Protein AF-0000000074472564 (afdb_homodimer)

Organism: Aspergillus tubingensis (strain CBS 134.48) (NCBI:txid767770)

Sequence (1362 aa):
MAAMASLLLLVLPAVAKASSAPTTLLFENDGNWTAHAERPSALLVHTPARRGQAEAICATHEEQLLSCDDVHHFHQSFQYQQYLGTLPEETLLWTACSTPVTLSGISPARNVSSDGEWPFVCTNSAPLVDRVDTDYSPFPRVNTAAGNITFEGLRDHLTFRFAGIPFAQPPIGTRRFKYAEAWDATNVTYVNATQYSPACLQFGYFDGNSYGLNPWGNDEDCLYLNVYTPFLPGDADVPEDQLKPVLFWIHGGGFSQGTGSDLTFDGGSLTSRSDVVIVTSNYRLNIFGYLSLDDGTIPGNYWMSDNIAALQWVQKYIRRFGGNPKNVTIFGQSAGGANCIELVASPQAAGLFQGSIQQSAGNGRFSTQSAIAELAEPYLSPYCNDTGAARLACLQQLPASVLLNASADIFFTPVIDTVYLPDAPMALIAQGSSYINSVRMMSTLMPEETQSLTTTTLTPNMTDFQTALDLLIPGGWINEKQADHIIPSGLWLISNETFHNGSTSYPSVYNASIKISTENNQECPNGAYVMVGAATVAFPSMHVAYHQRGYALSYYDFYDLCTFPVGKPKTPYYRCHSSDLYEVFGTYYIFDQPIRVPEDIYYTNAVQDMWGSFARTGNPNVEREYLIARGYNTTIQFFAGWNWPEFTASNMVLADLQYPRPGYTDVPDLEHCRYLAKEQYMAAMASLLLLVLPAVAKASSAPTTLLFENDGNWTAHAERPSALLVHTPARRGQAEAICATHEEQLLSCDDVHHFHQSFQYQQYLGTLPEETLLWTACSTPVTLSGISPARNVSSDGEWPFVCTNSAPLVDRVDTDYSPFPRVNTAAGNITFEGLRDHLTFRFAGIPFAQPPIGTRRFKYAEAWDATNVTYVNATQYSPACLQFGYFDGNSYGLNPWGNDEDCLYLNVYTPFLPGDADVPEDQLKPVLFWIHGGGFSQGTGSDLTFDGGSLTSRSDVVIVTSNYRLNIFGYLSLDDGTIPGNYWMSDNIAALQWVQKYIRRFGGNPKNVTIFGQSAGGANCIELVASPQAAGLFQGSIQQSAGNGRFSTQSAIAELAEPYLSPYCNDTGAARLACLQQLPASVLLNASADIFFTPVIDTVYLPDAPMALIAQGSSYINSVRMMSTLMPEETQSLTTTTLTPNMTDFQTALDLLIPGGWINEKQADHIIPSGLWLISNETFHNGSTSYPSVYNASIKISTENNQECPNGAYVMVGAATVAFPSMHVAYHQRGYALSYYDFYDLCTFPVGKPKTPYYRCHSSDLYEVFGTYYIFDQPIRVPEDIYYTNAVQDMWGSFARTGNPNVEREYLIARGYNTTIQFFAGWNWPEFTASNMVLADLQYPRPGYTDVPDLEHCRYLAKEQY

Solvent-accessible surface area (backbone atoms only — not comparable to full-atom values): 69255 Å² total; per-residue (Å²): 136,83,79,75,78,76,78,76,77,78,72,72,74,75,71,73,77,71,76,46,59,33,34,35,53,41,51,79,66,82,52,56,62,92,45,54,77,76,48,76,28,29,33,37,34,62,60,53,31,38,63,72,54,47,43,52,54,21,44,77,70,75,30,42,44,25,51,41,86,54,36,49,76,40,39,40,55,50,41,34,34,37,71,72,62,78,38,60,90,86,44,49,28,38,34,60,46,90,50,41,18,38,66,69,19,81,47,68,57,81,91,58,68,78,78,50,65,30,25,32,34,21,40,43,86,36,51,60,86,53,53,82,74,90,78,52,82,85,37,47,73,41,76,36,51,58,89,72,25,35,39,35,17,30,32,39,41,51,26,37,36,33,22,33,38,70,33,32,46,62,48,48,53,90,36,39,77,41,67,57,43,68,47,81,58,87,86,45,50,66,44,76,12,63,44,69,48,31,26,33,55,53,53,72,80,52,47,42,43,87,75,64,56,25,84,60,33,62,27,68,67,18,48,28,30,32,41,24,19,35,35,35,32,35,74,54,85,71,55,69,90,74,34,22,28,22,41,38,43,32,55,30,46,72,48,36,36,60,38,40,64,33,56,66,63,38,37,44,49,34,15,42,58,38,58,25,20,30,34,29,30,32,51,49,24,32,71,65,10,26,48,18,55,62,59,88,60,35,74,39,41,26,24,54,36,29,48,44,34,44,41,51,41,36,58,72,49,30,52,41,46,24,19,23,52,86,30,21,18,39,32,17,36,37,41,10,5,16,47,47,46,48,46,32,37,11,74,76,40,60,85,56,52,50,28,39,38,27,27,50,22,31,55,44,70,67,41,47,27,60,57,47,18,67,67,46,43,80,54,41,39,85,80,37,72,59,59,47,68,61,20,49,54,46,57,37,66,48,58,67,67,57,57,53,62,54,45,66,86,58,86,50,48,44,41,47,35,88,68,53,23,68,54,58,48,47,25,32,33,40,68,12,34,91,53,36,54,55,30,25,35,35,38,38,37,44,76,27,27,31,53,40,72,46,46,76,71,64,53,84,81,48,76,56,55,67,60,55,44,58,56,32,33,85,77,63,41,42,50,69,59,34,51,68,43,46,68,79,64,50,40,68,32,56,46,90,52,86,82,48,95,76,37,44,71,23,87,34,42,37,56,44,50,30,41,51,34,16,34,64,60,34,49,38,38,28,46,24,43,54,48,28,28,28,41,38,47,17,39,87,42,34,36,39,33,38,42,74,58,40,42,44,47,88,91,54,39,80,78,67,43,24,43,51,56,71,73,33,86,82,48,86,55,41,31,21,53,66,8,53,44,42,34,49,20,56,31,43,46,39,71,71,50,77,81,39,48,76,59,57,36,46,40,24,45,37,45,26,43,24,54,32,25,24,40,68,69,58,40,50,62,61,55,65,70,59,34,60,28,56,61,40,60,63,43,54,55,43,42,61,94,54,75,71,48,64,36,34,70,85,38,64,41,24,27,34,40,41,70,73,60,53,49,74,41,61,72,73,61,47,65,56,38,49,54,54,58,61,37,70,110,134,85,80,75,80,75,78,76,75,77,71,72,74,77,75,71,78,71,76,46,59,32,32,35,52,40,52,76,65,82,51,55,64,91,45,54,77,76,48,73,28,29,33,37,34,64,58,56,32,37,63,72,54,46,42,54,54,19,41,75,69,74,30,42,45,24,52,42,85,53,36,49,75,42,39,39,56,48,41,33,35,37,72,70,63,79,37,61,90,85,44,48,27,38,32,60,45,88,50,43,20,38,65,70,22,82,47,70,57,83,93,60,69,80,80,49,65,29,25,33,35,20,40,44,85,35,52,60,85,52,53,81,74,90,78,52,80,85,39,47,74,41,74,36,52,57,89,71,24,36,39,35,19,30,34,40,40,50,26,38,36,33,22,33,38,71,33,31,46,61,48,48,53,90,36,38,77,42,65,58,43,67,48,79,59,87,85,45,51,67,43,75,12,62,44,68,49,31,25,33,55,52,51,71,80,51,48,41,44,86,75,64,56,28,84,62,34,63,27,68,68,19,47,28,31,31,41,24,20,34,36,35,31,36,73,54,86,72,55,69,91,73,34,22,28,20,43,39,42,33,56,28,44,72,49,37,34,60,40,40,62,33,56,66,63,36,36,45,50,35,14,41,60,38,59,24,21,30,34,30,32,32,48,48,24,32,70,65,9,25,49,19,56,63,60,87,59,35,73,40,42,26,26,56,34,29,48,45,34,44,41,50,41,36,58,74,50,29,53,38,47,23,18,23,52,87,30,21,17,40,33,16,35,36,40,9,4,16,46,47,48,46,45,34,37,10,74,76,41,60,84,55,52,50,28,39,35,28,27,50,21,31,55,43,70,68,42,48,27,60,59,45,17,66,67,44,44,77,54,41,39,84,80,37,71,59,58,48,70,58,20,49,54,47,57,37,66,47,58,66,66,57,57,53,61,54,44,66,85,60,85,49,47,45,40,48,36,88,68,53,24,68,54,58,49,48,26,32,32,40,69,10,34,88,54,36,54,56,32,25,36,35,38,39,36,46,76,26,28,32,54,40,72,47,47,75,70,65,52,84,82,48,77,55,54,68,59,53,44,58,58,32,34,87,78,62,43,41,50,71,60,36,53,69,43,47,67,79,65,50,40,68,32,56,45,88,51,86,82,46,93,76,38,44,70,23,87,35,41,36,56,42,51,29,42,50,34,15,35,64,61,33,50,38,38,27,46,25,44,54,47,25,29,28,42,38,47,16,39,86,41,34,36,39,33,36,42,73,59,40,42,44,46,88,90,54,38,82,80,68,42,23,45,52,54,70,74,33,87,81,48,85,57,41,30,22,53,66,7,52,43,42,35,50,20,55,31,44,46,41,70,70,50,77,80,39,47,74,59,55,37,46,39,25,44,37,46,27,42,25,54,32,25,25,39,68,72,58,39,49,63,61,57,66,69,59,34,60,28,57,61,39,60,63,43,54,55,44,43,61,96,53,74,69,48,64,36,36,68,85,37,64,42,26,29,34,41,41,70,73,63,53,50,72,40,62,72,72,62,48,63,57,37,49,54,54,56,62,37,68,109

Foldseek 3Di:
DPPPPPPPPPPPPPPDPPFDAKKFKFDQFLLPPVCLQVQWIKIWGLWWDALVVVQVNLVVQVWGFADLVCLQSRLLVVLLCCVLVSAPQQFWEDGPDQATDGSNSDDGPPPDDSGDIGITMIGDPAEALQAQDFDPVSFGWDWFDDVQAIQIEGDHSQWTKFAWAALFPQCAFLNFLPATHGDDCPPHRYDHRHGHAAAADADDPQQDCPVPFGPRHYDSRFWTKMKTARIARGPDDDDLSQFFFEEEEFEDDLQGDDFLSGCLQVQRSLCRQLVHMYMGTHFHGDCRQAAFQPQVANHGRSRLSSVLSNLVSCLRPVVRVRYRQQQYEYEYFALSLLSLLLLQQFPSNARSHAEYERELNQNHDEAASNVSNVLCCVLLCVQAVDGHPRSSNSVSPDDPVSSCVSRVPPNGGHHCDVHTHPDRSLVQLLQAQVRGNAHQYEYEYFQQACLLVVQVLDDPPDADLLVLLVSCCVVPLAHPLCSVCVVVVQQEAEDPPDDDPNHDYDPGSRRSSSNLSCCLRGQLSNLSNLLSNQVRVNHVWYAYAYEPDFADDPVRCRPVQCHDAAQCPVDHGGVYRPRCSCLQNVSCSNVPHDDSDVVSSLLSSLNSNLVSQCSSPVASFHDPSSCVSSVNVQNVQAPVVHGRDIDHNVDQKHWYRDPPYIDIDGSPSVVSSVVSVVSRD/DPPPPPPPPPPPPPPPPPFDAKKFKFDQFLLPPVCLQVQWIKIWGLWWDALVVVQVNLVVQVWGFAALVCLQSRLLVVLLCCVLVSAPQQFWEDGPDQATDGSNSPDGPPPDDSGDIGITMIGDNAGALQAQDFDPVSFGWDWFDDVQEIQIEGDHSQWTKFAWAALFPQCAFLNFLPATHGDDCPPHNYDHRHGHAAAADADDPQQDCPVPFGPRHYDSRFWTKMKTARIARGPDDDDLSQFFFEEEEFEDDLQGDDFLSGCLQVQRSLCRQLVHMYMGTHFHGDCRQAAFQPQVANHGRSRLSSVLSVLVSCLRPVVRVRYRQQQYEYEYFALSLLSQLLLQQFPSNARSHAEYERELNQNHDEAASNVSNVLCCVLLCVQAVDGHPRSSNSVSPDDPVSSCVSRVPPNGGHHCDVHTHPDRSLVQLLQAQVRGNAHQYEYEYFQQACLLVVQVLDDPPDADLLVLLVSCCVVPLAHPLCSVCVVVVQQEAEDPPDDDPNHDYDPGSRRSSSNLSCCLRGQLSNLSNLLSNQVRVNHVWYAYAYEPDFADDPVRCRPVQCHDAAPCPVDHGGVYRPRCSCLQNVSCSNVPHDDSDVVSSLLSSLNSNLVSQCSSPVASFHDPSSCVSSVNVQNVQAPVVHGRDIDHNVDQKHWYRDPPYIDIDGSPSVVSSVSSVVSRD

InterPro domains:
  IPR002018 Carboxylesterase, type B [PF00135] (158-650)
  IPR019819 Carboxylesterase type B, conserved site [PS00941] (220-230)
  IPR019826 Carboxylesterase type B, active site [PS00122] (321-336)
  IPR029058 Alpha/Beta hydrolase fold [G3DSA:3.40.50.1820] (140-679)
  IPR029058 Alpha/Beta hydrolase fold [SSF53474] (142-678)
  IPR050309 Type-B Carboxylesterase/Lipase [PTHR11559] (140-651)

Nearest PDB structures (foldseek):
  5ydh-assembly1_A-2  TM=7.975E-01  e=5.516E-35  Anopheles gambiae
  5ydj-assembly1_A-2  TM=7.955E-01  e=1.687E-34  Anopheles gambiae
  6ary-assembly1_B-2  TM=7.931E-01  e=3.118E-34  Anopheles gambiae
  8axc-assembly1_A  TM=8.304E-01  e=7.126E-33  Mus musculus
  6h1a-assembly1_A  TM=7.602E-01  e=2.104E-29  Homo sapiens

Structure (mmCIF, N/CA/C/O backbone):
data_AF-0000000074472564-model_v1
#
loop_
_entity.id
_entity.type
_entity.pdbx_description
1 polymer 'Carboxylic ester hydrolase'
#
loop_
_atom_site.group_PDB
_atom_site.id
_atom_site.type_symbol
_atom_site.label_atom_id
_atom_site.label_alt_id
_atom_site.label_comp_id
_atom_site.label_asym_id
_atom_site.label_entity_id
_atom_site.label_seq_id
_atom_site.pdbx_PDB_ins_code
_atom_site.Cartn_x
_atom_site.Cartn_y
_atom_site.Cartn_z
_atom_site.occupancy
_atom_site.B_iso_or_equiv
_atom_site.auth_seq_id
_atom_site.auth_comp_id
_atom_site.auth_asym_id
_atom_site.auth_atom_id
_atom_site.pdbx_PDB_model_num
ATOM 1 N N . MET A 1 1 ? 0.319 92.312 -11.68 1 20.19 1 MET A N 1
ATOM 2 C CA . MET A 1 1 ? 1.204 91.75 -10.648 1 20.19 1 MET A CA 1
ATOM 3 C C . MET A 1 1 ? 0.543 90.625 -9.922 1 20.19 1 MET A C 1
ATOM 5 O O . MET A 1 1 ? -0.333 90.812 -9.078 1 20.19 1 MET A O 1
ATOM 9 N N . ALA A 1 2 ? 0.237 89.5 -10.797 1 29.12 2 ALA A N 1
ATOM 10 C CA . ALA A 1 2 ? -0.404 88.25 -10.531 1 29.12 2 ALA A CA 1
ATOM 11 C C . ALA A 1 2 ? 0.276 87.5 -9.375 1 29.12 2 ALA A C 1
ATOM 13 O O . ALA A 1 2 ? 1.478 87.25 -9.43 1 29.12 2 ALA A O 1
ATOM 14 N N . ALA A 1 3 ? -0.248 87.812 -8.156 1 27.28 3 ALA A N 1
ATOM 15 C CA . ALA A 1 3 ? 0.153 87.25 -6.879 1 27.28 3 ALA A CA 1
ATOM 16 C C . ALA A 1 3 ? 0.154 85.688 -6.945 1 27.28 3 ALA A C 1
ATOM 18 O O . ALA A 1 3 ? -0.893 85.062 -7.148 1 27.28 3 ALA A O 1
ATOM 19 N N . MET A 1 4 ? 1.234 85.062 -7.363 1 28.16 4 MET A N 1
ATOM 20 C CA . MET A 1 4 ? 1.465 83.625 -7.418 1 28.16 4 MET A CA 1
ATOM 21 C C . MET A 1 4 ? 1.539 83 -6.012 1 28.16 4 MET A C 1
ATOM 23 O O . MET A 1 4 ? 2.41 83.375 -5.223 1 28.16 4 MET A O 1
ATOM 27 N N . ALA A 1 5 ? 0.373 82.75 -5.383 1 36 5 ALA A N 1
ATOM 28 C CA . ALA A 1 5 ? 0.309 82 -4.125 1 36 5 ALA A CA 1
ATOM 29 C C . ALA A 1 5 ? 1.071 80.688 -4.227 1 36 5 ALA A C 1
ATOM 31 O O . ALA A 1 5 ? 0.771 79.875 -5.086 1 36 5 ALA A O 1
ATOM 32 N N . SER A 1 6 ? 2.344 80.688 -3.859 1 30.08 6 SER A N 1
ATOM 33 C CA . SER A 1 6 ? 3.184 79.5 -3.723 1 30.08 6 SER A CA 1
ATOM 34 C C . SER A 1 6 ? 2.582 78.562 -2.73 1 30.08 6 SER A C 1
ATOM 36 O O . SER A 1 6 ? 2.344 78.875 -1.57 1 30.08 6 SER A O 1
ATOM 38 N N . LEU A 1 7 ? 1.72 77.562 -3.133 1 33.16 7 LEU A N 1
ATOM 39 C CA . LEU A 1 7 ? 1.258 76.438 -2.361 1 33.16 7 LEU A CA 1
ATOM 40 C C . LEU A 1 7 ? 2.436 75.625 -1.785 1 33.16 7 LEU A C 1
ATOM 42 O O . LEU A 1 7 ? 3.24 75.062 -2.533 1 33.16 7 LEU A O 1
ATOM 46 N N . LEU A 1 8 ? 2.938 76.062 -0.597 1 31.91 8 LEU A N 1
ATOM 47 C CA . LEU A 1 8 ? 3.902 75.25 0.162 1 31.91 8 LEU A CA 1
ATOM 48 C C . LEU A 1 8 ? 3.385 73.875 0.394 1 31.91 8 LEU A C 1
ATOM 50 O O . LEU A 1 8 ? 2.359 73.688 1.051 1 31.91 8 LEU A O 1
ATOM 54 N N . LEU A 1 9 ? 3.639 72.875 -0.457 1 31.83 9 LEU A N 1
ATOM 55 C CA . LEU A 1 9 ? 3.494 71.438 -0.224 1 31.83 9 LEU A CA 1
ATOM 56 C C . LEU A 1 9 ? 4.207 71.062 1.059 1 31.83 9 LEU A C 1
ATOM 58 O O . LEU A 1 9 ? 5.43 71.188 1.16 1 31.83 9 LEU A O 1
ATOM 62 N N . LEU A 1 10 ? 3.521 71.188 2.244 1 30.77 10 LEU A N 1
ATOM 63 C CA . LEU A 1 10 ? 4.008 70.5 3.461 1 30.77 10 LEU A CA 1
ATOM 64 C C . LEU A 1 10 ? 4.395 69.062 3.195 1 30.77 10 LEU A C 1
ATOM 66 O O . LEU A 1 10 ? 3.537 68.25 2.871 1 30.77 10 LEU A O 1
ATOM 70 N N . VAL A 1 11 ? 5.594 68.812 2.76 1 33.34 11 VAL A N 1
ATOM 71 C CA . VAL A 1 11 ? 6.176 67.5 2.768 1 33.34 11 VAL A CA 1
ATOM 72 C C . VAL A 1 11 ? 6.051 66.875 4.164 1 33.34 11 VAL A C 1
ATOM 74 O O . VAL A 1 11 ? 6.562 67.438 5.137 1 33.34 11 VAL A O 1
ATOM 77 N N . LEU A 1 12 ? 4.957 66.25 4.434 1 32.94 12 LEU A N 1
ATOM 78 C CA . LEU A 1 12 ? 4.918 65.375 5.637 1 32.94 12 LEU A CA 1
ATOM 79 C C . LEU A 1 12 ? 6.25 64.688 5.855 1 32.94 12 LEU A C 1
ATOM 81 O O . LEU A 1 12 ? 6.828 64.125 4.918 1 32.94 12 LEU A O 1
ATOM 85 N N . PRO A 1 13 ? 6.969 65.062 6.883 1 32.09 13 PRO A N 1
ATOM 86 C CA . PRO A 1 13 ? 8.234 64.438 7.188 1 32.09 13 PRO A CA 1
ATOM 87 C C . PRO A 1 13 ? 8.141 62.906 7.023 1 32.09 13 PRO A C 1
ATOM 89 O O . PRO A 1 13 ? 7.074 62.312 7.219 1 32.09 13 PRO A O 1
ATOM 92 N N . ALA A 1 14 ? 8.961 62.438 6.133 1 36.25 14 ALA A N 1
ATOM 93 C CA . ALA A 1 14 ? 9.227 61 6.133 1 36.25 14 ALA A CA 1
ATOM 94 C C . ALA A 1 14 ? 9.422 60.469 7.551 1 36.25 14 ALA A C 1
ATOM 96 O O . ALA A 1 14 ? 10.414 60.812 8.211 1 36.25 14 ALA A O 1
ATOM 97 N N . VAL A 1 15 ? 8.453 60.375 8.289 1 35.53 15 VAL A N 1
ATOM 98 C CA . VAL A 1 15 ? 8.656 59.656 9.547 1 35.53 15 VAL A CA 1
ATOM 99 C C . VAL A 1 15 ? 9.648 58.531 9.352 1 35.53 15 VAL A C 1
ATOM 101 O O . VAL A 1 15 ? 9.453 57.656 8.492 1 35.53 15 VAL A O 1
ATOM 104 N N . ALA A 1 16 ? 10.883 58.75 9.602 1 36.88 16 ALA A N 1
ATOM 105 C CA . ALA A 1 16 ? 11.898 57.688 9.75 1 36.88 16 ALA A CA 1
ATOM 106 C C . ALA A 1 16 ? 11.305 56.438 10.344 1 36.88 16 ALA A C 1
ATOM 108 O O . ALA A 1 16 ? 10.68 56.469 11.414 1 36.88 16 ALA A O 1
ATOM 109 N N . LYS A 1 17 ? 11.234 55.406 9.594 1 43.78 17 LYS A N 1
ATOM 110 C CA . LYS A 1 17 ? 10.742 54.094 9.969 1 43.78 17 LYS A CA 1
ATOM 111 C C . LYS A 1 17 ? 11.43 53.562 11.227 1 43.78 17 LYS A C 1
ATOM 113 O O . LYS A 1 17 ? 12.633 53.281 11.219 1 43.78 17 LYS A O 1
ATOM 118 N N . ALA A 1 18 ? 11.195 53.969 12.32 1 44.53 18 ALA A N 1
ATOM 119 C CA . ALA A 1 18 ? 11.75 53.406 13.555 1 44.53 18 ALA A CA 1
ATOM 120 C C . ALA A 1 18 ? 11.828 51.875 13.492 1 44.53 18 ALA A C 1
ATOM 122 O O . ALA A 1 18 ? 10.852 51.219 13.141 1 44.53 18 ALA A O 1
ATOM 123 N N . SER A 1 19 ? 13.125 51.438 13.383 1 51.66 19 SER A N 1
ATOM 124 C CA . SER A 1 19 ? 13.461 50.031 13.43 1 51.66 19 SER A CA 1
ATOM 125 C C . SER A 1 19 ? 12.695 49.312 14.547 1 51.66 19 SER A C 1
ATOM 127 O O . SER A 1 19 ? 12.727 49.75 15.695 1 51.66 19 SER A O 1
ATOM 129 N N . SER A 1 20 ? 11.75 48.469 14.148 1 79.31 20 SER A N 1
ATOM 130 C CA . SER A 1 20 ? 10.984 47.75 15.164 1 79.31 20 SER A CA 1
ATOM 131 C C . SER A 1 20 ? 11.805 46.625 15.781 1 79.31 20 SER A C 1
ATOM 133 O O . SER A 1 20 ? 12.547 45.906 15.078 1 79.31 20 SER A O 1
ATOM 135 N N . ALA A 1 21 ? 12.172 46.75 17.062 1 88.62 21 ALA A N 1
ATOM 136 C CA . ALA A 1 21 ? 12.898 45.75 17.859 1 88.62 21 ALA A CA 1
ATOM 137 C C . ALA A 1 21 ? 12.102 44.438 17.969 1 88.62 21 ALA A C 1
ATOM 139 O O . ALA A 1 21 ? 10.867 44.469 17.984 1 88.62 21 ALA A O 1
ATOM 140 N N . PRO A 1 22 ? 12.969 43.312 17.969 1 95 22 PRO A N 1
ATOM 141 C CA . PRO A 1 22 ? 12.273 42.062 18.25 1 95 22 PRO A CA 1
ATOM 142 C C . PRO A 1 22 ? 11.414 42.125 19.5 1 95 22 PRO A C 1
ATOM 144 O O . PRO A 1 22 ? 11.883 42.594 20.547 1 95 22 PRO A O 1
ATOM 147 N N . THR A 1 23 ? 10.18 41.75 19.344 1 96.94 23 THR A N 1
ATOM 148 C CA . THR A 1 23 ? 9.211 41.875 20.422 1 96.94 23 THR A CA 1
ATOM 149 C C . THR A 1 23 ? 8.406 40.594 20.609 1 96.94 23 THR A C 1
ATOM 151 O O . THR A 1 23 ? 7.844 40.062 19.641 1 96.94 23 THR A O 1
ATOM 154 N N . THR A 1 24 ? 8.391 40.062 21.844 1 97.38 24 THR A N 1
ATOM 155 C CA . THR A 1 24 ? 7.617 38.875 22.203 1 97.38 24 THR A CA 1
ATOM 156 C C . THR A 1 24 ? 6.414 39.25 23.062 1 97.38 24 THR A C 1
ATOM 158 O O . THR A 1 24 ? 6.535 40.062 23.984 1 97.38 24 THR A O 1
ATOM 161 N N . LEU A 1 25 ? 5.301 38.75 22.672 1 97.94 25 LEU A N 1
ATOM 162 C CA . LEU A 1 25 ? 4.137 38.906 23.531 1 97.94 25 LEU A CA 1
ATOM 163 C C . LEU A 1 25 ? 4.145 37.875 24.656 1 97.94 25 LEU A C 1
ATOM 165 O O . LEU A 1 25 ? 4.234 36.688 24.391 1 97.94 25 LEU A O 1
ATOM 169 N N . LEU A 1 26 ? 4.074 38.344 25.922 1 97.5 26 LEU A N 1
ATOM 170 C CA . LEU A 1 26 ? 4.09 37.469 27.094 1 97.5 26 LEU A CA 1
ATOM 171 C C . LEU A 1 26 ? 2.676 37.25 27.625 1 97.5 26 LEU A C 1
ATOM 173 O O . LEU A 1 26 ? 1.967 38.219 27.922 1 97.5 26 LEU A O 1
ATOM 177 N N . PHE A 1 27 ? 2.295 36.062 27.734 1 97 27 PHE A N 1
ATOM 178 C CA . PHE A 1 27 ? 1.029 35.625 28.312 1 97 27 PHE A CA 1
ATOM 179 C C . PHE A 1 27 ? 1.152 34.25 28.922 1 97 27 PHE A C 1
ATOM 181 O O . PHE A 1 27 ? 1.541 33.281 28.25 1 97 27 PHE A O 1
ATOM 188 N N . GLU A 1 28 ? 0.903 34.156 30.219 1 95.19 28 GLU A N 1
ATOM 189 C CA . GLU A 1 28 ? 0.916 32.844 30.859 1 95.19 28 GLU A CA 1
ATOM 190 C C . GLU A 1 28 ? -0.376 32.062 30.578 1 95.19 28 GLU A C 1
ATOM 192 O O . GLU A 1 28 ? -1.3 32.094 31.391 1 95.19 28 GLU A O 1
ATOM 197 N N . ASN A 1 29 ? -0.407 31.312 29.531 1 95.44 29 ASN A N 1
ATOM 198 C CA . ASN A 1 29 ? -1.593 30.625 29.031 1 95.44 29 ASN A CA 1
ATOM 199 C C . ASN A 1 29 ? -1.808 29.297 29.734 1 95.44 29 ASN A C 1
ATOM 201 O O . ASN A 1 29 ? -1.278 28.266 29.297 1 95.44 29 ASN A O 1
ATOM 205 N N . ASP A 1 30 ? -2.637 29.25 30.719 1 92.56 30 ASP A N 1
ATOM 206 C CA . ASP A 1 30 ? -2.92 28.016 31.469 1 92.56 30 ASP A CA 1
ATOM 207 C C . ASP A 1 30 ? -4.07 27.25 30.828 1 92.56 30 ASP A C 1
ATOM 209 O O . ASP A 1 30 ? -4.504 26.219 31.344 1 92.56 30 ASP A O 1
ATOM 213 N N . GLY A 1 31 ? -4.633 27.812 29.766 1 92.69 31 GLY A N 1
ATOM 214 C CA . GLY A 1 31 ? -5.672 27.125 29 1 92.69 31 GLY A CA 1
ATOM 215 C C . GLY A 1 31 ? -7.074 27.484 29.469 1 92.69 31 GLY A C 1
ATOM 216 O O . GLY A 1 31 ? -8.055 27.203 28.781 1 92.69 31 GLY A O 1
ATOM 217 N N . ASN A 1 32 ? -7.191 28.031 30.625 1 93.31 32 ASN A N 1
ATOM 218 C CA . ASN A 1 32 ? -8.508 28.422 31.125 1 93.31 32 ASN A CA 1
ATOM 219 C C . ASN A 1 32 ? -9.047 29.641 30.375 1 93.31 32 ASN A C 1
ATOM 221 O O . ASN A 1 32 ? -8.82 30.781 30.797 1 93.31 32 ASN A O 1
ATOM 225 N N . TRP A 1 33 ? -9.891 29.438 29.484 1 89.62 33 TRP A N 1
ATOM 226 C CA . TRP A 1 33 ? -10.281 30.484 28.531 1 89.62 33 TRP A CA 1
ATOM 227 C C . TRP A 1 33 ? -11.281 31.438 29.172 1 89.62 33 TRP A C 1
ATOM 229 O O . TRP A 1 33 ? -11.531 32.531 28.641 1 89.62 33 TRP A O 1
ATOM 239 N N . THR A 1 34 ? -11.812 31.094 30.25 1 90.31 34 THR A N 1
ATOM 240 C CA . THR A 1 34 ? -12.742 32 30.922 1 90.31 34 THR A CA 1
ATOM 241 C C . THR A 1 34 ? -11.992 33.125 31.641 1 90.31 34 THR A C 1
ATOM 243 O O . THR A 1 34 ? -12.586 34.125 32.062 1 90.31 34 THR A O 1
ATOM 246 N N . ALA A 1 35 ? -10.703 33 31.719 1 90.56 35 ALA A N 1
ATOM 247 C CA . ALA A 1 35 ? -9.922 33.969 32.469 1 90.56 35 ALA A CA 1
ATOM 248 C C . ALA A 1 35 ? -8.914 34.656 31.562 1 90.56 35 ALA A C 1
ATOM 250 O O . ALA A 1 35 ? -8.102 35.469 32.031 1 90.56 35 ALA A O 1
ATOM 251 N N . HIS A 1 36 ? -8.938 34.406 30.312 1 91.75 36 HIS A N 1
ATOM 252 C CA . HIS A 1 36 ? -7.945 34.969 29.406 1 91.75 36 HIS A CA 1
ATOM 253 C C . HIS A 1 36 ? -7.922 36.5 29.469 1 91.75 36 HIS A C 1
ATOM 255 O O . HIS A 1 36 ? -6.848 37.094 29.516 1 91.75 36 HIS A O 1
ATOM 261 N N . ALA A 1 37 ? -9.047 37.062 29.516 1 91.19 37 ALA A N 1
ATOM 262 C CA . ALA A 1 37 ? -9.148 38.531 29.469 1 91.19 37 ALA A CA 1
ATOM 263 C C . ALA A 1 37 ? -8.609 39.156 30.75 1 91.19 37 ALA A C 1
ATOM 265 O O . ALA A 1 37 ? -8.102 40.281 30.734 1 91.19 37 ALA A O 1
ATOM 266 N N . GLU A 1 38 ? -8.672 38.438 31.828 1 92.62 38 GLU A N 1
ATOM 267 C CA . GLU A 1 38 ? -8.312 39 33.125 1 92.62 38 GLU A CA 1
ATOM 268 C C . GLU A 1 38 ? -6.832 38.75 33.438 1 92.62 38 GLU A C 1
ATOM 270 O O . GLU A 1 38 ? -6.262 39.438 34.281 1 92.62 38 GLU A O 1
ATOM 275 N N . ARG A 1 39 ? -6.23 37.906 32.812 1 93.44 39 ARG A N 1
ATOM 276 C CA . ARG A 1 39 ? -4.824 37.625 33.031 1 93.44 39 ARG A CA 1
ATOM 277 C C . ARG A 1 39 ? -3.926 38.656 32.406 1 93.44 39 ARG A C 1
ATOM 279 O O . ARG A 1 39 ? -4.211 39.125 31.297 1 93.44 39 ARG A O 1
ATOM 286 N N . PRO A 1 40 ? -2.844 38.969 33.094 1 94.88 40 PRO A N 1
ATOM 287 C CA . PRO A 1 40 ? -1.987 40.031 32.531 1 94.88 40 PRO A CA 1
ATOM 288 C C . PRO A 1 40 ? -1.28 39.594 31.25 1 94.88 40 PRO A C 1
ATOM 290 O O . PRO A 1 40 ? -0.943 38.406 31.109 1 94.88 40 PRO A O 1
ATOM 293 N N . SER A 1 41 ? -1.105 40.469 30.375 1 97.62 41 SER A N 1
ATOM 294 C CA . SER A 1 41 ? -0.352 40.375 29.125 1 97.62 41 SER A CA 1
ATOM 295 C C . SER A 1 41 ? 0.684 41.5 29.031 1 97.62 41 SER A C 1
ATOM 297 O O . SER A 1 41 ? 0.509 42.562 29.609 1 97.62 41 SER A O 1
ATOM 299 N N . ALA A 1 42 ? 1.837 41.219 28.422 1 98.06 42 ALA A N 1
ATOM 300 C CA . ALA A 1 42 ? 2.904 42.219 28.297 1 98.06 42 ALA A CA 1
ATOM 301 C C . ALA A 1 42 ? 3.691 42.031 27 1 98.06 42 ALA A C 1
ATOM 303 O O . ALA A 1 42 ? 3.473 41.062 26.281 1 98.06 42 ALA A O 1
ATOM 304 N N . LEU A 1 43 ? 4.531 43 26.688 1 98.06 43 LEU A N 1
ATOM 305 C CA . LEU A 1 43 ? 5.426 42.969 25.531 1 98.06 43 LEU A CA 1
ATOM 306 C C . LEU A 1 43 ? 6.883 43 25.969 1 98.06 43 LEU A C 1
ATOM 308 O O . LEU A 1 43 ? 7.324 43.938 26.609 1 98.06 43 LEU A O 1
ATOM 312 N N . LEU A 1 44 ? 7.598 41.969 25.719 1 97.44 44 LEU A N 1
ATOM 313 C CA . LEU A 1 44 ? 9.039 41.938 25.953 1 97.44 44 LEU A CA 1
ATOM 314 C C . LEU A 1 44 ? 9.805 42.406 24.734 1 97.44 44 LEU A C 1
ATOM 316 O O . LEU A 1 44 ? 9.711 41.812 23.656 1 97.44 44 LEU A O 1
ATOM 320 N N . VAL A 1 45 ? 10.516 43.469 24.844 1 97 45 VAL A N 1
ATOM 321 C CA . VAL A 1 45 ? 11.391 43.969 23.797 1 97 45 VAL A CA 1
ATOM 322 C C . VAL A 1 45 ? 12.828 43.5 24.062 1 97 45 VAL A C 1
ATOM 324 O O . VAL A 1 45 ? 13.422 43.875 25.078 1 97 45 VAL A O 1
ATOM 327 N N . HIS A 1 46 ? 13.383 42.844 23.156 1 94.81 46 HIS A N 1
ATOM 328 C CA . HIS A 1 46 ? 14.617 42.094 23.391 1 94.81 46 HIS A CA 1
ATOM 329 C C . HIS A 1 46 ? 15.836 43 23.219 1 94.81 46 HIS A C 1
ATOM 331 O O . HIS A 1 46 ? 16.875 42.781 23.844 1 94.81 46 HIS A O 1
ATOM 337 N N . THR A 1 47 ? 15.75 44.031 22.359 1 93.81 47 THR A N 1
ATOM 338 C CA . THR A 1 47 ? 16.891 44.906 22.141 1 93.81 47 THR A CA 1
ATOM 339 C C . THR A 1 47 ? 17.094 45.844 23.344 1 93.81 47 THR A C 1
ATOM 341 O O . THR A 1 47 ? 16.203 46.594 23.719 1 93.81 47 THR A O 1
ATOM 344 N N . PRO A 1 48 ? 18.25 45.781 23.906 1 94.38 48 PRO A N 1
ATOM 345 C CA . PRO A 1 48 ? 18.531 46.625 25.047 1 94.38 48 PRO A CA 1
ATOM 346 C C . PRO A 1 48 ? 18.453 48.125 24.703 1 94.38 48 PRO A C 1
ATOM 348 O O . PRO A 1 48 ? 18.859 48.531 23.609 1 94.38 48 PRO A O 1
ATOM 351 N N . ALA A 1 49 ? 17.953 48.875 25.656 1 94.94 49 ALA A N 1
ATOM 352 C CA . ALA A 1 49 ? 17.859 50.312 25.531 1 94.94 49 ALA A CA 1
ATOM 353 C C . ALA A 1 49 ? 18.047 51 26.875 1 94.94 49 ALA A C 1
ATOM 355 O O . ALA A 1 49 ? 18.016 50.344 27.922 1 94.94 49 ALA A O 1
ATOM 356 N N . ARG A 1 50 ? 18.297 52.219 26.719 1 94.62 50 ARG A N 1
ATOM 357 C CA . ARG A 1 50 ? 18.234 53 27.953 1 94.62 50 ARG A CA 1
ATOM 358 C C . ARG A 1 50 ? 16.797 53.219 28.406 1 94.62 50 ARG A C 1
ATOM 360 O O . ARG A 1 50 ? 15.867 53.062 27.625 1 94.62 50 ARG A O 1
ATOM 367 N N . ARG A 1 51 ? 16.688 53.594 29.594 1 92.94 51 ARG A N 1
ATOM 368 C CA . ARG A 1 51 ? 15.359 53.656 30.172 1 92.94 51 ARG A CA 1
ATOM 369 C C . ARG A 1 51 ? 14.469 54.625 29.375 1 92.94 51 ARG A C 1
ATOM 371 O O . ARG A 1 51 ? 13.312 54.281 29.094 1 92.94 51 ARG A O 1
ATOM 378 N N . GLY A 1 52 ? 14.977 55.875 29.109 1 93.62 52 GLY A N 1
ATOM 379 C CA . GLY A 1 52 ? 14.195 56.844 28.328 1 93.62 52 GLY A CA 1
ATOM 380 C C . GLY A 1 52 ? 13.781 56.312 26.969 1 93.62 52 GLY A C 1
ATOM 381 O O . GLY A 1 52 ? 12.656 56.562 26.531 1 93.62 52 GLY A O 1
ATOM 382 N N . GLN A 1 53 ? 14.688 55.656 26.391 1 95.06 53 GLN A N 1
ATOM 383 C CA . GLN A 1 53 ? 14.391 55.031 25.094 1 95.06 53 GLN A CA 1
ATOM 384 C C . GLN A 1 53 ? 13.359 53.938 25.234 1 95.06 53 GLN A C 1
ATOM 386 O O . GLN A 1 53 ? 12.484 53.781 24.375 1 95.06 53 GLN A O 1
ATOM 391 N N . ALA A 1 54 ? 13.492 53.094 26.266 1 96 54 ALA A N 1
ATOM 392 C CA . ALA A 1 54 ? 12.523 52.031 26.547 1 96 54 ALA A CA 1
ATOM 393 C C . ALA A 1 54 ? 11.117 52.625 26.703 1 96 54 ALA A C 1
ATOM 395 O O . ALA A 1 54 ? 10.156 52.062 26.156 1 96 54 ALA A O 1
ATOM 396 N N . GLU A 1 55 ? 10.992 53.688 27.406 1 96.12 55 GLU A N 1
ATOM 397 C CA . GLU A 1 55 ? 9.711 54.375 27.594 1 96.12 55 GLU A CA 1
ATOM 398 C C . GLU A 1 55 ? 9.141 54.844 26.266 1 96.12 55 GLU A C 1
ATOM 400 O O . GLU A 1 55 ? 7.938 54.719 26.016 1 96.12 55 GLU A O 1
ATOM 405 N N . ALA A 1 56 ? 10.008 55.375 25.438 1 95.62 56 ALA A N 1
ATOM 406 C CA . ALA A 1 56 ? 9.578 55.875 24.141 1 95.62 56 ALA A CA 1
ATOM 407 C C . ALA A 1 56 ? 9.086 54.75 23.25 1 95.62 56 ALA A C 1
ATOM 409 O O . ALA A 1 56 ? 8.094 54.906 22.531 1 95.62 56 ALA A O 1
ATOM 410 N N . ILE A 1 57 ? 9.797 53.656 23.312 1 95.12 57 ILE A N 1
ATOM 411 C CA . ILE A 1 57 ? 9.422 52.531 22.484 1 95.12 57 ILE A CA 1
ATOM 412 C C . ILE A 1 57 ? 8.086 51.969 22.953 1 95.12 57 ILE A C 1
ATOM 414 O O . ILE A 1 57 ? 7.219 51.625 22.141 1 95.12 57 ILE A O 1
ATOM 418 N N . CYS A 1 58 ? 7.887 51.781 24.25 1 96.94 58 CYS A N 1
ATOM 419 C CA . CYS A 1 58 ? 6.605 51.312 24.766 1 96.94 58 CYS A CA 1
ATOM 420 C C . CYS A 1 58 ? 5.477 52.25 24.328 1 96.94 58 CYS A C 1
ATOM 422 O O . CYS A 1 58 ? 4.379 51.781 24.016 1 96.94 58 CYS A O 1
ATOM 424 N N . ALA A 1 59 ? 5.746 53.531 24.266 1 95.44 59 ALA A N 1
ATOM 425 C CA . ALA A 1 59 ? 4.746 54.531 23.859 1 95.44 59 ALA A CA 1
ATOM 426 C C . ALA A 1 59 ? 4.355 54.344 22.406 1 95.44 59 ALA A C 1
ATOM 428 O O . ALA A 1 59 ? 3.203 54.562 22.016 1 95.44 59 ALA A O 1
ATOM 429 N N . THR A 1 60 ? 5.277 53.906 21.594 1 91.88 60 THR A N 1
ATOM 430 C CA . THR A 1 60 ? 4.969 53.656 20.203 1 91.88 60 THR A CA 1
ATOM 431 C C . THR A 1 60 ? 3.994 52.5 20.062 1 91.88 60 THR A C 1
ATOM 433 O O . THR A 1 60 ? 3.289 52.375 19.062 1 91.88 60 THR A O 1
ATOM 436 N N . HIS A 1 61 ? 3.982 51.656 21.078 1 93.69 61 HIS A N 1
ATOM 437 C CA . HIS A 1 61 ? 3.016 50.562 21.141 1 93.69 61 HIS A CA 1
ATOM 438 C C . HIS A 1 61 ? 1.747 50.969 21.875 1 93.69 61 HIS A C 1
ATOM 440 O O . HIS A 1 61 ? 0.886 50.125 22.156 1 93.69 61 HIS A O 1
ATOM 446 N N . GLU A 1 62 ? 1.707 52.219 22.203 1 94.19 62 GLU A N 1
ATOM 447 C CA . GLU A 1 62 ? 0.607 52.75 23 1 94.19 62 GLU A CA 1
ATOM 448 C C . GLU A 1 62 ? 0.552 52.125 24.375 1 94.19 62 GLU A C 1
ATOM 450 O O . GLU A 1 62 ? -0.531 51.812 24.891 1 94.19 62 GLU A O 1
ATOM 455 N N . GLU A 1 63 ? 1.692 51.844 24.891 1 97.38 63 GLU A N 1
ATOM 456 C CA . GLU A 1 63 ? 1.851 51.188 26.188 1 97.38 63 GLU A CA 1
ATOM 457 C C . GLU A 1 63 ? 2.85 51.938 27.062 1 97.38 63 GLU A C 1
ATOM 459 O O . GLU A 1 63 ? 3.414 52.938 26.641 1 97.38 63 GLU A O 1
ATOM 464 N N . GLN A 1 64 ? 3 51.469 28.328 1 97.75 64 GLN A N 1
ATOM 465 C CA . GLN A 1 64 ? 3.984 51.969 29.281 1 97.75 64 GLN A CA 1
ATOM 466 C C . GLN A 1 64 ? 4.883 50.844 29.781 1 97.75 64 GLN A C 1
ATOM 468 O O . GLN A 1 64 ? 4.602 49.656 29.547 1 97.75 64 GLN A O 1
ATOM 473 N N . LEU A 1 65 ? 5.996 51.281 30.328 1 97.56 65 LEU A N 1
ATOM 474 C CA . LEU A 1 65 ? 6.816 50.25 30.984 1 97.56 65 LEU A CA 1
ATOM 475 C C . LEU A 1 65 ? 6.027 49.531 32.062 1 97.56 65 LEU A C 1
ATOM 477 O O . LEU A 1 65 ? 5.266 50.156 32.812 1 97.56 65 LEU A O 1
ATOM 481 N N . LEU A 1 66 ? 6.164 48.281 32.156 1 97.25 66 LEU A N 1
ATOM 482 C CA . LEU A 1 66 ? 5.473 47.469 33.125 1 97.25 66 LEU A CA 1
ATOM 483 C C . LEU A 1 66 ? 5.934 47.781 34.531 1 97.25 66 LEU A C 1
ATOM 485 O O . LEU A 1 66 ? 7.125 48 34.781 1 97.25 66 LEU A O 1
ATOM 489 N N . SER A 1 67 ? 5.012 47.781 35.5 1 94.94 67 SER A N 1
ATOM 490 C CA . SER A 1 67 ? 5.387 47.938 36.906 1 94.94 67 SER A CA 1
ATOM 491 C C . SER A 1 67 ? 6.336 46.844 37.375 1 94.94 67 SER A C 1
ATOM 493 O O . SER A 1 67 ? 6.16 45.688 37 1 94.94 67 SER A O 1
ATOM 495 N N . CYS A 1 68 ? 7.352 47.219 38.125 1 91.56 68 CYS A N 1
ATOM 496 C CA . CYS A 1 68 ? 8.289 46.188 38.594 1 91.56 68 CYS A CA 1
ATOM 497 C C . CYS A 1 68 ? 7.586 45.188 39.5 1 91.56 68 CYS A C 1
ATOM 499 O O . CYS A 1 68 ? 7.984 44.031 39.594 1 91.56 68 CYS A O 1
ATOM 501 N N . ASP A 1 69 ? 6.391 45.594 40.094 1 90.81 69 ASP A N 1
ATOM 502 C CA . ASP A 1 69 ? 5.613 44.719 40.969 1 90.81 69 ASP A CA 1
ATOM 503 C C . ASP A 1 69 ? 4.844 43.688 40.156 1 90.81 69 ASP A C 1
ATOM 505 O O . ASP A 1 69 ? 4.371 42.688 40.719 1 90.81 69 ASP A O 1
ATOM 509 N N . ASP A 1 70 ? 4.754 43.906 38.875 1 93.75 70 ASP A N 1
ATOM 510 C CA . ASP A 1 70 ? 3.945 43.031 38.062 1 93.75 70 ASP A CA 1
ATOM 511 C C . ASP A 1 70 ? 4.824 42.031 37.312 1 93.75 70 ASP A C 1
ATOM 513 O O . ASP A 1 70 ? 4.316 41.125 36.625 1 93.75 70 ASP A O 1
ATOM 517 N N . VAL A 1 71 ? 6.133 42.188 37.438 1 93.88 71 VAL A N 1
ATOM 518 C CA . VAL A 1 71 ? 7.07 41.344 36.688 1 93.88 71 VAL A CA 1
ATOM 519 C C . VAL A 1 71 ? 6.871 39.875 37.062 1 93.88 71 VAL A C 1
ATOM 521 O O . VAL A 1 71 ? 6.984 39 36.219 1 93.88 71 VAL A O 1
ATOM 524 N N . HIS A 1 72 ? 6.508 39.625 38.281 1 92 72 HIS A N 1
ATOM 525 C CA . HIS A 1 72 ? 6.383 38.25 38.781 1 92 72 HIS A CA 1
ATOM 526 C C . HIS A 1 72 ? 5.238 37.5 38.125 1 92 72 HIS A C 1
ATOM 528 O O . HIS A 1 72 ? 5.211 36.281 38.094 1 92 72 HIS A O 1
ATOM 534 N N . HIS A 1 73 ? 4.246 38.219 37.531 1 94.19 73 HIS A N 1
ATOM 535 C CA . HIS A 1 73 ? 3.127 37.594 36.812 1 94.19 73 HIS A CA 1
ATOM 536 C C . HIS A 1 73 ? 3.598 36.844 35.594 1 94.19 73 HIS A C 1
ATOM 538 O O . HIS A 1 73 ? 2.859 36.031 35.031 1 94.19 73 HIS A O 1
ATOM 544 N N . PHE A 1 74 ? 4.836 37.125 35.188 1 96.25 74 PHE A N 1
ATOM 545 C CA . PHE A 1 74 ? 5.336 36.531 33.969 1 96.25 74 PHE A CA 1
ATOM 546 C C . PHE A 1 74 ? 6.543 35.656 34.219 1 96.25 74 PHE A C 1
ATOM 548 O O . PHE A 1 74 ? 7.426 35.531 33.375 1 96.25 74 PHE A O 1
ATOM 555 N N . HIS A 1 75 ? 6.648 35.094 35.375 1 93.19 75 HIS A N 1
ATOM 556 C CA . HIS A 1 75 ? 7.797 34.312 35.812 1 93.19 75 HIS A CA 1
ATOM 557 C C . HIS A 1 75 ? 8.016 33.125 34.875 1 93.19 75 HIS A C 1
ATOM 559 O O . HIS A 1 75 ? 9.148 32.844 34.438 1 93.19 75 HIS A O 1
ATOM 565 N N . GLN A 1 76 ? 6.953 32.375 34.469 1 94.5 76 GLN A N 1
ATOM 566 C CA . GLN A 1 76 ? 7.094 31.234 33.594 1 94.5 76 GLN A CA 1
ATOM 567 C C . GLN A 1 76 ? 7.492 31.672 32.188 1 94.5 76 GLN A C 1
ATOM 569 O O . GLN A 1 76 ? 8.25 30.969 31.516 1 94.5 76 GLN A O 1
ATOM 574 N N . SER A 1 77 ? 6.965 32.781 31.734 1 95.44 77 SER A N 1
ATOM 575 C CA . SER A 1 77 ? 7.344 33.312 30.422 1 95.44 77 SER A CA 1
ATOM 576 C C . SER A 1 77 ? 8.836 33.625 30.359 1 95.44 77 SER A C 1
ATOM 578 O O . SER A 1 77 ? 9.492 33.344 29.359 1 95.44 77 SER A O 1
ATOM 580 N N . PHE A 1 78 ? 9.375 34.188 31.469 1 95.31 78 PHE A N 1
ATOM 581 C CA . PHE A 1 78 ? 10.797 34.5 31.516 1 95.31 78 PHE A CA 1
ATOM 582 C C . PHE A 1 78 ? 11.625 33.219 31.609 1 95.31 78 PHE A C 1
ATOM 584 O O . PHE A 1 78 ? 12.68 33.094 30.984 1 95.31 78 PHE A O 1
ATOM 591 N N . GLN A 1 79 ? 11.148 32.281 32.344 1 94.94 79 GLN A N 1
ATOM 592 C CA . GLN A 1 79 ? 11.812 30.969 32.406 1 94.94 79 GLN A CA 1
ATOM 593 C C . GLN A 1 79 ? 11.875 30.344 31.016 1 94.94 79 GLN A C 1
ATOM 595 O O . GLN A 1 79 ? 12.891 29.734 30.656 1 94.94 79 GLN A O 1
ATOM 600 N N . TYR A 1 80 ? 10.797 30.422 30.328 1 96.25 80 TYR A N 1
ATOM 601 C CA . TYR A 1 80 ? 10.766 29.875 28.984 1 96.25 80 TYR A CA 1
ATOM 602 C C . TYR A 1 80 ? 11.734 30.594 28.062 1 96.25 80 TYR A C 1
ATOM 604 O O . TYR A 1 80 ? 12.398 29.984 27.219 1 96.25 80 TYR A O 1
ATOM 612 N N . GLN A 1 81 ? 11.859 31.984 28.188 1 95.25 81 GLN A N 1
ATOM 613 C CA . GLN A 1 81 ? 12.844 32.719 27.406 1 95.25 81 GLN A CA 1
ATOM 614 C C . GLN A 1 81 ? 14.258 32.25 27.719 1 95.25 81 GLN A C 1
ATOM 616 O O . GLN A 1 81 ? 15.125 32.25 26.828 1 95.25 81 GLN A O 1
ATOM 621 N N . GLN A 1 82 ? 14.5 31.891 28.953 1 94.5 82 GLN A N 1
ATOM 622 C CA . GLN A 1 82 ? 15.797 31.344 29.344 1 94.5 82 GLN A CA 1
ATOM 623 C C . GLN A 1 82 ? 16.016 29.953 28.734 1 94.5 82 GLN A C 1
ATOM 625 O O . GLN A 1 82 ? 17.109 29.656 28.25 1 94.5 82 GLN A O 1
ATOM 630 N N . TYR A 1 83 ? 14.977 29.172 28.766 1 94.44 83 TYR A N 1
ATOM 631 C CA . TYR A 1 83 ? 15.016 27.844 28.141 1 94.44 83 TYR A CA 1
ATOM 632 C C . TYR A 1 83 ? 15.359 27.953 26.672 1 94.44 83 TYR A C 1
ATOM 634 O O . TYR A 1 83 ? 16.109 27.141 26.141 1 94.44 83 TYR A O 1
ATOM 642 N N . LEU A 1 84 ? 14.844 29.031 26 1 94.44 84 LEU A N 1
ATOM 643 C CA . LEU A 1 84 ? 15.094 29.234 24.578 1 94.44 84 LEU A CA 1
ATOM 644 C C . LEU A 1 84 ? 16.484 29.812 24.344 1 94.44 84 LEU A C 1
ATOM 646 O O . LEU A 1 84 ? 16.984 29.797 23.219 1 94.44 84 LEU A O 1
ATOM 650 N N . GLY A 1 85 ? 17.078 30.375 25.328 1 91.12 85 GLY A N 1
ATOM 651 C CA . GLY A 1 85 ? 18.375 31 25.219 1 91.12 85 GLY A CA 1
ATOM 652 C C . GLY A 1 85 ? 18.312 32.438 24.766 1 91.12 85 GLY A C 1
ATOM 653 O O . GLY A 1 85 ? 19.328 33.062 24.469 1 91.12 85 GLY A O 1
ATOM 654 N N . THR A 1 86 ? 17.109 33 24.75 1 91.75 86 THR A N 1
ATOM 655 C CA . THR A 1 86 ? 16.938 34.375 24.266 1 91.75 86 THR A CA 1
ATOM 656 C C . THR A 1 86 ? 17.219 35.375 25.375 1 91.75 86 THR A C 1
ATOM 658 O O . THR A 1 86 ? 17.531 36.562 25.094 1 91.75 86 THR A O 1
ATOM 661 N N . LEU A 1 87 ? 17 34.969 26.625 1 92 87 LEU A N 1
ATOM 662 C CA . LEU A 1 87 ? 17.359 35.781 27.797 1 92 87 LEU A CA 1
ATOM 663 C C . LEU A 1 87 ? 18.297 35 28.719 1 92 87 LEU A C 1
ATOM 665 O O . LEU A 1 87 ? 17.875 34.062 29.391 1 92 87 LEU A O 1
ATOM 669 N N . PRO A 1 88 ? 19.469 35.469 28.812 1 87.44 88 PRO A N 1
ATOM 670 C CA . PRO A 1 88 ? 20.375 34.812 29.766 1 87.44 88 PRO A CA 1
ATOM 671 C C . PRO A 1 88 ? 19.859 34.906 31.203 1 87.44 88 PRO A C 1
ATOM 673 O O . PRO A 1 88 ? 19.094 35.812 31.531 1 87.44 88 PRO A O 1
ATOM 676 N N . GLU A 1 89 ? 20.281 34.094 32.094 1 82.19 89 GLU A N 1
ATOM 677 C CA . GLU A 1 89 ? 19.828 34 33.469 1 82.19 89 GLU A CA 1
ATOM 678 C C . GLU A 1 89 ? 20.078 35.281 34.25 1 82.19 89 GLU A C 1
ATOM 680 O O . GLU A 1 89 ? 19.266 35.688 35.094 1 82.19 89 GLU A O 1
ATOM 685 N N . GLU A 1 90 ? 21.141 36 33.938 1 83.31 90 GLU A N 1
ATOM 686 C CA . GLU A 1 90 ? 21.5 37.188 34.719 1 83.31 90 GLU A CA 1
ATOM 687 C C . GLU A 1 90 ? 21 38.469 34.062 1 83.31 90 GLU A C 1
ATOM 689 O O . GLU A 1 90 ? 21.375 39.562 34.469 1 83.31 90 GLU A O 1
ATOM 694 N N . THR A 1 91 ? 20.031 38.281 33.281 1 88.38 91 THR A N 1
ATOM 695 C CA . THR A 1 91 ? 19.531 39.438 32.562 1 88.38 91 THR A CA 1
ATOM 696 C C . THR A 1 91 ? 18.734 40.375 33.469 1 88.38 91 THR A C 1
ATOM 698 O O . THR A 1 91 ? 17.953 39.875 34.312 1 88.38 91 THR A O 1
ATOM 701 N N . LEU A 1 92 ? 18.938 41.656 33.344 1 91 92 LEU A N 1
ATOM 702 C CA . LEU A 1 92 ? 18.109 42.688 33.969 1 91 92 LEU A CA 1
ATOM 703 C C . LEU A 1 92 ? 17.125 43.281 32.969 1 91 92 LEU A C 1
ATOM 705 O O . LEU A 1 92 ? 17.344 43.25 31.766 1 91 92 LEU A O 1
ATOM 709 N N . LEU A 1 93 ? 16.016 43.812 33.562 1 93.31 93 LEU A N 1
ATOM 710 C CA . LEU A 1 93 ? 14.969 44.406 32.75 1 93.31 93 LEU A CA 1
ATOM 711 C C . LEU A 1 93 ? 14.672 45.844 33.188 1 93.31 93 LEU A C 1
ATOM 713 O O . LEU A 1 93 ? 14.641 46.125 34.375 1 93.31 93 LEU A O 1
ATOM 717 N N . TRP A 1 94 ? 14.539 46.688 32.125 1 94 94 TRP A N 1
ATOM 718 C CA . TRP A 1 94 ? 13.867 47.938 32.469 1 94 94 TRP A CA 1
ATOM 719 C C . TRP A 1 94 ? 12.375 47.688 32.719 1 94 94 TRP A C 1
ATOM 721 O O . TRP A 1 94 ? 11.734 46.938 31.969 1 94 94 TRP A O 1
ATOM 731 N N . THR A 1 95 ? 11.844 48.25 33.75 1 94.19 95 THR A N 1
ATOM 732 C CA . THR A 1 95 ? 10.43 48.375 34.094 1 94.19 95 THR A CA 1
ATOM 733 C C . THR A 1 95 ? 10.102 49.812 34.5 1 94.19 95 THR A C 1
ATOM 735 O O . THR A 1 95 ? 10.867 50.75 34.188 1 94.19 95 THR A O 1
ATOM 738 N N . ALA A 1 96 ? 8.922 50 35.062 1 93.19 96 ALA A N 1
ATOM 739 C CA . ALA A 1 96 ? 8.531 51.344 35.438 1 93.19 96 ALA A CA 1
ATOM 740 C C . ALA A 1 96 ? 9.32 51.812 36.656 1 93.19 96 ALA A C 1
ATOM 742 O O . ALA A 1 96 ? 9.297 53 37 1 93.19 96 ALA A O 1
ATOM 743 N N . CYS A 1 97 ? 10.117 50.969 37.219 1 88.88 97 CYS A N 1
ATOM 744 C CA . CYS A 1 97 ? 10.945 51.375 38.375 1 88.88 97 CYS A CA 1
ATOM 745 C C . CYS A 1 97 ? 12.203 52.062 37.906 1 88.88 97 CYS A C 1
ATOM 747 O O . CYS A 1 97 ? 12.617 51.938 36.75 1 88.88 97 CYS A O 1
ATOM 749 N N . SER A 1 98 ? 12.867 52.781 38.844 1 85.94 98 SER A N 1
ATOM 750 C CA . SER A 1 98 ? 13.992 53.656 38.531 1 85.94 98 SER A CA 1
ATOM 751 C C . SER A 1 98 ? 15.266 52.844 38.312 1 85.94 98 SER A C 1
ATOM 753 O O . SER A 1 98 ? 16.234 53.312 37.75 1 85.94 98 SER A O 1
ATOM 755 N N . THR A 1 99 ? 15.258 51.594 38.75 1 87.62 99 THR A N 1
ATOM 756 C CA . THR A 1 99 ? 16.375 50.688 38.562 1 87.62 99 THR A CA 1
ATOM 757 C C . THR A 1 99 ? 15.93 49.438 37.844 1 87.62 99 THR A C 1
ATOM 759 O O . THR A 1 99 ? 14.766 49.031 37.938 1 87.62 99 THR A O 1
ATOM 762 N N . PRO A 1 100 ? 16.781 48.969 37.094 1 91 100 PRO A N 1
ATOM 763 C CA . PRO A 1 100 ? 16.422 47.688 36.438 1 91 100 PRO A CA 1
ATOM 764 C C . PRO A 1 100 ? 16.172 46.562 37.438 1 91 100 PRO A C 1
ATOM 766 O O . PRO A 1 100 ? 16.688 46.625 38.562 1 91 100 PRO A O 1
ATOM 769 N N . VAL A 1 101 ? 15.398 45.594 37 1 90.44 101 VAL A N 1
ATOM 770 C CA . VAL A 1 101 ? 15.023 44.531 37.906 1 90.44 101 VAL A CA 1
ATOM 771 C C . VAL A 1 101 ? 15.438 43.188 37.312 1 90.44 101 VAL A C 1
ATOM 773 O O . VAL A 1 101 ? 15.695 43.094 36.125 1 90.44 101 VAL A O 1
ATOM 776 N N . THR A 1 102 ? 15.492 42.188 38.156 1 88.81 102 THR A N 1
ATOM 777 C CA . THR A 1 102 ? 15.758 40.844 37.719 1 88.81 102 THR A CA 1
ATOM 778 C C . THR A 1 102 ? 14.492 40.219 37.125 1 88.81 102 THR A C 1
ATOM 780 O O . THR A 1 102 ? 13.406 40.781 37.219 1 88.81 102 THR A O 1
ATOM 783 N N . LEU A 1 103 ? 14.648 39.062 36.531 1 86.12 103 LEU A N 1
ATOM 784 C CA . LEU A 1 103 ? 13.539 38.375 35.875 1 86.12 103 LEU A CA 1
ATOM 785 C C . LEU A 1 103 ? 12.531 37.875 36.906 1 86.12 103 LEU A C 1
ATOM 787 O O . LEU A 1 103 ? 11.383 37.594 36.594 1 86.12 103 LEU A O 1
ATOM 791 N N . SER A 1 104 ? 12.992 37.812 38.156 1 77.12 104 SER A N 1
ATOM 792 C CA . SER A 1 104 ? 12.086 37.438 39.219 1 77.12 104 SER A CA 1
ATOM 793 C C . SER A 1 104 ? 11.352 38.625 39.812 1 77.12 104 SER A C 1
ATOM 795 O O . SER A 1 104 ? 10.352 38.469 40.5 1 77.12 104 SER A O 1
ATOM 797 N N . GLY A 1 105 ? 11.57 40 39.281 1 65.25 105 GLY A N 1
ATOM 798 C CA . GLY A 1 105 ? 10.914 41.25 39.625 1 65.25 105 GLY A CA 1
ATOM 799 C C . GLY A 1 105 ? 11.453 41.875 40.875 1 65.25 105 GLY A C 1
ATOM 800 O O . GLY A 1 105 ? 11.367 43.062 41.062 1 65.25 105 GLY A O 1
ATOM 801 N N . ILE A 1 106 ? 11.406 41.25 42.094 1 60.12 106 ILE A N 1
ATOM 802 C CA . ILE A 1 106 ? 11.336 41.844 43.438 1 60.12 106 ILE A CA 1
ATOM 803 C C . ILE A 1 106 ? 12.688 42.438 43.812 1 60.12 106 ILE A C 1
ATOM 805 O O . ILE A 1 106 ? 12.797 43.188 44.781 1 60.12 106 ILE A O 1
ATOM 809 N N . SER A 1 107 ? 13.805 42.156 43.094 1 61.81 107 SER A N 1
ATOM 810 C CA . SER A 1 107 ? 15.023 42.656 43.719 1 61.81 107 SER A CA 1
ATOM 811 C C . SER A 1 107 ? 15.734 43.688 42.844 1 61.81 107 SER A C 1
ATOM 813 O O . SER A 1 107 ? 16.047 43.375 41.688 1 61.81 107 SER A O 1
ATOM 815 N N . PRO A 1 108 ? 15.641 45.031 43.25 1 61.59 108 PRO A N 1
ATOM 816 C CA . PRO A 1 108 ? 16.516 45.969 42.531 1 61.59 108 PRO A CA 1
ATOM 817 C C . PRO A 1 108 ? 17.953 45.438 42.406 1 61.59 108 PRO A C 1
ATOM 819 O O . PRO A 1 108 ? 18.438 44.75 43.312 1 61.59 108 PRO A O 1
ATOM 822 N N . ALA A 1 109 ? 18.438 45.406 41.031 1 65.12 109 ALA A N 1
ATOM 823 C CA . ALA A 1 109 ? 19.844 45.062 40.938 1 65.12 109 ALA A CA 1
ATOM 824 C C . ALA A 1 109 ? 20.703 46.031 41.75 1 65.12 109 ALA A C 1
ATOM 826 O O . ALA A 1 109 ? 20.609 47.25 41.562 1 65.12 109 ALA A O 1
ATOM 827 N N . ARG A 1 110 ? 21.266 45.75 42.969 1 61.09 110 ARG A N 1
ATOM 828 C CA . ARG A 1 110 ? 22.219 46.531 43.75 1 61.09 110 ARG A CA 1
ATOM 829 C C . ARG A 1 110 ? 23.422 46.938 42.906 1 61.09 110 ARG A C 1
ATOM 831 O O . ARG A 1 110 ? 23.969 46.094 42.188 1 61.09 110 ARG A O 1
ATOM 838 N N . ASN A 1 111 ? 23.781 48.25 42.812 1 61.88 111 ASN A N 1
ATOM 839 C CA . ASN A 1 111 ? 25 48.844 42.281 1 61.88 111 ASN A CA 1
ATOM 840 C C . ASN A 1 111 ? 25 48.844 40.75 1 61.88 111 ASN A C 1
ATOM 842 O O . ASN A 1 111 ? 26.047 48.656 40.125 1 61.88 111 ASN A O 1
ATOM 846 N N . VAL A 1 112 ? 23.766 48.75 40.156 1 71.62 112 VAL A N 1
ATOM 847 C CA . VAL A 1 112 ? 23.781 48.812 38.719 1 71.62 112 VAL A CA 1
ATOM 848 C C . VAL A 1 112 ? 23.516 50.25 38.25 1 71.62 112 VAL A C 1
ATOM 850 O O . VAL A 1 112 ? 22.781 51 38.906 1 71.62 112 VAL A O 1
ATOM 853 N N . SER A 1 113 ? 24.344 50.688 37.375 1 66.06 113 SER A N 1
ATOM 854 C CA . SER A 1 113 ? 24.281 52.062 36.844 1 66.06 113 SER A CA 1
ATOM 855 C C . SER A 1 113 ? 22.906 52.344 36.281 1 66.06 113 SER A C 1
ATOM 857 O O . SER A 1 113 ? 22.297 51.531 35.594 1 66.06 113 SER A O 1
ATOM 859 N N . SER A 1 114 ? 22.344 53.406 36.625 1 68.81 114 SER A N 1
ATOM 860 C CA . SER A 1 114 ? 21.062 53.906 36.125 1 68.81 114 SER A CA 1
ATOM 861 C C . SER A 1 114 ? 21.141 54.219 34.656 1 68.81 114 SER A C 1
ATOM 863 O O . SER A 1 114 ? 20.125 54.438 34 1 68.81 114 SER A O 1
ATOM 865 N N . ASP A 1 115 ? 22.297 54.094 34.094 1 77.06 115 ASP A N 1
ATOM 866 C CA . ASP A 1 115 ? 22.438 54.5 32.688 1 77.06 115 ASP A CA 1
ATOM 867 C C . ASP A 1 115 ? 22.719 53.281 31.797 1 77.06 115 ASP A C 1
ATOM 869 O O . ASP A 1 115 ? 23.125 53.438 30.641 1 77.06 115 ASP A O 1
ATOM 873 N N . GLY A 1 116 ? 22.453 52.125 32.25 1 89.25 116 GLY A N 1
ATOM 874 C CA . GLY A 1 116 ? 22.719 50.938 31.453 1 89.25 116 GLY A CA 1
ATOM 875 C C . GLY A 1 116 ? 21.625 50.656 30.438 1 89.25 116 GLY A C 1
ATOM 876 O O . GLY A 1 116 ? 20.578 51.312 30.422 1 89.25 116 GLY A O 1
ATOM 877 N N . GLU A 1 117 ? 22 49.781 29.438 1 93.62 117 GLU A N 1
ATOM 878 C CA . GLU A 1 117 ? 21.062 49.312 28.422 1 93.62 117 GLU A CA 1
ATOM 879 C C . GLU A 1 117 ? 20.594 47.906 28.688 1 93.62 117 GLU A C 1
ATOM 881 O O . GLU A 1 117 ? 21.406 47 28.828 1 93.62 117 GLU A O 1
ATOM 886 N N . TRP A 1 118 ? 19.297 47.688 28.812 1 93.44 118 TRP A N 1
ATOM 887 C CA . TRP A 1 118 ? 18.719 46.375 29.094 1 93.44 118 TRP A CA 1
ATOM 888 C C . TRP A 1 118 ? 17.469 46.156 28.234 1 93.44 118 TRP A C 1
ATOM 890 O O . TRP A 1 118 ? 16.828 47.094 27.797 1 93.44 118 TRP A O 1
ATOM 900 N N . PRO A 1 119 ? 17.188 44.781 27.984 1 95.56 119 PRO A N 1
ATOM 901 C CA . PRO A 1 119 ? 15.82 44.531 27.5 1 95.56 119 PRO A CA 1
ATOM 902 C C . PRO A 1 119 ? 14.75 45.062 28.453 1 95.56 119 PRO A C 1
ATOM 904 O O . PRO A 1 119 ? 15.047 45.406 29.609 1 95.56 119 PRO A O 1
ATOM 907 N N . PHE A 1 120 ? 13.594 45.25 28.016 1 96.06 120 PHE A N 1
ATOM 908 C CA . PHE A 1 120 ? 12.578 45.875 28.859 1 96.06 120 PHE A CA 1
ATOM 909 C C . PHE A 1 120 ? 11.195 45.281 28.547 1 96.06 120 PHE A C 1
ATOM 911 O O . PHE A 1 120 ? 11.016 44.625 27.516 1 96.06 120 PHE A O 1
ATOM 918 N N . VAL A 1 121 ? 10.234 45.438 29.453 1 97.31 121 VAL A N 1
ATOM 919 C CA . VAL A 1 121 ? 8.875 44.906 29.328 1 97.31 121 VAL A CA 1
ATOM 920 C C . VAL A 1 121 ? 7.871 46.062 29.359 1 97.31 121 VAL A C 1
ATOM 922 O O . VAL A 1 121 ? 7.918 46.906 30.25 1 97.31 121 VAL A O 1
ATOM 925 N N . CYS A 1 122 ? 7.043 46.094 28.297 1 97.94 122 CYS A N 1
ATOM 926 C CA . CYS A 1 122 ? 5.922 47.031 28.234 1 97.94 122 CYS A CA 1
ATOM 927 C C . CYS A 1 122 ? 4.633 46.344 28.688 1 97.94 122 CYS A C 1
ATOM 929 O O . CYS A 1 122 ? 4.512 45.125 28.641 1 97.94 122 CYS A O 1
ATOM 931 N N . THR A 1 123 ? 3.699 47.156 29.172 1 97.88 123 THR A N 1
ATOM 932 C CA . THR A 1 123 ? 2.344 46.656 29.359 1 97.88 123 THR A CA 1
ATOM 933 C C . THR A 1 123 ? 1.728 46.25 28.016 1 97.88 123 THR A C 1
ATOM 935 O O . THR A 1 123 ? 2.232 46.625 26.969 1 97.88 123 THR A O 1
ATOM 938 N N . ASN A 1 124 ? 0.731 45.438 28.031 1 97.88 124 ASN A N 1
ATOM 939 C CA . ASN A 1 124 ? -0.15 45.188 26.906 1 97.88 124 ASN A CA 1
ATOM 940 C C . ASN A 1 124 ? -1.619 45.312 27.297 1 97.88 124 ASN A C 1
ATOM 942 O O . ASN A 1 124 ? -2.207 44.375 27.844 1 97.88 124 ASN A O 1
ATOM 946 N N . SER A 1 125 ? -2.234 46.375 26.891 1 96.5 125 SER A N 1
ATOM 947 C CA . SER A 1 125 ? -3.613 46.688 27.266 1 96.5 125 SER A CA 1
ATOM 948 C C . SER A 1 125 ? -4.586 46.281 26.156 1 96.5 125 SER A C 1
ATOM 950 O O . SER A 1 125 ? -5.785 46.562 26.25 1 96.5 125 SER A O 1
ATOM 952 N N . ALA A 1 126 ? -4.062 45.656 25.078 1 97.19 126 ALA A N 1
ATOM 953 C CA . ALA A 1 126 ? -4.918 45.25 23.969 1 97.19 126 ALA A CA 1
ATOM 954 C C . ALA A 1 126 ? -6 44.281 24.438 1 97.19 126 ALA A C 1
ATOM 956 O O . ALA A 1 126 ? -5.754 43.438 25.297 1 97.19 126 ALA A O 1
ATOM 957 N N . PRO A 1 127 ? -7.227 44.344 23.891 1 95.94 127 PRO A N 1
ATOM 958 C CA . PRO A 1 127 ? -8.305 43.469 24.297 1 95.94 127 PRO A CA 1
ATOM 959 C C . PRO A 1 127 ? -8.133 42.031 23.766 1 95.94 127 PRO A C 1
ATOM 961 O O . PRO A 1 127 ? -7.305 41.812 22.875 1 95.94 127 PRO A O 1
ATOM 964 N N . LEU A 1 128 ? -8.898 41.156 24.422 1 96.19 128 LEU A N 1
ATOM 965 C CA . LEU A 1 128 ? -9.008 39.781 23.922 1 96.19 128 LEU A CA 1
ATOM 966 C C . LEU A 1 128 ? -10 39.688 22.781 1 96.19 128 LEU A C 1
ATOM 968 O O . LEU A 1 128 ? -11.07 40.312 22.828 1 96.19 128 LEU A O 1
ATOM 972 N N . VAL A 1 129 ? -9.641 39.062 21.641 1 95.94 129 VAL A N 1
ATOM 973 C CA . VAL A 1 129 ? -10.648 38.688 20.656 1 95.94 129 VAL A CA 1
ATOM 974 C C . VAL A 1 129 ? -11.523 37.562 21.219 1 95.94 129 VAL A C 1
ATOM 976 O O . VAL A 1 129 ? -11.078 36.438 21.344 1 95.94 129 VAL A O 1
ATOM 979 N N . ASP A 1 130 ? -12.75 37.844 21.562 1 94.06 130 ASP A N 1
ATOM 980 C CA . ASP A 1 130 ? -13.562 36.875 22.297 1 94.06 130 ASP A CA 1
ATOM 981 C C . ASP A 1 130 ? -14.883 36.594 21.578 1 94.06 130 ASP A C 1
ATOM 983 O O . ASP A 1 130 ? -15.789 35.969 22.141 1 94.06 130 ASP A O 1
ATOM 987 N N . ARG A 1 131 ? -15.016 37.094 20.328 1 94.38 131 ARG A N 1
ATOM 988 C CA . ARG A 1 131 ? -16.203 36.844 19.516 1 94.38 131 ARG A CA 1
ATOM 989 C C . ARG A 1 131 ? -15.906 37.062 18.047 1 94.38 131 ARG A C 1
ATOM 991 O O . ARG A 1 131 ? -14.891 37.656 17.688 1 94.38 131 ARG A O 1
ATOM 998 N N . VAL A 1 132 ? -16.797 36.562 17.266 1 93.69 132 VAL A N 1
ATOM 999 C CA . VAL A 1 132 ? -16.75 36.875 15.836 1 93.69 132 VAL A CA 1
ATOM 1000 C C . VAL A 1 132 ? -17.234 38.281 15.602 1 93.69 132 VAL A C 1
ATOM 1002 O O . VAL A 1 132 ? -18.359 38.625 15.961 1 93.69 132 VAL A O 1
ATOM 1005 N N . ASP A 1 133 ? -16.312 39.031 15.047 1 91.75 133 ASP A N 1
ATOM 1006 C CA . ASP A 1 133 ? -16.641 40.438 14.828 1 91.75 133 ASP A CA 1
ATOM 1007 C C . ASP A 1 133 ? -15.922 40.969 13.594 1 91.75 133 ASP A C 1
ATOM 1009 O O . ASP A 1 133 ? -14.945 40.406 13.133 1 91.75 133 ASP A O 1
ATOM 1013 N N . THR A 1 134 ? -16.484 42.062 13.062 1 93.81 134 THR A N 1
ATOM 1014 C CA . THR A 1 134 ? -15.875 42.688 11.891 1 93.81 134 THR A CA 1
ATOM 1015 C C . THR A 1 134 ? -15.195 44 12.266 1 93.81 134 THR A C 1
ATOM 1017 O O . THR A 1 134 ? -14.508 44.625 11.445 1 93.81 134 THR A O 1
ATOM 1020 N N . ASP A 1 135 ? -15.406 44.469 13.445 1 94.75 135 ASP A N 1
ATOM 1021 C CA . ASP A 1 135 ? -14.82 45.719 13.891 1 94.75 135 ASP A CA 1
ATOM 1022 C C . ASP A 1 135 ? -13.602 45.469 14.773 1 94.75 135 ASP A C 1
ATOM 1024 O O . ASP A 1 135 ? -13.734 45.094 15.938 1 94.75 135 ASP A O 1
ATOM 1028 N N . TYR A 1 136 ? -12.492 45.781 14.289 1 95.06 136 TYR A N 1
ATOM 1029 C CA . TYR A 1 136 ? -11.258 45.625 15.047 1 95.06 136 TYR A CA 1
ATOM 1030 C C . TYR A 1 136 ? -10.609 46.969 15.32 1 95.06 136 TYR A C 1
ATOM 1032 O O . TYR A 1 136 ? -9.422 47.062 15.648 1 95.06 136 TYR A O 1
ATOM 1040 N N . SER A 1 137 ? -11.352 48.031 15.234 1 94.38 137 SER A N 1
ATOM 1041 C CA . SER A 1 137 ? -10.852 49.406 15.422 1 94.38 137 SER A CA 1
ATOM 1042 C C . SER A 1 137 ? -10.328 49.594 16.844 1 94.38 137 SER A C 1
ATOM 1044 O O . SER A 1 137 ? -9.438 50.438 17.062 1 94.38 137 SER A O 1
ATOM 1046 N N . PRO A 1 138 ? -10.859 48.844 17.781 1 94.12 138 PRO A N 1
ATOM 1047 C CA . PRO A 1 138 ? -10.352 49.062 19.141 1 94.12 138 PRO A CA 1
ATOM 1048 C C . PRO A 1 138 ? -8.992 48.406 19.359 1 94.12 138 PRO A C 1
ATOM 1050 O O . PRO A 1 138 ? -8.359 48.625 20.406 1 94.12 138 PRO A O 1
ATOM 1053 N N . PHE A 1 139 ? -8.57 47.594 18.531 1 96.5 139 PHE A N 1
ATOM 1054 C CA . PHE A 1 139 ? -7.32 46.875 18.703 1 96.5 139 PHE A CA 1
ATOM 1055 C C . PHE A 1 139 ? -6.141 47.719 18.219 1 96.5 139 PHE A C 1
ATOM 1057 O O . PHE A 1 139 ? -6.203 48.312 17.156 1 96.5 139 PHE A O 1
ATOM 1064 N N . PRO A 1 140 ? -5.02 47.781 19 1 97.19 140 PRO A N 1
ATOM 1065 C CA . PRO A 1 140 ? -3.832 48.5 18.547 1 97.19 140 PRO A CA 1
ATOM 1066 C C . PRO A 1 140 ? -3.248 47.906 17.266 1 97.19 140 PRO A C 1
ATOM 1068 O O . PRO A 1 140 ? -3.305 46.688 17.062 1 97.19 140 PRO A O 1
ATOM 1071 N N . ARG A 1 141 ? -2.678 48.781 16.453 1 96.25 141 ARG A N 1
ATOM 1072 C CA . ARG A 1 141 ? -2.047 48.375 15.203 1 96.25 141 ARG A CA 1
ATOM 1073 C C . ARG A 1 141 ? -0.585 48 15.422 1 96.25 141 ARG A C 1
ATOM 1075 O O . ARG A 1 141 ? 0.062 48.5 16.328 1 96.25 141 ARG A O 1
ATOM 1082 N N . VAL A 1 142 ? -0.121 47.094 14.688 1 95.81 142 VAL A N 1
ATOM 1083 C CA . VAL A 1 142 ? 1.287 46.688 14.68 1 95.81 142 VAL A CA 1
ATOM 1084 C C . VAL A 1 142 ? 1.76 46.5 13.242 1 95.81 142 VAL A C 1
ATOM 1086 O O . VAL A 1 142 ? 0.982 46.094 12.375 1 95.81 142 VAL A O 1
ATOM 1089 N N . ASN A 1 143 ? 3.066 46.812 13.016 1 94.69 143 ASN A N 1
ATOM 1090 C CA . ASN A 1 143 ? 3.625 46.688 11.672 1 94.69 143 ASN A CA 1
ATOM 1091 C C . ASN A 1 143 ? 4.789 45.719 11.625 1 94.69 143 ASN A C 1
ATOM 1093 O O . ASN A 1 143 ? 5.535 45.562 12.594 1 94.69 143 ASN A O 1
ATOM 1097 N N . THR A 1 144 ? 4.852 44.969 10.641 1 94.94 144 THR A N 1
ATOM 1098 C CA . THR A 1 144 ? 6.055 44.25 10.266 1 94.94 144 THR A CA 1
ATOM 1099 C C . THR A 1 144 ? 6.418 44.5 8.805 1 94.94 144 THR A C 1
ATOM 1101 O O . THR A 1 144 ? 5.543 44.812 7.988 1 94.94 144 THR A O 1
ATOM 1104 N N . ALA A 1 145 ? 7.715 44.469 8.492 1 93 145 ALA A N 1
ATOM 1105 C CA . ALA A 1 145 ? 8.172 44.844 7.156 1 93 145 ALA A CA 1
ATOM 1106 C C . ALA A 1 145 ? 8.891 43.688 6.477 1 93 145 ALA A C 1
ATOM 1108 O O . ALA A 1 145 ? 9.641 42.938 7.125 1 93 145 ALA A O 1
ATOM 1109 N N . ALA A 1 146 ? 8.625 43.5 5.242 1 91.62 146 ALA A N 1
ATOM 1110 C CA . ALA A 1 146 ? 9.352 42.625 4.336 1 91.62 146 ALA A CA 1
ATOM 1111 C C . ALA A 1 146 ? 9.789 43.375 3.076 1 91.62 146 ALA A C 1
ATOM 1113 O O . ALA A 1 146 ? 8.992 43.562 2.162 1 91.62 146 ALA A O 1
ATOM 1114 N N . GLY A 1 147 ? 11.086 43.594 2.998 1 89 147 GLY A N 1
ATOM 1115 C CA . GLY A 1 147 ? 11.523 44.5 1.937 1 89 147 GLY A CA 1
ATOM 1116 C C . GLY A 1 147 ? 10.883 45.875 2.006 1 89 147 GLY A C 1
ATOM 1117 O O . GLY A 1 147 ? 10.938 46.531 3.045 1 89 147 GLY A O 1
ATOM 1118 N N . ASN A 1 148 ? 10.203 46.156 0.835 1 91.38 148 ASN A N 1
ATOM 1119 C CA . ASN A 1 148 ? 9.578 47.469 0.751 1 91.38 148 ASN A CA 1
ATOM 1120 C C . ASN A 1 148 ? 8.117 47.438 1.174 1 91.38 148 ASN A C 1
ATOM 1122 O O . ASN A 1 148 ? 7.414 48.438 1.12 1 91.38 148 ASN A O 1
ATOM 1126 N N . ILE A 1 149 ? 7.703 46.281 1.684 1 96.12 149 ILE A N 1
ATOM 1127 C CA . ILE A 1 149 ? 6.289 46.125 2.01 1 96.12 149 ILE A CA 1
ATOM 1128 C C . ILE A 1 149 ? 6.094 46.219 3.521 1 96.12 149 ILE A C 1
ATOM 1130 O O . ILE A 1 149 ? 6.781 45.562 4.289 1 96.12 149 ILE A O 1
ATOM 1134 N N . THR A 1 150 ? 5.199 47.031 3.955 1 96.44 150 THR A N 1
ATOM 1135 C CA . THR A 1 150 ? 4.746 47.062 5.34 1 96.44 150 THR A CA 1
ATOM 1136 C C . THR A 1 150 ? 3.408 46.344 5.488 1 96.44 150 THR A C 1
ATOM 1138 O O . THR A 1 150 ? 2.438 46.688 4.809 1 96.44 150 THR A O 1
ATOM 1141 N N . PHE A 1 151 ? 3.395 45.375 6.32 1 97.62 151 PHE A N 1
ATOM 1142 C CA . PHE A 1 151 ? 2.146 44.75 6.707 1 97.62 151 PHE A CA 1
ATOM 1143 C C . PHE A 1 151 ? 1.629 45.312 8.023 1 97.62 151 PHE A C 1
ATOM 1145 O O . PHE A 1 151 ? 2.291 45.188 9.055 1 97.62 151 PHE A O 1
ATOM 1152 N N . GLU A 1 152 ? 0.479 45.938 7.988 1 97.5 152 GLU A N 1
ATOM 1153 C CA . GLU A 1 152 ? -0.131 46.438 9.211 1 97.5 152 GLU A CA 1
ATOM 1154 C C . GLU A 1 152 ? -1.173 45.469 9.758 1 97.5 152 GLU A C 1
ATOM 1156 O O . GLU A 1 152 ? -2.174 45.188 9.102 1 97.5 152 GLU A O 1
ATOM 1161 N N . GLY A 1 153 ? -0.895 44.969 10.906 1 97.94 153 GLY A N 1
ATOM 1162 C CA . GLY A 1 153 ? -1.801 44.062 11.562 1 97.94 153 GLY A CA 1
ATOM 1163 C C . GLY A 1 153 ? -2.338 44.594 12.883 1 97.94 153 GLY A C 1
ATOM 1164 O O . GLY A 1 153 ? -2.498 45.781 13.055 1 97.94 153 GLY A O 1
ATOM 1165 N N . LEU A 1 154 ? -2.746 43.656 13.68 1 97.69 154 LEU A N 1
ATOM 1166 C CA . LEU A 1 154 ? -3.365 43.938 14.969 1 97.69 154 LEU A CA 1
ATOM 1167 C C . LEU A 1 154 ? -2.596 43.281 16.109 1 97.69 154 LEU A C 1
ATOM 1169 O O . LEU A 1 154 ? -1.862 42.312 15.875 1 97.69 154 LEU A O 1
ATOM 1173 N N . ARG A 1 155 ? -2.688 43.844 17.25 1 97.44 155 ARG A N 1
ATOM 1174 C CA . ARG A 1 155 ? -2.252 43.219 18.5 1 97.44 155 ARG A CA 1
ATOM 1175 C C . ARG A 1 155 ? -3.438 42.938 19.406 1 97.44 155 ARG A C 1
ATOM 1177 O O . ARG A 1 155 ? -4.277 43.812 19.625 1 97.44 155 ARG A O 1
ATOM 1184 N N . ASP A 1 156 ? -3.604 41.75 19.844 1 95.94 156 ASP A N 1
ATOM 1185 C CA . ASP A 1 156 ? -4.629 41.438 20.828 1 95.94 156 ASP A CA 1
ATOM 1186 C C . ASP A 1 156 ? -4.004 40.969 22.141 1 95.94 156 ASP A C 1
ATOM 1188 O O . ASP A 1 156 ? -2.814 41.188 22.375 1 95.94 156 ASP A O 1
ATOM 1192 N N . HIS A 1 157 ? -4.777 40.438 22.984 1 96.88 157 HIS A N 1
ATOM 1193 C CA . HIS A 1 157 ? -4.375 40.094 24.344 1 96.88 157 HIS A CA 1
ATOM 1194 C C . HIS A 1 157 ? -3.434 38.906 24.344 1 96.88 157 HIS A C 1
ATOM 1196 O O . HIS A 1 157 ? -2.627 38.719 25.25 1 96.88 157 HIS A O 1
ATOM 1202 N N . LEU A 1 158 ? -3.5 38.062 23.266 1 97.25 158 LEU A N 1
ATOM 1203 C CA . LEU A 1 158 ? -2.797 36.781 23.281 1 97.25 158 LEU A CA 1
ATOM 1204 C C . LEU A 1 158 ? -1.688 36.781 22.234 1 97.25 158 LEU A C 1
ATOM 1206 O O . LEU A 1 158 ? -0.705 36.031 22.375 1 97.25 158 LEU A O 1
ATOM 1210 N N . THR A 1 159 ? -1.87 37.469 21.125 1 97.25 159 THR A N 1
ATOM 1211 C CA . THR A 1 159 ? -0.96 37.344 20 1 97.25 159 THR A CA 1
ATOM 1212 C C . THR A 1 159 ? -0.976 38.594 19.125 1 97.25 159 THR A C 1
ATOM 1214 O O . THR A 1 159 ? -1.795 39.5 19.344 1 97.25 159 THR A O 1
ATOM 1217 N N . PHE A 1 160 ? 0.053 38.688 18.234 1 98.06 160 PHE A N 1
ATOM 1218 C CA . PHE A 1 160 ? -0.041 39.562 17.062 1 98.06 160 PHE A CA 1
ATOM 1219 C C . PHE A 1 160 ? -0.828 38.875 15.953 1 98.06 160 PHE A C 1
ATOM 1221 O O . PHE A 1 160 ? -0.724 37.688 15.766 1 98.06 160 PHE A O 1
ATOM 1228 N N . ARG A 1 161 ? -1.654 39.656 15.25 1 97.81 161 ARG A N 1
ATOM 1229 C CA . ARG A 1 161 ? -2.518 39.094 14.219 1 97.81 161 ARG A CA 1
ATOM 1230 C C . ARG A 1 161 ? -2.443 39.906 12.93 1 97.81 161 ARG A C 1
ATOM 1232 O O . ARG A 1 161 ? -2.506 41.125 12.977 1 97.81 161 ARG A O 1
ATOM 1239 N N . PHE A 1 162 ? -2.277 39.281 11.852 1 98.56 162 PHE A N 1
ATOM 1240 C CA . PHE A 1 162 ? -2.35 39.844 10.516 1 98.56 162 PHE A CA 1
ATOM 1241 C C . PHE A 1 162 ? -3.416 39.125 9.68 1 98.56 162 PHE A C 1
ATOM 1243 O O . PHE A 1 162 ? -3.287 37.938 9.375 1 98.56 162 PHE A O 1
ATOM 1250 N N . ALA A 1 163 ? -4.516 39.844 9.32 1 98.06 163 ALA A N 1
ATOM 1251 C CA . ALA A 1 163 ? -5.68 39.25 8.68 1 98.06 163 ALA A CA 1
ATOM 1252 C C . ALA A 1 163 ? -5.848 39.781 7.254 1 98.06 163 ALA A C 1
ATOM 1254 O O . ALA A 1 163 ? -5.625 40.938 6.992 1 98.06 163 ALA A O 1
ATOM 1255 N N . GLY A 1 164 ? -6.211 38.844 6.359 1 98.12 164 GLY A N 1
ATOM 1256 C CA . GLY A 1 164 ? -6.609 39.25 5.016 1 98.12 164 GLY A CA 1
ATOM 1257 C C . GLY A 1 164 ? -5.434 39.625 4.125 1 98.12 164 GLY A C 1
ATOM 1258 O O . GLY A 1 164 ? -5.492 40.594 3.375 1 98.12 164 GLY A O 1
ATOM 1259 N N . ILE A 1 165 ? -4.398 38.875 4.184 1 98.56 165 ILE A N 1
ATOM 1260 C CA . ILE A 1 165 ? -3.217 39.125 3.363 1 98.56 165 ILE A CA 1
ATOM 1261 C C . ILE A 1 165 ? -3.361 38.406 2.023 1 98.56 165 ILE A C 1
ATOM 1263 O O . ILE A 1 165 ? -3.564 37.188 1.983 1 98.56 165 ILE A O 1
ATOM 1267 N N . PRO A 1 166 ? -3.262 39.125 0.898 1 98.25 166 PRO A N 1
ATOM 1268 C CA . PRO A 1 166 ? -3.295 38.406 -0.382 1 98.25 166 PRO A CA 1
ATOM 1269 C C . PRO A 1 166 ? -2.055 37.562 -0.613 1 98.25 166 PRO A C 1
ATOM 1271 O O . PRO A 1 166 ? -0.933 38 -0.355 1 98.25 166 PRO A O 1
ATOM 1274 N N . PHE A 1 167 ? -2.209 36.344 -1.089 1 98.44 167 PHE A N 1
ATOM 1275 C CA . PHE A 1 167 ? -1.049 35.469 -1.317 1 98.44 167 PHE A CA 1
ATOM 1276 C C . PHE A 1 167 ? -0.96 35.062 -2.783 1 98.44 167 PHE A C 1
ATOM 1278 O O . PHE A 1 167 ? 0.023 34.469 -3.201 1 98.44 167 PHE A O 1
ATOM 1285 N N . ALA A 1 168 ? -1.946 35.406 -3.582 1 98.5 168 ALA A N 1
ATOM 1286 C CA . ALA A 1 168 ? -1.99 35.125 -5.016 1 98.5 168 ALA A CA 1
ATOM 1287 C C . ALA A 1 168 ? -2.809 36.188 -5.754 1 98.5 168 ALA A C 1
ATOM 1289 O O . ALA A 1 168 ? -3.494 37 -5.133 1 98.5 168 ALA A O 1
ATOM 1290 N N . GLN A 1 169 ? -2.656 36.188 -7.102 1 98.06 169 GLN A N 1
ATOM 1291 C CA . GLN A 1 169 ? -3.521 37.031 -7.914 1 98.06 169 GLN A CA 1
ATOM 1292 C C . GLN A 1 169 ? -4.98 36.594 -7.805 1 98.06 169 GLN A C 1
ATOM 1294 O O . GLN A 1 169 ? -5.266 35.406 -7.652 1 98.06 169 GLN A O 1
ATOM 1299 N N . PRO A 1 170 ? -5.883 37.656 -7.848 1 97.94 170 PRO A N 1
ATOM 1300 C CA . PRO A 1 170 ? -7.289 37.25 -7.82 1 97.94 170 PRO A CA 1
ATOM 1301 C C . PRO A 1 170 ? -7.645 36.25 -8.93 1 97.94 170 PRO A C 1
ATOM 1303 O O . PRO A 1 170 ? -7.32 36.5 -10.094 1 97.94 170 PRO A O 1
ATOM 1306 N N . PRO A 1 171 ? -8.242 35.156 -8.586 1 98.25 171 PRO A N 1
ATOM 1307 C CA . PRO A 1 171 ? -8.586 34.125 -9.594 1 98.25 171 PRO A CA 1
ATOM 1308 C C . PRO A 1 171 ? -9.891 34.438 -10.32 1 98.25 171 PRO A C 1
ATOM 1310 O O . PRO A 1 171 ? -10.789 33.594 -10.375 1 98.25 171 PRO A O 1
ATOM 1313 N N . ILE A 1 172 ? -10.039 35.656 -10.922 1 97.75 172 ILE A N 1
ATOM 1314 C CA . ILE A 1 172 ? -11.25 36.156 -11.578 1 97.75 172 ILE A CA 1
ATOM 1315 C C . ILE A 1 172 ? -10.969 36.375 -13.062 1 97.75 172 ILE A C 1
ATOM 1317 O O . ILE A 1 172 ? -9.812 36.406 -13.484 1 97.75 172 ILE A O 1
ATOM 1321 N N . GLY A 1 173 ? -12.016 36.5 -13.797 1 96.62 173 GLY A N 1
ATOM 1322 C CA . GLY A 1 173 ? -11.859 36.75 -15.219 1 96.62 173 GLY A CA 1
ATOM 1323 C C . GLY A 1 173 ? -11.055 35.688 -15.93 1 96.62 173 GLY A C 1
ATOM 1324 O O . GLY A 1 173 ? -11.359 34.5 -15.812 1 96.62 173 GLY A O 1
ATOM 1325 N N . THR A 1 174 ? -9.984 36.125 -16.609 1 96.81 174 THR A N 1
ATOM 1326 C CA . THR A 1 174 ? -9.188 35.188 -17.406 1 96.81 174 THR A CA 1
ATOM 1327 C C . THR A 1 174 ? -8.352 34.281 -16.516 1 96.81 174 THR A C 1
ATOM 1329 O O . THR A 1 174 ? -7.797 33.281 -16.984 1 96.81 174 THR A O 1
ATOM 1332 N N . ARG A 1 175 ? -8.375 34.562 -15.25 1 97.94 175 ARG A N 1
ATOM 1333 C CA . ARG A 1 175 ? -7.621 33.719 -14.32 1 97.94 175 ARG A CA 1
ATOM 1334 C C . ARG A 1 175 ? -8.516 32.656 -13.703 1 97.94 175 ARG A C 1
ATOM 1336 O O . ARG A 1 175 ? -8.039 31.766 -12.977 1 97.94 175 ARG A O 1
ATOM 1343 N N . ARG A 1 176 ? -9.875 32.75 -14 1 97.88 176 ARG A N 1
ATOM 1344 C CA . ARG A 1 176 ? -10.766 31.688 -13.594 1 97.88 176 ARG A CA 1
ATOM 1345 C C . ARG A 1 176 ? -10.422 30.391 -14.32 1 97.88 176 ARG A C 1
ATOM 1347 O O . ARG A 1 176 ? -10.188 30.391 -15.531 1 97.88 176 ARG A O 1
ATOM 1354 N N . PHE A 1 177 ? -10.297 29.281 -13.531 1 98.06 177 PHE A N 1
ATOM 1355 C CA . PHE A 1 177 ? -9.969 27.953 -14.031 1 98.06 177 PHE A CA 1
ATOM 1356 C C . PHE A 1 177 ? -8.531 27.906 -14.547 1 98.06 177 PHE A C 1
ATOM 1358 O O . PHE A 1 177 ? -8.242 27.219 -15.523 1 98.06 177 PHE A O 1
ATOM 1365 N N . LYS A 1 178 ? -7.715 28.703 -13.945 1 97.94 178 LYS A N 1
ATOM 1366 C CA . LYS A 1 178 ? -6.262 28.656 -14.109 1 97.94 178 LYS A CA 1
ATOM 1367 C C . LYS A 1 178 ? -5.57 28.438 -12.766 1 97.94 178 LYS A C 1
ATOM 1369 O O . LYS A 1 178 ? -6.145 28.719 -11.711 1 97.94 178 LYS A O 1
ATOM 1374 N N . TYR A 1 179 ? -4.398 27.844 -12.828 1 98.25 179 TYR A N 1
ATOM 1375 C CA . TYR A 1 179 ? -3.619 27.672 -11.609 1 98.25 179 TYR A CA 1
ATOM 1376 C C . TYR A 1 179 ? -3.268 29.031 -11 1 98.25 179 TYR A C 1
ATOM 1378 O O . TYR A 1 179 ? -3.145 30.031 -11.711 1 98.25 179 TYR A O 1
ATOM 1386 N N . ALA A 1 180 ? -3.135 29.062 -9.695 1 98.5 180 ALA A N 1
ATOM 1387 C CA . ALA A 1 180 ? -2.85 30.297 -8.969 1 98.5 180 ALA A CA 1
ATOM 1388 C C . ALA A 1 180 ? -1.559 30.938 -9.461 1 98.5 180 ALA A C 1
ATOM 1390 O O . ALA A 1 180 ? -0.56 30.25 -9.688 1 98.5 180 ALA A O 1
ATOM 1391 N N . GLU A 1 181 ? -1.674 32.188 -9.727 1 97.25 181 GLU A N 1
ATOM 1392 C CA . GLU A 1 181 ? -0.494 33 -10.016 1 97.25 181 GLU A CA 1
ATOM 1393 C C . GLU A 1 181 ? 0.02 33.688 -8.766 1 97.25 181 GLU A C 1
ATOM 1395 O O . GLU A 1 181 ? -0.767 34.219 -7.965 1 97.25 181 GLU A O 1
ATOM 1400 N N . ALA A 1 182 ? 1.257 33.688 -8.602 1 94.94 182 ALA A N 1
ATOM 1401 C CA . ALA A 1 182 ? 1.881 34.281 -7.418 1 94.94 182 ALA A CA 1
ATOM 1402 C C . ALA A 1 182 ? 1.455 35.75 -7.23 1 94.94 182 ALA A C 1
ATOM 1404 O O . ALA A 1 182 ? 1.24 36.469 -8.211 1 94.94 182 ALA A O 1
ATOM 1405 N N . TRP A 1 183 ? 1.334 36.062 -6 1 95 183 TRP A N 1
ATOM 1406 C CA . TRP A 1 183 ? 1.062 37.469 -5.641 1 95 183 TRP A CA 1
ATOM 1407 C C . TRP A 1 183 ? 2.143 38.375 -6.191 1 95 183 TRP A C 1
ATOM 1409 O O . TRP A 1 183 ? 3.336 38.125 -6.008 1 95 183 TRP A O 1
ATOM 1419 N N . ASP A 1 184 ? 1.756 39.375 -6.984 1 91.69 184 ASP A N 1
ATOM 1420 C CA . ASP A 1 184 ? 2.695 40.375 -7.527 1 91.69 184 ASP A CA 1
ATOM 1421 C C . ASP A 1 184 ? 2.977 41.469 -6.516 1 91.69 184 ASP A C 1
ATOM 1423 O O . ASP A 1 184 ? 2.242 42.469 -6.445 1 91.69 184 ASP A O 1
ATOM 1427 N N . ALA A 1 185 ? 4.012 41.375 -5.801 1 91.94 185 ALA A N 1
ATOM 1428 C CA . ALA A 1 185 ? 4.375 42.312 -4.734 1 91.94 185 ALA A CA 1
ATOM 1429 C C . ALA A 1 185 ? 5.277 43.438 -5.262 1 91.94 185 ALA A C 1
ATOM 1431 O O . ALA A 1 185 ? 5.734 44.281 -4.5 1 91.94 185 ALA A O 1
ATOM 1432 N N . THR A 1 186 ? 5.547 43.5 -6.562 1 92.19 186 THR A N 1
ATOM 1433 C CA . THR A 1 186 ? 6.57 44.375 -7.137 1 92.19 186 THR A CA 1
ATOM 1434 C C . THR A 1 186 ? 6.293 45.844 -6.797 1 92.19 186 THR A C 1
ATOM 1436 O O . THR A 1 186 ? 7.215 46.594 -6.473 1 92.19 186 THR A O 1
ATOM 1439 N N . ASN A 1 187 ? 5.086 46.281 -6.781 1 93.25 187 ASN A N 1
ATOM 1440 C CA . ASN A 1 187 ? 4.789 47.688 -6.543 1 93.25 187 ASN A CA 1
ATOM 1441 C C . ASN A 1 187 ? 3.953 47.875 -5.281 1 93.25 187 ASN A C 1
ATOM 1443 O O . ASN A 1 187 ? 3.326 48.906 -5.102 1 93.25 187 ASN A O 1
ATOM 1447 N N . VAL A 1 188 ? 3.957 46.875 -4.453 1 95.62 188 VAL A N 1
ATOM 1448 C CA . VAL A 1 188 ? 3.184 46.969 -3.221 1 95.62 188 VAL A CA 1
ATOM 1449 C C . VAL A 1 188 ? 4.07 47.5 -2.09 1 95.62 188 VAL A C 1
ATOM 1451 O O . VAL A 1 188 ? 5.152 46.938 -1.844 1 95.62 188 VAL A O 1
ATOM 1454 N N . THR A 1 189 ? 3.633 48.562 -1.407 1 96.62 189 THR A N 1
ATOM 1455 C CA . THR A 1 189 ? 4.426 49.094 -0.311 1 96.62 189 THR A CA 1
ATOM 1456 C C . THR A 1 189 ? 3.695 48.938 1.019 1 96.62 189 THR A C 1
ATOM 1458 O O . THR A 1 189 ? 4.289 49.125 2.084 1 96.62 189 THR A O 1
ATOM 1461 N N . TYR A 1 190 ? 2.443 48.656 0.851 1 97.19 190 TYR A N 1
ATOM 1462 C CA . TYR A 1 190 ? 1.618 48.594 2.051 1 97.19 190 TYR A CA 1
ATOM 1463 C C . TYR A 1 190 ? 0.513 47.562 1.89 1 97.19 190 TYR A C 1
ATOM 1465 O O . TYR A 1 190 ? -0.095 47.438 0.822 1 97.19 190 TYR A O 1
ATOM 1473 N N . VAL A 1 191 ? 0.301 46.688 2.881 1 98 191 VAL A N 1
ATOM 1474 C CA . VAL A 1 191 ? -0.803 45.75 2.965 1 98 191 VAL A CA 1
ATOM 1475 C C . VAL A 1 191 ? -1.602 46 4.242 1 98 191 VAL A C 1
ATOM 1477 O O . VAL A 1 191 ? -1.054 45.938 5.348 1 98 191 VAL A O 1
ATOM 1480 N N . ASN A 1 192 ? -2.877 46.344 4.152 1 97.56 192 ASN A N 1
ATOM 1481 C CA . ASN A 1 192 ? -3.787 46.406 5.289 1 97.56 192 ASN A CA 1
ATOM 1482 C C . ASN A 1 192 ? -4.23 45.031 5.73 1 97.56 192 ASN A C 1
ATOM 1484 O O . ASN A 1 192 ? -5.145 44.438 5.145 1 97.56 192 ASN A O 1
ATOM 1488 N N . ALA A 1 193 ? -3.617 44.531 6.738 1 98.31 193 ALA A N 1
ATOM 1489 C CA . ALA A 1 193 ? -3.918 43.188 7.25 1 98.31 193 ALA A CA 1
ATOM 1490 C C . ALA A 1 193 ? -4.711 43.281 8.555 1 98.31 193 ALA A C 1
ATOM 1492 O O . ALA A 1 193 ? -4.477 42.5 9.469 1 98.31 193 ALA A O 1
ATOM 1493 N N . THR A 1 194 ? -5.656 44.219 8.688 1 97.62 194 THR A N 1
ATOM 1494 C CA . THR A 1 194 ? -6.398 44.438 9.922 1 97.62 194 THR A CA 1
ATOM 1495 C C . THR A 1 194 ? -7.824 43.906 9.797 1 97.62 194 THR A C 1
ATOM 1497 O O . THR A 1 194 ? -8.641 44.062 10.711 1 97.62 194 THR A O 1
ATOM 1500 N N . GLN A 1 195 ? -8.141 43.312 8.688 1 96.19 195 GLN A N 1
ATOM 1501 C CA . GLN A 1 195 ? -9.484 42.781 8.461 1 96.19 195 GLN A CA 1
ATOM 1502 C C . GLN A 1 195 ? -9.438 41.438 7.742 1 96.19 195 GLN A C 1
ATOM 1504 O O . GLN A 1 195 ? -8.664 41.25 6.797 1 96.19 195 GLN A O 1
ATOM 1509 N N . TYR A 1 196 ? -10.305 40.531 8.242 1 96.88 196 TYR A N 1
ATOM 1510 C CA . TYR A 1 196 ? -10.414 39.25 7.559 1 96.88 196 TYR A CA 1
ATOM 1511 C C . TYR A 1 196 ? -11.078 39.406 6.195 1 96.88 196 TYR A C 1
ATOM 1513 O O . TYR A 1 196 ? -11.867 40.344 5.988 1 96.88 196 TYR A O 1
ATOM 1521 N N . SER A 1 197 ? -10.703 38.531 5.273 1 96.38 197 SER A N 1
ATOM 1522 C CA . SER A 1 197 ? -11.195 38.594 3.9 1 96.38 197 SER A CA 1
ATOM 1523 C C . SER A 1 197 ? -12.414 37.719 3.703 1 96.38 197 SER A C 1
ATOM 1525 O O . SER A 1 197 ? -12.688 36.844 4.531 1 96.38 197 SER A O 1
ATOM 1527 N N . PRO A 1 198 ? -13.141 37.938 2.605 1 96.81 198 PRO A N 1
ATOM 1528 C CA . PRO A 1 198 ? -14.242 37.031 2.27 1 96.81 198 PRO A CA 1
ATOM 1529 C C . PRO A 1 198 ? -13.766 35.594 1.986 1 96.81 198 PRO A C 1
ATOM 1531 O O . PRO A 1 198 ? -12.625 35.406 1.573 1 96.81 198 PRO A O 1
ATOM 1534 N N . ALA A 1 199 ? -14.711 34.688 2.244 1 97.69 199 ALA A N 1
ATOM 1535 C CA . ALA A 1 199 ? -14.5 33.312 1.841 1 97.69 199 ALA A CA 1
ATOM 1536 C C . ALA A 1 199 ? -14.617 33.156 0.328 1 97.69 199 ALA A C 1
ATOM 1538 O O . ALA A 1 199 ? -15.102 34.062 -0.359 1 97.69 199 ALA A O 1
ATOM 1539 N N . CYS A 1 200 ? -14.086 32.062 -0.194 1 97.94 200 CYS A N 1
ATOM 1540 C CA . CYS A 1 200 ? -14.328 31.719 -1.596 1 97.94 200 CYS A CA 1
ATOM 1541 C C . CYS A 1 200 ? -15.797 31.422 -1.84 1 97.94 200 CYS A C 1
ATOM 1543 O O . CYS A 1 200 ? -16.516 31.031 -0.918 1 97.94 200 CYS A O 1
ATOM 1545 N N . LEU A 1 201 ? -16.219 31.547 -3.102 1 97 201 LEU A N 1
ATOM 1546 C CA . LEU A 1 201 ? -17.625 31.344 -3.449 1 97 201 LEU A CA 1
ATOM 1547 C C . LEU A 1 201 ? -18.078 29.938 -3.055 1 97 201 LEU A C 1
ATOM 1549 O O . LEU A 1 201 ? -17.422 28.953 -3.369 1 97 201 LEU A O 1
ATOM 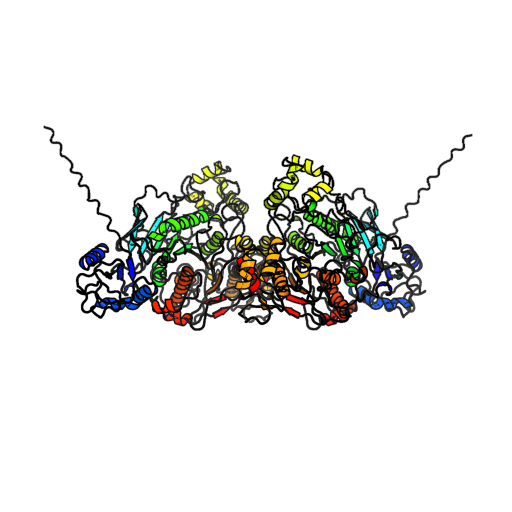1553 N N . GLN A 1 202 ? -19.203 29.906 -2.355 1 95.88 202 GLN A N 1
ATOM 1554 C CA . GLN A 1 202 ? -19.688 28.641 -1.831 1 95.88 202 GLN A CA 1
ATOM 1555 C C . GLN A 1 202 ? -21.156 28.734 -1.414 1 95.88 202 GLN A C 1
ATOM 1557 O O . GLN A 1 202 ? -21.75 29.828 -1.444 1 95.88 202 GLN A O 1
ATOM 1562 N N . PHE A 1 203 ? -21.703 27.516 -1.119 1 88.81 203 PHE A N 1
ATOM 1563 C CA . PHE A 1 203 ? -23 27.375 -0.464 1 88.81 203 PHE A CA 1
ATOM 1564 C C . PHE A 1 203 ? -22.828 26.859 0.962 1 88.81 203 PHE A C 1
ATOM 1566 O O . PHE A 1 203 ? -21.719 26.906 1.515 1 88.81 203 PHE A O 1
ATOM 1573 N N . GLY A 1 204 ? -23.906 26.547 1.547 1 82.62 204 GLY A N 1
ATOM 1574 C CA . GLY A 1 204 ? -23.891 25.812 2.807 1 82.62 204 GLY A CA 1
ATOM 1575 C C . GLY A 1 204 ? -23.781 26.734 4.016 1 82.62 204 GLY A C 1
ATOM 1576 O O . GLY A 1 204 ? -24.391 27.797 4.059 1 82.62 204 GLY A O 1
ATOM 1577 N N . TYR A 1 205 ? -22.969 26.297 4.98 1 83.44 205 TYR A N 1
ATOM 1578 C CA . TYR A 1 205 ? -22.906 26.922 6.297 1 83.44 205 TYR A CA 1
ATOM 1579 C C . TYR A 1 205 ? -22.25 28.297 6.219 1 83.44 205 TYR A C 1
ATOM 1581 O O . TYR A 1 205 ? -22.391 29.109 7.133 1 83.44 205 TYR A O 1
ATOM 1589 N N . PHE A 1 206 ? -21.547 28.516 5.141 1 86.94 206 PHE A N 1
ATOM 1590 C CA . PHE A 1 206 ? -20.797 29.75 5.02 1 86.94 206 PHE A CA 1
ATOM 1591 C C . PHE A 1 206 ? -21.375 30.641 3.92 1 86.94 206 PHE A C 1
ATOM 1593 O O . PHE A 1 206 ? -20.734 31.594 3.484 1 86.94 206 PHE A O 1
ATOM 1600 N N . ASP A 1 207 ? -22.562 30.172 3.406 1 87.62 207 ASP A N 1
ATOM 1601 C CA . ASP A 1 207 ? -23.297 31.062 2.523 1 87.62 207 ASP A CA 1
ATOM 1602 C C . ASP A 1 207 ? -24.031 32.156 3.32 1 87.62 207 ASP A C 1
ATOM 1604 O O . ASP A 1 207 ? -25.141 31.922 3.795 1 87.62 207 ASP A O 1
ATOM 1608 N N . GLY A 1 208 ? -23.391 33.219 3.418 1 84.44 208 GLY A N 1
ATOM 1609 C CA . GLY A 1 208 ? -23.891 34.281 4.297 1 84.44 208 GLY A CA 1
ATOM 1610 C C . GLY A 1 208 ? -23.422 34.094 5.734 1 84.44 208 GLY A C 1
ATOM 1611 O O . GLY A 1 208 ? -22.359 33.562 5.988 1 84.44 208 GLY A O 1
ATOM 1612 N N . ASN A 1 209 ? -24.062 34.719 6.723 1 89.56 209 ASN A N 1
ATOM 1613 C CA . ASN A 1 209 ? -23.609 34.719 8.109 1 89.56 209 ASN A CA 1
ATOM 1614 C C . ASN A 1 209 ? -24.688 34.219 9.055 1 89.56 209 ASN A C 1
ATOM 1616 O O . ASN A 1 209 ? -24.734 34.625 10.219 1 89.56 209 ASN A O 1
ATOM 1620 N N . SER A 1 210 ? -25.516 33.281 8.57 1 83.94 210 SER A N 1
ATOM 1621 C CA . SER A 1 210 ? -26.656 32.812 9.359 1 83.94 210 SER A CA 1
ATOM 1622 C C . SER A 1 210 ? -26.203 32.062 10.602 1 83.94 210 SER A C 1
ATOM 1624 O O . SER A 1 210 ? -26.891 32.062 11.617 1 83.94 210 SER A O 1
ATOM 1626 N N . TYR A 1 211 ? -25.016 31.516 10.609 1 87.25 211 TYR A N 1
ATOM 1627 C CA . TYR A 1 211 ? -24.516 30.75 11.742 1 87.25 211 TYR A CA 1
ATOM 1628 C C . TYR A 1 211 ? -23.469 31.547 12.523 1 87.25 211 TYR A C 1
ATOM 1630 O O . TYR A 1 211 ? -22.844 31.031 13.445 1 87.25 211 TYR A O 1
ATOM 1638 N N . GLY A 1 212 ? -23.25 32.812 12.086 1 89.25 212 GLY A N 1
ATOM 1639 C CA . GLY A 1 212 ? -22.312 33.688 12.773 1 89.25 212 GLY A CA 1
ATOM 1640 C C . GLY A 1 212 ? -20.859 33.312 12.508 1 89.25 212 GLY A C 1
ATOM 1641 O O . GLY A 1 212 ? -19.984 33.625 13.328 1 89.25 212 GLY A O 1
ATOM 1642 N N . LEU A 1 213 ? -20.594 32.719 11.414 1 91.25 213 LEU A N 1
ATOM 1643 C CA . LEU A 1 213 ? -19.25 32.188 11.141 1 91.25 213 LEU A CA 1
ATOM 1644 C C . LEU A 1 213 ? -18.578 33 10.039 1 91.25 213 LEU A C 1
ATOM 1646 O O . LEU A 1 213 ? -17.344 32.969 9.914 1 91.25 213 LEU A O 1
ATOM 1650 N N . ASN A 1 214 ? -19.359 33.719 9.219 1 93.62 214 ASN A N 1
ATOM 1651 C CA . ASN A 1 214 ? -18.828 34.344 8.016 1 93.62 214 ASN A CA 1
ATOM 1652 C C . ASN A 1 214 ? -19.438 35.719 7.766 1 93.62 214 ASN A C 1
ATOM 1654 O O . ASN A 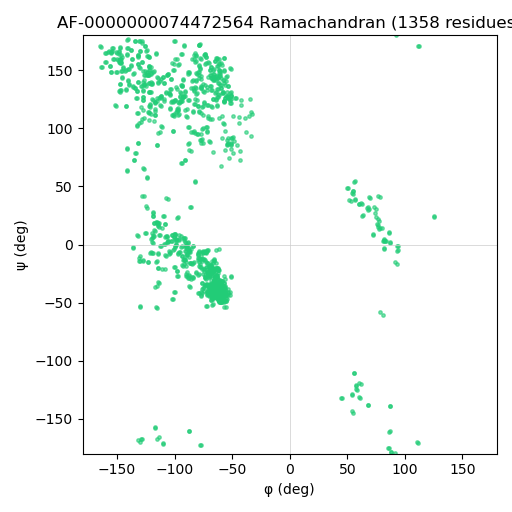1 214 ? -20.016 35.969 6.703 1 93.62 214 ASN A O 1
ATOM 1658 N N . PRO A 1 215 ? -19.188 36.594 8.664 1 95.12 215 PRO A N 1
ATOM 1659 C CA . PRO A 1 215 ? -19.719 37.938 8.445 1 95.12 215 PRO A CA 1
ATOM 1660 C C . PRO A 1 215 ? -19 38.719 7.336 1 95.12 215 PRO A C 1
ATOM 1662 O O . PRO A 1 215 ? -19.453 39.75 6.895 1 95.12 215 PRO A O 1
ATOM 1665 N N . TRP A 1 216 ? -17.969 38.219 6.773 1 94.88 216 TRP A N 1
ATOM 1666 C CA . TRP A 1 216 ? -17.156 38.906 5.766 1 94.88 216 TRP A CA 1
ATOM 1667 C C . TRP A 1 216 ? -17.656 38.562 4.363 1 94.88 216 TRP A C 1
ATOM 1669 O O . TRP A 1 216 ? -17.234 39.188 3.389 1 94.88 216 TRP A O 1
ATOM 1679 N N . GLY A 1 217 ? -18.5 37.562 4.219 1 95 217 GLY A N 1
ATOM 1680 C CA . GLY A 1 217 ? -19.141 37.25 2.959 1 95 217 GLY A CA 1
ATOM 1681 C C . GLY A 1 217 ? -18.297 36.344 2.072 1 95 217 GLY A C 1
ATOM 1682 O O . GLY A 1 217 ? -17.297 35.781 2.525 1 95 217 GLY A O 1
ATOM 1683 N N . ASN A 1 218 ? -18.828 36.125 0.855 1 96.81 218 ASN A N 1
ATOM 1684 C CA . ASN A 1 218 ? -18.156 35.312 -0.161 1 96.81 218 ASN A CA 1
ATOM 1685 C C . ASN A 1 218 ? -17.781 36.156 -1.379 1 96.81 218 ASN A C 1
ATOM 1687 O O . ASN A 1 218 ? -18.516 37.062 -1.757 1 96.81 218 ASN A O 1
ATOM 1691 N N . ASP A 1 219 ? -16.656 35.844 -1.953 1 97.19 219 ASP A N 1
ATOM 1692 C CA . ASP A 1 219 ? -16.172 36.531 -3.143 1 97.19 219 ASP A CA 1
ATOM 1693 C C . ASP A 1 219 ? -15.312 35.625 -4.004 1 97.19 219 ASP A C 1
ATOM 1695 O O . ASP A 1 219 ? -14.688 34.688 -3.492 1 97.19 219 ASP A O 1
ATOM 1699 N N . GLU A 1 220 ? -15.383 35.875 -5.324 1 97.69 220 GLU A N 1
ATOM 1700 C CA . GLU A 1 220 ? -14.484 35.094 -6.184 1 97.69 220 GLU A CA 1
ATOM 1701 C C . GLU A 1 220 ? -13.031 35.5 -5.969 1 97.69 220 GLU A C 1
ATOM 1703 O O . GLU A 1 220 ? -12.117 34.688 -6.109 1 97.69 220 GLU A O 1
ATOM 1708 N N . ASP A 1 221 ? -12.812 36.812 -5.691 1 98.12 221 ASP A N 1
ATOM 1709 C CA . ASP A 1 221 ? -11.5 37.25 -5.234 1 98.12 221 ASP A CA 1
ATOM 1710 C C . ASP A 1 221 ? -11.266 36.906 -3.773 1 98.12 221 ASP A C 1
ATOM 1712 O O . ASP A 1 221 ? -11.477 37.719 -2.879 1 98.12 221 ASP A O 1
ATOM 1716 N N . CYS A 1 222 ? -10.758 35.688 -3.547 1 98.25 222 CYS A N 1
ATOM 1717 C CA . CYS A 1 222 ? -10.836 35.156 -2.191 1 98.25 222 CYS A CA 1
ATOM 1718 C C . CYS A 1 222 ? -9.5 34.594 -1.75 1 98.25 222 CYS A C 1
ATOM 1720 O O . CYS A 1 222 ? -9.398 33.969 -0.69 1 98.25 222 CYS A O 1
ATOM 1722 N N . LEU A 1 223 ? -8.367 34.719 -2.473 1 98.75 223 LEU A N 1
ATOM 1723 C CA . LEU A 1 223 ? -7.105 34.094 -2.127 1 98.75 223 LEU A CA 1
ATOM 1724 C C . LEU A 1 223 ? -6.305 34.938 -1.149 1 98.75 223 LEU A C 1
ATOM 1726 O O . LEU A 1 223 ? -5.348 35.594 -1.543 1 98.75 223 LEU A O 1
ATOM 1730 N N . TYR A 1 224 ? -6.691 34.812 0.093 1 98.69 224 TYR A N 1
ATOM 1731 C CA . TYR A 1 224 ? -6.102 35.531 1.211 1 98.69 224 TYR A CA 1
ATOM 1732 C C . TYR A 1 224 ? -5.746 34.594 2.352 1 98.69 224 TYR A C 1
ATOM 1734 O O . TYR A 1 224 ? -6.305 33.5 2.453 1 98.69 224 TYR A O 1
ATOM 1742 N N . LEU A 1 225 ? -4.723 34.938 3.176 1 98.81 225 LEU A N 1
ATOM 1743 C CA . LEU A 1 225 ? -4.352 34.156 4.352 1 98.81 225 LEU A CA 1
ATOM 1744 C C . LEU A 1 225 ? -4.238 35.062 5.582 1 98.81 225 LEU A C 1
ATOM 1746 O O . LEU A 1 225 ? -4.336 36.281 5.477 1 98.81 225 LEU A O 1
ATOM 1750 N N . ASN A 1 226 ? -4.191 34.469 6.723 1 98.81 226 ASN A N 1
ATOM 1751 C CA . ASN A 1 226 ? -4.027 35.125 8.023 1 98.81 226 ASN A CA 1
ATOM 1752 C C . ASN A 1 226 ? -2.824 34.562 8.773 1 98.81 226 ASN A C 1
ATOM 1754 O O . ASN A 1 226 ? -2.486 33.406 8.625 1 98.81 226 ASN A O 1
ATOM 1758 N N . VAL A 1 227 ? -2.186 35.438 9.57 1 98.88 227 VAL A N 1
ATOM 1759 C CA . VAL A 1 227 ? -1.031 35.031 10.367 1 98.88 227 VAL A CA 1
ATOM 1760 C C . VAL A 1 227 ? -1.238 35.406 11.828 1 98.88 227 VAL A C 1
ATOM 1762 O O . VAL A 1 227 ? -1.571 36.562 12.125 1 98.88 227 VAL A O 1
ATOM 1765 N N . TYR A 1 228 ? -1.1 34.5 12.719 1 98.81 228 TYR A N 1
ATOM 1766 C CA . TYR A 1 228 ? -1.038 34.688 14.164 1 98.81 228 TYR A CA 1
ATOM 1767 C C . TYR A 1 228 ? 0.352 34.375 14.695 1 98.81 228 TYR A C 1
ATOM 1769 O O . TYR A 1 228 ? 0.906 33.312 14.406 1 98.81 228 TYR A O 1
ATOM 1777 N N . THR A 1 229 ? 0.955 35.281 15.445 1 98.69 229 THR A N 1
ATOM 1778 C CA . THR A 1 229 ? 2.332 35.031 15.867 1 98.69 229 THR A CA 1
ATOM 1779 C C . THR A 1 229 ? 2.57 35.594 17.266 1 98.69 229 THR A C 1
ATOM 1781 O O . THR A 1 229 ? 2.002 36.625 17.625 1 98.69 229 THR A O 1
ATOM 1784 N N . PRO A 1 230 ? 3.355 34.938 18.047 1 98.06 230 PRO A N 1
ATOM 1785 C CA . PRO A 1 230 ? 3.699 35.406 19.391 1 98.06 230 PRO A CA 1
ATOM 1786 C C . PRO A 1 230 ? 4.914 36.344 19.406 1 98.06 230 PRO A C 1
ATOM 1788 O O . PRO A 1 230 ? 5.242 36.938 20.438 1 98.06 230 PRO A O 1
ATOM 1791 N N . PHE A 1 231 ? 5.527 36.5 18.234 1 97.44 231 PHE A N 1
ATOM 1792 C CA . PHE A 1 231 ? 6.836 37.125 18.156 1 97.44 231 PHE A CA 1
ATOM 1793 C C . PHE A 1 231 ? 6.988 37.906 16.844 1 97.44 231 PHE A C 1
ATOM 1795 O O . PHE A 1 231 ? 6.648 37.375 15.773 1 97.44 231 PHE A O 1
ATOM 1802 N N . LEU A 1 232 ? 7.414 39.062 16.906 1 97.19 232 LEU A N 1
ATOM 1803 C CA . LEU A 1 232 ? 7.797 39.844 15.734 1 97.19 232 LEU A CA 1
ATOM 1804 C C . LEU A 1 232 ? 9.289 40.188 15.766 1 97.19 232 LEU A C 1
ATOM 1806 O O . LEU A 1 232 ? 9.773 40.812 16.703 1 97.19 232 LEU A O 1
ATOM 1810 N N . PRO A 1 233 ? 10 39.812 14.758 1 96.12 233 PRO A N 1
ATOM 1811 C CA . PRO A 1 233 ? 11.445 40 14.758 1 96.12 233 PRO A CA 1
ATOM 1812 C C . PRO A 1 233 ? 11.836 41.469 14.523 1 96.12 233 PRO A C 1
ATOM 1814 O O . PRO A 1 233 ? 12.961 41.875 14.828 1 96.12 233 PRO A O 1
ATOM 1817 N N . GLY A 1 234 ? 10.914 42.188 13.953 1 91.56 234 GLY A N 1
ATOM 1818 C CA . GLY A 1 234 ? 11.289 43.531 13.539 1 91.56 234 GLY A CA 1
ATOM 1819 C C . GLY A 1 234 ? 12.297 43.562 12.398 1 91.56 234 GLY A C 1
ATOM 1820 O O . GLY A 1 234 ? 12.188 42.781 11.461 1 91.56 234 GLY A O 1
ATOM 1821 N N . ASP A 1 235 ? 13.266 44.469 12.531 1 88.19 235 ASP A N 1
ATOM 1822 C CA . ASP A 1 235 ? 14.266 44.594 11.477 1 88.19 235 ASP A CA 1
ATOM 1823 C C . ASP A 1 235 ? 15.461 43.688 11.719 1 88.19 235 ASP A C 1
ATOM 1825 O O . ASP A 1 235 ? 16.391 43.656 10.906 1 88.19 235 ASP A O 1
ATOM 1829 N N . ALA A 1 236 ? 15.367 43 12.734 1 86.44 236 ALA A N 1
ATOM 1830 C CA . ALA A 1 236 ? 16.5 42.125 13.086 1 86.44 236 ALA A CA 1
ATOM 1831 C C . ALA A 1 236 ? 16.531 40.875 12.211 1 86.44 236 ALA A C 1
ATOM 1833 O O . ALA A 1 236 ? 15.484 40.406 11.766 1 86.44 236 ALA A O 1
ATOM 1834 N N . ASP A 1 237 ? 17.75 40.469 11.93 1 86.88 237 ASP A N 1
ATOM 1835 C CA . ASP A 1 237 ? 17.922 39.156 11.305 1 86.88 237 ASP A CA 1
ATOM 1836 C C . ASP A 1 237 ? 18.031 38.062 12.352 1 86.88 237 ASP A C 1
ATOM 1838 O O . ASP A 1 237 ? 19.141 37.656 12.727 1 86.88 237 ASP A O 1
ATOM 1842 N N . VAL A 1 238 ? 16.953 37.594 12.711 1 90.25 238 VAL A N 1
ATOM 1843 C CA . VAL A 1 238 ? 16.891 36.562 13.75 1 90.25 238 VAL A CA 1
ATOM 1844 C C . VAL A 1 238 ? 17.328 35.219 13.188 1 90.25 238 VAL A C 1
ATOM 1846 O O . VAL A 1 238 ? 16.906 34.844 12.094 1 90.25 238 VAL A O 1
ATOM 1849 N N . PRO A 1 239 ? 18.203 34.531 13.891 1 91.38 239 PRO A N 1
ATOM 1850 C CA . PRO A 1 239 ? 18.625 33.219 13.43 1 91.38 239 PRO A CA 1
ATOM 1851 C C . PRO A 1 239 ? 17.453 32.25 13.305 1 91.38 239 PRO A C 1
ATOM 1853 O O . PRO A 1 239 ? 16.453 32.375 14.023 1 91.38 239 PRO A O 1
ATOM 1856 N N . GLU A 1 240 ? 17.656 31.281 12.477 1 91.25 240 GLU A N 1
ATOM 1857 C CA . GLU A 1 240 ? 16.609 30.312 12.141 1 91.25 240 GLU A CA 1
ATOM 1858 C C . GLU A 1 240 ? 16.156 29.547 13.383 1 91.25 240 GLU A C 1
ATOM 1860 O O . GLU A 1 240 ? 14.977 29.25 13.531 1 91.25 240 GLU A O 1
ATOM 1865 N N . ASP A 1 241 ? 17.062 29.234 14.258 1 90 241 ASP A N 1
ATOM 1866 C CA . ASP A 1 241 ? 16.75 28.406 15.414 1 90 241 ASP A CA 1
ATOM 1867 C C . ASP A 1 241 ? 15.984 29.203 16.469 1 90 241 ASP A C 1
ATOM 1869 O O . ASP A 1 241 ? 15.492 28.625 17.453 1 90 241 ASP A O 1
ATOM 1873 N N . GLN A 1 242 ? 15.867 30.5 16.234 1 91.81 242 GLN A N 1
ATOM 1874 C CA . GLN A 1 242 ? 15.109 31.328 17.156 1 91.81 242 GLN A CA 1
ATOM 1875 C C . GLN A 1 242 ? 13.742 31.688 16.578 1 91.81 242 GLN A C 1
ATOM 1877 O O . GLN A 1 242 ? 12.906 32.281 17.266 1 91.81 242 GLN A O 1
ATOM 1882 N N . LEU A 1 243 ? 13.539 31.344 15.359 1 97.38 243 LEU A N 1
ATOM 1883 C CA . LEU A 1 243 ? 12.227 31.5 14.742 1 97.38 243 LEU A CA 1
ATOM 1884 C C . LEU A 1 243 ? 11.273 30.406 15.203 1 97.38 243 LEU A C 1
ATOM 1886 O O . LEU A 1 243 ? 11.703 29.391 15.773 1 97.38 243 LEU A O 1
ATOM 1890 N N . LYS A 1 244 ? 10.008 30.641 15.07 1 98.38 244 LYS A N 1
ATOM 1891 C CA . LYS A 1 244 ? 8.984 29.734 15.57 1 98.38 244 LYS A CA 1
ATOM 1892 C C . LYS A 1 244 ? 8.547 28.75 14.492 1 98.38 244 LYS A C 1
ATOM 1894 O O . LYS A 1 244 ? 8.477 29.109 13.312 1 98.38 244 LYS A O 1
ATOM 1899 N N . PRO A 1 245 ? 8.289 27.469 14.898 1 98.75 245 PRO A N 1
ATOM 1900 C CA . PRO A 1 245 ? 7.668 26.562 13.922 1 98.75 245 PRO A CA 1
ATOM 1901 C C . PRO A 1 245 ? 6.344 27.109 13.383 1 98.75 245 PRO A C 1
ATOM 1903 O O . PRO A 1 245 ? 5.641 27.844 14.086 1 98.75 245 PRO A O 1
ATOM 1906 N N . VAL A 1 246 ? 6.008 26.766 12.125 1 98.94 246 VAL A N 1
ATOM 1907 C CA . VAL A 1 246 ? 4.797 27.25 11.469 1 98.94 246 VAL A CA 1
ATOM 1908 C C . VAL A 1 246 ? 3.797 26.094 11.32 1 98.94 246 VAL A C 1
ATOM 1910 O O . VAL A 1 246 ? 4.145 25.016 10.836 1 98.94 246 VAL A O 1
ATOM 1913 N N . LEU A 1 247 ? 2.633 26.25 11.797 1 98.94 247 LEU A N 1
ATOM 1914 C CA . LEU A 1 247 ? 1.484 25.406 11.516 1 98.94 247 LEU A CA 1
ATOM 1915 C C . LEU A 1 247 ? 0.591 26.031 10.453 1 98.94 247 LEU A C 1
ATOM 1917 O O . LEU A 1 247 ? 0.031 27.109 10.664 1 98.94 247 LEU A O 1
ATOM 1921 N N . PHE A 1 248 ? 0.521 25.391 9.344 1 98.94 248 PHE A N 1
ATOM 1922 C CA . PHE A 1 248 ? -0.258 25.875 8.211 1 98.94 248 PHE A CA 1
ATOM 1923 C C . PHE A 1 248 ? -1.577 25.125 8.102 1 98.94 248 PHE A C 1
ATOM 1925 O O . PHE A 1 248 ? -1.602 23.953 7.695 1 98.94 248 PHE A O 1
ATOM 1932 N N . TRP A 1 249 ? -2.691 25.797 8.359 1 98.88 249 TRP A N 1
ATOM 1933 C CA . TRP A 1 249 ? -4.008 25.172 8.469 1 98.88 249 TRP A CA 1
ATOM 1934 C C . TRP A 1 249 ? -4.715 25.141 7.121 1 98.88 249 TRP A C 1
ATOM 1936 O O . TRP A 1 249 ? -4.805 26.172 6.445 1 98.88 249 TRP A O 1
ATOM 1946 N N . ILE A 1 250 ? -5.207 24 6.801 1 98.81 250 ILE A N 1
ATOM 1947 C CA . ILE A 1 250 ? -6.062 23.797 5.637 1 98.81 250 ILE A CA 1
ATOM 1948 C C . ILE A 1 250 ? -7.449 23.344 6.086 1 98.81 250 ILE A C 1
ATOM 1950 O O . ILE A 1 250 ? -7.625 22.219 6.559 1 98.81 250 ILE A O 1
ATOM 1954 N N . HIS A 1 251 ? -8.43 24.203 5.895 1 98.19 251 HIS A N 1
ATOM 1955 C CA . HIS A 1 251 ? -9.758 23.953 6.453 1 98.19 251 HIS A CA 1
ATOM 1956 C C . HIS A 1 251 ? -10.477 22.859 5.691 1 98.19 251 HIS A C 1
ATOM 1958 O O . HIS A 1 251 ? -10.164 22.594 4.527 1 98.19 251 HIS A O 1
ATOM 1964 N N . GLY A 1 252 ? -11.414 22.234 6.398 1 97.44 252 GLY A N 1
ATOM 1965 C CA . GLY A 1 252 ? -12.289 21.25 5.766 1 97.44 252 GLY A CA 1
ATOM 1966 C C . GLY A 1 252 ? -13.523 21.875 5.137 1 97.44 252 GLY A C 1
ATOM 1967 O O . GLY A 1 252 ? -13.516 23.062 4.777 1 97.44 252 GLY A O 1
ATOM 1968 N N . GLY A 1 253 ? -14.5 21.016 4.922 1 95.75 253 GLY A N 1
ATOM 1969 C CA . GLY A 1 253 ? -15.75 21.484 4.328 1 95.75 253 GLY A CA 1
ATOM 1970 C C . GLY A 1 253 ? -16.141 20.703 3.084 1 95.75 253 GLY A C 1
ATOM 1971 O O . GLY A 1 253 ? -16.844 21.234 2.221 1 95.75 253 GLY A O 1
ATOM 1972 N N . GLY A 1 254 ? -15.664 19.5 2.961 1 95.75 254 GLY A N 1
ATOM 1973 C CA . GLY A 1 254 ? -16.094 18.609 1.899 1 95.75 254 GLY A CA 1
ATOM 1974 C C . GLY A 1 254 ? -15.75 19.125 0.513 1 95.75 254 GLY A C 1
ATOM 1975 O O . GLY A 1 254 ? -16.516 18.922 -0.433 1 95.75 254 GLY A O 1
ATOM 1976 N N . PHE A 1 255 ? -14.766 19.938 0.38 1 97 255 PHE A N 1
ATOM 1977 C CA . PHE A 1 255 ? -14.258 20.5 -0.866 1 97 255 PHE A CA 1
ATOM 1978 C C . PHE A 1 255 ? -15.219 21.547 -1.431 1 97 255 PHE A C 1
ATOM 1980 O O . PHE A 1 255 ? -15.039 22.016 -2.553 1 97 255 PHE A O 1
ATOM 1987 N N . SER A 1 256 ? -16.25 21.906 -0.632 1 96.19 256 SER A N 1
ATOM 1988 C CA . SER A 1 256 ? -17.266 22.812 -1.18 1 96.19 256 SER A CA 1
ATOM 1989 C C . SER A 1 256 ? -17.531 23.969 -0.234 1 96.19 256 SER A C 1
ATOM 1991 O O . SER A 1 256 ? -18.156 24.969 -0.624 1 96.19 256 SER A O 1
ATOM 1993 N N . GLN A 1 257 ? -17.062 23.812 0.964 1 95.12 257 GLN A N 1
ATOM 1994 C CA . GLN A 1 257 ? -17.328 24.875 1.938 1 95.12 257 GLN A CA 1
ATOM 1995 C C . GLN A 1 257 ? -16.125 25.109 2.836 1 95.12 257 GLN A C 1
ATOM 1997 O O . GLN A 1 257 ? -15.156 24.359 2.795 1 95.12 257 GLN A O 1
ATOM 2002 N N . GLY A 1 258 ? -16.203 26.219 3.609 1 96.19 258 GLY A N 1
ATOM 2003 C CA . GLY A 1 258 ? -15.18 26.562 4.586 1 96.19 258 GLY A CA 1
ATOM 2004 C C . GLY A 1 258 ? -14.398 27.812 4.223 1 96.19 258 GLY A C 1
ATOM 2005 O O . GLY A 1 258 ? -14.555 28.344 3.127 1 96.19 258 GLY A O 1
ATOM 2006 N N . THR A 1 259 ? -13.602 28.266 5.148 1 97.44 259 THR A N 1
ATOM 2007 C CA . THR A 1 259 ? -12.773 29.438 4.941 1 97.44 259 THR A CA 1
ATOM 2008 C C . THR A 1 259 ? -11.664 29.516 5.988 1 97.44 259 THR A C 1
ATOM 2010 O O . THR A 1 259 ? -11.828 29.031 7.109 1 97.44 259 THR A O 1
ATOM 2013 N N . GLY A 1 260 ? -10.609 30.141 5.602 1 97.06 260 GLY A N 1
ATOM 2014 C CA . GLY A 1 260 ? -9.516 30.406 6.527 1 97.06 260 GLY A CA 1
ATOM 2015 C C . GLY A 1 260 ? -9.836 31.5 7.527 1 97.06 260 GLY A C 1
ATOM 2016 O O . GLY A 1 260 ? -9.141 31.656 8.531 1 97.06 260 GLY A O 1
ATOM 2017 N N . SER A 1 261 ? -10.953 32.156 7.379 1 96.5 261 SER A N 1
ATOM 2018 C CA . SER A 1 261 ? -11.344 33.25 8.242 1 96.5 261 SER A CA 1
ATOM 2019 C C . SER A 1 261 ? -12.328 32.812 9.32 1 96.5 261 SER A C 1
ATOM 2021 O O . SER A 1 261 ? -12.766 33.594 10.148 1 96.5 261 SER A O 1
ATOM 2023 N N . ASP A 1 262 ? -12.688 31.469 9.281 1 95.88 262 ASP A N 1
ATOM 2024 C CA . ASP A 1 262 ? -13.539 30.906 10.336 1 95.88 262 ASP A CA 1
ATOM 2025 C C . ASP A 1 262 ? -12.836 30.969 11.695 1 95.88 262 ASP A C 1
ATOM 2027 O O . ASP A 1 262 ? -11.812 30.312 11.898 1 95.88 262 ASP A O 1
ATOM 2031 N N . LEU A 1 263 ? -13.414 31.672 12.656 1 96.19 263 LEU A N 1
ATOM 2032 C CA . LEU A 1 263 ? -12.727 31.891 13.922 1 96.19 263 LEU A CA 1
ATOM 2033 C C . LEU A 1 263 ? -12.758 30.625 14.781 1 96.19 263 LEU A C 1
ATOM 2035 O O . LEU A 1 263 ? -12.102 30.562 15.82 1 96.19 263 LEU A O 1
ATOM 2039 N N . THR A 1 264 ? -13.469 29.578 14.367 1 95.62 264 THR A N 1
ATOM 2040 C CA . THR A 1 264 ? -13.219 28.266 14.945 1 95.62 264 THR A CA 1
ATOM 2041 C C . THR A 1 264 ? -11.727 27.922 14.898 1 95.62 264 THR A C 1
ATOM 2043 O O . THR A 1 264 ? -11.203 27.266 15.797 1 95.62 264 THR A O 1
ATOM 2046 N N . PHE A 1 265 ? -11.078 28.516 13.898 1 96.75 265 PHE A N 1
ATOM 2047 C CA . PHE A 1 265 ? -9.664 28.25 13.672 1 96.75 265 PHE A CA 1
ATOM 2048 C C . PHE A 1 265 ? -8.812 29.453 14.047 1 96.75 265 PHE A C 1
ATOM 2050 O O . PHE A 1 265 ? -7.699 29.609 13.539 1 96.75 265 PHE A O 1
ATOM 2057 N N . ASP A 1 266 ? -9.406 30.344 14.828 1 97.44 266 ASP A N 1
ATOM 2058 C CA . ASP A 1 266 ? -8.602 31.453 15.336 1 97.44 266 ASP A CA 1
ATOM 2059 C C . ASP A 1 266 ? -7.32 30.938 15.992 1 97.44 266 ASP A C 1
ATOM 2061 O O . ASP A 1 266 ? -7.359 30.031 16.828 1 97.44 266 ASP A O 1
ATOM 2065 N N . GLY A 1 267 ? -6.184 31.547 15.617 1 97.62 267 GLY A N 1
ATOM 2066 C CA . GLY A 1 267 ? -4.895 31.016 16.031 1 97.62 267 GLY A CA 1
ATOM 2067 C C . GLY A 1 267 ? -4.441 31.531 17.375 1 97.62 267 GLY A C 1
ATOM 2068 O O . GLY A 1 267 ? -3.418 31.094 17.906 1 97.62 267 GLY A O 1
ATOM 2069 N N . GLY A 1 268 ? -5.184 32.438 18.016 1 96.75 268 GLY A N 1
ATOM 2070 C CA . GLY A 1 268 ? -4.734 33.156 19.203 1 96.75 268 GLY A CA 1
ATOM 2071 C C . GLY A 1 268 ? -4.328 32.219 20.328 1 96.75 268 GLY A C 1
ATOM 2072 O O . GLY A 1 268 ? -3.184 32.219 20.797 1 96.75 268 GLY A O 1
ATOM 2073 N N . SER A 1 269 ? -5.219 31.297 20.703 1 97.19 269 SER A N 1
ATOM 2074 C CA . SER A 1 269 ? -4.977 30.422 21.844 1 97.19 269 SER A CA 1
ATOM 2075 C C . SER A 1 269 ? -3.848 29.438 21.547 1 97.19 269 SER A C 1
ATOM 2077 O O . SER A 1 269 ? -2.936 29.266 22.359 1 97.19 269 SER A O 1
ATOM 2079 N N . LEU A 1 270 ? -3.887 28.781 20.406 1 98.31 270 LEU A N 1
ATOM 2080 C CA . LEU A 1 270 ? -2.883 27.781 20.031 1 98.31 270 LEU A CA 1
ATOM 2081 C C . LEU A 1 270 ? -1.51 28.438 19.875 1 98.31 270 LEU A C 1
ATOM 2083 O O . LEU A 1 270 ? -0.505 27.875 20.328 1 98.31 270 LEU A O 1
ATOM 2087 N N . THR A 1 271 ? -1.428 29.594 19.281 1 98.44 271 THR A N 1
ATOM 2088 C CA . THR A 1 271 ? -0.18 30.328 19.125 1 98.44 271 THR A CA 1
ATOM 2089 C C . THR A 1 271 ? 0.413 30.688 20.484 1 98.44 271 THR A C 1
ATOM 2091 O O . THR A 1 271 ? 1.6 30.453 20.719 1 98.44 271 THR A O 1
ATOM 2094 N N . SER A 1 272 ? -0.432 31.234 21.312 1 97.69 272 SER A N 1
ATOM 2095 C CA . SER A 1 272 ? 0.007 31.688 22.625 1 97.69 272 SER A CA 1
ATOM 2096 C C . SER A 1 272 ? 0.526 30.531 23.469 1 97.69 272 SER A C 1
ATOM 2098 O O . SER A 1 272 ? 1.591 30.625 24.078 1 97.69 272 SER A O 1
ATOM 2100 N N . ARG A 1 273 ? -0.124 29.484 23.438 1 97.5 273 ARG A N 1
ATOM 2101 C CA . ARG A 1 273 ? 0.239 28.375 24.312 1 97.5 273 ARG A CA 1
ATOM 2102 C C . ARG A 1 273 ? 1.434 27.609 23.75 1 97.5 273 ARG A C 1
ATOM 2104 O O . ARG A 1 273 ? 2.342 27.234 24.5 1 97.5 273 ARG A O 1
ATOM 2111 N N . SER A 1 274 ? 1.452 27.391 22.469 1 98.12 274 SER A N 1
ATOM 2112 C CA . SER A 1 274 ? 2.398 26.453 21.875 1 98.12 274 SER A CA 1
ATOM 2113 C C . SER A 1 274 ? 3.621 27.172 21.328 1 98.12 274 SER A C 1
ATOM 2115 O O . SER A 1 274 ? 4.586 26.547 20.891 1 98.12 274 SER A O 1
ATOM 2117 N N . ASP A 1 275 ? 3.623 28.469 21.297 1 98.06 275 ASP A N 1
ATOM 2118 C CA . ASP A 1 275 ? 4.723 29.266 20.75 1 98.06 275 ASP A CA 1
ATOM 2119 C C . ASP A 1 275 ? 5.012 28.875 19.312 1 98.06 275 ASP A C 1
ATOM 2121 O O . ASP A 1 275 ? 6.148 28.547 18.969 1 98.06 275 ASP A O 1
ATOM 2125 N N . VAL A 1 276 ? 3.965 28.922 18.5 1 98.75 276 VAL A N 1
ATOM 2126 C CA . VAL A 1 276 ? 4.023 28.625 17.078 1 98.75 276 VAL A CA 1
ATOM 2127 C C . VAL A 1 276 ? 3.387 29.766 16.281 1 98.75 276 VAL A C 1
ATOM 2129 O O . VAL A 1 276 ? 2.672 30.594 16.844 1 98.75 276 VAL A O 1
ATOM 2132 N N . VAL A 1 277 ? 3.771 29.859 15.023 1 98.88 277 VAL A N 1
ATOM 2133 C CA . VAL A 1 277 ? 3.051 30.734 14.094 1 98.88 277 VAL A CA 1
ATOM 2134 C C . VAL A 1 277 ? 1.956 29.938 13.391 1 98.88 277 VAL A C 1
ATOM 2136 O O . VAL A 1 277 ? 2.203 28.828 12.891 1 98.88 277 VAL A O 1
ATOM 2139 N N . ILE A 1 278 ? 0.755 30.438 13.43 1 98.88 278 ILE A N 1
ATOM 2140 C CA . ILE A 1 278 ? -0.354 29.797 12.727 1 98.88 278 ILE A CA 1
ATOM 2141 C C . ILE A 1 278 ? -0.698 30.594 11.469 1 98.88 278 ILE A C 1
ATOM 2143 O O . ILE A 1 278 ? -0.812 31.812 11.508 1 98.88 278 ILE A O 1
ATOM 2147 N N . VAL A 1 279 ? -0.798 29.906 10.383 1 98.94 279 VAL A N 1
ATOM 2148 C CA . VAL A 1 279 ? -1.281 30.469 9.125 1 98.94 279 VAL A CA 1
ATOM 2149 C C . VAL A 1 279 ? -2.57 29.766 8.703 1 98.94 279 VAL A C 1
ATOM 2151 O O . VAL A 1 279 ? -2.627 28.531 8.656 1 98.94 279 VAL A O 1
ATOM 2154 N N . THR A 1 280 ? -3.637 30.484 8.523 1 98.81 280 THR A N 1
ATOM 2155 C CA . THR A 1 280 ? -4.859 29.969 7.922 1 98.81 280 THR A CA 1
ATOM 2156 C C . THR A 1 280 ? -5.086 30.578 6.543 1 98.81 280 THR A C 1
ATOM 2158 O O . THR A 1 280 ? -4.742 31.734 6.312 1 98.81 280 THR A O 1
ATOM 2161 N N . SER A 1 281 ? -5.621 29.828 5.574 1 98.38 281 SER A N 1
ATOM 2162 C CA . SER A 1 281 ? -5.742 30.344 4.215 1 98.38 281 SER A CA 1
ATOM 2163 C C . SER A 1 281 ? -7.016 29.844 3.545 1 98.38 281 SER A C 1
ATOM 2165 O O . SER A 1 281 ? -7.547 28.797 3.922 1 98.38 281 SER A O 1
ATOM 2167 N N . ASN A 1 282 ? -7.473 30.672 2.619 1 98.56 282 ASN A N 1
ATOM 2168 C CA . ASN A 1 282 ? -8.516 30.219 1.705 1 98.56 282 ASN A CA 1
ATOM 2169 C C . ASN A 1 282 ? -7.934 29.422 0.547 1 98.56 282 ASN A C 1
ATOM 2171 O O . ASN A 1 282 ? -6.73 29.484 0.281 1 98.56 282 ASN A O 1
ATOM 2175 N N . TYR A 1 283 ? -8.695 28.641 -0.024 1 98.69 283 TYR A N 1
ATOM 2176 C CA . TYR A 1 283 ? -8.469 28.016 -1.322 1 98.69 283 TYR A CA 1
ATOM 2177 C C . TYR A 1 283 ? -9.781 27.844 -2.082 1 98.69 283 TYR A C 1
ATOM 2179 O O . TYR A 1 283 ? -10.859 27.812 -1.479 1 98.69 283 TYR A O 1
ATOM 2187 N N . ARG A 1 284 ? -9.75 27.891 -3.416 1 98 284 ARG A N 1
ATOM 2188 C CA . ARG A 1 284 ? -10.969 27.797 -4.219 1 98 284 ARG A CA 1
ATOM 2189 C C . ARG A 1 284 ? -11.688 26.484 -3.979 1 98 284 ARG A C 1
ATOM 2191 O O . ARG A 1 284 ? -11.039 25.438 -3.795 1 98 284 ARG A O 1
ATOM 2198 N N . LEU A 1 285 ? -13 26.469 -4.086 1 98 285 LEU A N 1
ATOM 2199 C CA . LEU A 1 285 ? -13.875 25.359 -3.73 1 98 285 LEU A CA 1
ATOM 2200 C C . LEU A 1 285 ? -14.766 24.969 -4.906 1 98 285 LEU A C 1
ATOM 2202 O O . LEU A 1 285 ? -14.836 25.703 -5.902 1 98 285 LEU A O 1
ATOM 2206 N N . ASN A 1 286 ? -15.469 23.844 -4.738 1 97.44 286 ASN A N 1
ATOM 2207 C CA . ASN A 1 286 ? -16.484 23.391 -5.68 1 97.44 286 ASN A CA 1
ATOM 2208 C C . ASN A 1 286 ? -16.016 23.5 -7.125 1 97.44 286 ASN A C 1
ATOM 2210 O O . ASN A 1 286 ? -14.906 23.078 -7.449 1 97.44 286 ASN A O 1
ATOM 2214 N N . ILE A 1 287 ? -16.797 24.047 -7.988 1 97.75 287 ILE A N 1
ATOM 2215 C CA . ILE A 1 287 ? -16.469 24.078 -9.414 1 97.75 287 ILE A CA 1
ATOM 2216 C C . ILE A 1 287 ? -15.227 24.938 -9.633 1 97.75 287 ILE A C 1
ATOM 2218 O O . ILE A 1 287 ? -14.43 24.672 -10.531 1 97.75 287 ILE A O 1
ATOM 2222 N N . PHE A 1 288 ? -14.992 25.891 -8.781 1 98.19 288 PHE A N 1
ATOM 2223 C CA . PHE A 1 288 ? -13.906 26.844 -8.992 1 98.19 288 PHE A CA 1
ATOM 2224 C C . PHE A 1 288 ? -12.57 26.234 -8.609 1 98.19 288 PHE A C 1
ATOM 2226 O O . PHE A 1 288 ? -11.531 26.609 -9.156 1 98.19 288 PHE A O 1
ATOM 2233 N N . GLY A 1 289 ? -12.602 25.281 -7.742 1 98 289 GLY A N 1
ATOM 2234 C CA . GLY A 1 289 ? -11.359 24.672 -7.289 1 98 289 GLY A CA 1
ATOM 2235 C C . GLY A 1 289 ? -11.062 23.359 -7.965 1 98 289 GLY A C 1
ATOM 2236 O O . GLY A 1 289 ? -9.906 22.922 -8.023 1 98 289 GLY A O 1
ATOM 2237 N N . TYR A 1 290 ? -12.133 22.672 -8.594 1 97.56 290 TYR A N 1
ATOM 2238 C CA . TYR A 1 290 ? -11.922 21.25 -8.836 1 97.56 290 TYR A CA 1
ATOM 2239 C C . TYR A 1 290 ? -12.398 20.859 -10.234 1 97.56 290 TYR A C 1
ATOM 2241 O O . TYR A 1 290 ? -12.164 19.734 -10.68 1 97.56 290 TYR A O 1
ATOM 2249 N N . LEU A 1 291 ? -12.977 21.734 -11.047 1 97.75 291 LEU A N 1
ATOM 2250 C CA . LEU A 1 291 ? -13.516 21.391 -12.359 1 97.75 291 LEU A CA 1
ATOM 2251 C C . LEU A 1 291 ? -12.414 20.875 -13.289 1 97.75 291 LEU A C 1
ATOM 2253 O O . LEU A 1 291 ? -11.375 21.531 -13.43 1 97.75 291 LEU A O 1
ATOM 2257 N N . SER A 1 292 ? -12.641 19.781 -13.82 1 97.56 292 SER A N 1
ATOM 2258 C CA . SER A 1 292 ? -11.836 19.234 -14.906 1 97.56 292 SER A CA 1
ATOM 2259 C C . SER A 1 292 ? -12.719 18.734 -16.047 1 97.56 292 SER A C 1
ATOM 2261 O O . SER A 1 292 ? -13.773 18.125 -15.797 1 97.56 292 SER A O 1
ATOM 2263 N N . LEU A 1 293 ? -12.344 18.953 -17.281 1 96.5 293 LEU A N 1
ATOM 2264 C CA . LEU A 1 293 ? -13.164 18.5 -18.391 1 96.5 293 LEU A CA 1
ATOM 2265 C C . LEU A 1 293 ? -12.398 17.516 -19.266 1 96.5 293 LEU A C 1
ATOM 2267 O O . LEU A 1 293 ? -12.852 17.156 -20.359 1 96.5 293 LEU A O 1
ATOM 2271 N N . ASP A 1 294 ? -11.258 17.062 -18.844 1 95.06 294 ASP A N 1
ATOM 2272 C CA . ASP A 1 294 ? -10.445 16.062 -19.531 1 95.06 294 ASP A CA 1
ATOM 2273 C C . ASP A 1 294 ? -10.211 16.453 -21 1 95.06 294 ASP A C 1
ATOM 2275 O O . ASP A 1 294 ? -10.328 15.609 -21.891 1 95.06 294 ASP A O 1
ATOM 2279 N N . ASP A 1 295 ? -9.992 17.766 -21.312 1 94.31 295 ASP A N 1
ATOM 2280 C CA . ASP A 1 295 ? -9.883 18.25 -22.688 1 94.31 295 ASP A CA 1
ATOM 2281 C C . ASP A 1 295 ? -8.516 18.875 -22.938 1 94.31 295 ASP A C 1
ATOM 2283 O O . ASP A 1 295 ? -8.305 19.531 -23.953 1 94.31 295 ASP A O 1
ATOM 2287 N N . GLY A 1 296 ? -7.641 18.75 -21.953 1 92.88 296 GLY A N 1
ATOM 2288 C CA . GLY A 1 296 ? -6.301 19.297 -22.078 1 92.88 296 GLY A CA 1
ATOM 2289 C C . GLY A 1 296 ? -6.238 20.781 -21.766 1 92.88 296 GLY A C 1
ATOM 2290 O O . GLY A 1 296 ? -5.152 21.359 -21.672 1 92.88 296 GLY A O 1
ATOM 2291 N N . THR A 1 297 ? -7.398 21.422 -21.484 1 95.88 297 THR A N 1
ATOM 2292 C CA . THR A 1 297 ? -7.453 22.859 -21.297 1 95.88 297 THR A CA 1
ATOM 2293 C C . THR A 1 297 ? -7.891 23.188 -19.875 1 95.88 297 THR A C 1
ATOM 2295 O O . THR A 1 297 ? -7.398 24.156 -19.266 1 95.88 297 THR A O 1
ATOM 2298 N N . ILE A 1 298 ? -8.766 22.453 -19.312 1 96.62 298 ILE A N 1
ATOM 2299 C CA . ILE A 1 298 ? -9.273 22.625 -17.953 1 96.62 298 ILE A CA 1
ATOM 2300 C C . ILE A 1 298 ? -8.867 21.422 -17.094 1 96.62 298 ILE A C 1
ATOM 2302 O O . ILE A 1 298 ? -9.664 20.516 -16.875 1 96.62 298 ILE A O 1
ATOM 2306 N N . PRO A 1 299 ? -7.73 21.453 -16.547 1 95.75 299 PRO A N 1
ATOM 2307 C CA . PRO A 1 299 ? -7.094 20.25 -15.992 1 95.75 299 PRO A CA 1
ATOM 2308 C C . PRO A 1 299 ? -7.605 19.906 -14.594 1 95.75 299 PRO A C 1
ATOM 2310 O O . PRO A 1 299 ? -7.477 18.766 -14.156 1 95.75 299 PRO A O 1
ATOM 2313 N N . GLY A 1 300 ? -8.148 20.875 -13.828 1 97.19 300 GLY A N 1
ATOM 2314 C CA . GLY A 1 300 ? -8.523 20.641 -12.445 1 97.19 300 GLY A CA 1
ATOM 2315 C C . GLY A 1 300 ? -7.422 20.969 -11.461 1 97.19 300 GLY A C 1
ATOM 2316 O O . GLY A 1 300 ? -6.398 21.547 -11.836 1 97.19 300 GLY A O 1
ATOM 2317 N N . ASN A 1 301 ? -7.691 20.766 -10.141 1 98.31 301 ASN A N 1
ATOM 2318 C CA . ASN A 1 301 ? -6.754 20.891 -9.031 1 98.31 301 ASN A CA 1
ATOM 2319 C C . ASN A 1 301 ? -6.312 22.328 -8.812 1 98.31 301 ASN A C 1
ATOM 2321 O O . ASN A 1 301 ? -5.184 22.578 -8.383 1 98.31 301 ASN A O 1
ATOM 2325 N N . TYR A 1 302 ? -7.16 23.297 -9.102 1 98.56 302 TYR A N 1
ATOM 2326 C CA . TYR A 1 302 ? -6.852 24.688 -8.82 1 98.56 302 TYR A CA 1
ATOM 2327 C C . TYR A 1 302 ? -6.699 24.922 -7.324 1 98.56 302 TYR A C 1
ATOM 2329 O O . TYR A 1 302 ? -5.883 25.75 -6.898 1 98.56 302 TYR A O 1
ATOM 2337 N N . TRP A 1 303 ? -7.445 24.234 -6.535 1 98.5 303 TRP A N 1
ATOM 2338 C CA . TRP A 1 303 ? -7.348 24.297 -5.078 1 98.5 303 TRP A CA 1
ATOM 2339 C C . TRP A 1 303 ? -5.926 24 -4.617 1 98.5 303 TRP A C 1
ATOM 2341 O O . TRP A 1 303 ? -5.418 24.641 -3.693 1 98.5 303 TRP A O 1
ATOM 2351 N N . MET A 1 304 ? -5.293 23 -5.184 1 98.62 304 MET A N 1
ATOM 2352 C CA . MET A 1 304 ? -3.945 22.578 -4.801 1 98.62 304 MET A CA 1
ATOM 2353 C C . MET A 1 304 ? -2.928 23.672 -5.145 1 98.62 304 MET A C 1
ATOM 2355 O O . MET A 1 304 ? -2.018 23.938 -4.363 1 98.62 304 MET A O 1
ATOM 2359 N N . SER A 1 305 ? -3.074 24.234 -6.375 1 98.62 305 SER A N 1
ATOM 2360 C CA . SER A 1 305 ? -2.203 25.344 -6.746 1 98.62 305 SER A CA 1
ATOM 2361 C C . SER A 1 305 ? -2.365 26.516 -5.781 1 98.62 305 SER A C 1
ATOM 2363 O O . SER A 1 305 ? -1.404 27.234 -5.508 1 98.62 305 SER A O 1
ATOM 2365 N N . ASP A 1 306 ? -3.652 26.734 -5.312 1 98.81 306 ASP A N 1
ATOM 2366 C CA . ASP A 1 306 ? -3.889 27.781 -4.32 1 98.81 306 ASP A CA 1
ATOM 2367 C C . ASP A 1 306 ? -3.098 27.516 -3.039 1 98.81 306 ASP A C 1
ATOM 2369 O O . ASP A 1 306 ? -2.418 28.406 -2.525 1 98.81 306 ASP A O 1
ATOM 2373 N N . ASN A 1 307 ? -3.17 26.297 -2.496 1 98.88 307 ASN A N 1
ATOM 2374 C CA . ASN A 1 307 ? -2.43 25.938 -1.291 1 98.88 307 ASN A CA 1
ATOM 2375 C C . ASN A 1 307 ? -0.923 26.062 -1.502 1 98.88 307 ASN A C 1
ATOM 2377 O O . ASN A 1 307 ? -0.203 26.531 -0.621 1 98.88 307 ASN A O 1
ATOM 2381 N N . ILE A 1 308 ? -0.439 25.625 -2.629 1 98.81 308 ILE A N 1
ATOM 2382 C CA . ILE A 1 308 ? 0.984 25.688 -2.941 1 98.81 308 ILE A CA 1
ATOM 2383 C C . ILE A 1 308 ? 1.422 27.156 -3.027 1 98.81 308 ILE A C 1
ATOM 2385 O O . ILE A 1 308 ? 2.484 27.516 -2.518 1 98.81 308 ILE A O 1
ATOM 2389 N N . ALA A 1 309 ? 0.561 28 -3.631 1 98.75 309 ALA A N 1
ATOM 2390 C CA . ALA A 1 309 ? 0.868 29.422 -3.688 1 98.75 309 ALA A CA 1
ATOM 2391 C C . ALA A 1 309 ? 0.948 30.016 -2.287 1 98.75 309 ALA A C 1
ATOM 2393 O O . ALA A 1 309 ? 1.823 30.844 -2.006 1 98.75 309 ALA A O 1
ATOM 2394 N N . ALA A 1 310 ? 0.014 29.672 -1.448 1 98.88 310 ALA A N 1
ATOM 2395 C CA . ALA A 1 310 ? 0.039 30.141 -0.068 1 98.88 310 ALA A CA 1
ATOM 2396 C C . ALA A 1 310 ? 1.297 29.672 0.654 1 98.88 310 ALA A C 1
ATOM 2398 O O . ALA A 1 310 ? 1.915 30.438 1.403 1 98.88 310 ALA A O 1
ATOM 2399 N N . LEU A 1 311 ? 1.683 28.438 0.46 1 98.88 311 LEU A N 1
ATOM 2400 C CA . LEU A 1 311 ? 2.885 27.891 1.073 1 98.88 311 LEU A CA 1
ATOM 2401 C C . LEU A 1 311 ? 4.137 28.578 0.537 1 98.88 311 LEU A C 1
ATOM 2403 O O . LEU A 1 311 ? 5.109 28.766 1.27 1 98.88 311 LEU A O 1
ATOM 2407 N N . GLN A 1 312 ? 4.133 28.906 -0.736 1 98.69 312 GLN A N 1
ATOM 2408 C CA . GLN A 1 312 ? 5.246 29.656 -1.301 1 98.69 312 GLN A CA 1
ATOM 2409 C C . GLN A 1 312 ? 5.328 31.047 -0.684 1 98.69 312 GLN A C 1
ATOM 2411 O O . GLN A 1 312 ? 6.426 31.562 -0.453 1 98.69 312 GLN A O 1
ATOM 2416 N N . TRP A 1 313 ? 4.152 31.641 -0.449 1 98.44 313 TRP A N 1
ATOM 2417 C CA . TRP A 1 313 ? 4.137 32.906 0.295 1 98.44 313 TRP A CA 1
ATOM 2418 C C . TRP A 1 313 ? 4.785 32.719 1.664 1 98.44 313 TRP A C 1
ATOM 2420 O O . TRP A 1 313 ? 5.566 33.594 2.098 1 98.44 313 TRP A O 1
ATOM 2430 N N . VAL A 1 314 ? 4.488 31.656 2.334 1 98.75 314 VAL A N 1
ATOM 2431 C CA . VAL A 1 314 ? 5.07 31.344 3.637 1 98.75 314 VAL A CA 1
ATOM 2432 C C . VAL A 1 314 ? 6.59 31.25 3.518 1 98.75 314 VAL A C 1
ATOM 2434 O O . VAL A 1 314 ? 7.32 31.844 4.32 1 98.75 314 VAL A O 1
ATOM 2437 N N . GLN A 1 315 ? 7.09 30.594 2.547 1 98.12 315 GLN A N 1
ATOM 2438 C CA . GLN A 1 315 ? 8.523 30.453 2.338 1 98.12 315 GLN A CA 1
ATOM 2439 C C . GLN A 1 315 ? 9.188 31.812 2.16 1 98.12 315 GLN A C 1
ATOM 2441 O O . GLN A 1 315 ? 10.297 32.031 2.646 1 98.12 315 GLN A O 1
ATOM 2446 N N . LYS A 1 316 ? 8.484 32.656 1.574 1 96.88 316 LYS A N 1
ATOM 2447 C CA . LYS A 1 316 ? 9.078 33.938 1.183 1 96.88 316 LYS A CA 1
ATOM 2448 C C . LYS A 1 316 ? 8.984 34.938 2.314 1 96.88 316 LYS A C 1
ATOM 2450 O O . LYS A 1 316 ? 9.898 35.75 2.514 1 96.88 316 LYS A O 1
ATOM 2455 N N . TYR A 1 317 ? 7.844 34.938 3.129 1 97.38 317 TYR A N 1
ATOM 2456 C CA . TYR A 1 317 ? 7.57 36.125 3.938 1 97.38 317 TYR A CA 1
ATOM 2457 C C . TYR A 1 317 ? 7.465 35.75 5.414 1 97.38 317 TYR A C 1
ATOM 2459 O O . TYR A 1 317 ? 7.555 36.625 6.281 1 97.38 317 TYR A O 1
ATOM 2467 N N . ILE A 1 318 ? 7.316 34.5 5.797 1 98.44 318 ILE A N 1
ATOM 2468 C CA . ILE A 1 318 ? 6.848 34.156 7.133 1 98.44 318 ILE A CA 1
ATOM 2469 C C . ILE A 1 318 ? 7.918 34.5 8.164 1 98.44 318 ILE A C 1
ATOM 2471 O O . ILE A 1 318 ? 7.613 34.719 9.344 1 98.44 318 ILE A O 1
ATOM 2475 N N . ARG A 1 319 ? 9.156 34.594 7.719 1 97.62 319 ARG A N 1
ATOM 2476 C CA . ARG A 1 319 ? 10.258 34.969 8.602 1 97.62 319 ARG A CA 1
ATOM 2477 C C . ARG A 1 319 ? 10.016 36.312 9.258 1 97.62 319 ARG A C 1
ATOM 2479 O O . ARG A 1 319 ? 10.391 36.531 10.414 1 97.62 319 ARG A O 1
ATOM 2486 N N . ARG A 1 320 ? 9.344 37.25 8.578 1 97 320 ARG A N 1
ATOM 2487 C CA . ARG A 1 320 ? 9.109 38.594 9.07 1 97 320 ARG A CA 1
ATOM 2488 C C . ARG A 1 320 ? 7.949 38.625 10.062 1 97 320 ARG A C 1
ATOM 2490 O O . ARG A 1 320 ? 7.758 39.625 10.773 1 97 320 ARG A O 1
ATOM 2497 N N . PHE A 1 321 ? 7.316 37.531 10.148 1 98.06 321 PHE A N 1
ATOM 2498 C CA . PHE A 1 321 ? 6.246 37.344 11.125 1 98.06 321 PHE A CA 1
ATOM 2499 C C . PHE A 1 321 ? 6.691 36.438 12.242 1 98.06 321 PHE A C 1
ATOM 2501 O O . PHE A 1 321 ? 5.863 35.938 13.016 1 98.06 321 PHE A O 1
ATOM 2508 N N . GLY A 1 322 ? 7.996 36.094 12.234 1 97.94 322 GLY A N 1
ATOM 2509 C CA . GLY A 1 322 ? 8.562 35.312 13.32 1 97.94 322 GLY A CA 1
ATOM 2510 C C . GLY A 1 322 ? 8.555 33.812 13.047 1 97.94 322 GLY A C 1
ATOM 2511 O O . GLY A 1 322 ? 9.031 33.031 13.859 1 97.94 322 GLY A O 1
ATOM 2512 N N . GLY A 1 323 ? 8.023 33.375 11.898 1 98.62 323 GLY A N 1
ATOM 2513 C CA . GLY A 1 323 ? 7.957 31.969 11.562 1 98.62 323 GLY A CA 1
ATOM 2514 C C . GLY A 1 323 ? 9.203 31.453 10.859 1 98.62 323 GLY A C 1
ATOM 2515 O O . GLY A 1 323 ? 9.867 32.219 10.141 1 98.62 323 GLY A O 1
ATOM 2516 N N . ASN A 1 324 ? 9.547 30.188 11.062 1 98.62 324 ASN A N 1
ATOM 2517 C CA . ASN A 1 324 ? 10.648 29.531 10.383 1 98.62 324 ASN A CA 1
ATOM 2518 C C . ASN A 1 324 ? 10.18 28.875 9.078 1 98.62 324 ASN A C 1
ATOM 2520 O O . ASN A 1 324 ? 9.461 27.875 9.102 1 98.62 324 ASN A O 1
ATOM 2524 N N . PRO A 1 325 ? 10.578 29.391 7.926 1 98.19 325 PRO A N 1
ATOM 2525 C CA . PRO A 1 325 ? 10.117 28.797 6.66 1 98.19 325 PRO A CA 1
ATOM 2526 C C . PRO A 1 325 ? 10.641 27.391 6.441 1 98.19 325 PRO A C 1
ATOM 2528 O O . PRO A 1 325 ? 10.141 26.672 5.574 1 98.19 325 PRO A O 1
ATOM 2531 N N . LYS A 1 326 ? 11.633 26.938 7.223 1 98.06 326 LYS A N 1
ATOM 2532 C CA . LYS A 1 326 ? 12.211 25.609 7.07 1 98.06 326 LYS A CA 1
ATOM 2533 C C . LYS A 1 326 ? 11.617 24.641 8.086 1 98.06 326 LYS A C 1
ATOM 2535 O O . LYS A 1 326 ? 12.055 23.484 8.18 1 98.06 326 LYS A O 1
ATOM 2540 N N . ASN A 1 327 ? 10.68 25.031 8.844 1 98.5 327 ASN A N 1
ATOM 2541 C CA . ASN A 1 327 ? 9.953 24.203 9.789 1 98.5 327 ASN A CA 1
ATOM 2542 C C . ASN A 1 327 ? 8.445 24.453 9.719 1 98.5 327 ASN A C 1
ATOM 2544 O O . ASN A 1 327 ? 7.867 25.047 10.633 1 98.5 327 ASN A O 1
ATOM 2548 N N . VAL A 1 328 ? 7.879 23.969 8.641 1 98.88 328 VAL A N 1
ATOM 2549 C CA . VAL A 1 328 ? 6.461 24.141 8.344 1 98.88 328 VAL A CA 1
ATOM 2550 C C . VAL A 1 328 ? 5.742 22.797 8.422 1 98.88 328 VAL A C 1
ATOM 2552 O O . VAL A 1 328 ? 6.203 21.812 7.855 1 98.88 328 VAL A O 1
ATOM 2555 N N . THR A 1 329 ? 4.699 22.719 9.188 1 98.94 329 THR A N 1
ATOM 2556 C CA . THR A 1 329 ? 3.791 21.578 9.242 1 98.94 329 THR A CA 1
ATOM 2557 C C . THR A 1 329 ? 2.42 21.953 8.688 1 98.94 329 THR A C 1
ATOM 2559 O O . THR A 1 329 ? 1.772 22.875 9.195 1 98.94 329 THR A O 1
ATOM 2562 N N . ILE A 1 330 ? 1.99 21.266 7.641 1 98.94 330 ILE A N 1
ATOM 2563 C CA . ILE A 1 330 ? 0.614 21.438 7.191 1 98.94 330 ILE A CA 1
ATOM 2564 C C . ILE A 1 330 ? -0.318 20.578 8.039 1 98.94 330 ILE A C 1
ATOM 2566 O O . ILE A 1 330 ? 0.042 19.453 8.43 1 98.94 330 ILE A O 1
ATOM 2570 N N . PHE A 1 331 ? -1.437 21.094 8.477 1 98.81 331 PHE A N 1
ATOM 2571 C CA . PHE A 1 331 ? -2.436 20.297 9.18 1 98.81 331 PHE A CA 1
ATOM 2572 C C . PHE A 1 331 ? -3.844 20.703 8.758 1 98.81 331 PHE A C 1
ATOM 2574 O O . PHE A 1 331 ? -4.082 21.844 8.383 1 98.81 331 PHE A O 1
ATOM 2581 N N . GLY A 1 332 ? -4.699 19.797 8.633 1 98.62 332 GLY A N 1
ATOM 2582 C CA . GLY A 1 332 ? -6.078 19.984 8.211 1 98.62 332 GLY A CA 1
ATOM 2583 C C . GLY A 1 332 ? -7.008 18.891 8.695 1 98.62 332 GLY A C 1
ATOM 2584 O O . GLY A 1 332 ? -6.559 17.891 9.242 1 98.62 332 GLY A O 1
ATOM 2585 N N . GLN A 1 333 ? -8.258 19.125 8.625 1 98.19 333 GLN A N 1
ATOM 2586 C CA . GLN A 1 333 ? -9.305 18.203 9.086 1 98.19 333 GLN A CA 1
ATOM 2587 C C . GLN A 1 333 ? -10.312 17.938 7.977 1 98.19 333 GLN A C 1
ATOM 2589 O O . GLN A 1 333 ? -10.68 18.828 7.223 1 98.19 333 GLN A O 1
ATOM 2594 N N . SER A 1 334 ? -10.773 16.688 7.879 1 97.81 334 SER A N 1
ATOM 2595 C CA . SER A 1 334 ? -11.75 16.266 6.879 1 97.81 334 SER A CA 1
ATOM 2596 C C . SER A 1 334 ? -11.219 16.484 5.465 1 97.81 334 SER A C 1
ATOM 2598 O O . SER A 1 334 ? -10.133 16.016 5.125 1 97.81 334 SER A O 1
ATOM 2600 N N . ALA A 1 335 ? -11.953 17.359 4.652 1 97.81 335 ALA A N 1
ATOM 2601 C CA . ALA A 1 335 ? -11.445 17.688 3.324 1 97.81 335 ALA A CA 1
ATOM 2602 C C . ALA A 1 335 ? -10.078 18.359 3.412 1 97.81 335 ALA A C 1
ATOM 2604 O O . ALA A 1 335 ? -9.219 18.156 2.549 1 97.81 335 ALA A O 1
ATOM 2605 N N . GLY A 1 336 ? -9.844 19.156 4.473 1 98.38 336 GLY A N 1
ATOM 2606 C CA . GLY A 1 336 ? -8.531 19.766 4.684 1 98.38 336 GLY A CA 1
ATOM 2607 C C . GLY A 1 336 ? -7.453 18.734 5 1 98.38 336 GLY A C 1
ATOM 2608 O O . GLY A 1 336 ? -6.309 18.891 4.559 1 98.38 336 GLY A O 1
ATOM 2609 N N . GLY A 1 337 ? -7.824 17.734 5.844 1 98.62 337 GLY A N 1
ATOM 2610 C CA . GLY A 1 337 ? -6.91 16.625 6.074 1 98.62 337 GLY A CA 1
ATOM 2611 C C . GLY A 1 337 ? -6.598 15.836 4.816 1 98.62 337 GLY A C 1
ATOM 2612 O O . GLY A 1 337 ? -5.445 15.469 4.578 1 98.62 337 GLY A O 1
ATOM 2613 N N . ALA A 1 338 ? -7.625 15.609 4.027 1 98.38 338 ALA A N 1
ATOM 2614 C CA . ALA A 1 338 ? -7.422 14.953 2.734 1 98.38 338 ALA A CA 1
ATOM 2615 C C . ALA A 1 338 ? -6.508 15.781 1.838 1 98.38 338 ALA A C 1
ATOM 2617 O O . ALA A 1 338 ? -5.637 15.234 1.157 1 98.38 338 ALA A O 1
ATOM 2618 N N . ASN A 1 339 ? -6.699 17.094 1.826 1 98.31 339 ASN A N 1
ATOM 2619 C CA . ASN A 1 339 ? -5.816 17.984 1.075 1 98.31 339 ASN A CA 1
ATOM 2620 C C . ASN A 1 339 ? -4.363 17.828 1.506 1 98.31 339 ASN A C 1
ATOM 2622 O O . ASN A 1 339 ? -3.453 17.875 0.674 1 98.31 339 ASN A O 1
ATOM 2626 N N . CYS A 1 340 ? -4.156 17.625 2.803 1 98.81 340 CYS A N 1
ATOM 2627 C CA . CYS A 1 340 ? -2.803 17.375 3.281 1 98.81 340 CYS A CA 1
ATOM 2628 C C . CYS A 1 340 ? -2.23 16.094 2.664 1 98.81 340 CYS A C 1
ATOM 2630 O O . CYS A 1 340 ? -1.066 16.062 2.262 1 98.81 340 CYS A O 1
ATOM 2632 N N . ILE A 1 341 ? -3.08 15.055 2.58 1 98.75 341 ILE A N 1
ATOM 2633 C CA . ILE A 1 341 ? -2.654 13.797 1.98 1 98.75 341 ILE A CA 1
ATOM 2634 C C . ILE A 1 341 ? -2.279 14.016 0.518 1 98.75 341 ILE A C 1
ATOM 2636 O O . ILE A 1 341 ? -1.241 13.539 0.056 1 98.75 341 ILE A O 1
ATOM 2640 N N . GLU A 1 342 ? -3.07 14.781 -0.209 1 98.62 342 GLU A N 1
ATOM 2641 C CA . GLU A 1 342 ? -2.82 15.039 -1.624 1 98.62 342 GLU A CA 1
ATOM 2642 C C . GLU A 1 342 ? -1.591 15.93 -1.814 1 98.62 342 GLU A C 1
ATOM 2644 O O . GLU A 1 342 ? -0.844 15.758 -2.781 1 98.62 342 GLU A O 1
ATOM 2649 N N . LEU A 1 343 ? -1.365 16.875 -0.908 1 98.75 343 LEU A N 1
ATOM 2650 C CA . LEU A 1 343 ? -0.174 17.703 -0.985 1 98.75 343 LEU A CA 1
ATOM 2651 C C . LEU A 1 343 ? 1.087 16.891 -0.744 1 98.75 343 LEU A C 1
ATOM 2653 O O . LEU A 1 343 ? 2.104 17.094 -1.412 1 98.75 343 LEU A O 1
ATOM 2657 N N . VAL A 1 344 ? 1.033 15.953 0.16 1 98.75 344 VAL A N 1
ATOM 2658 C CA . VAL A 1 344 ? 2.137 15.031 0.416 1 98.75 344 VAL A CA 1
ATOM 2659 C C . VAL A 1 344 ? 2.461 14.25 -0.853 1 98.75 344 VAL A C 1
ATOM 2661 O O . VAL A 1 344 ? 3.627 13.961 -1.132 1 98.75 344 VAL A O 1
ATOM 2664 N N . ALA A 1 345 ? 1.475 14 -1.655 1 98.25 345 ALA A N 1
ATOM 2665 C CA . ALA A 1 345 ? 1.623 13.18 -2.854 1 98.25 345 ALA A CA 1
ATOM 2666 C C . ALA A 1 345 ? 1.988 14.039 -4.062 1 98.25 345 ALA A C 1
ATOM 2668 O O . ALA A 1 345 ? 2.26 13.516 -5.145 1 98.25 345 ALA A O 1
ATOM 2669 N N . SER A 1 346 ? 2.023 15.359 -3.99 1 98.56 346 SER A N 1
ATOM 2670 C CA . SER A 1 346 ? 2.209 16.25 -5.137 1 98.56 346 SER A CA 1
ATOM 2671 C C . SER A 1 346 ? 3.678 16.609 -5.316 1 98.56 346 SER A C 1
ATOM 2673 O O . SER A 1 346 ? 4.293 17.203 -4.426 1 98.56 346 SER A O 1
ATOM 2675 N N . PRO A 1 347 ? 4.227 16.359 -6.441 1 98 347 PRO A N 1
ATOM 2676 C CA . PRO A 1 347 ? 5.609 16.766 -6.676 1 98 347 PRO A CA 1
ATOM 2677 C C . PRO A 1 347 ? 5.773 18.297 -6.699 1 98 347 PRO A C 1
ATOM 2679 O O . PRO A 1 347 ? 6.867 18.797 -6.445 1 98 347 PRO A O 1
ATOM 2682 N N . GLN A 1 348 ? 4.656 19.031 -6.934 1 98.31 348 GLN A N 1
ATOM 2683 C CA . GLN A 1 348 ? 4.711 20.484 -7.004 1 98.31 348 GLN A CA 1
ATOM 2684 C C . GLN A 1 348 ? 4.828 21.094 -5.613 1 98.31 348 GLN A C 1
ATOM 2686 O O . GLN A 1 348 ? 5.145 22.281 -5.477 1 98.31 348 GLN A O 1
ATOM 2691 N N . ALA A 1 349 ? 4.609 20.297 -4.586 1 98.69 349 ALA A N 1
ATOM 2692 C CA . ALA A 1 349 ? 4.664 20.812 -3.217 1 98.69 349 ALA A CA 1
ATOM 2693 C C . ALA A 1 349 ? 5.996 20.469 -2.561 1 98.69 349 ALA A C 1
ATOM 2695 O O . ALA A 1 349 ? 6.184 20.703 -1.362 1 98.69 349 ALA A O 1
ATOM 2696 N N . ALA A 1 350 ? 6.969 19.906 -3.279 1 98.38 350 ALA A N 1
ATOM 2697 C CA . ALA A 1 350 ? 8.242 19.438 -2.748 1 98.38 350 ALA A CA 1
ATOM 2698 C C . ALA A 1 350 ? 8.984 20.562 -2.016 1 98.38 350 ALA A C 1
ATOM 2700 O O . ALA A 1 350 ? 9.133 21.656 -2.545 1 98.38 350 ALA A O 1
ATOM 2701 N N . GLY A 1 351 ? 9.344 20.281 -0.79 1 98.25 351 GLY A N 1
ATOM 2702 C CA . GLY A 1 351 ? 10.219 21.156 -0.029 1 98.25 351 GLY A CA 1
ATOM 2703 C C . GLY A 1 351 ? 9.461 22.25 0.713 1 98.25 351 GLY A C 1
ATOM 2704 O O . GLY A 1 351 ? 10.055 23.016 1.48 1 98.25 351 GLY A O 1
ATOM 2705 N N . LEU A 1 352 ? 8.094 22.266 0.628 1 98.75 352 LEU A N 1
ATOM 2706 C CA . LEU A 1 352 ? 7.34 23.406 1.15 1 98.75 352 LEU A CA 1
ATOM 2707 C C . LEU A 1 352 ? 6.934 23.156 2.6 1 98.75 352 LEU A C 1
ATOM 2709 O O . LEU A 1 352 ? 6.512 24.094 3.291 1 98.75 352 LEU A O 1
ATOM 2713 N N . PHE A 1 353 ? 7.055 21.938 3.084 1 98.81 353 PHE A N 1
ATOM 2714 C CA . PHE A 1 353 ? 6.711 21.609 4.461 1 98.81 353 PHE A CA 1
ATOM 2715 C C . PHE A 1 353 ? 7.52 20.422 4.949 1 98.81 353 PHE A C 1
ATOM 2717 O O . PHE A 1 353 ? 8.039 19.641 4.145 1 98.81 353 PHE A O 1
ATOM 2724 N N . GLN A 1 354 ? 7.617 20.281 6.324 1 98.5 354 GLN A N 1
ATOM 2725 C CA . GLN A 1 354 ? 8.445 19.25 6.945 1 98.5 354 GLN A CA 1
ATOM 2726 C C . GLN A 1 354 ? 7.609 18.312 7.793 1 98.5 354 GLN A C 1
ATOM 2728 O O . GLN A 1 354 ? 8.102 17.281 8.25 1 98.5 354 GLN A O 1
ATOM 2733 N N . GLY A 1 355 ? 6.301 18.609 7.984 1 98.75 355 GLY A N 1
ATOM 2734 C CA . GLY A 1 355 ? 5.363 17.766 8.703 1 98.75 355 GLY A CA 1
ATOM 2735 C C . GLY A 1 355 ? 3.951 17.844 8.156 1 98.75 355 GLY A C 1
ATOM 2736 O O . GLY A 1 355 ? 3.604 18.797 7.449 1 98.75 355 GLY A O 1
ATOM 2737 N N . SER A 1 356 ? 3.143 16.844 8.445 1 98.88 356 SER A N 1
ATOM 2738 C CA . SER A 1 356 ? 1.745 16.797 8.031 1 98.88 356 SER A CA 1
ATOM 2739 C C . SER A 1 356 ? 0.865 16.188 9.109 1 98.88 356 SER A C 1
ATOM 2741 O O . SER A 1 356 ? 1.115 15.062 9.562 1 98.88 356 SER A O 1
ATOM 2743 N N . ILE A 1 357 ? -0.092 16.906 9.617 1 98.94 357 ILE A N 1
ATOM 2744 C CA . ILE A 1 357 ? -1.12 16.406 10.523 1 98.94 357 ILE A CA 1
ATOM 2745 C C . ILE A 1 357 ? -2.434 16.234 9.766 1 98.94 357 ILE A C 1
ATOM 2747 O O . ILE A 1 357 ? -3.018 17.203 9.289 1 98.94 357 ILE A O 1
ATOM 2751 N N . GLN A 1 358 ? -2.879 15.055 9.68 1 98.81 358 GLN A N 1
ATOM 2752 C CA . GLN A 1 358 ? -4.039 14.672 8.883 1 98.81 358 GLN A CA 1
ATOM 2753 C C . GLN A 1 358 ? -5.195 14.219 9.773 1 98.81 358 GLN A C 1
ATOM 2755 O O . GLN A 1 358 ? -5.258 13.055 10.18 1 98.81 358 GLN A O 1
ATOM 2760 N N . GLN A 1 359 ? -6.121 15.141 10.047 1 98.69 359 GLN A N 1
ATOM 2761 C CA . GLN A 1 359 ? -7.207 14.891 10.984 1 98.69 359 GLN A CA 1
ATOM 2762 C C . GLN A 1 359 ? -8.469 14.438 10.25 1 98.69 359 GLN A C 1
ATOM 2764 O O . GLN A 1 359 ? -9 15.164 9.414 1 98.69 359 GLN A O 1
ATOM 2769 N N . SER A 1 360 ? -9.008 13.25 10.586 1 98.38 360 SER A N 1
ATOM 2770 C CA . SER A 1 360 ? -10.227 12.719 9.992 1 98.38 360 SER A CA 1
ATOM 2771 C C . SER A 1 360 ? -10.156 12.758 8.469 1 98.38 360 SER A C 1
ATOM 2773 O O . SER A 1 360 ? -11.078 13.242 7.812 1 98.38 360 SER A O 1
ATOM 2775 N N . ALA A 1 361 ? -9.039 12.266 7.926 1 97.44 361 ALA A N 1
ATOM 2776 C CA . ALA A 1 361 ? -8.734 12.461 6.508 1 97.44 361 ALA A CA 1
ATOM 2777 C C . ALA A 1 361 ? -8.977 11.18 5.715 1 97.44 361 ALA A C 1
ATOM 2779 O O . ALA A 1 361 ? -8.938 11.188 4.484 1 97.44 361 ALA A O 1
ATOM 2780 N N . GLY A 1 362 ? -9.305 10.055 6.453 1 95.44 362 GLY A N 1
ATOM 2781 C CA . GLY A 1 362 ? -9.344 8.789 5.742 1 95.44 362 GLY A CA 1
ATOM 2782 C C . GLY A 1 362 ? -8.055 8.484 4.996 1 95.44 362 GLY A C 1
ATOM 2783 O O . GLY A 1 362 ? -6.969 8.516 5.578 1 95.44 362 GLY A O 1
ATOM 2784 N N . ASN A 1 363 ? -8.164 8.148 3.754 1 93.06 363 ASN A N 1
ATOM 2785 C CA . ASN A 1 363 ? -6.992 7.906 2.92 1 93.06 363 ASN A CA 1
ATOM 2786 C C . ASN A 1 363 ? -6.926 8.875 1.747 1 93.06 363 ASN A C 1
ATOM 2788 O O . ASN A 1 363 ? -6.332 8.57 0.712 1 93.06 363 ASN A O 1
ATOM 2792 N N . GLY A 1 364 ? -7.57 10.062 1.888 1 92.56 364 GLY A N 1
ATOM 2793 C CA . GLY A 1 364 ? -7.66 11.031 0.81 1 92.56 364 GLY A CA 1
ATOM 2794 C C . GLY A 1 364 ? -8.859 10.812 -0.091 1 92.56 364 GLY A C 1
ATOM 2795 O O . GLY A 1 364 ? -9.758 10.023 0.235 1 92.56 364 GLY A O 1
ATOM 2796 N N . ARG A 1 365 ? -9.008 11.648 -1.138 1 92.69 365 ARG A N 1
ATOM 2797 C CA . ARG A 1 365 ? -10.086 11.547 -2.121 1 92.69 365 ARG A CA 1
ATOM 2798 C C . ARG A 1 365 ? -9.609 12.008 -3.496 1 92.69 365 ARG A C 1
ATOM 2800 O O . ARG A 1 365 ? -8.844 12.969 -3.607 1 92.69 365 ARG A O 1
ATOM 2807 N N . PHE A 1 366 ? -10.031 11.234 -4.488 1 94.38 366 PHE A N 1
ATOM 2808 C CA . PHE A 1 366 ? -9.695 11.641 -5.848 1 94.38 366 PHE A CA 1
ATOM 2809 C C . PHE A 1 366 ? -10.617 10.977 -6.859 1 94.38 366 PHE A C 1
ATOM 2811 O O . PHE A 1 366 ? -11.32 10.016 -6.531 1 94.38 366 PHE A O 1
ATOM 2818 N N . SER A 1 367 ? -10.711 11.586 -7.945 1 95.88 367 SER A N 1
ATOM 2819 C CA . SER A 1 367 ? -11.336 11.031 -9.141 1 95.88 367 SER A CA 1
ATOM 2820 C C . SER A 1 367 ? -10.422 11.148 -10.352 1 95.88 367 SER A C 1
ATOM 2822 O O . SER A 1 367 ? -9.32 11.695 -10.258 1 95.88 367 SER A O 1
ATOM 2824 N N . THR A 1 368 ? -10.836 10.586 -11.469 1 95.31 368 THR A N 1
ATOM 2825 C CA . THR A 1 368 ? -10.172 10.852 -12.734 1 95.31 368 THR A CA 1
ATOM 2826 C C . THR A 1 368 ? -10.719 12.125 -13.375 1 95.31 368 THR A C 1
ATOM 2828 O O . THR A 1 368 ? -11.812 12.578 -13.031 1 95.31 368 THR A O 1
ATOM 2831 N N . GLN A 1 369 ? -9.945 12.688 -14.273 1 96.75 369 GLN A N 1
ATOM 2832 C CA . GLN A 1 369 ? -10.422 13.852 -15 1 96.75 369 GLN A CA 1
ATOM 2833 C C . GLN A 1 369 ? -11.688 13.523 -15.797 1 96.75 369 GLN A C 1
ATOM 2835 O O . GLN A 1 369 ? -12.633 14.312 -15.836 1 96.75 369 GLN A O 1
ATOM 2840 N N . SER A 1 370 ? -11.742 12.336 -16.344 1 96.62 370 SER A N 1
ATOM 2841 C CA . SER A 1 370 ? -12.883 11.938 -17.156 1 96.62 370 SER A CA 1
ATOM 2842 C C . SER A 1 370 ? -14.141 11.789 -16.312 1 96.62 370 SER A C 1
ATOM 2844 O O . SER A 1 370 ? -15.242 12.109 -16.766 1 96.62 370 SER A O 1
ATOM 2846 N N . ALA A 1 371 ? -13.977 11.344 -15.078 1 95.94 371 ALA A N 1
ATOM 2847 C CA . ALA A 1 371 ? -15.133 11.172 -14.203 1 95.94 371 ALA A CA 1
ATOM 2848 C C . ALA A 1 371 ? -15.758 12.523 -13.852 1 95.94 371 ALA A C 1
ATOM 2850 O O . ALA A 1 371 ? -16.984 12.664 -13.859 1 95.94 371 ALA A O 1
ATOM 2851 N N . ILE A 1 372 ? -14.922 13.5 -13.516 1 97.31 372 ILE A N 1
ATOM 2852 C CA . ILE A 1 372 ? -15.422 14.828 -13.18 1 97.31 372 ILE A CA 1
ATOM 2853 C C . ILE A 1 372 ? -16.047 15.477 -14.422 1 97.31 372 ILE A C 1
ATOM 2855 O O . ILE A 1 372 ? -17.094 16.125 -14.336 1 97.31 372 ILE A O 1
ATOM 2859 N N . ALA A 1 373 ? -15.445 15.273 -15.594 1 97 373 ALA A N 1
ATOM 2860 C CA . ALA A 1 373 ? -15.977 15.805 -16.844 1 97 373 ALA A CA 1
ATOM 2861 C C . ALA A 1 373 ? -17.375 15.25 -17.125 1 97 373 ALA A C 1
ATOM 2863 O O . ALA A 1 373 ? -18.281 16 -17.516 1 97 373 ALA A O 1
ATOM 2864 N N . GLU A 1 374 ? -17.516 13.977 -16.922 1 96.69 374 GLU A N 1
ATOM 2865 C CA . GLU A 1 374 ? -18.797 13.32 -17.172 1 96.69 374 GLU A CA 1
ATOM 2866 C C . GLU A 1 374 ? -19.891 13.891 -16.266 1 96.69 374 GLU A C 1
ATOM 2868 O O . GLU A 1 374 ? -21.047 14.039 -16.688 1 96.69 374 GLU A O 1
ATOM 2873 N N . LEU A 1 375 ? -19.516 14.242 -15.062 1 95.94 375 LEU A N 1
ATOM 2874 C CA . LEU A 1 375 ? -20.469 14.805 -14.102 1 95.94 375 LEU A CA 1
ATOM 2875 C C . LEU A 1 375 ? -20.812 16.25 -14.453 1 95.94 375 LEU A C 1
ATOM 2877 O O . LEU A 1 375 ? -21.953 16.672 -14.32 1 95.94 375 LEU A O 1
ATOM 2881 N N . ALA A 1 376 ? -19.859 17 -14.93 1 96.75 376 ALA A N 1
ATOM 2882 C CA . ALA A 1 376 ? -20 18.453 -15.055 1 96.75 376 ALA A CA 1
ATOM 2883 C C . ALA A 1 376 ? -20.578 18.828 -16.422 1 96.75 376 ALA A C 1
ATOM 2885 O O . ALA A 1 376 ? -21.266 19.844 -16.547 1 96.75 376 ALA A O 1
ATOM 2886 N N . GLU A 1 377 ? -20.391 18.062 -17.406 1 95.44 377 GLU A N 1
ATOM 2887 C CA . GLU A 1 377 ? -20.688 18.422 -18.797 1 95.44 377 GLU A CA 1
ATOM 2888 C C . GLU A 1 377 ? -22.188 18.672 -18.984 1 95.44 377 GLU A C 1
ATOM 2890 O O . GLU A 1 377 ? -22.562 19.656 -19.625 1 95.44 377 GLU A O 1
ATOM 2895 N N . PRO A 1 378 ? -23.031 17.844 -18.391 1 95.25 378 PRO A N 1
ATOM 2896 C CA . PRO A 1 378 ? -24.469 18.094 -18.609 1 95.25 378 PRO A CA 1
ATOM 2897 C C . PRO A 1 378 ? -24.906 19.453 -18.047 1 95.25 378 PRO A C 1
ATOM 2899 O O . PRO A 1 378 ? -25.875 20.031 -18.531 1 95.25 378 PRO A O 1
ATOM 2902 N N . TYR A 1 379 ? -24.234 19.953 -17.078 1 94.81 379 TYR A N 1
ATOM 2903 C CA . TYR A 1 379 ? -24.625 21.203 -16.438 1 94.81 379 TYR A CA 1
ATOM 2904 C C . TYR A 1 379 ? -23.984 22.406 -17.125 1 94.81 379 TYR A C 1
ATOM 2906 O O . TYR A 1 379 ? -24.516 23.516 -17.062 1 94.81 379 TYR A O 1
ATOM 2914 N N . LEU A 1 380 ? -22.891 22.234 -17.812 1 95.38 380 LEU A N 1
ATOM 2915 C CA . LEU A 1 380 ? -22.141 23.344 -18.391 1 95.38 380 LEU A CA 1
ATOM 2916 C C . LEU A 1 380 ? -22.484 23.531 -19.859 1 95.38 380 LEU A C 1
ATOM 2918 O O . LEU A 1 380 ? -22.438 24.641 -20.375 1 95.38 380 LEU A O 1
ATOM 2922 N N . SER A 1 381 ? -22.891 22.5 -20.516 1 95 381 SER A N 1
ATOM 2923 C CA . SER A 1 381 ? -23.078 22.516 -21.969 1 95 381 SER A CA 1
ATOM 2924 C C . SER A 1 381 ? -24.188 23.453 -22.375 1 95 381 SER A C 1
ATOM 2926 O O . SER A 1 381 ? -24.141 24.062 -23.453 1 95 381 SER A O 1
ATOM 2928 N N . PRO A 1 382 ? -25.219 23.625 -21.547 1 96.12 382 PRO A N 1
ATOM 2929 C CA . PRO A 1 382 ? -26.25 24.594 -21.922 1 96.12 382 PRO A CA 1
ATOM 2930 C C . PRO A 1 382 ? -25.719 26.031 -22 1 96.12 382 PRO A C 1
ATOM 2932 O O . PRO A 1 382 ? -26.297 26.859 -22.703 1 96.12 382 PRO A O 1
ATOM 2935 N N . TYR A 1 383 ? -24.656 26.312 -21.391 1 96.88 383 TYR A N 1
ATOM 2936 C CA . TYR A 1 383 ? -24.078 27.656 -21.375 1 96.88 383 TYR A CA 1
ATOM 2937 C C . TYR A 1 383 ? -22.906 27.766 -22.344 1 96.88 383 TYR A C 1
ATOM 2939 O O . TYR A 1 383 ? -22.766 28.766 -23.047 1 96.88 383 TYR A O 1
ATOM 2947 N N . CYS A 1 384 ? -22.062 26.797 -22.266 1 96.62 384 CYS A N 1
ATOM 2948 C CA . CYS A 1 384 ? -20.844 26.766 -23.078 1 96.62 384 CYS A CA 1
ATOM 2949 C C . CYS A 1 384 ? -20.672 25.391 -23.734 1 96.62 384 CYS A C 1
ATOM 2951 O O . CYS A 1 384 ? -20.094 24.484 -23.125 1 96.62 384 CYS A O 1
ATOM 2953 N N . ASN A 1 385 ? -20.969 25.25 -25.016 1 93.19 385 ASN A N 1
ATOM 2954 C CA . ASN A 1 385 ? -20.984 23.953 -25.672 1 93.19 385 ASN A CA 1
ATOM 2955 C C . ASN A 1 385 ? -19.766 23.781 -26.594 1 93.19 385 ASN A C 1
ATOM 2957 O O . ASN A 1 385 ? -19.641 22.766 -27.281 1 93.19 385 ASN A O 1
ATOM 2961 N N . ASP A 1 386 ? -18.859 24.672 -26.578 1 92.88 386 ASP A N 1
ATOM 2962 C CA . ASP A 1 386 ? -17.625 24.531 -27.344 1 92.88 386 ASP A CA 1
ATOM 2963 C C . ASP A 1 386 ? -16.656 23.578 -26.641 1 92.88 386 ASP A C 1
ATOM 2965 O O . ASP A 1 386 ? -17.062 22.812 -25.766 1 92.88 386 ASP A O 1
ATOM 2969 N N . THR A 1 387 ? -15.453 23.516 -27.188 1 89.88 387 THR A N 1
ATOM 2970 C CA . THR A 1 387 ? -14.422 22.688 -26.578 1 89.88 387 THR A CA 1
ATOM 2971 C C . THR A 1 387 ? -13.117 23.469 -26.453 1 89.88 387 THR A C 1
ATOM 2973 O O . THR A 1 387 ? -12.969 24.547 -27.031 1 89.88 387 THR A O 1
ATOM 2976 N N . GLY A 1 388 ? -12.297 22.953 -25.609 1 93.06 388 GLY A N 1
ATOM 2977 C CA . GLY A 1 388 ? -10.953 23.5 -25.484 1 93.06 388 GLY A CA 1
ATOM 2978 C C . GLY A 1 388 ? -10.945 24.969 -25.078 1 93.06 388 GLY A C 1
ATOM 2979 O O . GLY A 1 388 ? -11.633 25.344 -24.125 1 93.06 388 GLY A O 1
ATOM 2980 N N . ALA A 1 389 ? -10.18 25.719 -25.797 1 95.69 389 ALA A N 1
ATOM 2981 C CA . ALA A 1 389 ? -9.93 27.109 -25.438 1 95.69 389 ALA A CA 1
ATOM 2982 C C . ALA A 1 389 ? -11.195 27.953 -25.578 1 95.69 389 ALA A C 1
ATOM 2984 O O . ALA A 1 389 ? -11.414 28.891 -24.812 1 95.69 389 ALA A O 1
ATOM 2985 N N . ALA A 1 390 ? -11.992 27.594 -26.578 1 96.44 390 ALA A N 1
ATOM 2986 C CA . ALA A 1 390 ? -13.227 28.328 -26.766 1 96.44 390 ALA A CA 1
ATOM 2987 C C . ALA A 1 390 ? -14.195 28.109 -25.609 1 96.44 390 ALA A C 1
ATOM 2989 O O . ALA A 1 390 ? -14.867 29.047 -25.156 1 96.44 390 ALA A O 1
ATOM 2990 N N . ARG A 1 391 ? -14.312 26.938 -25.203 1 95.81 391 ARG A N 1
ATOM 2991 C CA . ARG A 1 391 ? -15.164 26.641 -24.047 1 95.81 391 ARG A CA 1
ATOM 2992 C C . ARG A 1 391 ? -14.633 27.328 -22.781 1 95.81 391 ARG A C 1
ATOM 2994 O O . ARG A 1 391 ? -15.414 27.844 -21.984 1 95.81 391 ARG A O 1
ATOM 3001 N N . LEU A 1 392 ? -13.328 27.328 -22.562 1 97.88 392 LEU A N 1
ATOM 3002 C CA . LEU A 1 392 ? -12.734 28.016 -21.422 1 97.88 392 LEU A CA 1
ATOM 3003 C C . LEU A 1 392 ? -13.094 29.5 -21.438 1 97.88 392 LEU A C 1
ATOM 3005 O O . LEU A 1 392 ? -13.492 30.062 -20.406 1 97.88 392 LEU A O 1
ATOM 3009 N N . ALA A 1 393 ? -12.945 30.125 -22.547 1 97.56 393 ALA A N 1
ATOM 3010 C CA . ALA A 1 393 ? -13.258 31.547 -22.688 1 97.56 393 ALA A CA 1
ATOM 3011 C C . ALA A 1 393 ? -14.727 31.812 -22.359 1 97.56 393 ALA A C 1
ATOM 3013 O O . ALA A 1 393 ? -15.047 32.812 -21.703 1 97.56 393 ALA A O 1
ATOM 3014 N N . CYS A 1 394 ? -15.539 30.969 -22.859 1 97.62 394 CYS A N 1
ATOM 3015 C CA . CYS A 1 394 ? -16.969 31.094 -22.594 1 97.62 394 CYS A CA 1
ATOM 3016 C C . CYS A 1 394 ? -17.25 30.984 -21.094 1 97.62 394 CYS A C 1
ATOM 3018 O O . CYS A 1 394 ? -17.969 31.812 -20.531 1 97.62 394 CYS A O 1
ATOM 3020 N N . LEU A 1 395 ? -16.688 29.984 -20.422 1 97.75 395 LEU A N 1
ATOM 3021 C CA . LEU A 1 395 ? -16.891 29.75 -19 1 97.75 395 LEU A CA 1
ATOM 3022 C C . LEU A 1 395 ? -16.344 30.906 -18.172 1 97.75 395 LEU A C 1
ATOM 3024 O O . LEU A 1 395 ? -16.906 31.25 -17.125 1 97.75 395 LEU A O 1
ATOM 3028 N N . GLN A 1 396 ? -15.281 31.469 -18.609 1 98.12 396 GLN A N 1
ATOM 3029 C CA . GLN A 1 396 ? -14.656 32.594 -17.922 1 98.12 396 GLN A CA 1
ATOM 3030 C C . GLN A 1 396 ? -15.516 33.844 -18.031 1 98.12 396 GLN A C 1
ATOM 3032 O O . GLN A 1 396 ? -15.398 34.75 -17.203 1 98.12 396 GLN A O 1
ATOM 3037 N N . GLN A 1 397 ? -16.391 33.906 -18.938 1 97.06 397 GLN A N 1
ATOM 3038 C CA . GLN A 1 397 ? -17.234 35.094 -19.156 1 97.06 397 GLN A CA 1
ATOM 3039 C C . GLN A 1 397 ? -18.547 34.969 -18.391 1 97.06 397 GLN A C 1
ATOM 3041 O O . GLN A 1 397 ? -19.234 35.969 -18.172 1 97.06 397 GLN A O 1
ATOM 3046 N N . LEU A 1 398 ? -18.875 33.781 -18.016 1 97.31 398 LEU A N 1
ATOM 3047 C CA . LEU A 1 398 ? -20.125 33.594 -17.281 1 97.31 398 LEU A CA 1
ATOM 3048 C C . LEU A 1 398 ? -20.031 34.25 -15.898 1 97.31 398 LEU A C 1
ATOM 3050 O O . LEU A 1 398 ? -18.953 34.219 -15.273 1 97.31 398 LEU A O 1
ATOM 3054 N N . PRO A 1 399 ? -21.188 34.844 -15.43 1 97.12 399 PRO A N 1
ATOM 3055 C CA . PRO A 1 399 ? -21.172 35.25 -14.023 1 97.12 399 PRO A CA 1
ATOM 3056 C C . PRO A 1 399 ? -20.859 34.062 -13.086 1 97.12 399 PRO A C 1
ATOM 3058 O O . PRO A 1 399 ? -21.328 32.969 -13.305 1 97.12 399 PRO A O 1
ATOM 3061 N N . ALA A 1 400 ? -20.109 34.312 -12.062 1 96.88 400 ALA A N 1
ATOM 3062 C CA . ALA A 1 400 ? -19.688 33.281 -11.125 1 96.88 400 ALA A CA 1
ATOM 3063 C C . ALA A 1 400 ? -20.906 32.594 -10.484 1 96.88 400 ALA A C 1
ATOM 3065 O O . ALA A 1 400 ? -20.891 31.391 -10.234 1 96.88 400 ALA A O 1
ATOM 3066 N N . SER A 1 401 ? -21.953 33.344 -10.258 1 95.44 401 SER A N 1
ATOM 3067 C CA . SER A 1 401 ? -23.141 32.812 -9.617 1 95.44 401 SER A CA 1
ATOM 3068 C C . SER A 1 401 ? -23.828 31.766 -10.5 1 95.44 401 SER A C 1
ATOM 3070 O O . SER A 1 401 ? -24.406 30.797 -10.008 1 95.44 401 SER A O 1
ATOM 3072 N N . VAL A 1 402 ? -23.734 31.953 -11.758 1 96.19 402 VAL A N 1
ATOM 3073 C CA . VAL A 1 402 ? -24.328 31 -12.703 1 96.19 402 VAL A CA 1
ATOM 3074 C C . VAL A 1 402 ? -23.594 29.672 -12.625 1 96.19 402 VAL A C 1
ATOM 3076 O O . VAL A 1 402 ? -24.219 28.609 -12.555 1 96.19 402 VAL A O 1
ATOM 3079 N N . LEU A 1 403 ? -22.297 29.75 -12.633 1 96.31 403 LEU A N 1
ATOM 3080 C CA . LEU A 1 403 ? -21.469 28.547 -12.555 1 96.31 403 LEU A CA 1
ATOM 3081 C C . LEU A 1 403 ? -21.703 27.812 -11.242 1 96.31 403 LEU A C 1
ATOM 3083 O O . LEU A 1 403 ? -21.859 26.594 -11.219 1 96.31 403 LEU A O 1
ATOM 3087 N N . LEU A 1 404 ? -21.719 28.531 -10.164 1 96.06 404 LEU A N 1
ATOM 3088 C CA . LEU A 1 404 ? -21.922 27.969 -8.836 1 96.06 404 LEU A CA 1
ATOM 3089 C C . LEU A 1 404 ? -23.281 27.266 -8.75 1 96.06 404 LEU A C 1
ATOM 3091 O O . LEU A 1 404 ? -23.359 26.125 -8.266 1 96.06 404 LEU A O 1
ATOM 3095 N N . ASN A 1 405 ? -24.297 27.906 -9.25 1 94.94 405 ASN A N 1
ATOM 3096 C CA . ASN A 1 405 ? -25.656 27.359 -9.172 1 94.94 405 ASN A CA 1
ATOM 3097 C C . ASN A 1 405 ? -25.828 26.156 -10.102 1 94.94 405 ASN A C 1
ATOM 3099 O O . ASN A 1 405 ? -26.5 25.188 -9.758 1 94.94 405 ASN A O 1
ATOM 3103 N N . ALA A 1 406 ? -25.188 26.219 -11.211 1 93.88 406 ALA A N 1
ATOM 3104 C CA . ALA A 1 406 ? -25.328 25.156 -12.203 1 93.88 406 ALA A CA 1
ATOM 3105 C C . ALA A 1 406 ? -24.719 23.859 -11.703 1 93.88 406 ALA A C 1
ATOM 3107 O O . ALA A 1 406 ? -25.125 22.766 -12.117 1 93.88 406 ALA A O 1
ATOM 3108 N N . SER A 1 407 ? -23.812 23.969 -10.828 1 90.56 407 SER A N 1
ATOM 3109 C CA . SER A 1 407 ? -23.047 22.797 -10.414 1 90.56 407 SER A CA 1
ATOM 3110 C C . SER A 1 407 ? -23.297 22.453 -8.945 1 90.56 407 SER A C 1
ATOM 3112 O O . SER A 1 407 ? -22.516 21.75 -8.312 1 90.56 407 SER A O 1
ATOM 3114 N N . ALA A 1 408 ? -24.359 22.938 -8.359 1 91 408 ALA A N 1
ATOM 3115 C CA . ALA A 1 408 ? -24.641 22.859 -6.93 1 91 408 ALA A CA 1
ATOM 3116 C C . ALA A 1 408 ? -24.781 21.406 -6.488 1 91 408 ALA A C 1
ATOM 3118 O O . ALA A 1 408 ? -24.5 21.062 -5.34 1 91 408 ALA A O 1
ATOM 3119 N N . ASP A 1 409 ? -25.078 20.516 -7.438 1 90.19 409 ASP A N 1
ATOM 3120 C CA . ASP A 1 409 ? -25.375 19.141 -7.074 1 90.19 409 ASP A CA 1
ATOM 3121 C C . ASP A 1 409 ? -24.172 18.234 -7.359 1 90.19 409 ASP A C 1
ATOM 3123 O O . ASP A 1 409 ? -24.25 17.016 -7.145 1 90.19 409 ASP A O 1
ATOM 3127 N N . ILE A 1 410 ? -23.078 18.797 -7.809 1 93.38 410 ILE A N 1
ATOM 3128 C CA . ILE A 1 410 ? -21.922 18 -8.156 1 93.38 410 ILE A CA 1
ATOM 3129 C C . ILE A 1 410 ? -20.953 17.938 -6.973 1 93.38 410 ILE A C 1
ATOM 3131 O O . ILE A 1 410 ? -20.656 18.969 -6.363 1 93.38 410 ILE A O 1
ATOM 3135 N N . PHE A 1 411 ? -20.594 16.766 -6.605 1 92.19 411 PHE A N 1
ATOM 3136 C CA . PHE A 1 411 ? -19.531 16.578 -5.617 1 92.19 411 PHE A CA 1
ATOM 3137 C C . PHE A 1 411 ? -18.172 16.531 -6.293 1 92.19 411 PHE A C 1
ATOM 3139 O O . PHE A 1 411 ? -17.766 15.492 -6.809 1 92.19 411 PHE A O 1
ATOM 3146 N N . PHE A 1 412 ? -17.438 17.641 -6.238 1 95.19 412 PHE A N 1
ATOM 3147 C CA . PHE A 1 412 ? -16.125 17.75 -6.863 1 95.19 412 PHE A CA 1
ATOM 3148 C C . PHE A 1 412 ? -15.047 17.203 -5.953 1 95.19 412 PHE A C 1
ATOM 3150 O O . PHE A 1 412 ? -15.109 17.344 -4.73 1 95.19 412 PHE A O 1
ATOM 3157 N N . THR A 1 413 ? -14.086 16.531 -6.527 1 96.56 413 THR A N 1
ATOM 3158 C CA . THR A 1 413 ? -12.938 15.992 -5.812 1 96.56 413 THR A CA 1
ATOM 3159 C C . THR A 1 413 ? -11.641 16.344 -6.535 1 96.56 413 THR A C 1
ATOM 3161 O O . THR A 1 413 ? -11.664 16.766 -7.691 1 96.56 413 THR A O 1
ATOM 3164 N N . PRO A 1 414 ? -10.492 16.219 -5.816 1 97.44 414 PRO A N 1
ATOM 3165 C CA . PRO A 1 414 ? -9.234 16.234 -6.555 1 97.44 414 PRO A CA 1
ATOM 3166 C C . PRO A 1 414 ? -9.219 15.227 -7.703 1 97.44 414 PRO A C 1
ATOM 3168 O O . PRO A 1 414 ? -9.969 14.25 -7.684 1 97.44 414 PRO A O 1
ATOM 3171 N N . VAL A 1 415 ? -8.43 15.539 -8.734 1 97.69 415 VAL A N 1
ATOM 3172 C CA . VAL A 1 415 ? -8.359 14.617 -9.867 1 97.69 415 VAL A CA 1
ATOM 3173 C C . VAL A 1 415 ? -6.91 14.203 -10.102 1 97.69 415 VAL A C 1
ATOM 3175 O O . VAL A 1 415 ? -5.984 14.969 -9.836 1 97.69 415 VAL A O 1
ATOM 3178 N N . ILE A 1 416 ? -6.707 13 -10.516 1 96.56 416 ILE A N 1
ATOM 3179 C CA . ILE A 1 416 ? -5.398 12.562 -10.992 1 96.56 416 ILE A CA 1
ATOM 3180 C C . ILE A 1 416 ? -5.043 13.297 -12.281 1 96.56 416 ILE A C 1
ATOM 3182 O O . ILE A 1 416 ? -5.84 13.344 -13.219 1 96.56 416 ILE A O 1
ATOM 3186 N N . ASP A 1 417 ? -3.936 13.922 -12.273 1 94.12 417 ASP A N 1
ATOM 3187 C CA . ASP A 1 417 ? -3.443 14.625 -13.453 1 94.12 417 ASP A CA 1
ATOM 3188 C C . ASP A 1 417 ? -1.935 14.445 -13.609 1 94.12 417 ASP A C 1
ATOM 3190 O O . ASP A 1 417 ? -1.3 13.758 -12.812 1 94.12 417 ASP A O 1
ATOM 3194 N N . THR A 1 418 ? -1.291 14.906 -14.562 1 90.12 418 THR A N 1
ATOM 3195 C CA . THR A 1 418 ? 0.117 14.641 -14.836 1 90.12 418 THR A CA 1
ATOM 3196 C C . THR A 1 418 ? 1.004 15.68 -14.164 1 90.12 418 THR A C 1
ATOM 3198 O O . THR A 1 418 ? 2.227 15.539 -14.125 1 90.12 418 THR A O 1
ATOM 3201 N N . VAL A 1 419 ? 0.404 16.641 -13.508 1 93.5 419 VAL A N 1
ATOM 3202 C CA . VAL A 1 419 ? 1.207 17.75 -13.031 1 93.5 419 VAL A CA 1
ATOM 3203 C C . VAL A 1 419 ? 1.18 17.797 -11.508 1 93.5 419 VAL A C 1
ATOM 3205 O O . VAL A 1 419 ? 2.225 17.719 -10.859 1 93.5 419 VAL A O 1
ATOM 3208 N N . TYR A 1 420 ? 0.019 17.828 -10.898 1 96.75 420 TYR A N 1
ATOM 3209 C CA . TYR A 1 420 ? -0.101 18.094 -9.469 1 96.75 420 TYR A CA 1
ATOM 3210 C C . TYR A 1 420 ? -0.294 16.797 -8.695 1 96.75 420 TYR A C 1
ATOM 3212 O O . TYR A 1 420 ? 0.261 16.625 -7.605 1 96.75 420 TYR A O 1
ATOM 3220 N N . LEU A 1 421 ? -1.087 15.914 -9.211 1 97.19 421 LEU A N 1
ATOM 3221 C CA . LEU A 1 421 ? -1.349 14.633 -8.57 1 97.19 421 LEU A CA 1
ATOM 3222 C C . LEU A 1 421 ? -1.213 13.492 -9.578 1 97.19 421 LEU A C 1
ATOM 3224 O O . LEU A 1 421 ? -2.213 13.008 -10.109 1 97.19 421 LEU A O 1
ATOM 3228 N N . PRO A 1 422 ? -0.032 13 -9.734 1 95 422 PRO A N 1
ATOM 3229 C CA . PRO A 1 422 ? 0.267 12.102 -10.844 1 95 422 PRO A CA 1
ATOM 3230 C C . PRO A 1 422 ? -0.365 10.719 -10.672 1 95 422 PRO A C 1
ATOM 3232 O O . PRO A 1 422 ? -0.443 9.945 -11.625 1 95 422 PRO A O 1
ATOM 3235 N N . ASP A 1 423 ? -0.736 10.367 -9.43 1 95.5 423 ASP A N 1
ATOM 3236 C CA . ASP A 1 423 ? -1.359 9.086 -9.109 1 95.5 423 ASP A CA 1
ATOM 3237 C C . ASP A 1 423 ? -2.152 9.164 -7.809 1 95.5 423 ASP A C 1
ATOM 3239 O O . ASP A 1 423 ? -2.113 10.188 -7.117 1 95.5 423 ASP A O 1
ATOM 3243 N N . ALA A 1 424 ? -3.016 8.117 -7.566 1 96.19 424 ALA A N 1
ATOM 3244 C CA . ALA A 1 424 ? -3.693 8.031 -6.273 1 96.19 424 ALA A CA 1
ATOM 3245 C C . ALA A 1 424 ? -2.691 8.086 -5.125 1 96.19 424 ALA A C 1
ATOM 3247 O O . ALA A 1 424 ? -1.624 7.469 -5.195 1 96.19 424 ALA A O 1
ATOM 3248 N N . PRO A 1 425 ? -2.992 8.844 -4.078 1 96.81 425 PRO A N 1
ATOM 3249 C CA . PRO A 1 425 ? -2.049 8.953 -2.965 1 96.81 425 PRO A CA 1
ATOM 3250 C C . PRO A 1 425 ? -1.637 7.594 -2.404 1 96.81 425 PRO A C 1
ATOM 3252 O O . PRO A 1 425 ? -0.453 7.363 -2.145 1 96.81 425 PRO A O 1
ATOM 3255 N N . MET A 1 426 ? -2.621 6.664 -2.279 1 96.94 426 MET A N 1
ATOM 3256 C CA . MET A 1 426 ? -2.322 5.328 -1.768 1 96.94 426 MET A CA 1
ATOM 3257 C C . MET A 1 426 ? -1.323 4.613 -2.672 1 96.94 426 MET A C 1
ATOM 3259 O O . MET A 1 426 ? -0.453 3.887 -2.188 1 96.94 426 MET A O 1
ATOM 3263 N N . ALA A 1 427 ? -1.465 4.777 -3.984 1 97 427 ALA A N 1
ATOM 3264 C CA . ALA A 1 427 ? -0.549 4.164 -4.941 1 97 427 ALA A CA 1
ATOM 3265 C C . ALA A 1 427 ? 0.871 4.695 -4.762 1 97 427 ALA A C 1
ATOM 3267 O O . ALA A 1 427 ? 1.837 3.93 -4.812 1 97 427 ALA A O 1
ATOM 3268 N N . LEU A 1 428 ? 1.009 5.977 -4.543 1 97.31 428 LEU A N 1
ATOM 3269 C CA . LEU A 1 428 ? 2.318 6.598 -4.375 1 97.31 428 LEU A CA 1
ATOM 3270 C C . LEU A 1 428 ? 2.947 6.195 -3.045 1 97.31 428 LEU A C 1
ATOM 3272 O O . LEU A 1 428 ? 4.137 5.875 -2.988 1 97.31 428 LEU A O 1
ATOM 3276 N N . ILE A 1 429 ? 2.174 6.141 -1.994 1 97.38 429 ILE A N 1
ATOM 3277 C CA . ILE A 1 429 ? 2.648 5.762 -0.668 1 97.38 429 ILE A CA 1
ATOM 3278 C C . ILE A 1 429 ? 3.141 4.316 -0.689 1 97.38 429 ILE A C 1
ATOM 3280 O O . ILE A 1 429 ? 4.145 3.988 -0.056 1 97.38 429 ILE A O 1
ATOM 3284 N N . ALA A 1 430 ? 2.482 3.479 -1.449 1 97.25 430 ALA A N 1
ATOM 3285 C CA . ALA A 1 430 ? 2.826 2.061 -1.513 1 97.25 430 ALA A CA 1
ATOM 3286 C C . ALA A 1 430 ? 4.176 1.853 -2.195 1 97.25 430 ALA A C 1
ATOM 3288 O O . ALA A 1 430 ? 4.781 0.788 -2.068 1 97.25 430 ALA A O 1
ATOM 3289 N N . GLN A 1 431 ? 4.621 2.828 -2.904 1 94.56 431 GLN A N 1
ATOM 3290 C CA . GLN A 1 431 ? 5.902 2.711 -3.596 1 94.56 431 GLN A CA 1
ATOM 3291 C C . GLN A 1 431 ? 7.047 3.217 -2.723 1 94.56 431 GLN A C 1
ATOM 3293 O O . GLN A 1 431 ? 8.219 3.062 -3.076 1 94.56 431 GLN A O 1
ATOM 3298 N N . GLY A 1 432 ? 6.695 3.928 -1.612 1 95.12 432 GLY A N 1
ATOM 3299 C CA . GLY A 1 432 ? 7.723 4.277 -0.644 1 95.12 432 GLY A CA 1
ATOM 3300 C C . GLY A 1 432 ? 8.023 5.766 -0.611 1 95.12 432 GLY A C 1
ATOM 3301 O O . GLY A 1 432 ? 7.352 6.559 -1.27 1 95.12 432 GLY A O 1
ATOM 3302 N N . SER A 1 433 ? 9.062 6.133 0.091 1 96.25 433 SER A N 1
ATOM 3303 C CA . SER A 1 433 ? 9.375 7.508 0.468 1 96.25 433 SER A CA 1
ATOM 3304 C C . SER A 1 433 ? 9.805 8.328 -0.742 1 96.25 433 SER A C 1
ATOM 3306 O O . SER A 1 433 ? 9.602 9.547 -0.781 1 96.25 433 SER A O 1
ATOM 3308 N N . SER A 1 434 ? 10.352 7.703 -1.796 1 94.12 434 SER A N 1
ATOM 3309 C CA . SER A 1 434 ? 10.898 8.43 -2.938 1 94.12 434 SER A CA 1
ATOM 3310 C C . SER A 1 434 ? 9.789 8.898 -3.875 1 94.12 434 SER A C 1
ATOM 3312 O O . SER A 1 434 ? 10.031 9.703 -4.781 1 94.12 434 SER A O 1
ATOM 3314 N N . TYR A 1 435 ? 8.562 8.484 -3.602 1 95.31 435 TYR A N 1
ATOM 3315 C CA . TYR A 1 435 ? 7.477 8.773 -4.527 1 95.31 435 TYR A CA 1
ATOM 3316 C C . TYR A 1 435 ? 6.527 9.812 -3.945 1 95.31 435 TYR A C 1
ATOM 3318 O O . TYR A 1 435 ? 5.531 10.18 -4.574 1 95.31 435 TYR A O 1
ATOM 3326 N N . ILE A 1 436 ? 6.789 10.32 -2.727 1 97.81 436 ILE A N 1
ATOM 3327 C CA . ILE A 1 436 ? 5.996 11.352 -2.066 1 97.81 436 ILE A CA 1
ATOM 3328 C C . ILE A 1 436 ? 6.918 12.367 -1.396 1 97.81 436 ILE A C 1
ATOM 3330 O O . ILE A 1 436 ? 8.141 12.195 -1.388 1 97.81 436 ILE A O 1
ATOM 3334 N N . ASN A 1 437 ? 6.352 13.508 -0.984 1 98.44 437 ASN A N 1
ATOM 3335 C CA . ASN A 1 437 ? 7.055 14.328 -0.003 1 98.44 437 ASN A CA 1
ATOM 3336 C C . ASN A 1 437 ? 7.09 13.648 1.366 1 98.44 437 ASN A C 1
ATOM 3338 O O . ASN A 1 437 ? 6.176 13.828 2.174 1 98.44 437 ASN A O 1
ATOM 3342 N N . SER A 1 438 ? 8.117 12.852 1.547 1 98.06 438 SER A N 1
ATOM 3343 C CA . SER A 1 438 ? 8.234 12.039 2.752 1 98.06 438 SER A CA 1
ATOM 3344 C C . SER A 1 438 ? 8.562 12.898 3.969 1 98.06 438 SER A C 1
ATOM 3346 O O . SER A 1 438 ? 9.734 13.18 4.238 1 98.06 438 SER A O 1
ATOM 3348 N N . VAL A 1 439 ? 7.531 13.266 4.762 1 98.5 439 VAL A N 1
ATOM 3349 C CA . VAL A 1 439 ? 7.668 14.133 5.926 1 98.5 439 VAL A CA 1
ATOM 3350 C C . VAL A 1 439 ? 7.102 13.43 7.16 1 98.5 439 VAL A C 1
ATOM 3352 O O . VAL A 1 439 ? 6.445 12.391 7.047 1 98.5 439 VAL A O 1
ATOM 3355 N N . ARG A 1 440 ? 7.387 13.953 8.383 1 98.38 440 ARG A N 1
ATOM 3356 C CA . ARG A 1 440 ? 6.789 13.414 9.602 1 98.38 440 ARG A CA 1
ATOM 3357 C C . ARG A 1 440 ? 5.27 13.516 9.562 1 98.38 440 ARG A C 1
ATOM 3359 O O . ARG A 1 440 ? 4.723 14.531 9.125 1 98.38 440 ARG A O 1
ATOM 3366 N N . MET A 1 441 ? 4.66 12.453 9.945 1 98.25 441 MET A N 1
ATOM 3367 C CA . MET A 1 441 ? 3.215 12.398 9.734 1 98.25 441 MET A CA 1
ATOM 3368 C C . MET A 1 441 ? 2.484 12.078 11.031 1 98.25 441 MET A C 1
ATOM 3370 O O . MET A 1 441 ? 2.941 11.242 11.812 1 98.25 441 MET A O 1
ATOM 3374 N N . MET A 1 442 ? 1.396 12.727 11.305 1 98.69 442 MET A N 1
ATOM 3375 C CA . MET A 1 442 ? 0.444 12.477 12.383 1 98.69 442 MET A CA 1
ATOM 3376 C C . MET A 1 442 ? -0.976 12.359 11.844 1 98.69 442 MET A C 1
ATOM 3378 O O . MET A 1 442 ? -1.375 13.133 10.969 1 98.69 442 MET A O 1
ATOM 3382 N N . SER A 1 443 ? -1.697 11.359 12.234 1 98.44 443 SER A N 1
ATOM 3383 C CA . SER A 1 443 ? -3.086 11.172 11.82 1 98.44 443 SER A CA 1
ATOM 3384 C C . SER A 1 443 ? -3.99 10.945 13.031 1 98.44 443 SER A C 1
ATOM 3386 O O . SER A 1 443 ? -3.629 10.219 13.953 1 98.44 443 SER A O 1
ATOM 3388 N N . THR A 1 444 ? -5.168 11.602 13.031 1 98.44 444 THR A N 1
ATOM 3389 C CA . THR A 1 444 ? -6.117 11.406 14.125 1 98.44 444 THR A CA 1
ATOM 3390 C C . THR A 1 444 ? -7.52 11.148 13.578 1 98.44 444 THR A C 1
ATOM 3392 O O . THR A 1 444 ? -7.844 11.547 12.461 1 98.44 444 THR A O 1
ATOM 3395 N N . LEU A 1 445 ? -8.305 10.469 14.406 1 97.31 445 LEU A N 1
ATOM 3396 C CA . LEU A 1 445 ? -9.688 10.133 14.078 1 97.31 445 LEU A CA 1
ATOM 3397 C C . LEU A 1 445 ? -10.602 10.359 15.281 1 97.31 445 LEU A C 1
ATOM 3399 O O . LEU A 1 445 ? -10.125 10.469 16.406 1 97.31 445 LEU A O 1
ATOM 3403 N N . MET A 1 446 ? -11.82 10.477 14.938 1 97.44 446 MET A N 1
ATOM 3404 C CA . MET A 1 446 ? -12.891 10.445 15.93 1 97.44 446 MET A CA 1
ATOM 3405 C C . MET A 1 446 ? -13.648 9.125 15.859 1 97.44 446 MET A C 1
ATOM 3407 O O . MET A 1 446 ? -13.867 8.578 14.773 1 97.44 446 MET A O 1
ATOM 3411 N N . PRO A 1 447 ? -14.117 8.617 16.938 1 94.94 447 PRO A N 1
ATOM 3412 C CA . PRO A 1 447 ? -14.727 7.285 16.969 1 94.94 447 PRO A CA 1
ATOM 3413 C C . PRO A 1 447 ? -16.062 7.227 16.234 1 94.94 447 PRO A C 1
ATOM 3415 O O . PRO A 1 447 ? -16.438 6.184 15.703 1 94.94 447 PRO A O 1
ATOM 3418 N N . GLU A 1 448 ? -16.859 8.297 16.281 1 96.56 448 GLU A N 1
ATOM 3419 C CA . GLU A 1 448 ? -18.188 8.312 15.688 1 96.56 448 GLU A CA 1
ATOM 3420 C C . GLU A 1 448 ? -18.328 9.461 14.688 1 96.56 448 GLU A C 1
ATOM 3422 O O . GLU A 1 448 ? -19.297 10.227 14.75 1 96.56 448 GLU A O 1
ATOM 3427 N N . GLU A 1 449 ? -17.469 9.469 13.672 1 96.12 449 GLU A N 1
ATOM 3428 C CA . GLU A 1 449 ? -17.359 10.523 12.672 1 96.12 449 GLU A CA 1
ATOM 3429 C C . GLU A 1 449 ? -18.719 10.805 12.016 1 96.12 449 GLU A C 1
ATOM 3431 O O . GLU A 1 449 ? -19.125 11.961 11.891 1 96.12 449 GLU A O 1
ATOM 3436 N N . THR A 1 450 ? -19.438 9.766 11.695 1 96.75 450 THR A N 1
ATOM 3437 C CA . THR A 1 450 ? -20.562 9.93 10.781 1 96.75 450 THR A CA 1
ATOM 3438 C C . THR A 1 450 ? -21.812 10.328 11.539 1 96.75 450 THR A C 1
ATOM 3440 O O . THR A 1 450 ? -22.844 10.641 10.938 1 96.75 450 THR A O 1
ATOM 3443 N N . GLN A 1 451 ? -21.766 10.336 12.891 1 97.12 451 GLN A N 1
ATOM 3444 C CA . GLN A 1 451 ? -22.922 10.828 13.625 1 97.12 451 GLN A CA 1
ATOM 3445 C C . GLN A 1 451 ? -23.312 12.234 13.18 1 97.12 451 GLN A C 1
ATOM 3447 O O . GLN A 1 451 ? -24.484 12.523 12.938 1 97.12 451 GLN A O 1
ATOM 3452 N N . SER A 1 452 ? -22.328 13.102 13.078 1 95.62 452 SER A N 1
ATOM 3453 C CA . SER A 1 452 ? -22.625 14.453 12.625 1 95.62 452 SER A CA 1
ATOM 3454 C C . SER A 1 452 ? -22.578 14.555 11.109 1 95.62 452 SER A C 1
ATOM 3456 O O . SER A 1 452 ? -23.312 15.352 10.508 1 95.62 452 SER A O 1
ATOM 3458 N N . LEU A 1 453 ? -21.828 13.703 10.43 1 95.88 453 LEU A N 1
ATOM 3459 C CA . LEU A 1 453 ? -21.672 13.789 8.984 1 95.88 453 LEU A CA 1
ATOM 3460 C C . LEU A 1 453 ? -22.953 13.383 8.273 1 95.88 453 LEU A C 1
ATOM 3462 O O . LEU A 1 453 ? -23.25 13.859 7.176 1 95.88 453 LEU A O 1
ATOM 3466 N N . THR A 1 454 ? -23.734 12.516 8.93 1 95.62 454 THR A N 1
ATOM 3467 C CA . THR A 1 454 ? -24.969 12.07 8.305 1 95.62 454 THR A CA 1
ATOM 3468 C C . THR A 1 454 ? -26.125 12.992 8.68 1 95.62 454 THR A C 1
ATOM 3470 O O . THR A 1 454 ? -27.266 12.773 8.266 1 95.62 454 THR A O 1
ATOM 3473 N N . THR A 1 455 ? -25.891 13.953 9.461 1 94.25 455 THR A N 1
ATOM 3474 C CA . THR A 1 455 ? -26.859 14.969 9.859 1 94.25 455 THR A CA 1
ATOM 3475 C C . THR A 1 455 ? -28.094 14.32 10.469 1 94.25 455 THR A C 1
ATOM 3477 O O . THR A 1 455 ? -28.047 13.789 11.578 1 94.25 455 THR A O 1
ATOM 3480 N N . THR A 1 456 ? -29.203 14.43 9.688 1 95.19 456 THR A N 1
ATOM 3481 C CA . THR A 1 456 ? -30.453 13.883 10.227 1 95.19 456 THR A CA 1
ATOM 3482 C C . THR A 1 456 ? -30.922 12.695 9.398 1 95.19 456 THR A C 1
ATOM 3484 O O . THR A 1 456 ? -32.094 12.312 9.461 1 95.19 456 THR A O 1
ATOM 3487 N N . THR A 1 457 ? -30 12.141 8.555 1 96.56 457 THR A N 1
ATOM 3488 C CA . THR A 1 457 ? -30.328 10.992 7.719 1 96.56 457 THR A CA 1
ATOM 3489 C C . THR A 1 457 ? -30.797 9.82 8.578 1 96.56 457 THR A C 1
ATOM 3491 O O . THR A 1 457 ? -31.719 9.094 8.195 1 96.56 457 THR A O 1
ATOM 3494 N N . LEU A 1 458 ? -30.109 9.617 9.719 1 97.38 458 LEU A N 1
ATOM 3495 C CA . LEU A 1 458 ? -30.484 8.602 10.703 1 97.38 458 LEU A CA 1
ATOM 3496 C C . LEU A 1 458 ? -31.109 9.242 11.93 1 97.38 458 LEU A C 1
ATOM 3498 O O . LEU A 1 458 ? -30.75 10.359 12.312 1 97.38 458 LEU A O 1
ATOM 3502 N N . THR A 1 459 ? -32.031 8.539 12.5 1 97.06 459 THR A N 1
ATOM 3503 C CA . THR A 1 459 ? -32.625 9.047 13.719 1 97.06 459 THR A CA 1
ATOM 3504 C C . THR A 1 459 ? -32.25 8.18 14.922 1 97.06 459 THR A C 1
ATOM 3506 O O . THR A 1 459 ? -32.188 6.957 14.812 1 97.06 459 THR A O 1
ATOM 3509 N N . PRO A 1 460 ? -32.031 8.82 16.062 1 96.38 460 PRO A N 1
ATOM 3510 C CA . PRO A 1 460 ? -31.531 8.094 17.234 1 96.38 460 PRO A CA 1
ATOM 3511 C C . PRO A 1 460 ? -32.5 7.023 17.719 1 96.38 460 PRO A C 1
ATOM 3513 O O . PRO A 1 460 ? -32.094 6.055 18.359 1 96.38 460 PRO A O 1
ATOM 3516 N N . ASN A 1 461 ? -33.812 7.105 17.406 1 95.5 461 ASN A N 1
ATOM 3517 C CA . ASN A 1 461 ? -34.812 6.176 17.922 1 95.5 461 ASN A CA 1
ATOM 3518 C C . ASN A 1 461 ? -35.156 5.105 16.906 1 95.5 461 ASN A C 1
ATOM 3520 O O . ASN A 1 461 ? -36.094 4.324 17.109 1 95.5 461 ASN A O 1
ATOM 3524 N N . MET A 1 462 ? -34.438 5.07 15.875 1 95.69 462 MET A N 1
ATOM 3525 C CA . MET A 1 462 ? -34.75 4.082 14.852 1 95.69 462 MET A CA 1
ATOM 3526 C C . MET A 1 462 ? -34.5 2.668 15.359 1 95.69 462 MET A C 1
ATOM 3528 O O . MET A 1 462 ? -33.562 2.43 16.109 1 95.69 462 MET A O 1
ATOM 3532 N N . THR A 1 463 ? -35.344 1.675 14.875 1 95.12 463 THR A N 1
ATOM 3533 C CA . THR A 1 463 ? -35.281 0.325 15.422 1 95.12 463 THR A CA 1
ATOM 3534 C C . THR A 1 463 ? -35.125 -0.705 14.305 1 95.12 463 THR A C 1
ATOM 3536 O O . THR A 1 463 ? -34.812 -1.864 14.57 1 95.12 463 THR A O 1
ATOM 3539 N N . ASP A 1 464 ? -35.344 -0.326 13.086 1 96.94 464 ASP A N 1
ATOM 3540 C CA . ASP A 1 464 ? -35.188 -1.246 11.961 1 96.94 464 ASP A CA 1
ATOM 3541 C C . ASP A 1 464 ? -33.812 -1.094 11.312 1 96.94 464 ASP A C 1
ATOM 3543 O O . ASP A 1 464 ? -33.562 -0.086 10.656 1 96.94 464 ASP A O 1
ATOM 3547 N N . PHE A 1 465 ? -33.062 -2.1 11.477 1 96.44 465 PHE A N 1
ATOM 3548 C CA . PHE A 1 465 ? -31.672 -2.053 11.047 1 96.44 465 PHE A CA 1
ATOM 3549 C C . PHE A 1 465 ? -31.578 -1.94 9.531 1 96.44 465 PHE A C 1
ATOM 3551 O O . PHE A 1 465 ? -30.781 -1.146 9.016 1 96.44 465 PHE A O 1
ATOM 3558 N N . GLN A 1 466 ? -32.375 -2.684 8.773 1 97.31 466 GLN A N 1
ATOM 3559 C CA . GLN A 1 466 ? -32.312 -2.633 7.316 1 97.31 466 GLN A CA 1
ATOM 3560 C C . GLN A 1 466 ? -32.688 -1.251 6.797 1 97.31 466 GLN A C 1
ATOM 3562 O O . GLN A 1 466 ? -32.062 -0.746 5.855 1 97.31 466 GLN A O 1
ATOM 3567 N N . THR A 1 467 ? -33.688 -0.687 7.391 1 97.88 467 THR A N 1
ATOM 3568 C CA . THR A 1 467 ? -34.062 0.66 6.996 1 97.88 467 THR A CA 1
ATOM 3569 C C . THR A 1 467 ? -32.938 1.645 7.195 1 97.88 467 THR A C 1
ATOM 3571 O O . THR A 1 467 ? -32.688 2.506 6.348 1 97.88 467 THR A O 1
ATOM 3574 N N . ALA A 1 468 ? -32.25 1.557 8.336 1 98.19 468 ALA A N 1
ATOM 3575 C CA . ALA A 1 468 ? -31.109 2.428 8.602 1 98.19 468 ALA A CA 1
ATOM 3576 C C . ALA A 1 468 ? -30.031 2.27 7.531 1 98.19 468 ALA A C 1
ATOM 3578 O O . ALA A 1 468 ? -29.5 3.26 7.035 1 98.19 468 ALA A O 1
ATOM 3579 N N . LEU A 1 469 ? -29.719 1.036 7.156 1 98.25 469 LEU A N 1
ATOM 3580 C CA . LEU A 1 469 ? -28.703 0.771 6.141 1 98.25 469 LEU A CA 1
ATOM 3581 C C . LEU A 1 469 ? -29.125 1.351 4.793 1 98.25 469 LEU A C 1
ATOM 3583 O O . LEU A 1 469 ? -28.297 1.941 4.086 1 98.25 469 LEU A O 1
ATOM 3587 N N . ASP A 1 470 ? -30.375 1.239 4.441 1 98.31 470 ASP A N 1
ATOM 3588 C CA . ASP A 1 470 ? -30.891 1.75 3.17 1 98.31 470 ASP A CA 1
ATOM 3589 C C . ASP A 1 470 ? -30.766 3.271 3.102 1 98.31 470 ASP A C 1
ATOM 3591 O O . ASP A 1 470 ? -30.484 3.828 2.039 1 98.31 470 ASP A O 1
ATOM 3595 N N . LEU A 1 471 ? -30.953 3.9 4.203 1 98.25 471 LEU A N 1
ATOM 3596 C CA . LEU A 1 471 ? -30.891 5.355 4.262 1 98.25 471 LEU A CA 1
ATOM 3597 C C . LEU A 1 471 ? -29.453 5.848 4.055 1 98.25 471 LEU A C 1
ATOM 3599 O O . LEU A 1 471 ? -29.234 7.008 3.699 1 98.25 471 LEU A O 1
ATOM 3603 N N . LEU A 1 472 ? -28.469 4.996 4.277 1 97.88 472 LEU A N 1
ATOM 3604 C CA . LEU A 1 472 ? -27.062 5.375 4.16 1 97.88 472 LEU A CA 1
ATOM 3605 C C . LEU A 1 472 ? -26.594 5.293 2.713 1 97.88 472 LEU A C 1
ATOM 3607 O O . LEU A 1 472 ? -25.547 5.836 2.365 1 97.88 472 LEU A O 1
ATOM 3611 N N . ILE A 1 473 ? -27.344 4.621 1.816 1 96.94 473 ILE A N 1
ATOM 3612 C CA . ILE A 1 473 ? -26.906 4.293 0.464 1 96.94 473 ILE A CA 1
ATOM 3613 C C . ILE A 1 473 ? -26.875 5.559 -0.391 1 96.94 473 ILE A C 1
ATOM 3615 O O . ILE A 1 473 ? -25.875 5.852 -1.046 1 96.94 473 ILE A O 1
ATOM 3619 N N . PRO A 1 474 ? -27.906 6.508 -0.346 1 94.69 474 PRO A N 1
ATOM 3620 C CA . PRO A 1 474 ? -27.906 7.664 -1.247 1 94.69 474 PRO A CA 1
ATOM 3621 C C . PRO A 1 474 ? -26.734 8.625 -0.975 1 94.69 474 PRO A C 1
ATOM 3623 O O . PRO A 1 474 ? -26.234 9.266 -1.898 1 94.69 474 PRO A O 1
ATOM 3626 N N . GLY A 1 475 ? -26.375 8.633 0.27 1 92.25 475 GLY A N 1
ATOM 3627 C CA . GLY A 1 475 ? -25.281 9.531 0.622 1 92.25 475 GLY A CA 1
ATOM 3628 C C . GLY A 1 475 ? -23.906 8.93 0.365 1 92.25 475 GLY A C 1
ATOM 3629 O O . GLY A 1 475 ? -22.891 9.602 0.551 1 92.25 475 GLY A O 1
ATOM 3630 N N . GLY A 1 476 ? -23.875 7.699 -0.099 1 92.62 476 GLY A N 1
ATOM 3631 C CA . GLY A 1 476 ? -22.625 7.031 -0.404 1 92.62 476 GLY A CA 1
ATOM 3632 C C . GLY A 1 476 ? -21.891 6.551 0.833 1 92.62 476 GLY A C 1
ATOM 3633 O O . GLY A 1 476 ? -20.672 6.309 0.787 1 92.62 476 GLY A O 1
ATOM 3634 N N . TRP A 1 477 ? -22.562 6.465 1.964 1 96.56 477 TRP A N 1
ATOM 3635 C CA . TRP A 1 477 ? -21.938 6.027 3.205 1 96.56 477 TRP A CA 1
ATOM 3636 C C . TRP A 1 477 ? -21.641 4.531 3.176 1 96.56 477 TRP A C 1
ATOM 3638 O O . TRP A 1 477 ? -20.719 4.059 3.836 1 96.56 477 TRP A O 1
ATOM 3648 N N . ILE A 1 478 ? -22.484 3.691 2.521 1 97 478 ILE A N 1
ATOM 3649 C CA . ILE A 1 478 ? -22.281 2.312 2.09 1 97 478 ILE A CA 1
ATOM 3650 C C . ILE A 1 478 ? -22.938 2.102 0.721 1 97 478 ILE A C 1
ATOM 3652 O O . ILE A 1 478 ? -23.641 2.975 0.223 1 97 478 ILE A O 1
ATOM 3656 N N . ASN A 1 479 ? -22.594 1.086 0.07 1 95.94 479 ASN A N 1
ATOM 3657 C CA . ASN A 1 479 ? -23.25 0.789 -1.193 1 95.94 479 ASN A CA 1
ATOM 3658 C C . ASN A 1 479 ? -24.312 -0.289 -1.023 1 95.94 479 ASN A C 1
ATOM 3660 O O . ASN A 1 479 ? -24.516 -0.801 0.079 1 95.94 479 ASN A O 1
ATOM 3664 N N . GLU A 1 480 ? -25.031 -0.564 -2.07 1 96.5 480 GLU A N 1
ATOM 3665 C CA . GLU A 1 480 ? -26.156 -1.5 -2.027 1 96.5 480 GLU A CA 1
ATOM 3666 C C . GLU A 1 480 ? -25.688 -2.898 -1.634 1 96.5 480 GLU A C 1
ATOM 3668 O O . GLU A 1 480 ? -26.344 -3.566 -0.821 1 96.5 480 GLU A O 1
ATOM 3673 N N . LYS A 1 481 ? -24.609 -3.312 -2.191 1 95.12 481 LYS A N 1
ATOM 3674 C CA . LYS A 1 481 ? -24.078 -4.645 -1.892 1 95.12 481 LYS A CA 1
ATOM 3675 C C . LYS A 1 481 ? -23.719 -4.773 -0.416 1 95.12 481 LYS A C 1
ATOM 3677 O O . LYS A 1 481 ? -24.016 -5.793 0.214 1 95.12 481 LYS A O 1
ATOM 3682 N N . GLN A 1 482 ? -23.062 -3.775 0.147 1 96.31 482 GLN A N 1
ATOM 3683 C CA . GLN A 1 482 ? -22.734 -3.766 1.567 1 96.31 482 GLN A CA 1
ATOM 3684 C C . GLN A 1 482 ? -23.984 -3.818 2.432 1 96.31 482 GLN A C 1
ATOM 3686 O O . GLN A 1 482 ? -24.062 -4.605 3.375 1 96.31 482 GLN A O 1
ATOM 3691 N N . ALA A 1 483 ? -24.969 -2.996 2.057 1 96.69 483 ALA A N 1
ATOM 3692 C CA . ALA A 1 483 ? -26.203 -2.955 2.828 1 96.69 483 ALA A CA 1
ATOM 3693 C C . ALA A 1 483 ? -26.875 -4.328 2.879 1 96.69 483 ALA A C 1
ATOM 3695 O O . ALA A 1 483 ? -27.422 -4.723 3.908 1 96.69 483 ALA A O 1
ATOM 3696 N N . ASP A 1 484 ? -26.75 -5.062 1.78 1 95.12 484 ASP A N 1
ATOM 3697 C CA . ASP A 1 484 ? -27.406 -6.363 1.664 1 95.12 484 ASP A CA 1
ATOM 3698 C C . ASP A 1 484 ? -26.656 -7.422 2.479 1 95.12 484 ASP A C 1
ATOM 3700 O O . ASP A 1 484 ? -27.25 -8.438 2.867 1 95.12 484 ASP A O 1
ATOM 3704 N N . HIS A 1 485 ? -25.406 -7.18 2.771 1 93.94 485 HIS A N 1
ATOM 3705 C CA . HIS A 1 485 ? -24.609 -8.273 3.299 1 93.94 485 HIS A CA 1
ATOM 3706 C C . HIS A 1 485 ? -24.188 -8.008 4.742 1 93.94 485 HIS A C 1
ATOM 3708 O O . HIS A 1 485 ? -23.688 -8.906 5.418 1 93.94 485 HIS A O 1
ATOM 3714 N N . ILE A 1 486 ? -24.438 -6.836 5.281 1 94.88 486 ILE A N 1
ATOM 3715 C CA . ILE A 1 486 ? -24 -6.453 6.621 1 94.88 486 ILE A CA 1
ATOM 3716 C C . ILE A 1 486 ? -24.75 -7.281 7.664 1 94.88 486 ILE A C 1
ATOM 3718 O O . ILE A 1 486 ? -24.125 -7.926 8.516 1 94.88 486 ILE A O 1
ATOM 3722 N N . ILE A 1 487 ? -26.062 -7.348 7.625 1 93.44 487 ILE A N 1
ATOM 3723 C CA . ILE A 1 487 ? -26.844 -8.062 8.625 1 93.44 487 ILE A CA 1
ATOM 3724 C C . ILE A 1 487 ? -26.562 -9.555 8.539 1 93.44 487 ILE A C 1
ATOM 3726 O O . ILE A 1 487 ? -26.25 -10.195 9.547 1 93.44 487 ILE A O 1
ATOM 3730 N N . PRO A 1 488 ? -26.516 -10.164 7.289 1 92.31 488 PRO A N 1
ATOM 3731 C CA . PRO A 1 488 ? -26.219 -11.602 7.188 1 92.31 488 PRO A CA 1
ATOM 3732 C C . PRO A 1 488 ? -24.828 -11.961 7.684 1 92.31 488 PRO A C 1
ATOM 3734 O O . PRO A 1 488 ? -24.578 -13.102 8.07 1 92.31 488 PRO A O 1
ATOM 3737 N N . SER A 1 489 ? -23.891 -11.039 7.637 1 90.88 489 SER A N 1
ATOM 3738 C CA . SER A 1 489 ? -22.516 -11.328 8.055 1 90.88 489 SER A CA 1
ATOM 3739 C C . SER A 1 489 ? -22.469 -11.688 9.539 1 90.88 489 SER A C 1
ATOM 3741 O O . SER A 1 489 ? -21.547 -12.375 9.984 1 90.88 489 SER A O 1
ATOM 3743 N N . GLY A 1 490 ? -23.328 -11.086 10.352 1 91 490 GLY A N 1
ATOM 3744 C CA . GLY A 1 490 ? -23.328 -11.312 11.789 1 91 490 GLY A CA 1
ATOM 3745 C C . GLY A 1 490 ? -22.234 -10.57 12.516 1 91 490 GLY A C 1
ATOM 3746 O O . GLY A 1 490 ? -21.953 -10.844 13.688 1 91 490 GLY A O 1
ATOM 3747 N N . LEU A 1 491 ? -21.578 -9.594 11.859 1 92.62 491 LEU A N 1
ATOM 3748 C CA . LEU A 1 491 ? -20.438 -8.914 12.461 1 92.62 491 LEU A CA 1
ATOM 3749 C C . LEU A 1 491 ? -20.891 -7.723 13.297 1 92.62 491 LEU A C 1
ATOM 3751 O O . LEU A 1 491 ? -20.188 -7.297 14.211 1 92.62 491 LEU A O 1
ATOM 3755 N N . TRP A 1 492 ? -21.984 -7.129 12.953 1 94.88 492 TRP A N 1
ATOM 3756 C CA . TRP A 1 492 ? -22.594 -6.027 13.695 1 94.88 492 TRP A CA 1
ATOM 3757 C C . TRP A 1 492 ? -23.906 -6.457 14.352 1 94.88 492 TRP A C 1
ATOM 3759 O O . TRP A 1 492 ? -24.953 -6.473 13.703 1 94.88 492 TRP A O 1
ATOM 3769 N N . LEU A 1 493 ? -23.906 -6.719 15.57 1 92.25 493 LEU A N 1
ATOM 3770 C CA . LEU A 1 493 ? -25.062 -7.242 16.281 1 92.25 493 LEU A CA 1
ATOM 3771 C C . LEU A 1 493 ? -25.734 -6.148 17.109 1 92.25 493 LEU A C 1
ATOM 3773 O O . LEU A 1 493 ? -25.078 -5.211 17.562 1 92.25 493 LEU A O 1
ATOM 3777 N N . ILE A 1 494 ? -27.016 -6.238 17.125 1 91.06 494 ILE A N 1
ATOM 3778 C CA . ILE A 1 494 ? -27.766 -5.312 17.953 1 91.06 494 ILE A CA 1
ATOM 3779 C C . ILE A 1 494 ? -28.141 -5.992 19.266 1 91.06 494 ILE A C 1
ATOM 3781 O O . ILE A 1 494 ? -28.688 -7.094 19.281 1 91.06 494 ILE A O 1
ATOM 3785 N N . SER A 1 495 ? -27.969 -5.297 20.375 1 75.31 495 SER A N 1
ATOM 3786 C CA . SER A 1 495 ? -28.328 -5.754 21.719 1 75.31 495 SER A CA 1
ATOM 3787 C C . SER A 1 495 ? -27.672 -7.098 22.031 1 75.31 495 SER A C 1
ATOM 3789 O O . SER A 1 495 ? -26.547 -7.355 21.641 1 75.31 495 SER A O 1
ATOM 3791 N N . ASN A 1 496 ? -28.234 -7.973 22.719 1 63.62 496 ASN A N 1
ATOM 3792 C CA . ASN A 1 496 ? -27.688 -9.188 23.312 1 63.62 496 ASN A CA 1
ATOM 3793 C C . ASN A 1 496 ? -27.703 -10.352 22.328 1 63.62 496 ASN A C 1
ATOM 3795 O O . ASN A 1 496 ? -27.922 -11.5 22.719 1 63.62 496 ASN A O 1
ATOM 3799 N N . GLU A 1 497 ? -27.531 -9.883 21.109 1 60.06 497 GLU A N 1
ATOM 3800 C CA . GLU A 1 497 ? -27.5 -10.984 20.156 1 60.06 497 GLU A CA 1
ATOM 3801 C C . GLU A 1 497 ? -26.234 -11.836 20.344 1 60.06 497 GLU A C 1
ATOM 3803 O O . GLU A 1 497 ? -25.266 -11.391 20.953 1 60.06 497 GLU A O 1
ATOM 3808 N N . THR A 1 498 ? -26.266 -13.102 20 1 55.44 498 THR A N 1
ATOM 3809 C CA . THR A 1 498 ? -25.234 -14.102 20.188 1 55.44 498 THR A CA 1
ATOM 3810 C C . THR A 1 498 ? -23.969 -13.727 19.422 1 55.44 498 THR A C 1
ATOM 3812 O O . THR A 1 498 ? -24.047 -13.383 18.234 1 55.44 498 THR A O 1
ATOM 3815 N N . PHE A 1 499 ? -22.812 -13.766 20.172 1 58.38 499 PHE A N 1
ATOM 3816 C CA . PHE A 1 499 ? -21.469 -13.336 19.766 1 58.38 499 PHE A CA 1
ATOM 3817 C C . PHE A 1 499 ? -20.812 -14.391 18.891 1 58.38 499 PHE A C 1
ATOM 3819 O O . PHE A 1 499 ? -20.969 -15.586 19.125 1 58.38 499 PHE A O 1
ATOM 3826 N N . HIS A 1 500 ? -20.562 -14.148 17.672 1 55.03 500 HIS A N 1
ATOM 3827 C CA . HIS A 1 500 ? -19.609 -14.93 16.891 1 55.03 500 HIS A CA 1
ATOM 3828 C C . HIS A 1 500 ? -18.266 -14.234 16.828 1 55.03 500 HIS A C 1
ATOM 3830 O O . HIS A 1 500 ? -18.156 -13.039 17.109 1 55.03 500 HIS A O 1
ATOM 3836 N N . ASN A 1 501 ? -17.234 -14.93 16.547 1 58.56 501 ASN A N 1
ATOM 3837 C CA . ASN A 1 501 ? -15.875 -14.391 16.422 1 58.56 501 ASN A CA 1
ATOM 3838 C C . ASN A 1 501 ? -15.836 -13.188 15.469 1 58.56 501 ASN A C 1
ATOM 3840 O O . ASN A 1 501 ? -16.375 -13.25 14.367 1 58.56 501 ASN A O 1
ATOM 3844 N N . GLY A 1 502 ? -15.406 -12.078 15.922 1 67.12 502 GLY A N 1
ATOM 3845 C CA . GLY A 1 502 ? -15.266 -10.852 15.156 1 67.12 502 GLY A CA 1
ATOM 3846 C C . GLY A 1 502 ? -16.469 -9.938 15.258 1 67.12 502 GLY A C 1
ATOM 3847 O O . GLY A 1 502 ? -16.453 -8.805 14.781 1 67.12 502 GLY A O 1
ATOM 3848 N N . SER A 1 503 ? -17.484 -10.469 15.945 1 80.62 503 SER A N 1
ATOM 3849 C CA . SER A 1 503 ? -18.703 -9.68 16.047 1 80.62 503 SER A CA 1
ATOM 3850 C C . SER A 1 503 ? -18.578 -8.633 17.156 1 80.62 503 SER A C 1
ATOM 3852 O O . SER A 1 503 ? -17.828 -8.812 18.109 1 80.62 503 SER A O 1
ATOM 3854 N N . THR A 1 504 ? -19.203 -7.586 16.938 1 87.75 504 THR A N 1
ATOM 3855 C CA . THR A 1 504 ? -19.344 -6.523 17.922 1 87.75 504 THR A CA 1
ATOM 3856 C C . THR A 1 504 ? -20.812 -6.238 18.203 1 87.75 504 THR A C 1
ATOM 3858 O O . THR A 1 504 ? -21.625 -6.176 17.281 1 87.75 504 THR A O 1
ATOM 3861 N N . SER A 1 505 ? -21.188 -6.172 19.422 1 91.06 505 SER A N 1
ATOM 3862 C CA . SER A 1 505 ? -22.562 -5.855 19.812 1 91.06 505 SER A CA 1
ATOM 3863 C C . SER A 1 505 ? -22.734 -4.363 20.078 1 91.06 505 SER A C 1
ATOM 3865 O O . SER A 1 505 ? -21.875 -3.736 20.703 1 91.06 505 SER A O 1
ATOM 3867 N N . TYR A 1 506 ? -23.797 -3.846 19.594 1 93.31 506 TYR A N 1
ATOM 3868 C CA . TYR A 1 506 ? -24.125 -2.432 19.75 1 93.31 506 TYR A CA 1
ATOM 3869 C C . TYR A 1 506 ? -25.422 -2.254 20.516 1 93.31 506 TYR A C 1
ATOM 3871 O O . TYR A 1 506 ? -26.344 -3.082 20.422 1 93.31 506 TYR A O 1
ATOM 3879 N N . PRO A 1 507 ? -25.562 -1.198 21.266 1 92.06 507 PRO A N 1
ATOM 3880 C CA . PRO A 1 507 ? -26.734 -0.995 22.109 1 92.06 507 PRO A CA 1
ATOM 3881 C C . PRO A 1 507 ? -27.984 -0.679 21.297 1 92.06 507 PRO A C 1
ATOM 3883 O O . PRO A 1 507 ? -29.109 -0.827 21.797 1 92.06 507 PRO A O 1
ATOM 3886 N N . SER A 1 508 ? -27.859 -0.18 20.062 1 94.62 508 SER A N 1
ATOM 3887 C CA . SER A 1 508 ? -29.016 0.17 19.234 1 94.62 508 SER A CA 1
ATOM 3888 C C . SER A 1 508 ? -28.688 0.101 17.75 1 94.62 508 SER A C 1
ATOM 3890 O O . SER A 1 508 ? -27.516 0.019 17.375 1 94.62 508 SER A O 1
ATOM 3892 N N . VAL A 1 509 ? -29.75 0.189 16.969 1 96.19 509 VAL A N 1
ATOM 3893 C CA . VAL A 1 509 ? -29.625 0.27 15.508 1 96.19 509 VAL A CA 1
ATOM 3894 C C . VAL A 1 509 ? -28.891 1.555 15.125 1 96.19 509 VAL A C 1
ATOM 3896 O O . VAL A 1 509 ? -28.062 1.556 14.219 1 96.19 509 VAL A O 1
ATOM 3899 N N . TYR A 1 510 ? -29.219 2.578 15.836 1 96.75 510 TYR A N 1
ATOM 3900 C CA . TYR A 1 510 ? -28.578 3.863 15.57 1 96.75 510 TYR A CA 1
ATOM 3901 C C . TYR A 1 510 ? -27.078 3.777 15.766 1 96.75 510 TYR A C 1
ATOM 3903 O O . TYR A 1 510 ? -26.297 4.168 14.891 1 96.75 510 TYR A O 1
ATOM 3911 N N . ASN A 1 511 ? -26.656 3.197 16.875 1 96.25 511 ASN A N 1
ATOM 3912 C CA . ASN A 1 511 ? -25.234 3.066 17.188 1 96.25 511 ASN A CA 1
ATOM 3913 C C . ASN A 1 511 ? -24.516 2.211 16.141 1 96.25 511 ASN A C 1
ATOM 3915 O O . ASN A 1 511 ? -23.422 2.564 15.688 1 96.25 511 ASN A O 1
ATOM 3919 N N . ALA A 1 512 ? -25.125 1.138 15.797 1 96.5 512 ALA A N 1
ATOM 3920 C CA . ALA A 1 512 ? -24.516 0.242 14.812 1 96.5 512 ALA A CA 1
ATOM 3921 C C . ALA A 1 512 ? -24.375 0.928 13.461 1 96.5 512 ALA A C 1
ATOM 3923 O O . ALA A 1 512 ? -23.344 0.814 12.805 1 96.5 512 ALA A O 1
ATOM 3924 N N . SER A 1 513 ? -25.422 1.629 13.07 1 97.88 513 SER A N 1
ATOM 3925 C CA . SER A 1 513 ? -25.438 2.27 11.766 1 97.88 513 SER A CA 1
ATOM 3926 C C . SER A 1 513 ? -24.406 3.395 11.688 1 97.88 513 SER A C 1
ATOM 3928 O O . SER A 1 513 ? -23.734 3.555 10.672 1 97.88 513 SER A O 1
ATOM 3930 N N . ILE A 1 514 ? -24.25 4.156 12.766 1 97.69 514 ILE A N 1
ATOM 3931 C CA . ILE A 1 514 ? -23.234 5.203 12.836 1 97.69 514 ILE A CA 1
ATOM 3932 C C . ILE A 1 514 ? -21.844 4.586 12.758 1 97.69 514 ILE A C 1
ATOM 3934 O O . ILE A 1 514 ? -20.969 5.094 12.047 1 97.69 514 ILE A O 1
ATOM 3938 N N . LYS A 1 515 ? -21.703 3.51 13.422 1 96.81 515 LYS A N 1
ATOM 3939 C CA . LYS A 1 515 ? -20.391 2.859 13.43 1 96.81 515 LYS A CA 1
ATOM 3940 C C . LYS A 1 515 ? -20.047 2.314 12.047 1 96.81 515 LYS A C 1
ATOM 3942 O O . LYS A 1 515 ? -18.922 2.492 11.562 1 96.81 515 LYS A O 1
ATOM 3947 N N . ILE A 1 516 ? -21 1.696 11.391 1 97.38 516 ILE A N 1
ATOM 3948 C CA . ILE A 1 516 ? -20.797 1.112 10.07 1 97.38 516 ILE A CA 1
ATOM 3949 C C . ILE A 1 516 ? -20.375 2.203 9.086 1 97.38 516 ILE A C 1
ATOM 3951 O O . ILE A 1 516 ? -19.422 2.039 8.328 1 97.38 516 ILE A O 1
ATOM 3955 N N . SER A 1 517 ? -21.094 3.277 9.086 1 97.94 517 SER A N 1
ATOM 3956 C CA . SER A 1 517 ? -20.781 4.371 8.172 1 97.94 517 SER A CA 1
ATOM 3957 C C . SER A 1 517 ? -19.438 5.02 8.523 1 97.94 517 SER A C 1
ATOM 3959 O O . SER A 1 517 ? -18.688 5.426 7.633 1 97.94 517 SER A O 1
ATOM 3961 N N . THR A 1 518 ? -19.078 5.137 9.82 1 97.94 518 THR A N 1
ATOM 3962 C CA . THR A 1 518 ? -17.781 5.645 10.258 1 97.94 518 THR A CA 1
ATOM 3963 C C . THR A 1 518 ? -16.656 4.715 9.797 1 97.94 518 THR A C 1
ATOM 3965 O O . THR A 1 518 ? -15.641 5.172 9.273 1 97.94 518 THR A O 1
ATOM 3968 N N . GLU A 1 519 ? -16.906 3.395 9.977 1 97.12 519 GLU A N 1
ATOM 3969 C CA . GLU A 1 519 ? -15.914 2.404 9.562 1 97.12 519 GLU A CA 1
ATOM 3970 C C . GLU A 1 519 ? -15.648 2.473 8.062 1 97.12 519 GLU A C 1
ATOM 3972 O O . GLU A 1 519 ? -14.5 2.582 7.633 1 97.12 519 GLU A O 1
ATOM 3977 N N . ASN A 1 520 ? -16.688 2.508 7.289 1 97.19 520 ASN A N 1
ATOM 3978 C CA . ASN A 1 520 ? -16.562 2.4 5.84 1 97.19 520 ASN A CA 1
ATOM 3979 C C . ASN A 1 520 ? -15.945 3.654 5.234 1 97.19 520 ASN A C 1
ATOM 3981 O O . ASN A 1 520 ? -15.32 3.594 4.172 1 97.19 520 ASN A O 1
ATOM 3985 N N . ASN A 1 521 ? -16.078 4.805 5.922 1 96.25 521 ASN A N 1
ATOM 3986 C CA . ASN A 1 521 ? -15.734 6.055 5.254 1 96.25 521 ASN A CA 1
ATOM 3987 C C . ASN A 1 521 ? -14.523 6.719 5.898 1 96.25 521 ASN A C 1
ATOM 3989 O O . ASN A 1 521 ? -13.875 7.574 5.289 1 96.25 521 ASN A O 1
ATOM 3993 N N . GLN A 1 522 ? -14.211 6.363 7.117 1 96.81 522 GLN A N 1
ATOM 3994 C CA . GLN A 1 522 ? -13.141 7.062 7.812 1 96.81 522 GLN A CA 1
ATOM 3995 C C . GLN A 1 522 ? -12.141 6.078 8.422 1 96.81 522 GLN A C 1
ATOM 3997 O O . GLN A 1 522 ? -10.961 6.094 8.078 1 96.81 522 GLN A O 1
ATOM 4002 N N . GLU A 1 523 ? -12.633 5.152 9.195 1 97 523 GLU A N 1
ATOM 4003 C CA . GLU A 1 523 ? -11.766 4.293 9.992 1 97 523 GLU A CA 1
ATOM 4004 C C . GLU A 1 523 ? -11.016 3.291 9.117 1 97 523 GLU A C 1
ATOM 4006 O O . GLU A 1 523 ? -9.797 3.137 9.242 1 97 523 GLU A O 1
ATOM 4011 N N . CYS A 1 524 ? -11.789 2.531 8.266 1 97.12 524 CYS A N 1
ATOM 4012 C CA . CYS A 1 524 ? -11.148 1.525 7.422 1 97.12 524 CYS A CA 1
ATOM 4013 C C . CYS A 1 524 ? -10.18 2.172 6.438 1 97.12 524 CYS A C 1
ATOM 4015 O O . CYS A 1 524 ? -9.031 1.732 6.309 1 97.12 524 CYS A O 1
ATOM 4017 N N . PRO A 1 525 ? -10.555 3.271 5.754 1 96.88 525 PRO A N 1
ATOM 4018 C CA . PRO A 1 525 ? -9.617 3.943 4.855 1 96.88 525 PRO A CA 1
ATOM 4019 C C . PRO A 1 525 ? -8.375 4.465 5.586 1 96.88 525 PRO A C 1
ATOM 4021 O O . PRO A 1 525 ? -7.258 4.332 5.086 1 96.88 525 PRO A O 1
ATOM 4024 N N . ASN A 1 526 ? -8.539 5.086 6.754 1 97.62 526 ASN A N 1
ATOM 4025 C CA . ASN A 1 526 ? -7.391 5.57 7.504 1 97.62 526 ASN A CA 1
ATOM 4026 C C . ASN A 1 526 ? -6.484 4.422 7.945 1 97.62 526 ASN A C 1
ATOM 4028 O O . ASN A 1 526 ? -5.258 4.535 7.879 1 97.62 526 ASN A O 1
ATOM 4032 N N . GLY A 1 527 ? -7.109 3.346 8.43 1 97.88 527 GLY A N 1
ATOM 4033 C CA . GLY A 1 527 ? -6.336 2.174 8.805 1 97.88 527 GLY A CA 1
ATOM 4034 C C . GLY A 1 527 ? -5.469 1.642 7.68 1 97.88 527 GLY A C 1
ATOM 4035 O O . GLY A 1 527 ? -4.281 1.383 7.875 1 97.88 527 GLY A O 1
ATOM 4036 N N . ALA A 1 528 ? -6.062 1.483 6.527 1 97.81 528 ALA A N 1
ATOM 4037 C CA . ALA A 1 528 ? -5.301 1.035 5.363 1 97.81 528 ALA A CA 1
ATOM 4038 C C . ALA A 1 528 ? -4.168 2.006 5.043 1 97.81 528 ALA A C 1
ATOM 4040 O O . ALA A 1 528 ? -3.043 1.586 4.762 1 97.81 528 ALA A O 1
ATOM 4041 N N . TYR A 1 529 ? -4.477 3.287 5.102 1 98.12 529 TYR A N 1
ATOM 4042 C CA . TYR A 1 529 ? -3.52 4.336 4.777 1 98.12 529 TYR A CA 1
ATOM 4043 C C . TYR A 1 529 ? -2.293 4.254 5.68 1 98.12 529 TYR A C 1
ATOM 4045 O O . TYR A 1 529 ? -1.159 4.234 5.195 1 98.12 529 TYR A O 1
ATOM 4053 N N . VAL A 1 530 ? -2.459 4.156 6.957 1 98.44 530 VAL A N 1
ATOM 4054 C CA . VAL A 1 530 ? -1.332 4.195 7.879 1 98.44 530 VAL A CA 1
ATOM 4055 C C . VAL A 1 530 ? -0.598 2.857 7.855 1 98.44 530 VAL A C 1
ATOM 4057 O O . VAL A 1 530 ? 0.624 2.809 8.023 1 98.44 530 VAL A O 1
ATOM 4060 N N . MET A 1 531 ? -1.313 1.736 7.652 1 98.44 531 MET A N 1
ATOM 4061 C CA . MET A 1 531 ? -0.653 0.437 7.578 1 98.44 531 MET A CA 1
ATOM 4062 C C . MET A 1 531 ? 0.213 0.337 6.328 1 98.44 531 MET A C 1
ATOM 4064 O O . MET A 1 531 ? 1.322 -0.197 6.375 1 98.44 531 MET A O 1
ATOM 4068 N N . VAL A 1 532 ? -0.287 0.833 5.199 1 98.44 532 VAL A N 1
ATOM 4069 C CA . VAL A 1 532 ? 0.501 0.839 3.971 1 98.44 532 VAL A CA 1
ATOM 4070 C C . VAL A 1 532 ? 1.732 1.725 4.148 1 98.44 532 VAL A C 1
ATOM 4072 O O . VAL A 1 532 ? 2.838 1.349 3.752 1 98.44 532 VAL A O 1
ATOM 4075 N N . GLY A 1 533 ? 1.523 2.912 4.773 1 98.31 533 GLY A N 1
ATOM 4076 C CA . GLY A 1 533 ? 2.658 3.777 5.051 1 98.31 533 GLY A CA 1
ATOM 4077 C C . GLY A 1 533 ? 3.721 3.111 5.902 1 98.31 533 GLY A C 1
ATOM 4078 O O . GLY A 1 533 ? 4.918 3.273 5.652 1 98.31 533 GLY A O 1
ATOM 4079 N N . ALA A 1 534 ? 3.312 2.354 6.895 1 98.12 534 ALA A N 1
ATOM 4080 C CA . ALA A 1 534 ? 4.238 1.657 7.789 1 98.12 534 ALA A CA 1
ATOM 4081 C C . ALA A 1 534 ? 4.957 0.527 7.059 1 98.12 534 ALA A C 1
ATOM 4083 O O . ALA A 1 534 ? 6.176 0.387 7.168 1 98.12 534 ALA A O 1
ATOM 4084 N N . ALA A 1 535 ? 4.215 -0.248 6.277 1 97.62 535 ALA A N 1
ATOM 4085 C CA . ALA A 1 535 ? 4.754 -1.421 5.59 1 97.62 535 ALA A CA 1
ATOM 4086 C C . ALA A 1 535 ? 5.82 -1.021 4.574 1 97.62 535 ALA A C 1
ATOM 4088 O O . ALA A 1 535 ? 6.762 -1.778 4.324 1 97.62 535 ALA A O 1
ATOM 4089 N N . THR A 1 536 ? 5.758 0.158 4.039 1 97.44 536 THR A N 1
ATOM 4090 C CA . THR A 1 536 ? 6.648 0.572 2.961 1 97.44 536 THR A CA 1
ATOM 4091 C C . THR A 1 536 ? 7.605 1.663 3.436 1 97.44 536 THR A C 1
ATOM 4093 O O . THR A 1 536 ? 8.367 2.215 2.641 1 97.44 536 THR A O 1
ATOM 4096 N N . VAL A 1 537 ? 7.5 2.084 4.684 1 97 537 VAL A N 1
ATOM 4097 C CA . VAL A 1 537 ? 8.352 3.104 5.289 1 97 537 VAL A CA 1
ATOM 4098 C C . VAL A 1 537 ? 8.305 4.379 4.453 1 97 537 VAL A C 1
ATOM 4100 O O . VAL A 1 537 ? 9.344 4.93 4.086 1 97 537 VAL A O 1
ATOM 4103 N N . ALA A 1 538 ? 7.066 4.738 4.102 1 97.62 538 ALA A N 1
ATOM 4104 C CA . ALA A 1 538 ? 6.871 5.902 3.244 1 97.62 538 ALA A CA 1
ATOM 4105 C C . ALA A 1 538 ? 7.199 7.195 3.988 1 97.62 538 ALA A C 1
ATOM 4107 O O . ALA A 1 538 ? 7.559 8.195 3.369 1 97.62 538 ALA A O 1
ATOM 4108 N N . PHE A 1 539 ? 7.086 7.191 5.352 1 98 539 PHE A N 1
ATOM 4109 C CA . PHE A 1 539 ? 7.297 8.367 6.191 1 98 539 PHE A CA 1
ATOM 4110 C C . PHE A 1 539 ? 8.43 8.125 7.184 1 98 539 PHE A C 1
ATOM 4112 O O . PHE A 1 539 ? 8.609 7.008 7.668 1 98 539 PHE A O 1
ATOM 4119 N N . PRO A 1 540 ? 9.195 9.18 7.527 1 96.5 540 PRO A N 1
ATOM 4120 C CA . PRO A 1 540 ? 10.258 9.008 8.516 1 96.5 540 PRO A CA 1
ATOM 4121 C C . PRO A 1 540 ? 9.727 8.648 9.906 1 96.5 540 PRO A C 1
ATOM 4123 O O . PRO A 1 540 ? 10.391 7.938 10.664 1 96.5 540 PRO A O 1
ATOM 4126 N N . SER A 1 541 ? 8.516 9.156 10.211 1 97.56 541 SER A N 1
ATOM 4127 C CA . SER A 1 541 ? 7.801 8.797 11.438 1 97.56 541 SER A CA 1
ATOM 4128 C C . SER A 1 541 ? 6.297 8.984 11.273 1 97.56 541 SER A C 1
ATOM 4130 O O . SER A 1 541 ? 5.848 9.844 10.508 1 97.56 541 SER A O 1
ATOM 4132 N N . MET A 1 542 ? 5.566 8.156 11.961 1 98.38 542 MET A N 1
ATOM 4133 C CA . MET A 1 542 ? 4.109 8.242 11.969 1 98.38 542 MET A CA 1
ATOM 4134 C C . MET A 1 542 ? 3.562 8.125 13.383 1 98.38 542 MET A C 1
ATOM 4136 O O . MET A 1 542 ? 4.027 7.293 14.164 1 98.38 542 MET A O 1
ATOM 4140 N N . HIS A 1 543 ? 2.664 8.945 13.711 1 98.88 543 HIS A N 1
ATOM 4141 C CA . HIS A 1 543 ? 1.896 8.883 14.953 1 98.88 543 HIS A CA 1
ATOM 4142 C C . HIS A 1 543 ? 0.397 8.93 14.672 1 98.88 543 HIS A C 1
ATOM 4144 O O . HIS A 1 543 ? -0.089 9.844 14 1 98.88 543 HIS A O 1
ATOM 4150 N N . VAL A 1 544 ? -0.34 7.934 15.156 1 98.69 544 VAL A N 1
ATOM 4151 C CA . VAL A 1 544 ? -1.767 7.801 14.883 1 98.69 544 VAL A CA 1
ATOM 4152 C C . VAL A 1 544 ? -2.547 7.773 16.188 1 98.69 544 VAL A C 1
ATOM 4154 O O . VAL A 1 544 ? -2.111 7.16 17.172 1 98.69 544 VAL A O 1
ATOM 4157 N N . ALA A 1 545 ? -3.727 8.477 16.25 1 98.31 545 ALA A N 1
ATOM 4158 C CA . ALA A 1 545 ? -4.473 8.508 17.516 1 98.31 545 ALA A CA 1
ATOM 4159 C C . ALA A 1 545 ? -5.973 8.586 17.25 1 98.31 545 ALA A C 1
ATOM 4161 O O . ALA A 1 545 ? -6.406 9.016 16.188 1 98.31 545 ALA A O 1
ATOM 4162 N N . TYR A 1 546 ? -6.699 8.148 18.281 1 96.19 546 TYR A N 1
ATOM 4163 C CA . TYR A 1 546 ? -8.109 8.469 18.469 1 96.19 546 TYR A CA 1
ATOM 4164 C C . TYR A 1 546 ? -8.289 9.531 19.547 1 96.19 546 TYR A C 1
ATOM 4166 O O . TYR A 1 546 ? -7.637 9.477 20.594 1 96.19 546 TYR A O 1
ATOM 4174 N N . HIS A 1 547 ? -9.117 10.484 19.188 1 97.06 547 HIS A N 1
ATOM 4175 C CA . HIS A 1 547 ? -9.648 11.328 20.25 1 97.06 547 HIS A CA 1
ATOM 4176 C C . HIS A 1 547 ? -10.797 10.641 20.984 1 97.06 547 HIS A C 1
ATOM 4178 O O . HIS A 1 547 ? -11.828 10.344 20.375 1 97.06 547 HIS A O 1
ATOM 4184 N N . GLN A 1 548 ? -10.656 10.422 22.234 1 95.69 548 GLN A N 1
ATOM 4185 C CA . GLN A 1 548 ? -11.734 9.82 23.016 1 95.69 548 GLN A CA 1
ATOM 4186 C C . GLN A 1 548 ? -12.516 10.883 23.781 1 95.69 548 GLN A C 1
ATOM 4188 O O . GLN A 1 548 ? -13.312 10.555 24.672 1 95.69 548 GLN A O 1
ATOM 4193 N N . ARG A 1 549 ? -12.227 12.086 23.484 1 95.12 549 ARG A N 1
ATOM 4194 C CA . ARG A 1 549 ? -12.93 13.258 24 1 95.12 549 ARG A CA 1
ATOM 4195 C C . ARG A 1 549 ? -13.188 14.266 22.875 1 95.12 549 ARG A C 1
ATOM 4197 O O . ARG A 1 549 ? -12.344 14.461 22 1 95.12 549 ARG A O 1
ATOM 4204 N N . GLY A 1 550 ? -14.391 14.789 22.844 1 92.5 550 GLY A N 1
ATOM 4205 C CA . GLY A 1 550 ? -14.773 15.734 21.812 1 92.5 550 GLY A CA 1
ATOM 4206 C C . GLY A 1 550 ? -15.766 16.781 22.297 1 92.5 550 GLY A C 1
ATOM 4207 O O . GLY A 1 550 ? -16.391 16.609 23.344 1 92.5 550 GLY A O 1
ATOM 4208 N N . TYR A 1 551 ? -15.812 17.859 21.672 1 95.69 551 TYR A N 1
ATOM 4209 C CA . TYR A 1 551 ? -16.734 18.969 21.891 1 95.69 551 TYR A CA 1
ATOM 4210 C C . TYR A 1 551 ? -17.344 19.438 20.578 1 95.69 551 TYR A C 1
ATOM 4212 O O . TYR A 1 551 ? -16.641 20 19.719 1 95.69 551 TYR A O 1
ATOM 4220 N N . ALA A 1 552 ? -18.594 19.25 20.438 1 94.69 552 ALA A N 1
ATOM 4221 C CA . ALA A 1 552 ? -19.25 19.5 19.156 1 94.69 552 ALA A CA 1
ATOM 4222 C C . ALA A 1 552 ? -19.203 20.984 18.812 1 94.69 552 ALA A C 1
ATOM 4224 O O . ALA A 1 552 ? -19.344 21.844 19.688 1 94.69 552 ALA A O 1
ATOM 4225 N N . LEU A 1 553 ? -19.016 21.25 17.484 1 92.19 553 LEU A N 1
ATOM 4226 C CA . LEU A 1 553 ? -19.25 22.609 17.016 1 92.19 553 LEU A CA 1
ATOM 4227 C C . LEU A 1 553 ? -20.719 22.984 17.141 1 92.19 553 LEU A C 1
ATOM 4229 O O . LEU A 1 553 ? -21.594 22.141 16.906 1 92.19 553 LEU A O 1
ATOM 4233 N N . SER A 1 554 ? -21 24.141 17.469 1 81.06 554 SER A N 1
ATOM 4234 C CA . SER A 1 554 ? -22.344 24.578 17.812 1 81.06 554 SER A CA 1
ATOM 4235 C C . SER A 1 554 ? -23.297 24.375 16.641 1 81.06 554 SER A C 1
ATOM 4237 O O . SER A 1 554 ? -24.484 24.062 16.844 1 81.06 554 SER A O 1
ATOM 4239 N N . TYR A 1 555 ? -22.844 24.453 15.398 1 83.38 555 TYR A N 1
ATOM 4240 C CA . TYR A 1 555 ? -23.734 24.359 14.242 1 83.38 555 TYR A CA 1
ATOM 4241 C C . TYR A 1 555 ? -23.719 22.953 13.656 1 83.38 555 TYR A C 1
ATOM 4243 O O . TYR A 1 555 ? -24.438 22.672 12.695 1 83.38 555 TYR A O 1
ATOM 4251 N N . TYR A 1 556 ? -22.969 22.078 14.242 1 90.88 556 TYR A N 1
ATOM 4252 C CA . TYR A 1 556 ? -22.766 20.75 13.648 1 90.88 556 TYR A CA 1
ATOM 4253 C C . TYR A 1 556 ? -23.047 19.656 14.672 1 90.88 556 TYR A C 1
ATOM 4255 O O . TYR A 1 556 ? -22.234 18.75 14.859 1 90.88 556 TYR A O 1
ATOM 4263 N N . ASP A 1 557 ? -24.094 19.812 15.445 1 93.5 557 ASP A N 1
ATOM 4264 C CA . ASP A 1 557 ? -24.594 18.891 16.453 1 93.5 557 ASP A CA 1
ATOM 4265 C C . ASP A 1 557 ? -26.109 18.719 16.344 1 93.5 557 ASP A C 1
ATOM 4267 O O . ASP A 1 557 ? -26.859 19.234 17.172 1 93.5 557 ASP A O 1
ATOM 4271 N N . PHE A 1 558 ? -26.562 17.969 15.469 1 92.69 558 PHE A N 1
ATOM 4272 C CA . PHE A 1 558 ? -27.938 17.969 14.984 1 92.69 558 PHE A CA 1
ATOM 4273 C C . PHE A 1 558 ? -28.875 17.359 16.016 1 92.69 558 PHE A C 1
ATOM 4275 O O . PHE A 1 558 ? -30.062 17.703 16.062 1 92.69 558 PHE A O 1
ATOM 4282 N N . TYR A 1 559 ? -28.469 16.453 16.875 1 94.56 559 TYR A N 1
ATOM 4283 C CA . TYR A 1 559 ? -29.344 15.852 17.891 1 94.56 559 TYR A CA 1
ATOM 4284 C C . TYR A 1 559 ? -28.844 16.156 19.297 1 94.56 559 TYR A C 1
ATOM 4286 O O . TYR A 1 559 ? -29.297 15.562 20.266 1 94.56 559 TYR A O 1
ATOM 4294 N N . ASP A 1 560 ? -27.875 17.109 19.359 1 94.25 560 ASP A N 1
ATOM 4295 C CA . ASP A 1 560 ? -27.281 17.484 20.641 1 94.25 560 ASP A CA 1
ATOM 4296 C C . ASP A 1 560 ? -26.719 16.266 21.359 1 94.25 560 ASP A C 1
ATOM 4298 O O . ASP A 1 560 ? -26.969 16.078 22.547 1 94.25 560 ASP A O 1
ATOM 4302 N N . LEU A 1 561 ? -26.047 15.445 20.594 1 95.38 561 LEU A N 1
ATOM 4303 C CA . LEU A 1 561 ? -25.547 14.195 21.156 1 95.38 561 LEU A CA 1
ATOM 4304 C C . LEU A 1 561 ? -24.031 14.141 21.078 1 95.38 561 LEU A C 1
ATOM 4306 O O . LEU A 1 561 ? -23.406 13.172 21.531 1 95.38 561 LEU A O 1
ATOM 4310 N N . CYS A 1 562 ? -23.359 15.188 20.562 1 96.44 562 CYS A N 1
ATOM 4311 C CA . CYS A 1 562 ? -21.922 15.133 20.297 1 96.44 562 CYS A CA 1
ATOM 4312 C C . CYS A 1 562 ? -21.141 15.859 21.375 1 96.44 562 CYS A C 1
ATOM 4314 O O . CYS A 1 562 ? -19.938 16.125 21.219 1 96.44 562 CYS A O 1
ATOM 4316 N N . THR A 1 563 ? -21.781 16.266 22.438 1 95.44 563 THR A N 1
ATOM 4317 C CA . THR A 1 563 ? -21.188 16.891 23.609 1 95.44 563 THR A CA 1
ATOM 4318 C C . THR A 1 563 ? -21.891 16.422 24.891 1 95.44 563 THR A C 1
ATOM 4320 O O . THR A 1 563 ? -23.125 16.344 24.922 1 95.44 563 THR A O 1
ATOM 4323 N N . PHE A 1 564 ? -21.141 16.031 25.984 1 95 564 PHE A N 1
ATOM 4324 C CA . PHE A 1 564 ? -21.812 15.703 27.234 1 95 564 PHE A CA 1
ATOM 4325 C C . PHE A 1 564 ? -22.219 16.969 27.984 1 95 564 PHE A C 1
ATOM 4327 O O . PHE A 1 564 ? -21.578 18 27.859 1 95 564 PHE A O 1
ATOM 4334 N N . PRO A 1 565 ? -23.281 16.922 28.781 1 95.5 565 PRO A N 1
ATOM 4335 C CA . PRO A 1 565 ? -23.781 18.109 29.469 1 95.5 565 PRO A CA 1
ATOM 4336 C C . PRO A 1 565 ? -22.797 18.641 30.516 1 95.5 565 PRO A C 1
ATOM 4338 O O . PRO A 1 565 ? -22.047 17.859 31.109 1 95.5 565 PRO A O 1
ATOM 4341 N N . VAL A 1 566 ? -22.891 19.969 30.719 1 96.69 566 VAL A N 1
ATOM 4342 C CA . VAL A 1 566 ? -22.047 20.625 31.703 1 96.69 566 VAL A CA 1
ATOM 4343 C C . VAL A 1 566 ? -22.172 19.922 33.062 1 96.69 566 VAL A C 1
ATOM 4345 O O . VAL A 1 566 ? -23.297 19.656 33.531 1 96.69 566 VAL A O 1
ATOM 4348 N N . GLY A 1 567 ? -21.062 19.531 33.594 1 96.88 567 GLY A N 1
ATOM 4349 C CA . GLY A 1 567 ? -21 18.938 34.906 1 96.88 567 GLY A CA 1
ATOM 4350 C C . GLY A 1 567 ? -21.344 17.469 34.938 1 96.88 567 GLY A C 1
ATOM 4351 O O . GLY A 1 567 ? -21.391 16.844 36 1 96.88 567 GLY A O 1
ATOM 4352 N N . LYS A 1 568 ? -21.562 16.859 33.75 1 96.75 568 LYS A N 1
ATOM 4353 C CA . LYS A 1 568 ? -21.969 15.453 33.688 1 96.75 568 LYS A CA 1
ATOM 4354 C C . LYS A 1 568 ? -21.047 14.664 32.75 1 96.75 568 LYS A C 1
ATOM 4356 O O . LYS A 1 568 ? -21.5 14.086 31.766 1 96.75 568 LYS A O 1
ATOM 4361 N N . PRO A 1 569 ? -19.781 14.555 33.156 1 93.62 569 PRO A N 1
ATOM 4362 C CA . PRO A 1 569 ? -18.797 13.945 32.25 1 93.62 569 PRO A CA 1
ATOM 4363 C C . PRO A 1 569 ? -19.047 12.461 32.031 1 93.62 569 PRO A C 1
ATOM 4365 O O . PRO A 1 569 ? -18.469 11.867 31.109 1 93.62 569 PRO A O 1
ATOM 4368 N N . LYS A 1 570 ? -19.891 11.758 32.844 1 92.31 570 LYS A N 1
ATOM 4369 C CA . LYS A 1 570 ? -20.156 10.328 32.719 1 92.31 570 LYS A CA 1
ATOM 4370 C C . LYS A 1 570 ? -21.297 10.055 31.734 1 92.31 570 LYS A C 1
ATOM 4372 O O . LYS A 1 570 ? -21.531 8.906 31.359 1 92.31 570 LYS A O 1
ATOM 4377 N N . THR A 1 571 ? -22 11.117 31.328 1 95.31 571 THR A N 1
ATOM 4378 C CA . THR A 1 571 ? -23.047 10.93 30.328 1 95.31 571 THR A CA 1
ATOM 4379 C C . THR A 1 571 ? -22.453 10.469 29.016 1 95.31 571 THR A C 1
ATOM 4381 O O . THR A 1 571 ? -21.578 11.117 28.453 1 95.31 571 THR A O 1
ATOM 4384 N N . PRO A 1 572 ? -23 9.344 28.562 1 93.44 572 PRO A N 1
ATOM 4385 C CA . PRO A 1 572 ? -22.516 8.906 27.25 1 93.44 572 PRO A CA 1
ATOM 4386 C C . PRO A 1 572 ? -22.828 9.898 26.141 1 93.44 572 PRO A C 1
ATOM 4388 O O . PRO A 1 572 ? -23.891 10.516 26.141 1 93.44 572 PRO A O 1
ATOM 4391 N N . TYR A 1 573 ? -21.922 10.125 25.266 1 95.69 573 TYR A N 1
ATOM 4392 C CA . TYR A 1 573 ? -22.078 10.984 24.094 1 95.69 573 TYR A CA 1
ATOM 4393 C C . TYR A 1 573 ? -21.234 10.477 22.922 1 95.69 573 TYR A C 1
ATOM 4395 O O . TYR A 1 573 ? -20.438 9.555 23.078 1 95.69 573 TYR A O 1
ATOM 4403 N N . TYR A 1 574 ? -21.5 10.977 21.766 1 96.44 574 TYR A N 1
ATOM 4404 C CA . TYR A 1 574 ? -20.75 10.617 20.562 1 96.44 574 TYR A CA 1
ATOM 4405 C C . TYR A 1 574 ? -19.609 11.594 20.328 1 96.44 574 TYR A C 1
ATOM 4407 O O . TYR A 1 574 ? -19.797 12.812 20.406 1 96.44 574 TYR A O 1
ATOM 4415 N N . ARG A 1 575 ? -18.375 11.102 20.172 1 96.81 575 ARG A N 1
ATOM 4416 C CA . ARG A 1 575 ? -17.281 11.93 19.688 1 96.81 575 ARG A CA 1
ATOM 4417 C C . ARG A 1 575 ? -17.328 12.07 18.172 1 96.81 575 ARG A C 1
ATOM 4419 O O . ARG A 1 575 ? -16.75 11.258 17.453 1 96.81 575 ARG A O 1
ATOM 4426 N N . CYS A 1 576 ? -17.922 13.117 17.75 1 97.19 576 CYS A N 1
ATOM 4427 C CA . CYS A 1 576 ? -18.344 13.266 16.359 1 97.19 576 CYS A CA 1
ATOM 4428 C C . CYS A 1 576 ? -17.266 13.945 15.523 1 97.19 576 CYS A C 1
ATOM 4430 O O . CYS A 1 576 ? -16.234 14.352 16.047 1 97.19 576 CYS A O 1
ATOM 4432 N N . HIS A 1 577 ? -17.531 13.938 14.172 1 97.62 577 HIS A N 1
ATOM 4433 C CA . HIS A 1 577 ? -16.688 14.648 13.219 1 97.62 577 HIS A CA 1
ATOM 4434 C C . HIS A 1 577 ? -16.516 16.109 13.602 1 97.62 577 HIS A C 1
ATOM 4436 O O . HIS A 1 577 ? -17.484 16.781 13.945 1 97.62 577 HIS A O 1
ATOM 4442 N N . SER A 1 578 ? -15.258 16.625 13.695 1 96.88 578 SER A N 1
ATOM 4443 C CA . SER A 1 578 ? -14.883 18 13.945 1 96.88 578 SER A CA 1
ATOM 4444 C C . SER A 1 578 ? -14.93 18.328 15.438 1 96.88 578 SER A C 1
ATOM 4446 O O . SER A 1 578 ? -14.68 19.469 15.836 1 96.88 578 SER A O 1
ATOM 4448 N N . SER A 1 579 ? -15.219 17.328 16.266 1 96.81 579 SER A N 1
ATOM 4449 C CA . SER A 1 579 ? -15.289 17.594 17.688 1 96.81 579 SER A CA 1
ATOM 4450 C C . SER A 1 579 ? -13.898 17.797 18.281 1 96.81 579 SER A C 1
ATOM 4452 O O . SER A 1 579 ? -13.766 18.172 19.453 1 96.81 579 SER A O 1
ATOM 4454 N N . ASP A 1 580 ? -12.875 17.609 17.5 1 97.38 580 ASP A N 1
ATOM 4455 C CA . ASP A 1 580 ? -11.492 17.797 17.938 1 97.38 580 ASP A CA 1
ATOM 4456 C C . ASP A 1 580 ? -11.031 19.234 17.688 1 97.38 580 ASP A C 1
ATOM 4458 O O . ASP A 1 580 ? -9.992 19.656 18.203 1 97.38 580 ASP A O 1
ATOM 4462 N N . LEU A 1 581 ? -11.773 20.062 17 1 97.88 581 LEU A N 1
ATOM 4463 C CA . LEU A 1 581 ? -11.273 21.328 16.5 1 97.88 581 LEU A CA 1
ATOM 4464 C C . LEU A 1 581 ? -11.188 22.359 17.625 1 97.88 581 LEU A C 1
ATOM 4466 O O . LEU A 1 581 ? -10.227 23.125 17.703 1 97.88 581 LEU A O 1
ATOM 4470 N N . TYR A 1 582 ? -12.242 22.391 18.516 1 96.44 582 TYR A N 1
ATOM 4471 C CA . TYR A 1 582 ? -12.133 23.266 19.688 1 96.44 582 TYR A CA 1
ATOM 4472 C C . TYR A 1 582 ? -10.938 22.875 20.547 1 96.44 582 TYR A C 1
ATOM 4474 O O . TYR A 1 582 ? -10.289 23.734 21.141 1 96.44 582 TYR A O 1
ATOM 4482 N N . GLU A 1 583 ? -10.648 21.594 20.625 1 96.44 583 GLU A N 1
ATOM 4483 C CA . GLU A 1 583 ? -9.523 21.109 21.422 1 96.44 583 GLU A CA 1
ATOM 4484 C C . GLU A 1 583 ? -8.195 21.547 20.812 1 96.44 583 GLU A C 1
ATOM 4486 O O . GLU A 1 583 ? -7.277 21.953 21.531 1 96.44 583 GLU A O 1
ATOM 4491 N N . VAL A 1 584 ? -8.086 21.469 19.531 1 98.19 584 VAL A N 1
ATOM 4492 C CA . VAL A 1 584 ? -6.836 21.797 18.859 1 98.19 584 VAL A CA 1
ATOM 4493 C C . VAL A 1 584 ? -6.59 23.297 18.891 1 98.19 584 VAL A C 1
ATOM 4495 O O . VAL A 1 584 ? -5.484 23.75 19.219 1 98.19 584 VAL A O 1
ATOM 4498 N N . PHE A 1 585 ? -7.617 24.125 18.688 1 98.06 585 PHE A N 1
ATOM 4499 C CA . PHE A 1 585 ? -7.422 25.562 18.531 1 98.06 585 PHE A CA 1
ATOM 4500 C C . PHE A 1 585 ? -7.684 26.297 19.844 1 98.06 585 PHE A C 1
ATOM 4502 O O . PHE A 1 585 ? -7.238 27.438 20.016 1 98.06 585 PHE A O 1
ATOM 4509 N N . GLY A 1 586 ? -8.461 25.719 20.766 1 96.44 586 GLY A N 1
ATOM 4510 C CA . GLY A 1 586 ? -8.789 26.359 22.031 1 96.44 586 GLY A CA 1
ATOM 4511 C C . GLY A 1 586 ? -9.703 27.562 21.875 1 96.44 586 GLY A C 1
ATOM 4512 O O . GLY A 1 586 ? -9.539 28.562 22.562 1 96.44 586 GLY A O 1
ATOM 4513 N N . THR A 1 587 ? -10.695 27.5 21.016 1 95.62 587 THR A N 1
ATOM 4514 C CA . THR A 1 587 ? -11.453 28.688 20.656 1 95.62 587 THR A CA 1
ATOM 4515 C C . THR A 1 587 ? -12.867 28.625 21.219 1 95.62 587 THR A C 1
ATOM 4517 O O . THR A 1 587 ? -13.773 29.297 20.719 1 95.62 587 THR A O 1
ATOM 4520 N N . TYR A 1 588 ? -13.086 27.859 22.312 1 93.12 588 TYR A N 1
ATOM 4521 C CA . TYR A 1 588 ? -14.391 27.719 22.953 1 93.12 588 TYR A CA 1
ATOM 4522 C C . TYR A 1 588 ? -14.984 29.078 23.297 1 93.12 588 TYR A C 1
ATOM 4524 O O . TYR A 1 588 ? -16.188 29.312 23.094 1 93.12 588 TYR A O 1
ATOM 4532 N N . TYR A 1 589 ? -14.156 29.938 23.703 1 92.62 589 TYR A N 1
ATOM 4533 C CA . TYR A 1 589 ? -14.578 31.203 24.281 1 92.62 589 TYR A CA 1
ATOM 4534 C C . TYR A 1 589 ? -15.07 32.156 23.203 1 92.62 589 TYR A C 1
ATOM 4536 O O . TYR A 1 589 ? -15.867 33.062 23.469 1 92.62 589 TYR A O 1
ATOM 4544 N N . ILE A 1 590 ? -14.625 32 22.031 1 94.88 590 ILE A N 1
ATOM 4545 C CA . ILE A 1 590 ? -15.055 32.875 20.922 1 94.88 590 ILE A CA 1
ATOM 4546 C C . ILE A 1 590 ? -16.531 32.625 20.625 1 94.88 590 ILE A C 1
ATOM 4548 O O . ILE A 1 590 ? -17.234 33.531 20.203 1 94.88 590 ILE A O 1
ATOM 4552 N N . PHE A 1 591 ? -17 31.438 20.938 1 93.06 591 PHE A N 1
ATOM 4553 C CA . PHE A 1 591 ? -18.391 31.078 20.672 1 93.06 591 PHE A CA 1
ATOM 4554 C C . PHE A 1 591 ? -19.156 30.875 21.969 1 93.06 591 PHE A C 1
ATOM 4556 O O . PHE A 1 591 ? -20.203 30.234 21.984 1 93.06 591 PHE A O 1
ATOM 4563 N N . ASP A 1 592 ? -18.672 31.297 23.062 1 92 592 ASP A N 1
ATOM 4564 C CA . ASP A 1 592 ? -19.297 31.312 24.375 1 92 592 ASP A CA 1
ATOM 4565 C C . ASP A 1 592 ? -19.656 29.906 24.828 1 92 592 ASP A C 1
ATOM 4567 O O . ASP A 1 592 ? -20.75 29.688 25.359 1 92 592 ASP A O 1
ATOM 4571 N N . GLN A 1 593 ? -18.844 28.984 24.469 1 93.38 593 GLN A N 1
ATOM 4572 C CA . GLN A 1 593 ? -19.062 27.625 24.922 1 93.38 593 GLN A CA 1
ATOM 4573 C C . GLN A 1 593 ? -18.625 27.453 26.375 1 93.38 593 GLN A C 1
ATOM 4575 O O . GLN A 1 593 ? -17.562 27.922 26.766 1 93.38 593 GLN A O 1
ATOM 4580 N N . PRO A 1 594 ? -19.375 26.797 27.172 1 94.38 594 PRO A N 1
ATOM 4581 C CA . PRO A 1 594 ? -19.016 26.641 28.578 1 94.38 594 PRO A CA 1
ATOM 4582 C C . PRO A 1 594 ? -17.953 25.562 28.797 1 94.38 594 PRO A C 1
ATOM 4584 O O . PRO A 1 594 ? -17.828 24.641 27.984 1 94.38 594 PRO A O 1
ATOM 4587 N N . ILE A 1 595 ? -17.219 25.719 29.891 1 96 595 ILE A N 1
ATOM 4588 C CA . ILE A 1 595 ? -16.422 24.609 30.391 1 96 595 ILE A CA 1
ATOM 4589 C C . ILE A 1 595 ? -17.359 23.547 31 1 96 595 ILE A C 1
ATOM 4591 O O . ILE A 1 595 ? -18.094 23.828 31.938 1 96 595 ILE A O 1
ATOM 4595 N N . ARG A 1 596 ? -17.344 22.328 30.469 1 96.25 596 ARG A N 1
ATOM 4596 C CA . ARG A 1 596 ? -18.25 21.312 30.984 1 96.25 596 ARG A CA 1
ATOM 4597 C C . ARG A 1 596 ? -17.75 20.734 32.312 1 96.25 596 ARG A C 1
ATOM 4599 O O . ARG A 1 596 ? -18.531 20.5 33.219 1 96.25 596 ARG A O 1
ATOM 4606 N N . VAL A 1 597 ? -16.438 20.469 32.312 1 96.31 597 VAL A N 1
ATOM 4607 C CA . VAL A 1 597 ? -15.656 20.094 33.469 1 96.31 597 VAL A CA 1
ATOM 4608 C C . VAL A 1 597 ? -14.234 20.625 33.344 1 96.31 597 VAL A C 1
ATOM 4610 O O . VAL A 1 597 ? -13.773 20.938 32.25 1 96.31 597 VAL A O 1
ATOM 4613 N N . PRO A 1 598 ? -13.5 20.797 34.438 1 94.81 598 PRO A N 1
ATOM 4614 C CA . PRO A 1 598 ? -12.141 21.328 34.344 1 94.81 598 PRO A CA 1
ATOM 4615 C C . PRO A 1 598 ? -11.234 20.5 33.438 1 94.81 598 PRO A C 1
ATOM 4617 O O . PRO A 1 598 ? -10.328 21.047 32.812 1 94.81 598 PRO A O 1
ATOM 4620 N N . GLU A 1 599 ? -11.5 19.266 33.312 1 95 599 GLU A N 1
ATOM 4621 C CA . GLU A 1 599 ? -10.695 18.359 32.5 1 95 599 GLU A CA 1
ATOM 4622 C C . GLU A 1 599 ? -10.766 18.734 31.031 1 95 599 GLU A C 1
ATOM 4624 O O . GLU A 1 599 ? -9.914 18.328 30.234 1 95 599 GLU A O 1
ATOM 4629 N N . ASP A 1 600 ? -11.812 19.484 30.672 1 94.81 600 ASP A N 1
ATOM 4630 C CA . ASP A 1 600 ? -11.859 19.984 29.297 1 94.81 600 ASP A CA 1
ATOM 4631 C C . ASP A 1 600 ? -10.68 20.906 29 1 94.81 600 ASP A C 1
ATOM 4633 O O . ASP A 1 600 ? -10.078 20.828 27.938 1 94.81 600 ASP A O 1
ATOM 4637 N N . ILE A 1 601 ? -10.383 21.688 30 1 96.38 601 ILE A N 1
ATOM 4638 C CA . ILE A 1 601 ? -9.25 22.594 29.875 1 96.38 601 ILE A CA 1
ATOM 4639 C C . ILE A 1 601 ? -7.953 21.797 29.766 1 96.38 601 ILE A C 1
ATOM 4641 O O . ILE A 1 601 ? -7.117 22.047 28.906 1 96.38 601 ILE A O 1
ATOM 4645 N N . TYR A 1 602 ? -7.84 20.781 30.641 1 97.38 602 TYR A N 1
ATOM 4646 C CA . TYR A 1 602 ? -6.609 20 30.719 1 97.38 602 TYR A CA 1
ATOM 4647 C C . TYR A 1 602 ? -6.395 19.188 29.453 1 97.38 602 TYR A C 1
ATOM 4649 O O . TYR A 1 602 ? -5.266 19.047 28.984 1 97.38 602 TYR A O 1
ATOM 4657 N N . TYR A 1 603 ? -7.465 18.609 28.922 1 97.44 603 TYR A N 1
ATOM 4658 C CA . TYR A 1 603 ? -7.363 17.875 27.672 1 97.44 603 TYR A CA 1
ATOM 4659 C C . TYR A 1 603 ? -6.957 18.797 26.516 1 97.44 603 TYR A C 1
ATOM 4661 O O . TYR A 1 603 ? -6.09 18.438 25.719 1 97.44 603 TYR A O 1
ATOM 4669 N N . THR A 1 604 ? -7.609 19.938 26.453 1 97.31 604 THR A N 1
ATOM 4670 C CA . THR A 1 604 ? -7.273 20.922 25.422 1 97.31 604 THR A CA 1
ATOM 4671 C C . THR A 1 604 ? -5.805 21.328 25.531 1 97.31 604 THR A C 1
ATOM 4673 O O . THR A 1 604 ? -5.109 21.422 24.516 1 97.31 604 THR A O 1
ATOM 4676 N N . ASN A 1 605 ? -5.328 21.531 26.781 1 97.88 605 ASN A N 1
ATOM 4677 C CA . ASN A 1 605 ? -3.92 21.844 27.016 1 97.88 605 ASN A CA 1
ATOM 4678 C C . ASN A 1 605 ? -3.004 20.766 26.438 1 97.88 605 ASN A C 1
ATOM 4680 O O . ASN A 1 605 ? -2.057 21.078 25.719 1 97.88 605 ASN A O 1
ATOM 4684 N N . ALA A 1 606 ? -3.303 19.531 26.734 1 98.25 606 ALA A N 1
ATOM 4685 C CA . ALA A 1 606 ? -2.475 18.422 26.266 1 98.25 606 ALA A CA 1
ATOM 4686 C C . ALA A 1 606 ? -2.469 18.344 24.734 1 98.25 606 ALA A C 1
ATOM 4688 O O . ALA A 1 606 ? -1.418 18.141 24.125 1 98.25 606 ALA A O 1
ATOM 4689 N N . VAL A 1 607 ? -3.627 18.5 24.141 1 98.44 607 VAL A N 1
ATOM 4690 C CA . VAL A 1 607 ? -3.748 18.422 22.688 1 98.44 607 VAL A CA 1
ATOM 4691 C C . VAL A 1 607 ? -2.918 19.547 22.047 1 98.44 607 VAL A C 1
ATOM 4693 O O . VAL A 1 607 ? -2.113 19.281 21.141 1 98.44 607 VAL A O 1
ATOM 4696 N N . GLN A 1 608 ? -3.045 20.766 22.516 1 98.62 608 GLN A N 1
ATOM 4697 C CA . GLN A 1 608 ? -2.289 21.891 21.969 1 98.62 608 GLN A CA 1
ATOM 4698 C C . GLN A 1 608 ? -0.788 21.672 22.141 1 98.62 608 GLN A C 1
ATOM 4700 O O . GLN A 1 608 ? -0.002 21.984 21.25 1 98.62 608 GLN A O 1
ATOM 4705 N N . ASP A 1 609 ? -0.411 21.188 23.328 1 98.75 609 ASP A N 1
ATOM 4706 C CA . ASP A 1 609 ? 1.005 20.953 23.594 1 98.75 609 ASP A CA 1
ATOM 4707 C C . ASP A 1 609 ? 1.562 19.875 22.656 1 98.75 609 ASP A C 1
ATOM 4709 O O . ASP A 1 609 ? 2.693 19.984 22.188 1 98.75 609 ASP A O 1
ATOM 4713 N N . MET A 1 610 ? 0.804 18.812 22.359 1 98.75 610 MET A N 1
ATOM 4714 C CA . MET A 1 610 ? 1.236 17.766 21.438 1 98.75 610 MET A CA 1
ATOM 4715 C C . MET A 1 610 ? 1.326 18.281 20.016 1 98.75 610 MET A C 1
ATOM 4717 O O . MET A 1 610 ? 2.27 17.969 19.281 1 98.75 610 MET A O 1
ATOM 4721 N N . TRP A 1 611 ? 0.386 19.062 19.562 1 98.75 611 TRP A N 1
ATOM 4722 C CA . TRP A 1 611 ? 0.436 19.672 18.234 1 98.75 611 TRP A CA 1
ATOM 4723 C C . TRP A 1 611 ? 1.632 20.609 18.109 1 98.75 611 TRP A C 1
ATOM 4725 O O . TRP A 1 611 ? 2.332 20.594 17.094 1 98.75 611 TRP A O 1
ATOM 4735 N N . GLY A 1 612 ? 1.85 21.422 19.172 1 98.75 612 GLY A N 1
ATOM 4736 C CA . GLY A 1 612 ? 3.016 22.297 19.172 1 98.75 612 GLY A CA 1
ATOM 4737 C C . GLY A 1 612 ? 4.328 21.531 19.141 1 98.75 612 GLY A C 1
ATOM 4738 O O . GLY A 1 612 ? 5.254 21.922 18.422 1 98.75 612 GLY A O 1
ATOM 4739 N N . SER A 1 613 ? 4.391 20.469 19.906 1 98.75 613 SER A N 1
ATOM 4740 C CA . SER A 1 613 ? 5.594 19.656 19.922 1 98.75 613 SER A CA 1
ATOM 4741 C C . SER A 1 613 ? 5.863 19.031 18.562 1 98.75 613 SER A C 1
ATOM 4743 O O . SER A 1 613 ? 7.004 19 18.094 1 98.75 613 SER A O 1
ATOM 4745 N N . PHE A 1 614 ? 4.805 18.5 17.969 1 98.62 614 PHE A N 1
ATOM 4746 C CA . PHE A 1 614 ? 4.953 17.938 16.641 1 98.62 614 PHE A CA 1
ATOM 4747 C C . PHE A 1 614 ? 5.441 18.984 15.656 1 98.62 614 PHE A C 1
ATOM 4749 O O . PHE A 1 614 ? 6.281 18.703 14.797 1 98.62 614 PHE A O 1
ATOM 4756 N N . ALA A 1 615 ? 4.883 20.172 15.688 1 98.62 615 ALA A N 1
ATOM 4757 C CA . ALA A 1 615 ? 5.328 21.25 14.812 1 98.62 615 ALA A CA 1
ATOM 4758 C C . ALA A 1 615 ? 6.812 21.547 15.016 1 98.62 615 ALA A C 1
ATOM 4760 O O . ALA A 1 615 ? 7.535 21.781 14.047 1 98.62 615 ALA A O 1
ATOM 4761 N N . ARG A 1 616 ? 7.281 21.531 16.234 1 97.56 616 ARG A N 1
ATOM 4762 C CA . ARG A 1 616 ? 8.648 21.906 16.578 1 97.56 616 ARG A CA 1
ATOM 4763 C C . ARG A 1 616 ? 9.633 20.812 16.203 1 97.56 616 ARG A C 1
ATOM 4765 O O . ARG A 1 616 ? 10.719 21.094 15.68 1 97.56 616 ARG A O 1
ATOM 4772 N N . THR A 1 617 ? 9.195 19.469 16.422 1 96.94 617 THR A N 1
ATOM 4773 C CA . THR A 1 617 ? 10.211 18.422 16.375 1 96.94 617 THR A CA 1
ATOM 4774 C C . THR A 1 617 ? 9.766 17.266 15.461 1 96.94 617 THR A C 1
ATOM 4776 O O . THR A 1 617 ? 10.562 16.391 15.141 1 96.94 617 THR A O 1
ATOM 4779 N N . GLY A 1 618 ? 8.539 17.281 15.086 1 97.19 618 GLY A N 1
ATOM 4780 C CA . GLY A 1 618 ? 7.98 16.156 14.375 1 97.19 618 GLY A CA 1
ATOM 4781 C C . GLY A 1 618 ? 7.543 15.023 15.297 1 97.19 618 GLY A C 1
ATOM 4782 O O . GLY A 1 618 ? 7.102 13.969 14.828 1 97.19 618 GLY A O 1
ATOM 4783 N N . ASN A 1 619 ? 7.652 15.18 16.609 1 98.25 619 ASN A N 1
ATOM 4784 C CA . ASN A 1 619 ? 7.281 14.219 17.641 1 98.25 619 ASN A CA 1
ATOM 4785 C C . ASN A 1 619 ? 6.242 14.797 18.594 1 98.25 619 ASN A C 1
ATOM 4787 O O . ASN A 1 619 ? 6.488 15.812 19.25 1 98.25 619 ASN A O 1
ATOM 4791 N N . PRO A 1 620 ? 5.082 14.18 18.703 1 98.62 620 PRO A N 1
ATOM 4792 C CA . PRO A 1 620 ? 4.043 14.734 19.562 1 98.62 620 PRO A CA 1
ATOM 4793 C C . PRO A 1 620 ? 4.359 14.555 21.047 1 98.62 620 PRO A C 1
ATOM 4795 O O . PRO A 1 620 ? 3.684 15.133 21.906 1 98.62 620 PRO A O 1
ATOM 4798 N N . ASN A 1 621 ? 5.293 13.703 21.375 1 98.62 621 ASN A N 1
ATOM 4799 C CA . ASN A 1 621 ? 5.738 13.617 22.766 1 98.62 621 ASN A CA 1
ATOM 4800 C C . ASN A 1 621 ? 6.48 14.875 23.188 1 98.62 621 ASN A C 1
ATOM 4802 O O . ASN A 1 621 ? 7.578 15.156 22.703 1 98.62 621 ASN A O 1
ATOM 4806 N N . VAL A 1 622 ? 5.934 15.539 24.188 1 98.38 622 VAL A N 1
ATOM 4807 C CA . VAL A 1 622 ? 6.461 16.844 24.594 1 98.38 622 VAL A CA 1
ATOM 4808 C C . VAL A 1 622 ? 7.648 16.641 25.531 1 98.38 622 VAL A C 1
ATOM 4810 O O . VAL A 1 622 ? 7.578 15.859 26.469 1 98.38 622 VAL A O 1
ATOM 4813 N N . GLU A 1 623 ? 8.664 17.328 25.266 1 97.31 623 GLU A N 1
ATOM 4814 C CA . GLU A 1 623 ? 9.844 17.25 26.125 1 97.31 623 GLU A CA 1
ATOM 4815 C C . GLU A 1 623 ? 9.531 17.75 27.531 1 97.31 623 GLU A C 1
ATOM 4817 O O . GLU A 1 623 ? 8.93 18.812 27.719 1 97.31 623 GLU A O 1
ATOM 4822 N N . ARG A 1 624 ? 9.953 17.031 28.484 1 97.56 624 ARG A N 1
ATOM 4823 C CA . ARG A 1 624 ? 9.656 17.359 29.891 1 97.56 624 ARG A CA 1
ATOM 4824 C C . ARG A 1 624 ? 10.234 18.703 30.266 1 97.56 624 ARG A C 1
ATOM 4826 O O . ARG A 1 624 ? 9.586 19.5 30.953 1 97.56 624 ARG A O 1
ATOM 4833 N N . GLU A 1 625 ? 11.469 19.031 29.828 1 97.5 625 GLU A N 1
ATOM 4834 C CA . GLU A 1 625 ? 12.125 20.297 30.156 1 97.5 625 GLU A CA 1
ATOM 4835 C C . GLU A 1 625 ? 11.352 21.484 29.578 1 97.5 625 GLU A C 1
ATOM 4837 O O . GLU A 1 625 ? 11.312 22.547 30.188 1 97.5 625 GLU A O 1
ATOM 4842 N N . TYR A 1 626 ? 10.766 21.297 28.438 1 97.88 626 TYR A N 1
ATOM 4843 C CA . TYR A 1 626 ? 9.906 22.328 27.844 1 97.88 626 TYR A CA 1
ATOM 4844 C C . TYR A 1 626 ? 8.695 22.594 28.734 1 97.88 626 TYR A C 1
ATOM 4846 O O . TYR A 1 626 ? 8.367 23.75 29.016 1 97.88 626 TYR A O 1
ATOM 4854 N N . LEU A 1 627 ? 8.07 21.547 29.188 1 98.31 627 LEU A N 1
ATOM 4855 C CA . LEU A 1 627 ? 6.875 21.672 30.016 1 98.31 627 LEU A CA 1
ATOM 4856 C C . LEU A 1 627 ? 7.203 22.328 31.359 1 98.31 627 LEU A C 1
ATOM 4858 O O . LEU A 1 627 ? 6.418 23.125 31.859 1 98.31 627 LEU A O 1
ATOM 4862 N N . ILE A 1 628 ? 8.359 22.016 31.906 1 97.62 628 ILE A N 1
ATOM 4863 C CA . ILE A 1 628 ? 8.789 22.625 33.156 1 97.62 628 ILE A CA 1
ATOM 4864 C C . ILE A 1 628 ? 9.039 24.109 32.938 1 97.62 628 ILE A C 1
ATOM 4866 O O . ILE A 1 628 ? 8.57 24.953 33.719 1 97.62 628 ILE A O 1
ATOM 4870 N N . ALA A 1 629 ? 9.695 24.453 31.891 1 96.81 629 ALA A N 1
ATOM 4871 C CA . ALA A 1 629 ? 10 25.844 31.609 1 96.81 629 ALA A CA 1
ATOM 4872 C C . ALA A 1 629 ? 8.727 26.672 31.422 1 96.81 629 ALA A C 1
ATOM 4874 O O . ALA A 1 629 ? 8.664 27.828 31.812 1 96.81 629 ALA A O 1
ATOM 4875 N N . ARG A 1 630 ? 7.684 26.062 30.844 1 97.38 630 ARG A N 1
ATOM 4876 C CA . ARG A 1 630 ? 6.426 26.75 30.562 1 97.38 630 ARG A CA 1
ATOM 4877 C C . ARG A 1 630 ? 5.5 26.734 31.766 1 97.38 630 ARG A C 1
ATOM 4879 O O . ARG A 1 630 ? 4.535 27.5 31.828 1 97.38 630 ARG A O 1
ATOM 4886 N N . GLY A 1 631 ? 5.781 25.891 32.719 1 96.94 631 GLY A N 1
ATOM 4887 C CA . GLY A 1 631 ? 4.895 25.703 33.875 1 96.94 631 GLY A CA 1
ATOM 4888 C C . GLY A 1 631 ? 3.637 24.938 33.5 1 96.94 631 GLY A C 1
ATOM 4889 O O . GLY A 1 631 ? 2.568 25.188 34.062 1 96.94 631 GLY A O 1
ATOM 4890 N N . TYR A 1 632 ? 3.705 24.047 32.562 1 97.94 632 TYR A N 1
ATOM 4891 C CA . TYR A 1 632 ? 2.553 23.312 32.062 1 97.94 632 TYR A CA 1
ATOM 4892 C C . TYR A 1 632 ? 2.367 22 32.844 1 97.94 632 TYR A C 1
ATOM 4894 O O . TYR A 1 632 ? 2.498 20.922 32.281 1 97.94 632 TYR A O 1
ATOM 4902 N N . ASN A 1 633 ? 1.924 22.062 34.062 1 96.5 633 ASN A N 1
ATOM 4903 C CA . ASN A 1 633 ? 1.858 20.953 35 1 96.5 633 ASN A CA 1
ATOM 4904 C C . ASN A 1 633 ? 0.799 19.938 34.594 1 96.5 633 ASN A C 1
ATOM 4906 O O . ASN A 1 633 ? 0.983 18.734 34.781 1 96.5 633 ASN A O 1
ATOM 4910 N N . THR A 1 634 ? -0.324 20.344 34.062 1 96.69 634 THR A N 1
ATOM 4911 C CA . THR A 1 634 ? -1.378 19.406 33.656 1 96.69 634 THR A CA 1
ATOM 4912 C C . THR A 1 634 ? -0.916 18.5 32.531 1 96.69 634 THR A C 1
ATOM 4914 O O . THR A 1 634 ? -1.286 17.328 32.469 1 96.69 634 THR A O 1
ATOM 4917 N N . THR A 1 635 ? -0.119 19.047 31.641 1 97.75 635 THR A N 1
ATOM 4918 C CA . THR A 1 635 ? 0.418 18.234 30.562 1 97.75 635 THR A CA 1
ATOM 4919 C C . THR A 1 635 ? 1.512 17.297 31.078 1 97.75 635 THR A C 1
ATOM 4921 O O . THR A 1 635 ? 1.651 16.172 30.594 1 97.75 635 THR A O 1
ATOM 4924 N N . ILE A 1 636 ? 2.314 17.766 32.094 1 97.56 636 ILE A N 1
ATOM 4925 C CA . ILE A 1 636 ? 3.277 16.875 32.719 1 97.56 636 ILE A CA 1
ATOM 4926 C C . ILE A 1 636 ? 2.553 15.664 33.312 1 97.56 636 ILE A C 1
ATOM 4928 O O . ILE A 1 636 ? 2.996 14.523 33.125 1 97.56 636 ILE A O 1
ATOM 4932 N N . GLN A 1 637 ? 1.442 15.906 33.906 1 96.81 637 GLN A N 1
ATOM 4933 C CA . GLN A 1 637 ? 0.648 14.82 34.5 1 96.81 637 GLN A CA 1
ATOM 4934 C C . GLN A 1 637 ? 0.072 13.922 33.406 1 96.81 637 GLN A C 1
ATOM 4936 O O . GLN A 1 637 ? 0.014 12.703 33.562 1 96.81 637 GLN A O 1
ATOM 4941 N N . PHE A 1 638 ? -0.36 14.523 32.344 1 97.25 638 PHE A N 1
ATOM 4942 C CA . PHE A 1 638 ? -0.918 13.797 31.203 1 97.25 638 PHE A CA 1
ATOM 4943 C C . PHE A 1 638 ? 0.075 12.773 30.672 1 97.25 638 PHE A C 1
ATOM 4945 O O . PHE A 1 638 ? -0.304 11.648 30.344 1 97.25 638 PHE A O 1
ATOM 4952 N N . PHE A 1 639 ? 1.361 13.086 30.625 1 97.56 639 PHE A N 1
ATOM 4953 C CA . PHE A 1 639 ? 2.389 12.242 30.031 1 97.56 639 PHE A CA 1
ATOM 4954 C C . PHE A 1 639 ? 3.029 11.344 31.078 1 97.56 639 PHE A C 1
ATOM 4956 O O . PHE A 1 639 ? 3.945 10.578 30.766 1 97.56 639 PHE A O 1
ATOM 4963 N N . ALA A 1 640 ? 2.635 11.438 32.312 1 96.5 640 ALA A N 1
ATOM 4964 C CA . ALA A 1 640 ? 3.242 10.641 33.375 1 96.5 640 ALA A CA 1
ATOM 4965 C C . ALA A 1 640 ? 3.061 9.148 33.125 1 96.5 640 ALA A C 1
ATOM 4967 O O . ALA A 1 640 ? 1.942 8.633 33.188 1 96.5 640 ALA A O 1
ATOM 4968 N N . GLY A 1 641 ? 4.137 8.461 32.781 1 95.94 641 GLY A N 1
ATOM 4969 C CA . GLY A 1 641 ? 4.117 7.023 32.562 1 95.94 641 GLY A CA 1
ATOM 4970 C C . GLY A 1 641 ? 3.574 6.648 31.188 1 95.94 641 GLY A C 1
ATOM 4971 O O . GLY A 1 641 ? 3.18 5.5 30.969 1 95.94 641 GLY A O 1
ATOM 4972 N N . TRP A 1 642 ? 3.467 7.559 30.312 1 97.12 642 TRP A N 1
ATOM 4973 C CA . TRP A 1 642 ? 2.891 7.324 28.984 1 97.12 642 TRP A CA 1
ATOM 4974 C C . TRP A 1 642 ? 3.672 8.07 27.906 1 97.12 642 TRP A C 1
ATOM 4976 O O . TRP A 1 642 ? 4.281 9.109 28.188 1 97.12 642 TRP A O 1
ATOM 4986 N N . ASN A 1 643 ? 3.701 7.594 26.734 1 97.38 643 ASN A N 1
ATOM 4987 C CA . ASN A 1 643 ? 4.16 8.273 25.531 1 97.38 643 ASN A CA 1
ATOM 4988 C C . ASN A 1 643 ? 3.312 7.891 24.312 1 97.38 643 ASN A C 1
ATOM 4990 O O . ASN A 1 643 ? 2.654 6.852 24.312 1 97.38 643 ASN A O 1
ATOM 4994 N N . TRP A 1 644 ? 3.166 8.727 23.406 1 98.44 644 TRP A N 1
ATOM 4995 C CA . TRP A 1 644 ? 2.561 8.414 22.109 1 98.44 644 TRP A CA 1
ATOM 4996 C C . TRP A 1 644 ? 3.488 7.539 21.281 1 98.44 644 TRP A C 1
ATOM 4998 O O . TRP A 1 644 ? 4.523 8 20.797 1 98.44 644 TRP A O 1
ATOM 5008 N N . PRO A 1 645 ? 3.121 6.297 21.078 1 98.06 645 PRO A N 1
ATOM 5009 C CA . PRO A 1 645 ? 4.027 5.406 20.359 1 98.06 645 PRO A CA 1
ATOM 5010 C C . PRO A 1 645 ? 4.129 5.754 18.875 1 98.06 645 PRO A C 1
ATOM 5012 O O . PRO A 1 645 ? 3.15 6.199 18.266 1 98.06 645 PRO A O 1
ATOM 5015 N N . GLU A 1 646 ? 5.352 5.582 18.328 1 97.88 646 GLU A N 1
ATOM 5016 C CA . GLU A 1 646 ? 5.492 5.652 16.875 1 97.88 646 GLU A CA 1
ATOM 5017 C C . GLU A 1 646 ? 4.809 4.469 16.188 1 97.88 646 GLU A C 1
ATOM 5019 O O . GLU A 1 646 ? 4.906 3.334 16.656 1 97.88 646 GLU A O 1
ATOM 5024 N N . PHE A 1 647 ? 4.051 4.703 15.195 1 98.25 647 PHE A N 1
ATOM 5025 C CA . PHE A 1 647 ? 3.377 3.674 14.414 1 98.25 647 PHE A CA 1
ATOM 5026 C C . PHE A 1 647 ? 4.301 3.119 13.336 1 98.25 647 PHE A C 1
ATOM 5028 O O . PHE A 1 647 ? 4.734 3.852 12.445 1 98.25 647 PHE A O 1
ATOM 5035 N N . THR A 1 648 ? 4.684 1.853 13.406 1 96.94 648 THR A N 1
ATOM 5036 C CA . THR A 1 648 ? 5.547 1.165 12.453 1 96.94 648 THR A CA 1
ATOM 5037 C C . THR A 1 648 ? 4.977 -0.207 12.094 1 96.94 648 THR A C 1
ATOM 5039 O O . THR A 1 648 ? 3.973 -0.634 12.672 1 96.94 648 THR A O 1
ATOM 5042 N N . ALA A 1 649 ? 5.602 -0.872 11.18 1 96 649 ALA A N 1
ATOM 5043 C CA . ALA A 1 649 ? 5.145 -2.199 10.773 1 96 649 ALA A CA 1
ATOM 5044 C C . ALA A 1 649 ? 5.281 -3.197 11.922 1 96 649 ALA A C 1
ATOM 5046 O O . ALA A 1 649 ? 4.496 -4.141 12.031 1 96 649 ALA A O 1
ATOM 5047 N N . SER A 1 650 ? 6.246 -2.971 12.844 1 93.88 650 SER A N 1
ATOM 5048 C CA . SER A 1 650 ? 6.469 -3.881 13.961 1 93.88 650 SER A CA 1
ATOM 5049 C C . SER A 1 650 ? 5.699 -3.436 15.195 1 93.88 650 SER A C 1
ATOM 5051 O O . SER A 1 650 ? 5.648 -4.156 16.203 1 93.88 650 SER A O 1
ATOM 5053 N N . ASN A 1 651 ? 5.133 -2.236 15.148 1 94.81 651 ASN A N 1
ATOM 5054 C CA . ASN A 1 651 ? 4.387 -1.661 16.266 1 94.81 651 ASN A CA 1
ATOM 5055 C C . ASN A 1 651 ? 3.162 -0.89 15.781 1 94.81 651 ASN A C 1
ATOM 5057 O O . ASN A 1 651 ? 3.16 0.343 15.781 1 94.81 651 ASN A O 1
ATOM 5061 N N . MET A 1 652 ? 2.057 -1.636 15.516 1 96.12 652 MET A N 1
ATOM 5062 C CA . MET A 1 652 ? 0.841 -1 15.016 1 96.12 652 MET A CA 1
ATOM 5063 C C . MET A 1 652 ? -0.105 -0.654 16.156 1 96.12 652 MET A C 1
ATOM 5065 O O . MET A 1 652 ? -1.204 -1.205 16.25 1 96.12 652 MET A O 1
ATOM 5069 N N . VAL A 1 653 ? 0.355 0.365 16.953 1 97.31 653 VAL A N 1
ATOM 5070 C CA . VAL A 1 653 ? -0.359 0.807 18.141 1 97.31 653 VAL A CA 1
ATOM 5071 C C . VAL A 1 653 ? -0.711 2.287 18.016 1 97.31 653 VAL A C 1
ATOM 5073 O O . VAL A 1 653 ? 0.134 3.102 17.641 1 97.31 653 VAL A O 1
ATOM 5076 N N . LEU A 1 654 ? -1.955 2.631 18.281 1 97.94 654 LEU A N 1
ATOM 5077 C CA . LEU A 1 654 ? -2.451 4 18.25 1 97.94 654 LEU A CA 1
ATOM 5078 C C . LEU A 1 654 ? -2.557 4.559 19.672 1 97.94 654 LEU A C 1
ATOM 5080 O O . LEU A 1 654 ? -2.766 3.809 20.625 1 97.94 654 LEU A O 1
ATOM 5084 N N . ALA A 1 655 ? -2.395 5.852 19.75 1 98.38 655 ALA A N 1
ATOM 5085 C CA . ALA A 1 655 ? -2.719 6.527 21.016 1 98.38 655 ALA A CA 1
ATOM 5086 C C . ALA A 1 655 ? -4.227 6.695 21.172 1 98.38 655 ALA A C 1
ATOM 5088 O O . ALA A 1 655 ? -4.926 7.016 20.203 1 98.38 655 ALA A O 1
ATOM 5089 N N . ASP A 1 656 ? -4.746 6.387 22.344 1 97.25 656 ASP A N 1
ATOM 5090 C CA . ASP A 1 656 ? -6.102 6.711 22.766 1 97.25 656 ASP A CA 1
ATOM 5091 C C . ASP A 1 656 ? -6.113 7.922 23.688 1 97.25 656 ASP A C 1
ATOM 5093 O O . ASP A 1 656 ? -5.941 7.781 24.906 1 97.25 656 ASP A O 1
ATOM 5097 N N . LEU A 1 657 ? -6.398 9.078 23.109 1 97.88 657 LEU A N 1
ATOM 5098 C CA . LEU A 1 657 ? -6.242 10.328 23.844 1 97.88 657 LEU A CA 1
ATOM 5099 C C . LEU A 1 657 ? -7.465 10.609 24.703 1 97.88 657 LEU A C 1
ATOM 5101 O O . LEU A 1 657 ? -8.578 10.734 24.188 1 97.88 657 LEU A O 1
ATOM 5105 N N . GLN A 1 658 ? -7.199 10.703 25.859 1 95.06 658 GLN A N 1
ATOM 5106 C CA . GLN A 1 658 ? -8.211 10.984 26.875 1 95.06 658 GLN A CA 1
ATOM 5107 C C . GLN A 1 658 ? -7.586 11.617 28.109 1 95.06 658 GLN A C 1
ATOM 5109 O O . GLN A 1 658 ? -6.367 11.555 28.297 1 95.06 658 GLN A O 1
ATOM 5114 N N . TYR A 1 659 ? -8.297 12.352 28.828 1 92.94 659 TYR A N 1
ATOM 5115 C CA . TYR A 1 659 ? -7.848 12.867 30.109 1 92.94 659 TYR A CA 1
ATOM 5116 C C . TYR A 1 659 ? -8.602 12.195 31.25 1 92.94 659 TYR A C 1
ATOM 5118 O O . TYR A 1 659 ? -9.812 11.977 31.172 1 92.94 659 TYR A O 1
ATOM 5126 N N . PRO A 1 660 ? -8.039 11.812 32.375 1 89.19 660 PRO A N 1
ATOM 5127 C CA . PRO A 1 660 ? -6.703 12.227 32.812 1 89.19 660 PRO A CA 1
ATOM 5128 C C . PRO A 1 660 ? -5.605 11.32 32.25 1 89.19 660 PRO A C 1
ATOM 5130 O O . PRO A 1 660 ? -4.43 11.703 32.25 1 89.19 660 PRO A O 1
ATOM 5133 N N . ARG A 1 661 ? -5.973 10.133 31.734 1 89.31 661 ARG A N 1
ATOM 5134 C CA . ARG A 1 661 ? -4.91 9.234 31.297 1 89.31 661 ARG A CA 1
ATOM 5135 C C . ARG A 1 661 ? -5.164 8.734 29.875 1 89.31 661 ARG A C 1
ATOM 5137 O O . ARG A 1 661 ? -6.164 8.062 29.625 1 89.31 661 ARG A O 1
ATOM 5144 N N . PRO A 1 662 ? -4.223 9.086 28.984 1 96.56 662 PRO A N 1
ATOM 5145 C CA . PRO A 1 662 ? -4.309 8.492 27.641 1 96.56 662 PRO A CA 1
ATOM 5146 C C . PRO A 1 662 ? -3.951 7.008 27.641 1 96.56 662 PRO A C 1
ATOM 5148 O O . PRO A 1 662 ? -3.385 6.5 28.609 1 96.56 662 PRO A O 1
ATOM 5151 N N . GLY A 1 663 ? -4.422 6.285 26.656 1 97.44 663 GLY A N 1
ATOM 5152 C CA . GLY A 1 663 ? -4.145 4.863 26.516 1 97.44 663 GLY A CA 1
ATOM 5153 C C . GLY A 1 663 ? -3.635 4.488 25.141 1 97.44 663 GLY A C 1
ATOM 5154 O O . GLY A 1 663 ? -3.088 5.328 24.422 1 97.44 663 GLY A O 1
ATOM 5155 N N . TYR A 1 664 ? -3.631 3.174 24.922 1 97.31 664 TYR A N 1
ATOM 5156 C CA . TYR A 1 664 ? -3.221 2.596 23.641 1 97.31 664 TYR A CA 1
ATOM 5157 C C . TYR A 1 664 ? -4.34 1.757 23.031 1 97.31 664 TYR A C 1
ATOM 5159 O O . TYR A 1 664 ? -5.191 1.233 23.766 1 97.31 664 TYR A O 1
ATOM 5167 N N . THR A 1 665 ? -4.418 1.674 21.797 1 95.38 665 THR A N 1
ATOM 5168 C CA . THR A 1 665 ? -5.312 0.75 21.094 1 95.38 665 THR A CA 1
ATOM 5169 C C . THR A 1 665 ? -4.684 0.263 19.797 1 95.38 665 THR A C 1
ATOM 5171 O O . THR A 1 665 ? -3.783 0.909 19.25 1 95.38 665 THR A O 1
ATOM 5174 N N . ASP A 1 666 ? -5.109 -0.886 19.297 1 93.25 666 ASP A N 1
ATOM 5175 C CA . ASP A 1 666 ? -4.711 -1.376 17.984 1 93.25 666 ASP A CA 1
ATOM 5176 C C . ASP A 1 666 ? -5.5 -0.682 16.875 1 93.25 666 ASP A C 1
ATOM 5178 O O . ASP A 1 666 ? -6.402 0.114 17.156 1 93.25 666 ASP A O 1
ATOM 5182 N N . VAL A 1 667 ? -5.102 -0.926 15.617 1 93.62 667 VAL A N 1
ATOM 5183 C CA . VAL A 1 667 ? -5.926 -0.482 14.5 1 93.62 667 VAL A CA 1
ATOM 5184 C C . VAL A 1 667 ? -7.328 -1.078 14.625 1 93.62 667 VAL A C 1
ATOM 5186 O O . VAL A 1 667 ? -7.484 -2.299 14.703 1 93.62 667 VAL A O 1
ATOM 5189 N N . PRO A 1 668 ? -8.289 -0.311 14.664 1 88.94 668 PRO A N 1
ATOM 5190 C CA . PRO A 1 668 ? -9.609 -0.811 15.062 1 88.94 668 PRO A CA 1
ATOM 5191 C C . PRO A 1 668 ? -10.328 -1.548 13.93 1 88.94 668 PRO A C 1
ATOM 5193 O O . PRO A 1 668 ? -10.117 -1.238 12.758 1 88.94 668 PRO A O 1
ATOM 5196 N N . ASP A 1 669 ? -11.133 -2.535 14.328 1 92.44 669 ASP A N 1
ATOM 5197 C CA . ASP A 1 669 ? -12.211 -3.139 13.562 1 92.44 669 ASP A CA 1
ATOM 5198 C C . ASP A 1 669 ? -11.703 -3.697 12.234 1 92.44 669 ASP A C 1
ATOM 5200 O O . ASP A 1 669 ? -12.359 -3.551 11.195 1 92.44 669 ASP A O 1
ATOM 5204 N N . LEU A 1 670 ? -10.523 -4.285 12.258 1 94.12 670 LEU A N 1
ATOM 5205 C CA . LEU A 1 670 ? -9.891 -4.773 11.039 1 94.12 670 LEU A CA 1
ATOM 5206 C C . LEU A 1 670 ? -10.742 -5.863 10.391 1 94.12 670 LEU A C 1
ATOM 5208 O O . LEU A 1 670 ? -10.781 -5.977 9.164 1 94.12 670 LEU A O 1
ATOM 5212 N N . GLU A 1 671 ? -11.492 -6.695 11.156 1 93.06 671 GLU A N 1
ATOM 5213 C CA . GLU A 1 671 ? -12.367 -7.711 10.578 1 93.06 671 GLU A CA 1
ATOM 5214 C C . GLU A 1 671 ? -13.57 -7.078 9.883 1 93.06 671 GLU A C 1
ATOM 5216 O O . GLU A 1 671 ? -14 -7.551 8.836 1 93.06 671 GLU A O 1
ATOM 5221 N N . HIS A 1 672 ? -14.133 -6.016 10.539 1 95.12 672 HIS A N 1
ATOM 5222 C CA . HIS A 1 672 ? -15.195 -5.254 9.883 1 95.12 672 HIS A CA 1
ATOM 5223 C C . HIS A 1 672 ? -14.711 -4.656 8.562 1 95.12 672 HIS A C 1
ATOM 5225 O O . HIS A 1 672 ? -15.406 -4.734 7.551 1 95.12 672 HIS A O 1
ATOM 5231 N N . CYS A 1 673 ? -13.523 -4.066 8.641 1 95.62 673 CYS A N 1
ATOM 5232 C CA . CYS A 1 673 ? -12.961 -3.422 7.461 1 95.62 673 CYS A CA 1
ATOM 5233 C C . CYS A 1 673 ? -12.75 -4.43 6.336 1 95.62 673 CYS A C 1
ATOM 5235 O O . CYS A 1 673 ? -13.016 -4.129 5.172 1 95.62 673 CYS A O 1
ATOM 5237 N N . ARG A 1 674 ? -12.242 -5.617 6.688 1 94.62 674 ARG A N 1
ATOM 5238 C CA . ARG A 1 674 ? -12.031 -6.672 5.699 1 94.62 674 ARG A CA 1
ATOM 5239 C C . ARG A 1 674 ? -13.344 -7.059 5.023 1 94.62 674 ARG A C 1
ATOM 5241 O O . ARG A 1 674 ? -13.398 -7.191 3.801 1 94.62 674 ARG A O 1
ATOM 5248 N N . TYR A 1 675 ? -14.445 -7.211 5.766 1 93.06 675 TYR A N 1
ATOM 5249 C CA . TYR A 1 675 ? -15.742 -7.59 5.223 1 93.06 675 TYR A CA 1
ATOM 5250 C C . TYR A 1 675 ? -16.297 -6.488 4.332 1 93.06 675 TYR A C 1
ATOM 5252 O O . TYR A 1 675 ? -16.812 -6.758 3.24 1 93.06 675 TYR A O 1
ATOM 5260 N N . LEU A 1 676 ? -16.203 -5.215 4.84 1 94.88 676 LEU A N 1
ATOM 5261 C CA . LEU A 1 676 ? -16.734 -4.082 4.078 1 94.88 676 LEU A CA 1
ATOM 5262 C C . LEU A 1 676 ? -15.992 -3.928 2.756 1 94.88 676 LEU A C 1
ATOM 5264 O O . LEU A 1 676 ? -16.594 -3.59 1.736 1 94.88 676 LEU A O 1
ATOM 5268 N N . ALA A 1 677 ? -14.734 -4.164 2.773 1 92.62 677 ALA A N 1
ATOM 5269 C CA . ALA A 1 677 ? -13.93 -4.059 1.557 1 92.62 677 ALA A CA 1
ATOM 5270 C C . ALA A 1 677 ? -14.312 -5.145 0.554 1 92.62 677 ALA A C 1
ATOM 5272 O O . ALA A 1 677 ? -14.367 -4.891 -0.653 1 92.62 677 ALA A O 1
ATOM 5273 N N . LYS A 1 678 ? -14.539 -6.371 0.985 1 87.44 678 LYS A N 1
ATOM 5274 C CA . LYS A 1 678 ? -14.906 -7.492 0.126 1 87.44 678 LYS A CA 1
ATOM 5275 C C . LYS A 1 678 ? -16.234 -7.238 -0.576 1 87.44 678 LYS A C 1
ATOM 5277 O O . LYS A 1 678 ? -16.438 -7.676 -1.709 1 87.44 678 LYS A O 1
ATOM 5282 N N . GLU A 1 679 ? -17.094 -6.492 0.081 1 81.81 679 GLU A N 1
ATOM 5283 C CA . GLU A 1 679 ? -18.438 -6.246 -0.448 1 81.81 679 GLU A CA 1
ATOM 5284 C C . GLU A 1 679 ? -18.5 -4.926 -1.211 1 81.81 679 GLU A C 1
ATOM 5286 O O . GLU A 1 679 ? -19.578 -4.449 -1.555 1 81.81 679 GLU A O 1
ATOM 5291 N N . GLN A 1 680 ? -17.391 -4.277 -1.371 1 79.06 680 GLN A N 1
ATOM 5292 C CA . GLN A 1 680 ? -17.375 -3.002 -2.078 1 79.06 680 GLN A CA 1
ATOM 5293 C C . GLN A 1 680 ? -17.547 -3.201 -3.582 1 79.06 680 GLN A C 1
ATOM 5295 O O . GLN A 1 680 ? -18.078 -2.332 -4.27 1 79.06 680 GLN A O 1
ATOM 5300 N N . TYR A 1 681 ? -17.078 -4.426 -4.09 1 63.22 681 TYR A N 1
ATOM 5301 C CA . TYR A 1 681 ? -17.172 -4.672 -5.527 1 63.22 681 TYR A CA 1
ATOM 5302 C C . TYR A 1 681 ? -17.875 -5.988 -5.812 1 63.22 681 TYR A C 1
ATOM 5304 O O . TYR A 1 681 ? -17.781 -6.938 -5.031 1 63.22 681 TYR A O 1
ATOM 5312 N N . MET B 1 1 ? 0.604 -54.062 -77 1 28.31 1 MET B N 1
ATOM 5313 C CA . MET B 1 1 ? -0.384 -54.25 -75.938 1 28.31 1 MET B CA 1
ATOM 5314 C C . MET B 1 1 ? 0.214 -53.906 -74.562 1 28.31 1 MET B C 1
ATOM 5316 O O . MET B 1 1 ? 1.035 -54.656 -74.062 1 28.31 1 MET B O 1
ATOM 5320 N N . ALA B 1 2 ? 0.568 -52.562 -74.438 1 36.19 2 ALA B N 1
ATOM 5321 C CA . ALA B 1 2 ? 1.15 -51.875 -73.312 1 36.19 2 ALA B CA 1
ATOM 5322 C C . ALA B 1 2 ? 0.285 -52.031 -72.062 1 36.19 2 ALA B C 1
ATOM 5324 O O . ALA B 1 2 ? -0.912 -51.75 -72.125 1 36.19 2 ALA B O 1
ATOM 5325 N N . ALA B 1 3 ? 0.692 -53.031 -71.188 1 31.59 3 ALA B N 1
ATOM 5326 C CA . ALA B 1 3 ? 0.192 -53.344 -69.812 1 31.59 3 ALA B CA 1
ATOM 5327 C C . ALA B 1 3 ? 0.133 -52.094 -68.938 1 31.59 3 ALA B C 1
ATOM 5329 O O . ALA B 1 3 ? 1.147 -51.438 -68.75 1 31.59 3 ALA B O 1
ATOM 5330 N N . MET B 1 4 ? -1.007 -51.375 -68.875 1 24.44 4 MET B N 1
ATOM 5331 C CA . MET B 1 4 ? -1.352 -50.281 -67.938 1 24.44 4 MET B CA 1
ATOM 5332 C C . MET B 1 4 ? -1.241 -50.688 -66.5 1 24.44 4 MET B C 1
ATOM 5334 O O . MET B 1 4 ? -1.932 -51.594 -66.062 1 24.44 4 MET B O 1
ATOM 5338 N N . ALA B 1 5 ? 0.034 -50.656 -66 1 33.06 5 ALA B N 1
ATOM 5339 C CA . ALA B 1 5 ? 0.243 -50.875 -64.562 1 33.06 5 ALA B CA 1
ATOM 5340 C C . ALA B 1 5 ? -0.696 -50 -63.75 1 33.06 5 ALA B C 1
ATOM 5342 O O . ALA B 1 5 ? -0.598 -48.75 -63.781 1 33.06 5 ALA B O 1
ATOM 5343 N N . SER B 1 6 ? -2.014 -50.406 -63.625 1 27.39 6 SER B N 1
ATOM 5344 C CA . SER B 1 6 ? -2.91 -49.719 -62.719 1 27.39 6 SER B CA 1
ATOM 5345 C C . SER B 1 6 ? -2.316 -49.656 -61.312 1 27.39 6 SER B C 1
ATOM 5347 O O . SER B 1 6 ? -2.008 -50.688 -60.719 1 27.39 6 SER B O 1
ATOM 5349 N N . LEU B 1 7 ? -1.507 -48.656 -60.969 1 33.22 7 LEU B N 1
ATOM 5350 C CA . LEU B 1 7 ? -1.077 -48.406 -59.594 1 33.22 7 LEU B CA 1
ATOM 5351 C C . LEU B 1 7 ? -2.275 -48.281 -58.656 1 33.22 7 LEU B C 1
ATOM 5353 O O . LEU B 1 7 ? -3.104 -47.375 -58.812 1 33.22 7 LEU B O 1
ATOM 5357 N N . LEU B 1 8 ? -2.77 -49.406 -58.125 1 31.81 8 LEU B N 1
ATOM 5358 C CA . LEU B 1 8 ? -3.73 -49.406 -57.031 1 31.81 8 LEU B CA 1
ATOM 5359 C C . LEU B 1 8 ? -3.219 -48.594 -55.844 1 31.81 8 LEU B C 1
ATOM 5361 O O . LEU B 1 8 ? -2.182 -48.906 -55.281 1 31.81 8 LEU B O 1
ATOM 5365 N N . LEU B 1 9 ? -3.449 -47.281 -55.812 1 32.12 9 LEU B N 1
ATOM 5366 C CA . LEU B 1 9 ? -3.334 -46.5 -54.594 1 32.12 9 LEU B CA 1
ATOM 5367 C C . LEU B 1 9 ? -4.062 -47.156 -53.438 1 32.12 9 LEU B C 1
ATOM 5369 O O . LEU B 1 9 ? -5.281 -47.312 -53.469 1 32.12 9 LEU B O 1
ATOM 5373 N N . LEU B 1 10 ? -3.387 -48.031 -52.688 1 31.67 10 LEU B N 1
ATOM 5374 C CA . LEU B 1 10 ? -3.885 -48.5 -51.406 1 31.67 10 LEU B CA 1
ATOM 5375 C C . LEU B 1 10 ? -4.273 -47.312 -50.531 1 31.67 10 LEU B C 1
ATOM 5377 O O . LEU B 1 10 ? -3.416 -46.531 -50.125 1 31.67 10 LEU B O 1
ATOM 5381 N N . VAL B 1 11 ? -5.445 -46.75 -50.688 1 34.53 11 VAL B N 1
ATOM 5382 C CA . VAL B 1 11 ? -6.031 -45.844 -49.719 1 34.53 11 VAL B CA 1
ATOM 5383 C C . VAL B 1 11 ? -5.977 -46.5 -48.312 1 34.53 11 VAL B C 1
ATOM 5385 O O . VAL B 1 11 ? -6.527 -47.594 -48.125 1 34.53 11 VAL B O 1
ATOM 5388 N N . LEU B 1 12 ? -4.938 -46.25 -47.594 1 33.72 12 LEU B N 1
ATOM 5389 C CA . LEU B 1 12 ? -4.957 -46.625 -46.188 1 33.72 12 LEU B CA 1
ATOM 5390 C C . LEU B 1 12 ? -6.281 -46.25 -45.531 1 33.72 12 LEU B C 1
ATOM 5392 O O . LEU B 1 12 ? -6.738 -45.094 -45.688 1 33.72 12 LEU B O 1
ATOM 5396 N N . PRO B 1 13 ? -7.141 -47.219 -45.281 1 33.56 13 PRO B N 1
ATOM 5397 C CA . PRO B 1 13 ? -8.398 -46.875 -44.625 1 33.56 13 PRO B CA 1
ATOM 5398 C C . PRO B 1 13 ? -8.203 -45.875 -43.5 1 33.56 13 PRO B C 1
ATOM 5400 O O . PRO B 1 13 ? -7.125 -45.781 -42.906 1 33.56 13 PRO B O 1
ATOM 5403 N N . ALA B 1 14 ? -8.93 -44.812 -43.625 1 37.03 14 ALA B N 1
ATOM 5404 C CA . ALA B 1 14 ? -9.125 -43.906 -42.5 1 37.03 14 ALA B CA 1
ATOM 5405 C C . ALA B 1 14 ? -9.398 -44.688 -41.219 1 37.03 14 ALA B C 1
ATOM 5407 O O . ALA B 1 14 ? -10.414 -45.375 -41.094 1 37.03 14 ALA B O 1
ATOM 5408 N N . VAL B 1 15 ? -8.477 -45.188 -40.594 1 34.84 15 VAL B N 1
ATOM 5409 C CA . VAL B 1 15 ? -8.734 -45.719 -39.25 1 34.84 15 VAL B CA 1
ATOM 5410 C C . VAL B 1 15 ? -9.711 -44.812 -38.531 1 34.84 15 VAL B C 1
ATOM 5412 O O . VAL B 1 15 ? -9.469 -43.625 -38.375 1 34.84 15 VAL B O 1
ATOM 5415 N N . ALA B 1 16 ? -11.008 -45.094 -38.5 1 36.28 16 ALA B N 1
ATOM 5416 C CA . ALA B 1 16 ? -12.008 -44.5 -37.625 1 36.28 16 ALA B CA 1
ATOM 5417 C C . ALA B 1 16 ? -11.406 -44.188 -36.25 1 36.28 16 ALA B C 1
ATOM 5419 O O . ALA B 1 16 ? -10.789 -45.062 -35.625 1 36.28 16 ALA B O 1
ATOM 5420 N N . LYS B 1 17 ? -11.539 -43 -35.875 1 47.62 17 LYS B N 1
ATOM 5421 C CA . LYS B 1 17 ? -11.039 -42.469 -34.625 1 47.62 17 LYS B CA 1
ATOM 5422 C C . LYS B 1 17 ? -11.664 -43.219 -33.438 1 47.62 17 LYS B C 1
ATOM 5424 O O . LYS B 1 17 ? -12.875 -43.094 -33.219 1 47.62 17 LYS B O 1
ATOM 5429 N N . ALA B 1 18 ? -11.352 -44.438 -33.281 1 43.38 18 ALA B N 1
ATOM 5430 C CA . ALA B 1 18 ? -11.875 -45.062 -32.062 1 43.38 18 ALA B CA 1
ATOM 5431 C C . ALA B 1 18 ? -11.953 -44.062 -30.906 1 43.38 18 ALA B C 1
ATOM 5433 O O . ALA B 1 18 ? -10.977 -43.375 -30.609 1 43.38 18 ALA B O 1
ATOM 5434 N N . SER B 1 19 ? -13.195 -43.844 -30.562 1 51.38 19 SER B N 1
ATOM 5435 C CA . SER B 1 19 ? -13.508 -43 -29.422 1 51.38 19 SER B CA 1
ATOM 5436 C C . SER B 1 19 ? -12.703 -43.375 -28.188 1 51.38 19 SER B C 1
ATOM 5438 O O . SER B 1 19 ? -12.703 -44.562 -27.797 1 51.38 19 SER B O 1
ATOM 5440 N N . SER B 1 20 ? -11.766 -42.5 -27.781 1 79.56 20 SER B N 1
ATOM 5441 C CA . SER B 1 20 ? -10.953 -42.812 -26.609 1 79.56 20 SER B CA 1
ATOM 5442 C C . SER B 1 20 ? -11.734 -42.594 -25.328 1 79.56 20 SER B C 1
ATOM 5444 O O . SER B 1 20 ? -12.492 -41.625 -25.219 1 79.56 20 SER B O 1
ATOM 5446 N N . ALA B 1 21 ? -12.031 -43.625 -24.578 1 88.62 21 ALA B N 1
ATOM 5447 C CA . ALA B 1 21 ? -12.711 -43.625 -23.281 1 88.62 21 ALA B CA 1
ATOM 5448 C C . ALA B 1 21 ? -11.883 -42.875 -22.234 1 88.62 21 ALA B C 1
ATOM 5450 O O . ALA B 1 21 ? -10.648 -42.875 -22.297 1 88.62 21 ALA B O 1
ATOM 5451 N N . PRO B 1 22 ? -12.727 -42.156 -21.344 1 95 22 PRO B N 1
ATOM 5452 C CA . PRO B 1 22 ? -12 -41.562 -20.234 1 95 22 PRO B CA 1
ATOM 5453 C C . PRO B 1 22 ? -11.094 -42.531 -19.5 1 95 22 PRO B C 1
ATOM 5455 O O . PRO B 1 22 ? -11.531 -43.656 -19.156 1 95 22 PRO B O 1
ATOM 5458 N N . THR B 1 23 ? -9.859 -42.156 -19.344 1 96.88 23 THR B N 1
ATOM 5459 C CA . THR B 1 23 ? -8.852 -43.062 -18.797 1 96.88 23 THR B CA 1
ATOM 5460 C C . THR B 1 23 ? -8.023 -42.344 -17.734 1 96.88 23 THR B C 1
ATOM 5462 O O . THR B 1 23 ? -7.488 -41.25 -17.969 1 96.88 23 THR B O 1
ATOM 5465 N N . THR B 1 24 ? -7.941 -42.938 -16.531 1 97.38 24 THR B N 1
ATOM 5466 C CA . THR B 1 24 ? -7.133 -42.438 -15.422 1 97.38 24 THR B CA 1
ATOM 5467 C C . THR B 1 24 ? -5.906 -43.344 -15.211 1 97.38 24 THR B C 1
ATOM 5469 O O . THR B 1 24 ? -6.008 -44.562 -15.242 1 97.38 24 THR B O 1
ATOM 5472 N N . LEU B 1 25 ? -4.805 -42.688 -15.109 1 97.88 25 LEU B N 1
ATOM 5473 C CA . LEU B 1 25 ? -3.613 -43.438 -14.727 1 97.88 25 LEU B CA 1
ATOM 5474 C C . LEU B 1 25 ? -3.557 -43.625 -13.219 1 97.88 25 LEU B C 1
ATOM 5476 O O . LEU B 1 25 ? -3.637 -42.656 -12.461 1 97.88 25 LEU B O 1
ATOM 5480 N N . LEU B 1 26 ? -3.449 -44.875 -12.758 1 97.44 26 LEU B N 1
ATOM 5481 C CA . LEU B 1 26 ? -3.4 -45.219 -11.336 1 97.44 26 LEU B CA 1
ATOM 5482 C C . LEU B 1 26 ? -1.965 -45.469 -10.891 1 97.44 26 LEU B C 1
ATOM 5484 O O . LEU B 1 26 ? -1.263 -46.312 -11.461 1 97.44 26 LEU B O 1
ATOM 5488 N N . PHE B 1 27 ? -1.552 -44.781 -9.914 1 97 27 PHE B N 1
ATOM 5489 C CA . PHE B 1 27 ? -0.256 -44.938 -9.266 1 97 27 PHE B CA 1
ATOM 5490 C C . PHE B 1 27 ? -0.33 -44.5 -7.805 1 97 27 PHE B C 1
ATOM 5492 O O . PHE B 1 27 ? -0.734 -43.375 -7.496 1 97 27 PHE B O 1
ATOM 5499 N N . GLU B 1 28 ? -0.034 -45.438 -6.914 1 95.25 28 GLU B N 1
ATOM 5500 C CA . GLU B 1 28 ? 0.002 -45.094 -5.5 1 95.25 28 GLU B CA 1
ATOM 5501 C C . GLU B 1 28 ? 1.296 -44.344 -5.148 1 95.25 28 GLU B C 1
ATOM 5503 O O . GLU B 1 28 ? 2.254 -44.969 -4.676 1 95.25 28 GLU B O 1
ATOM 5508 N N . ASN B 1 29 ? 1.306 -43.062 -5.234 1 95.5 29 ASN B N 1
ATOM 5509 C CA . ASN B 1 29 ? 2.484 -42.219 -5.078 1 95.5 29 ASN B CA 1
ATOM 5510 C C . ASN B 1 29 ? 2.754 -41.875 -3.611 1 95.5 29 ASN B C 1
ATOM 5512 O O . ASN B 1 29 ? 2.217 -40.906 -3.074 1 95.5 29 ASN B O 1
ATOM 5516 N N . ASP B 1 30 ? 3.621 -42.594 -2.975 1 92.62 30 ASP B N 1
ATOM 5517 C CA . ASP B 1 30 ? 3.957 -42.375 -1.572 1 92.62 30 ASP B CA 1
ATOM 5518 C C . ASP B 1 30 ? 5.098 -41.375 -1.437 1 92.62 30 ASP B C 1
ATOM 5520 O O . ASP B 1 30 ? 5.562 -41.094 -0.329 1 92.62 30 ASP B O 1
ATOM 5524 N N . GLY B 1 31 ? 5.609 -40.906 -2.574 1 92.88 31 GLY B N 1
ATOM 5525 C CA . GLY B 1 31 ? 6.633 -39.875 -2.576 1 92.88 31 GLY B CA 1
ATOM 5526 C C . GLY B 1 31 ? 8.047 -40.438 -2.578 1 92.88 31 GLY B C 1
ATOM 5527 O O . GLY B 1 31 ? 9 -39.688 -2.834 1 92.88 31 GLY B O 1
ATOM 5528 N N . ASN B 1 32 ? 8.195 -41.688 -2.279 1 93.5 32 ASN B N 1
ATOM 5529 C CA . ASN B 1 32 ? 9.523 -42.281 -2.305 1 93.5 32 ASN B CA 1
ATOM 5530 C C . ASN B 1 32 ? 10.023 -42.469 -3.734 1 93.5 32 ASN B C 1
ATOM 5532 O O . ASN B 1 32 ? 9.781 -43.531 -4.34 1 93.5 32 ASN B O 1
ATOM 5536 N N . TRP B 1 33 ? 10.852 -41.625 -4.176 1 90.06 33 TRP B N 1
ATOM 5537 C CA . TRP B 1 33 ? 11.195 -41.562 -5.59 1 90.06 33 TRP B CA 1
ATOM 5538 C C . TRP B 1 33 ? 12.203 -42.656 -5.957 1 90.06 33 TRP B C 1
ATOM 5540 O O . TRP B 1 33 ? 12.422 -42.938 -7.137 1 90.06 33 TRP B O 1
ATOM 5550 N N . THR B 1 34 ? 12.758 -43.281 -5.027 1 90.88 34 THR B N 1
ATOM 5551 C CA . THR B 1 34 ? 13.695 -44.344 -5.32 1 90.88 34 THR B CA 1
ATOM 5552 C C . THR B 1 34 ? 12.953 -45.625 -5.68 1 90.88 34 THR B C 1
ATOM 5554 O O . THR B 1 34 ? 13.547 -46.562 -6.203 1 90.88 34 THR B O 1
ATOM 5557 N N . ALA B 1 35 ? 11.656 -45.625 -5.492 1 90.75 35 ALA B N 1
ATOM 5558 C CA . ALA B 1 35 ? 10.891 -46.844 -5.734 1 90.75 35 ALA B CA 1
ATOM 5559 C C . ALA B 1 35 ? 9.828 -46.625 -6.809 1 90.75 35 ALA B C 1
ATOM 5561 O O . ALA B 1 35 ? 9.016 -47.5 -7.078 1 90.75 35 ALA B O 1
ATOM 5562 N N . HIS B 1 36 ? 9.812 -45.469 -7.418 1 91.75 36 HIS B N 1
ATOM 5563 C CA . HIS B 1 36 ? 8.773 -45.156 -8.391 1 91.75 36 HIS B CA 1
ATOM 5564 C C . HIS B 1 36 ? 8.719 -46.188 -9.508 1 91.75 36 HIS B C 1
ATOM 5566 O O . HIS B 1 36 ? 7.633 -46.625 -9.898 1 91.75 36 HIS B O 1
ATOM 5572 N N . ALA B 1 37 ? 9.836 -46.594 -9.977 1 91.06 37 ALA B N 1
ATOM 5573 C CA . ALA B 1 37 ? 9.898 -47.469 -11.133 1 91.06 37 ALA B CA 1
ATOM 5574 C C . ALA B 1 37 ? 9.398 -48.875 -10.766 1 91.06 37 ALA B C 1
ATOM 5576 O O . ALA B 1 37 ? 8.875 -49.594 -11.625 1 91.06 37 ALA B O 1
ATOM 5577 N N . GLU B 1 38 ? 9.508 -49.25 -9.531 1 92.56 38 GLU B N 1
ATOM 5578 C CA . GLU B 1 38 ? 9.188 -50.594 -9.094 1 92.56 38 GLU B CA 1
ATOM 5579 C C . GLU B 1 38 ? 7.727 -50.719 -8.672 1 92.56 38 GLU B C 1
ATOM 5581 O O . GLU B 1 38 ? 7.176 -51.812 -8.617 1 92.56 38 GLU B O 1
ATOM 5586 N N . ARG B 1 39 ? 7.117 -49.688 -8.406 1 93.5 39 ARG B N 1
ATOM 5587 C CA . ARG B 1 39 ? 5.727 -49.719 -7.973 1 93.5 39 ARG B CA 1
ATOM 5588 C C . ARG B 1 39 ? 4.789 -49.906 -9.156 1 93.5 39 ARG B C 1
ATOM 5590 O O . ARG B 1 39 ? 5.023 -49.375 -10.242 1 93.5 39 ARG B O 1
ATOM 5597 N N . PRO B 1 40 ? 3.727 -50.656 -8.914 1 94.88 40 PRO B N 1
ATOM 5598 C CA . PRO B 1 40 ? 2.83 -50.906 -10.039 1 94.88 40 PRO B CA 1
ATOM 5599 C C . PRO B 1 40 ? 2.082 -49.656 -10.5 1 94.88 40 PRO B C 1
ATOM 5601 O O . PRO B 1 40 ? 1.763 -48.812 -9.688 1 94.88 40 PRO B O 1
ATOM 5604 N N . SER B 1 41 ? 1.852 -49.562 -11.742 1 97.62 41 SER B N 1
ATOM 5605 C CA . SER B 1 41 ? 1.052 -48.562 -12.438 1 97.62 41 SER B CA 1
ATOM 5606 C C . SER B 1 41 ? -0.006 -49.219 -13.32 1 97.62 41 SER B C 1
ATOM 5608 O O . SER B 1 41 ? 0.172 -50.375 -13.773 1 97.62 41 SER B O 1
ATOM 5610 N N . ALA B 1 42 ? -1.174 -48.594 -13.453 1 98.06 42 ALA B N 1
ATOM 5611 C CA . ALA B 1 42 ? -2.262 -49.188 -14.25 1 98.06 42 ALA B CA 1
ATOM 5612 C C . ALA B 1 42 ? -3.094 -48.062 -14.906 1 98.06 42 ALA B C 1
ATOM 5614 O O . ALA B 1 42 ? -2.879 -46.906 -14.648 1 98.06 42 ALA B O 1
ATOM 5615 N N . LEU B 1 43 ? -3.965 -48.5 -15.828 1 98 43 LEU B N 1
ATOM 5616 C CA . LEU B 1 43 ? -4.902 -47.594 -16.5 1 98 43 LEU B CA 1
ATOM 5617 C C . LEU B 1 43 ? -6.344 -47.969 -16.172 1 98 43 LEU B C 1
ATOM 5619 O O . LEU B 1 43 ? -6.773 -49.094 -16.484 1 98 43 LEU B O 1
ATOM 5623 N N . LEU B 1 44 ? -7.051 -47.125 -15.539 1 97.44 44 LEU B N 1
ATOM 5624 C CA . LEU B 1 44 ? -8.477 -47.312 -15.305 1 97.44 44 LEU B CA 1
ATOM 5625 C C . LEU B 1 44 ? -9.305 -46.688 -16.422 1 97.44 44 LEU B C 1
ATOM 5627 O O . LEU B 1 44 ? -9.242 -45.469 -16.641 1 97.44 44 LEU B O 1
ATOM 5631 N N . VAL B 1 45 ? -10.008 -47.469 -17.141 1 96.94 45 VAL B N 1
ATOM 5632 C CA . VAL B 1 45 ? -10.93 -47 -18.156 1 96.94 45 VAL B CA 1
ATOM 5633 C C . VAL B 1 45 ? -12.352 -46.938 -17.594 1 96.94 45 VAL B C 1
ATOM 5635 O O . VAL B 1 45 ? -12.906 -47.938 -17.188 1 96.94 45 VAL B O 1
ATOM 5638 N N . HIS B 1 46 ? -12.938 -45.812 -17.625 1 94.81 46 HIS B N 1
ATOM 5639 C CA . HIS B 1 46 ? -14.156 -45.531 -16.875 1 94.81 46 HIS B CA 1
ATOM 5640 C C . HIS B 1 46 ? -15.398 -46 -17.625 1 94.81 46 HIS B C 1
ATOM 5642 O O . HIS B 1 46 ? -16.406 -46.344 -17.016 1 94.81 46 HIS B O 1
ATOM 5648 N N . THR B 1 47 ? -15.359 -46.031 -18.969 1 93.75 47 THR B N 1
ATOM 5649 C CA . THR B 1 47 ? -16.516 -46.438 -19.75 1 93.75 47 THR B CA 1
ATOM 5650 C C . THR B 1 47 ? -16.703 -47.938 -19.672 1 93.75 47 THR B C 1
ATOM 5652 O O . THR B 1 47 ? -15.82 -48.719 -20.062 1 93.75 47 THR B O 1
ATOM 5655 N N . PRO B 1 48 ? -17.844 -48.344 -19.203 1 94.31 48 PRO B N 1
ATOM 5656 C CA . PRO B 1 48 ? -18.078 -49.781 -19.125 1 94.31 48 PRO B CA 1
ATOM 5657 C C . PRO B 1 48 ? -18.047 -50.469 -20.484 1 94.31 48 PRO B C 1
ATOM 5659 O O . PRO B 1 48 ? -18.5 -49.906 -21.484 1 94.31 48 PRO B O 1
ATOM 5662 N N . ALA B 1 49 ? -17.531 -51.688 -20.469 1 94.94 49 ALA B N 1
ATOM 5663 C CA . ALA B 1 49 ? -17.469 -52.5 -21.672 1 94.94 49 ALA B CA 1
ATOM 5664 C C . ALA B 1 49 ? -17.609 -54 -21.312 1 94.94 49 ALA B C 1
ATOM 5666 O O . ALA B 1 49 ? -17.531 -54.375 -20.141 1 94.94 49 ALA B O 1
ATOM 5667 N N . ARG B 1 50 ? -17.875 -54.656 -22.328 1 94.56 50 ARG B N 1
ATOM 5668 C CA . ARG B 1 50 ? -17.797 -56.094 -22.156 1 94.56 50 ARG B CA 1
ATOM 5669 C C . ARG B 1 50 ? -16.344 -56.562 -22.062 1 94.56 50 ARG B C 1
ATOM 5671 O O . ARG B 1 50 ? -15.438 -55.844 -22.484 1 94.56 50 ARG B O 1
ATOM 5678 N N . ARG B 1 51 ? -16.203 -57.719 -21.594 1 92.88 51 ARG B N 1
ATOM 5679 C CA . ARG B 1 51 ? -14.852 -58.188 -21.328 1 92.88 51 ARG B CA 1
ATOM 5680 C C . ARG B 1 51 ? -14.008 -58.188 -22.609 1 92.88 51 ARG B C 1
ATOM 5682 O O . ARG B 1 51 ? -12.859 -57.719 -22.578 1 92.88 51 ARG B O 1
ATOM 5689 N N . GLY B 1 52 ? -14.555 -58.781 -23.734 1 93.56 52 GLY B N 1
ATOM 5690 C CA . GLY B 1 52 ? -13.82 -58.781 -25 1 93.56 52 GLY B CA 1
ATOM 5691 C C . GLY B 1 52 ? -13.445 -57.406 -25.469 1 93.56 52 GLY B C 1
ATOM 5692 O O . GLY B 1 52 ? -12.336 -57.188 -25.984 1 93.56 52 GLY B O 1
ATOM 5693 N N . GLN B 1 53 ? -14.359 -56.562 -25.312 1 95.12 53 GLN B N 1
ATOM 5694 C CA . GLN B 1 53 ? -14.102 -55.156 -25.688 1 95.12 53 GLN B CA 1
ATOM 5695 C C . GLN B 1 53 ? -13.039 -54.531 -24.781 1 95.12 53 GLN B C 1
ATOM 5697 O O . GLN B 1 53 ? -12.188 -53.781 -25.25 1 95.12 53 GLN B O 1
ATOM 5702 N N . ALA B 1 54 ? -13.117 -54.812 -23.5 1 96 54 ALA B N 1
ATOM 5703 C CA . ALA B 1 54 ? -12.125 -54.312 -22.531 1 96 54 ALA B CA 1
ATOM 5704 C C . ALA B 1 54 ? -10.727 -54.781 -22.922 1 96 54 ALA B C 1
ATOM 5706 O O . ALA B 1 54 ? -9.773 -54 -22.891 1 96 54 ALA B O 1
ATOM 5707 N N . GLU B 1 55 ? -10.594 -56 -23.297 1 96.19 55 GLU B N 1
ATOM 5708 C CA . GLU B 1 55 ? -9.32 -56.562 -23.734 1 96.19 55 GLU B CA 1
ATOM 5709 C C . GLU B 1 55 ? -8.797 -55.844 -24.984 1 96.19 55 GLU B C 1
ATOM 5711 O O . GLU B 1 55 ? -7.605 -55.562 -25.078 1 96.19 55 GLU B O 1
ATOM 5716 N N . ALA B 1 56 ? -9.711 -55.562 -25.891 1 95.56 56 ALA B N 1
ATOM 5717 C CA . ALA B 1 56 ? -9.344 -54.906 -27.141 1 95.56 56 ALA B CA 1
ATOM 5718 C C . ALA B 1 56 ? -8.859 -53.469 -26.859 1 95.56 56 ALA B C 1
ATOM 5720 O O . ALA B 1 56 ? -7.891 -53 -27.469 1 95.56 56 ALA B O 1
ATOM 5721 N N . ILE B 1 57 ? -9.539 -52.844 -25.969 1 95.12 57 ILE B N 1
ATOM 5722 C CA . ILE B 1 57 ? -9.172 -51.469 -25.641 1 95.12 57 ILE B CA 1
ATOM 5723 C C . ILE B 1 57 ? -7.812 -51.438 -24.938 1 95.12 57 ILE B C 1
ATOM 5725 O O . ILE B 1 57 ? -6.965 -50.594 -25.25 1 95.12 57 ILE B O 1
ATOM 5729 N N . CYS B 1 58 ? -7.566 -52.312 -23.984 1 96.94 58 CYS B N 1
ATOM 5730 C CA . CYS B 1 58 ? -6.258 -52.406 -23.344 1 96.94 58 CYS B CA 1
ATOM 5731 C C . CYS B 1 58 ? -5.164 -52.656 -24.375 1 96.94 58 CYS B C 1
ATOM 5733 O O . CYS B 1 58 ? -4.07 -52.094 -24.281 1 96.94 58 CYS B O 1
ATOM 5735 N N . ALA B 1 59 ? -5.457 -53.438 -25.391 1 95.44 59 ALA B N 1
ATOM 5736 C CA . ALA B 1 59 ? -4.488 -53.719 -26.438 1 95.44 59 ALA B CA 1
ATOM 5737 C C . ALA B 1 59 ? -4.148 -52.5 -27.25 1 95.44 59 ALA B C 1
ATOM 5739 O O . ALA B 1 59 ? -3.016 -52.312 -27.703 1 95.44 59 ALA B O 1
ATOM 5740 N N . THR B 1 60 ? -5.094 -51.625 -27.406 1 91.81 60 THR B N 1
ATOM 5741 C CA . THR B 1 60 ? -4.832 -50.375 -28.125 1 91.81 60 THR B CA 1
ATOM 5742 C C . THR B 1 60 ? -3.846 -49.5 -27.359 1 91.81 60 THR B C 1
ATOM 5744 O O . THR B 1 60 ? -3.182 -48.656 -27.938 1 91.81 60 THR B O 1
ATOM 5747 N N . HIS B 1 61 ? -3.773 -49.75 -26.062 1 93.62 61 HIS B N 1
ATOM 5748 C CA . HIS B 1 61 ? -2.789 -49.062 -25.219 1 93.62 61 HIS B CA 1
ATOM 5749 C C . HIS B 1 61 ? -1.502 -49.875 -25.125 1 93.62 61 HIS B C 1
ATOM 5751 O O . HIS B 1 61 ? -0.621 -49.562 -24.312 1 93.62 61 HIS B O 1
ATOM 5757 N N . GLU B 1 62 ? -1.476 -50.938 -25.875 1 94.12 62 GLU B N 1
ATOM 5758 C CA . GLU B 1 62 ? -0.356 -51.875 -25.812 1 94.12 62 GLU B CA 1
ATOM 5759 C C . GLU B 1 62 ? -0.24 -52.5 -24.422 1 94.12 62 GLU B C 1
ATOM 5761 O O . GLU B 1 62 ? 0.866 -52.688 -23.922 1 94.12 62 GLU B O 1
ATOM 5766 N N . GLU B 1 63 ? -1.359 -52.719 -23.844 1 97.38 63 GLU B N 1
ATOM 5767 C CA . GLU B 1 63 ? -1.458 -53.312 -22.5 1 97.38 63 GLU B CA 1
ATOM 5768 C C . GLU B 1 63 ? -2.439 -54.469 -22.469 1 97.38 63 GLU B C 1
ATOM 5770 O O . GLU B 1 63 ? -3.041 -54.812 -23.5 1 97.38 63 GLU B O 1
ATOM 5775 N N . GLN B 1 64 ? -2.527 -55.156 -21.312 1 97.75 64 GLN B N 1
ATOM 5776 C CA . GLN B 1 64 ? -3.486 -56.219 -21.047 1 97.75 64 GLN B CA 1
ATOM 5777 C C . GLN B 1 64 ? -4.344 -55.906 -19.828 1 97.75 64 GLN B C 1
ATOM 5779 O O . GLN B 1 64 ? -4.047 -54.969 -19.078 1 97.75 64 GLN B O 1
ATOM 5784 N N . LEU B 1 65 ? -5.441 -56.594 -19.75 1 97.56 65 LEU B N 1
ATOM 5785 C CA . LEU B 1 65 ? -6.219 -56.469 -18.531 1 97.56 65 LEU B CA 1
ATOM 5786 C C . LEU B 1 65 ? -5.375 -56.812 -17.297 1 97.56 65 LEU B C 1
ATOM 5788 O O . LEU B 1 65 ? -4.605 -57.781 -17.328 1 97.56 65 LEU B O 1
ATOM 5792 N N . LEU B 1 66 ? -5.484 -56.094 -16.297 1 97.25 66 LEU B N 1
ATOM 5793 C CA . LEU B 1 66 ? -4.742 -56.281 -15.055 1 97.25 66 LEU B CA 1
ATOM 5794 C C . LEU B 1 66 ? -5.156 -57.594 -14.383 1 97.25 66 LEU B C 1
ATOM 5796 O O . LEU B 1 66 ? -6.344 -57.938 -14.352 1 97.25 66 LEU B O 1
ATOM 5800 N N . SER B 1 67 ? -4.188 -58.281 -13.797 1 94.94 67 SER B N 1
ATOM 5801 C CA . SER B 1 67 ? -4.512 -59.469 -13.008 1 94.94 67 SER B CA 1
ATOM 5802 C C . SER B 1 67 ? -5.422 -59.125 -11.836 1 94.94 67 SER B C 1
ATOM 5804 O O . SER B 1 67 ? -5.234 -58.125 -11.18 1 94.94 67 SER B O 1
ATOM 5806 N N . CYS B 1 68 ? -6.434 -59.969 -11.586 1 91.5 68 CYS B N 1
ATOM 5807 C CA . CYS B 1 68 ? -7.328 -59.719 -10.469 1 91.5 68 CYS B CA 1
ATOM 5808 C C . CYS B 1 68 ? -6.578 -59.75 -9.148 1 91.5 68 CYS B C 1
ATOM 5810 O O . CYS B 1 68 ? -6.953 -59.062 -8.195 1 91.5 68 CYS B O 1
ATOM 5812 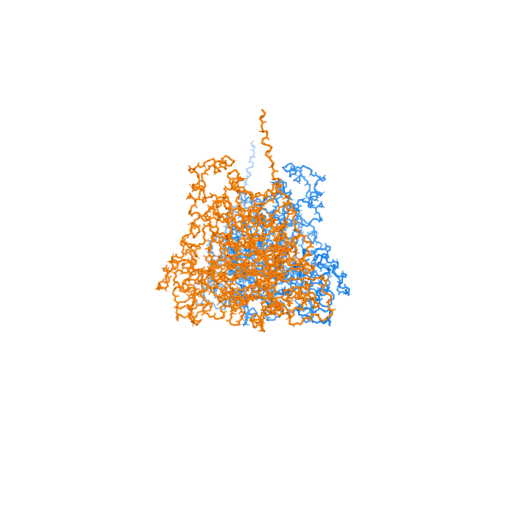N N . ASP B 1 69 ? -5.359 -60.406 -9.125 1 90.75 69 ASP B N 1
ATOM 5813 C CA . ASP B 1 69 ? -4.535 -60.5 -7.922 1 90.75 69 ASP B CA 1
ATOM 5814 C C . ASP B 1 69 ? -3.779 -59.219 -7.672 1 90.75 69 ASP B C 1
ATOM 5816 O O . ASP B 1 69 ? -3.27 -59 -6.57 1 90.75 69 ASP B O 1
ATOM 5820 N N . ASP B 1 70 ? -3.74 -58.406 -8.68 1 93.75 70 ASP B N 1
ATOM 5821 C CA . ASP B 1 70 ? -2.945 -57.188 -8.562 1 93.75 70 ASP B CA 1
ATOM 5822 C C . ASP B 1 70 ? -3.832 -55.969 -8.25 1 93.75 70 ASP B C 1
ATOM 5824 O O . ASP B 1 70 ? -3.33 -54.875 -8.008 1 93.75 70 ASP B O 1
ATOM 5828 N N . VAL B 1 71 ? -5.141 -56.188 -8.227 1 93.81 71 VAL B N 1
ATOM 5829 C CA . VAL B 1 71 ? -6.09 -55.094 -8.023 1 93.81 71 VAL B CA 1
ATOM 5830 C C . VAL B 1 71 ? -5.852 -54.438 -6.668 1 93.81 71 VAL B C 1
ATOM 5832 O O . VAL B 1 71 ? -5.977 -53.219 -6.527 1 93.81 71 VAL B O 1
ATOM 5835 N N . HIS B 1 72 ? -5.43 -55.219 -5.695 1 92 72 HIS B N 1
ATOM 5836 C CA . HIS B 1 72 ? -5.262 -54.719 -4.332 1 92 72 HIS B CA 1
ATOM 5837 C C . HIS B 1 72 ? -4.129 -53.719 -4.25 1 92 72 HIS B C 1
ATOM 5839 O O . HIS B 1 72 ? -4.082 -52.906 -3.32 1 92 72 HIS B O 1
ATOM 5845 N N . HIS B 1 73 ? -3.176 -53.688 -5.215 1 94.12 73 HIS B N 1
ATOM 5846 C CA . HIS B 1 73 ? -2.072 -52.719 -5.227 1 94.12 73 HIS B CA 1
ATOM 5847 C C . HIS B 1 73 ? -2.576 -51.312 -5.434 1 94.12 73 HIS B C 1
ATOM 5849 O O . HIS B 1 73 ? -1.846 -50.344 -5.191 1 94.12 73 HIS B O 1
ATOM 5855 N N . PHE B 1 74 ? -3.83 -51.219 -5.848 1 96.25 74 PHE B N 1
ATOM 5856 C CA . PHE B 1 74 ? -4.371 -49.906 -6.18 1 96.25 74 PHE B CA 1
ATOM 5857 C C . PHE B 1 74 ? -5.551 -49.562 -5.285 1 96.25 74 PHE B C 1
ATOM 5859 O O . PHE B 1 74 ? -6.465 -48.844 -5.699 1 96.25 74 PHE B O 1
ATOM 5866 N N . HIS B 1 75 ? -5.598 -50.094 -4.102 1 93.25 75 HIS B N 1
ATOM 5867 C CA . HIS B 1 75 ? -6.711 -49.906 -3.178 1 93.25 75 HIS B CA 1
ATOM 5868 C C . HIS B 1 75 ? -6.949 -48.438 -2.867 1 93.25 75 HIS B C 1
ATOM 5870 O O . HIS B 1 75 ? -8.094 -47.969 -2.879 1 93.25 75 HIS B O 1
ATOM 5876 N N . GLN B 1 76 ? -5.891 -47.656 -2.588 1 94.62 76 GLN B N 1
ATOM 5877 C CA . GLN B 1 76 ? -6.047 -46.25 -2.271 1 94.62 76 GLN B CA 1
ATOM 5878 C C . GLN B 1 76 ? -6.508 -45.438 -3.492 1 94.62 76 GLN B C 1
ATOM 5880 O O . GLN B 1 76 ? -7.285 -44.5 -3.367 1 94.62 76 GLN B O 1
ATOM 5885 N N . SER B 1 77 ? -6.02 -45.812 -4.664 1 95.44 77 SER B N 1
ATOM 5886 C CA . SER B 1 77 ? -6.453 -45.156 -5.895 1 95.44 77 SER B CA 1
ATOM 5887 C C . SER B 1 77 ? -7.949 -45.344 -6.117 1 95.44 77 SER B C 1
ATOM 5889 O O . SER B 1 77 ? -8.641 -44.406 -6.523 1 95.44 77 SER B O 1
ATOM 5891 N N . PHE B 1 78 ? -8.453 -46.562 -5.805 1 95.31 78 PHE B N 1
ATOM 5892 C CA . PHE B 1 78 ? -9.883 -46.812 -5.957 1 95.31 78 PHE B CA 1
ATOM 5893 C C . PHE B 1 78 ? -10.688 -46.062 -4.898 1 95.31 78 PHE B C 1
ATOM 5895 O O . PHE B 1 78 ? -11.766 -45.531 -5.184 1 95.31 78 PHE B O 1
ATOM 5902 N N . GLN B 1 79 ? -10.156 -46.031 -3.709 1 94.94 79 GLN B N 1
ATOM 5903 C CA . GLN B 1 79 ? -10.805 -45.25 -2.66 1 94.94 79 GLN B CA 1
ATOM 5904 C C . GLN B 1 79 ? -10.914 -43.781 -3.059 1 94.94 79 GLN B C 1
ATOM 5906 O O . GLN B 1 79 ? -11.93 -43.125 -2.797 1 94.94 79 GLN B O 1
ATOM 5911 N N . TYR B 1 80 ? -9.859 -43.312 -3.613 1 96.25 80 TYR B N 1
ATOM 5912 C CA . TYR B 1 80 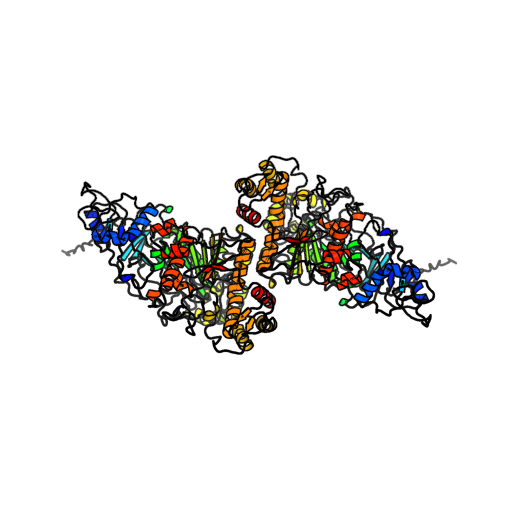? -9.867 -41.906 -4.055 1 96.25 80 TYR B CA 1
ATOM 5913 C C . TYR B 1 80 ? -10.891 -41.688 -5.164 1 96.25 80 TYR B C 1
ATOM 5915 O O . TYR B 1 80 ? -11.57 -40.656 -5.199 1 96.25 80 TYR B O 1
ATOM 5923 N N . GLN B 1 81 ? -11.031 -42.656 -6.145 1 95.19 81 GLN B N 1
ATOM 5924 C CA . GLN B 1 81 ? -12.055 -42.562 -7.18 1 95.19 81 GLN B CA 1
ATOM 5925 C C . GLN B 1 81 ? -13.453 -42.531 -6.57 1 95.19 81 GLN B C 1
ATOM 5927 O O . GLN B 1 81 ? -14.344 -41.875 -7.086 1 95.19 81 GLN B O 1
ATOM 5932 N N . GLN B 1 82 ? -13.633 -43.25 -5.473 1 94.44 82 GLN B N 1
ATOM 5933 C CA . GLN B 1 82 ? -14.906 -43.219 -4.754 1 94.44 82 GLN B CA 1
ATOM 5934 C C . GLN B 1 82 ? -15.125 -41.875 -4.086 1 94.44 82 GLN B C 1
ATOM 5936 O O . GLN B 1 82 ? -16.234 -41.312 -4.121 1 94.44 82 GLN B O 1
ATOM 5941 N N . TYR B 1 83 ? -14.07 -41.375 -3.484 1 94.31 83 TYR B N 1
ATOM 5942 C CA . TYR B 1 83 ? -14.109 -40.062 -2.871 1 94.31 83 TYR B CA 1
ATOM 5943 C C . TYR B 1 83 ? -14.508 -39 -3.891 1 94.31 83 TYR B C 1
ATOM 5945 O O . TYR B 1 83 ? -15.266 -38.094 -3.572 1 94.31 83 TYR B O 1
ATOM 5953 N N . LEU B 1 84 ? -14.047 -39.156 -5.176 1 94.38 84 LEU B N 1
ATOM 5954 C CA . LEU B 1 84 ? -14.352 -38.219 -6.238 1 94.38 84 LEU B CA 1
ATOM 5955 C C . LEU B 1 84 ? -15.766 -38.406 -6.773 1 94.38 84 LEU B C 1
ATOM 5957 O O . LEU B 1 84 ? -16.297 -37.562 -7.477 1 94.38 84 LEU B O 1
ATOM 5961 N N . GLY B 1 85 ? -16.328 -39.531 -6.539 1 91.06 85 GLY B N 1
ATOM 5962 C CA . GLY B 1 85 ? -17.656 -39.875 -7.047 1 91.06 85 GLY B CA 1
ATOM 5963 C C . GLY B 1 85 ? -17.609 -40.469 -8.453 1 91.06 85 GLY B C 1
ATOM 5964 O O . GLY B 1 85 ? -18.656 -40.656 -9.078 1 91.06 85 GLY B O 1
ATOM 5965 N N . THR B 1 86 ? -16.422 -40.781 -8.945 1 91.62 86 THR B N 1
ATOM 5966 C CA . THR B 1 86 ? -16.297 -41.281 -10.312 1 91.62 86 THR B CA 1
ATOM 5967 C C . THR B 1 86 ? -16.562 -42.812 -10.359 1 91.62 86 THR B C 1
ATOM 5969 O O . THR B 1 86 ? -16.891 -43.344 -11.414 1 91.62 86 THR B O 1
ATOM 5972 N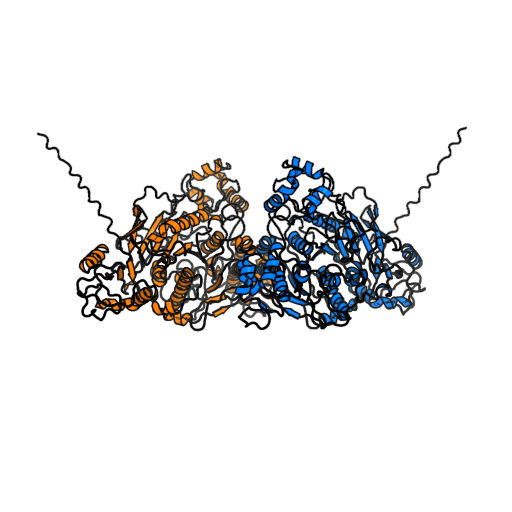 N . LEU B 1 87 ? -16.281 -43.5 -9.234 1 91.94 87 LEU B N 1
ATOM 5973 C CA . LEU B 1 87 ? -16.609 -44.906 -9.078 1 91.94 87 LEU B CA 1
ATOM 5974 C C . LEU B 1 87 ? -17.5 -45.125 -7.863 1 91.94 87 LEU B C 1
ATOM 5976 O O . LEU B 1 87 ? -17.031 -45 -6.723 1 91.94 87 LEU B O 1
ATOM 5980 N N . PRO B 1 88 ? -18.672 -45.531 -8.109 1 87.25 88 PRO B N 1
ATOM 5981 C CA . PRO B 1 88 ? -19.516 -45.844 -6.957 1 87.25 88 PRO B CA 1
ATOM 5982 C C . PRO B 1 88 ? -18.953 -47 -6.125 1 87.25 88 PRO B C 1
ATOM 5984 O O . PRO B 1 88 ? -18.188 -47.812 -6.637 1 87.25 88 PRO B O 1
ATOM 5987 N N . GLU B 1 89 ? -19.312 -47.188 -4.93 1 81.88 89 GLU B N 1
ATOM 5988 C CA . GLU B 1 89 ? -18.812 -48.156 -3.977 1 81.88 89 GLU B CA 1
ATOM 5989 C C . GLU B 1 89 ? -19.047 -49.594 -4.473 1 81.88 89 GLU B C 1
ATOM 5991 O O . GLU B 1 89 ? -18.203 -50.469 -4.289 1 81.88 89 GLU B O 1
ATOM 5996 N N . GLU B 1 90 ? -20.141 -49.844 -5.164 1 83.12 90 GLU B N 1
ATOM 5997 C CA . GLU B 1 90 ? -20.484 -51.188 -5.559 1 83.12 90 GLU B CA 1
ATOM 5998 C C . GLU B 1 90 ? -20.047 -51.5 -6.988 1 83.12 90 GLU B C 1
ATOM 6000 O O . GLU B 1 90 ? -20.438 -52.5 -7.57 1 83.12 90 GLU B O 1
ATOM 6005 N N . THR B 1 91 ? -19.094 -50.781 -7.387 1 88.12 91 THR B N 1
ATOM 6006 C CA . THR B 1 91 ? -18.656 -50.938 -8.766 1 88.12 91 THR B CA 1
ATOM 6007 C C . THR B 1 91 ? -17.844 -52.219 -8.914 1 88.12 91 THR B C 1
ATOM 6009 O O . THR B 1 91 ? -17.016 -52.531 -8.055 1 88.12 91 THR B O 1
ATOM 6012 N N . LEU B 1 92 ? -18.078 -52.938 -9.984 1 90.94 92 LEU B N 1
ATOM 6013 C CA . LEU B 1 92 ? -17.25 -54.062 -10.383 1 90.94 92 LEU B CA 1
ATOM 6014 C C . LEU B 1 92 ? -16.297 -53.688 -11.523 1 90.94 92 LEU B C 1
ATOM 6016 O O . LEU B 1 92 ? -16.578 -52.75 -12.258 1 90.94 92 LEU B O 1
ATOM 6020 N N . LEU B 1 93 ? -15.195 -54.469 -11.594 1 93.19 93 LEU B N 1
ATOM 6021 C CA . LEU B 1 93 ? -14.195 -54.188 -12.617 1 93.19 93 LEU B CA 1
ATOM 6022 C C . LEU B 1 93 ? -13.906 -55.438 -13.438 1 93.19 93 LEU B C 1
ATOM 6024 O O . LEU B 1 93 ? -13.836 -56.531 -12.883 1 93.19 93 LEU B O 1
ATOM 6028 N N . TRP B 1 94 ? -13.82 -55.188 -14.758 1 93.88 94 TRP B N 1
ATOM 6029 C CA . TRP B 1 94 ? -13.164 -56.219 -15.523 1 93.88 94 TRP B CA 1
ATOM 6030 C C . TRP B 1 94 ? -11.656 -56.25 -15.25 1 93.88 94 TRP B C 1
ATOM 6032 O O . TRP B 1 94 ? -11.031 -55.188 -15.172 1 93.88 94 TRP B O 1
ATOM 6042 N N . THR B 1 95 ? -11.094 -57.375 -15.023 1 94.19 95 THR B N 1
ATOM 6043 C CA . THR B 1 95 ? -9.68 -57.719 -14.945 1 94.19 95 THR B CA 1
ATOM 6044 C C . THR B 1 95 ? -9.359 -58.938 -15.812 1 94.19 95 THR B C 1
ATOM 6046 O O . THR B 1 95 ? -10.148 -59.312 -16.688 1 94.19 95 THR B O 1
ATOM 6049 N N . ALA B 1 96 ? -8.164 -59.438 -15.633 1 93.12 96 ALA B N 1
ATOM 6050 C CA . ALA B 1 96 ? -7.777 -60.594 -16.438 1 93.12 96 ALA B CA 1
ATOM 6051 C C . ALA B 1 96 ? -8.531 -61.844 -15.984 1 93.12 96 ALA B C 1
ATOM 6053 O O . ALA B 1 96 ? -8.508 -62.875 -16.672 1 93.12 96 ALA B O 1
ATOM 6054 N N . CYS B 1 97 ? -9.297 -61.75 -14.938 1 88.81 97 CYS B N 1
ATOM 6055 C CA . CYS B 1 97 ? -10.086 -62.906 -14.469 1 88.81 97 CYS B CA 1
ATOM 6056 C C . CYS B 1 97 ? -11.375 -63.031 -15.266 1 88.81 97 CYS B C 1
ATOM 6058 O O . CYS B 1 97 ? -11.836 -62.062 -15.875 1 88.81 97 CYS B O 1
ATOM 6060 N N . SER B 1 98 ? -12.008 -64.188 -15.164 1 85.88 98 SER B N 1
ATOM 6061 C CA . SER B 1 98 ? -13.164 -64.562 -15.992 1 85.88 98 SER B CA 1
ATOM 6062 C C . SER B 1 98 ? -14.43 -63.875 -15.461 1 85.88 98 SER B C 1
ATOM 6064 O O . SER B 1 98 ? -15.438 -63.781 -16.172 1 85.88 98 SER B O 1
ATOM 6066 N N . THR B 1 99 ? -14.375 -63.438 -14.234 1 87.44 99 THR B N 1
ATOM 6067 C CA . THR B 1 99 ? -15.492 -62.719 -13.625 1 87.44 99 THR B CA 1
ATOM 6068 C C . THR B 1 99 ? -15.047 -61.344 -13.141 1 87.44 99 THR B C 1
ATOM 6070 O O . THR B 1 99 ? -13.875 -61.125 -12.805 1 87.44 99 THR B O 1
ATOM 6073 N N . PRO B 1 100 ? -15.922 -60.469 -13.242 1 90.81 100 PRO B N 1
ATOM 6074 C CA . PRO B 1 100 ? -15.562 -59.156 -12.703 1 90.81 100 PRO B CA 1
ATOM 6075 C C . PRO B 1 100 ? -15.258 -59.188 -11.211 1 90.81 100 PRO B C 1
ATOM 6077 O O . PRO B 1 100 ? -15.734 -60.094 -10.5 1 90.81 100 PRO B O 1
ATOM 6080 N N . VAL B 1 101 ? -14.477 -58.25 -10.766 1 90.31 101 VAL B N 1
ATOM 6081 C CA . VAL B 1 101 ? -14.047 -58.219 -9.375 1 90.31 101 VAL B CA 1
ATOM 6082 C C . VAL B 1 101 ? -14.461 -56.906 -8.719 1 90.31 101 VAL B C 1
ATOM 6084 O O . VAL B 1 101 ? -14.758 -55.938 -9.406 1 90.31 101 VAL B O 1
ATOM 6087 N N . THR B 1 102 ? -14.477 -56.906 -7.418 1 88.56 102 THR B N 1
ATOM 6088 C CA . THR B 1 102 ? -14.734 -55.688 -6.652 1 88.56 102 THR B CA 1
ATOM 6089 C C . THR B 1 102 ? -13.484 -54.812 -6.605 1 88.56 102 THR B C 1
ATOM 6091 O O . THR B 1 102 ? -12.398 -55.25 -7.004 1 88.56 102 THR B O 1
ATOM 6094 N N . LEU B 1 103 ? -13.641 -53.656 -6.09 1 85.75 103 LEU B N 1
ATOM 6095 C CA . LEU B 1 103 ? -12.547 -52.688 -6.012 1 85.75 103 LEU B CA 1
ATOM 6096 C C . LEU B 1 103 ? -11.492 -53.156 -5.008 1 85.75 103 LEU B C 1
ATOM 6098 O O . LEU B 1 103 ? -10.352 -52.688 -5.039 1 85.75 103 LEU B O 1
ATOM 6102 N N . SER B 1 104 ? -11.906 -54.062 -4.137 1 76.69 104 SER B N 1
ATOM 6103 C CA . SER B 1 104 ? -10.953 -54.594 -3.174 1 76.69 104 SER B CA 1
ATOM 6104 C C . SER B 1 104 ? -10.227 -55.812 -3.748 1 76.69 104 SER B C 1
ATOM 6106 O O . SER B 1 104 ? -9.195 -56.25 -3.213 1 76.69 104 SER B O 1
ATOM 6108 N N . GLY B 1 105 ? -10.484 -56.281 -5.137 1 64.88 105 GLY B N 1
ATOM 6109 C CA . GLY B 1 105 ? -9.844 -57.344 -5.883 1 64.88 105 GLY B CA 1
ATOM 6110 C C . GLY B 1 105 ? -10.336 -58.719 -5.488 1 64.88 105 GLY B C 1
ATOM 6111 O O . GLY B 1 105 ? -10.25 -59.688 -6.273 1 64.88 105 GLY B O 1
ATOM 6112 N N . ILE B 1 106 ? -10.266 -59.219 -4.215 1 60.09 106 ILE B N 1
ATOM 6113 C CA . ILE B 1 106 ? -10.156 -60.594 -3.766 1 60.09 106 ILE B CA 1
ATOM 6114 C C . ILE B 1 106 ? -11.508 -61.281 -3.939 1 60.09 106 ILE B C 1
ATOM 6116 O O . ILE B 1 106 ? -11.594 -62.531 -3.834 1 60.09 106 ILE B O 1
ATOM 6120 N N . SER B 1 107 ? -12.633 -60.594 -4.203 1 61.5 107 SER B N 1
ATOM 6121 C CA . SER B 1 107 ? -13.836 -61.406 -4.137 1 61.5 107 SER B CA 1
ATOM 6122 C C . SER B 1 107 ? -14.594 -61.375 -5.465 1 61.5 107 SER B C 1
ATOM 6124 O O . SER B 1 107 ? -14.93 -60.312 -5.977 1 61.5 107 SER B O 1
ATOM 6126 N N . PRO B 1 108 ? -14.516 -62.594 -6.227 1 61.53 108 PRO B N 1
ATOM 6127 C CA . PRO B 1 108 ? -15.43 -62.656 -7.371 1 61.53 108 PRO B CA 1
ATOM 6128 C C . PRO B 1 108 ? -16.859 -62.25 -7.012 1 61.53 108 PRO B C 1
ATOM 6130 O O . PRO B 1 108 ? -17.312 -62.5 -5.895 1 61.53 108 PRO B O 1
ATOM 6133 N N . ALA B 1 109 ? -17.391 -61.188 -7.875 1 65.06 109 ALA B N 1
ATOM 6134 C CA . ALA B 1 109 ? -18.812 -60.906 -7.637 1 65.06 109 ALA B CA 1
ATOM 6135 C C . ALA B 1 109 ? -19.641 -62.188 -7.844 1 65.06 109 ALA B C 1
ATOM 6137 O O . ALA B 1 109 ? -19.562 -62.812 -8.891 1 65.06 109 ALA B O 1
ATOM 6138 N N . ARG B 1 110 ? -20.156 -62.938 -6.824 1 61.09 110 ARG B N 1
ATOM 6139 C CA . ARG B 1 110 ? -21.078 -64.062 -6.914 1 61.09 110 ARG B CA 1
ATOM 6140 C C . ARG B 1 110 ? -22.328 -63.719 -7.691 1 61.09 110 ARG B C 1
ATOM 6142 O O . ARG B 1 110 ? -22.891 -62.625 -7.496 1 61.09 110 ARG B O 1
ATOM 6149 N N . ASN B 1 111 ? -22.719 -64.5 -8.766 1 61.88 111 ASN B N 1
ATOM 6150 C CA . ASN B 1 111 ? -23.969 -64.5 -9.516 1 61.88 111 ASN B CA 1
ATOM 6151 C C . ASN B 1 111 ? -24.031 -63.344 -10.5 1 61.88 111 ASN B C 1
ATOM 6153 O O . ASN B 1 111 ? -25.094 -62.75 -10.703 1 61.88 111 ASN B O 1
ATOM 6157 N N . VAL B 1 112 ? -22.797 -62.781 -10.844 1 71.31 112 VAL B N 1
ATOM 6158 C CA . VAL B 1 112 ? -22.891 -61.719 -11.828 1 71.31 112 VAL B CA 1
ATOM 6159 C C . VAL B 1 112 ? -22.672 -62.281 -13.234 1 71.31 112 VAL B C 1
ATOM 6161 O O . VAL B 1 112 ? -21.922 -63.25 -13.406 1 71.31 112 VAL B O 1
ATOM 6164 N N . SER B 1 113 ? -23.547 -61.938 -14.102 1 66 113 SER B N 1
ATOM 6165 C CA . SER B 1 113 ? -23.531 -62.375 -15.492 1 66 113 SER B CA 1
ATOM 6166 C C . SER B 1 113 ? -22.172 -62.125 -16.141 1 66 113 SER B C 1
ATOM 6168 O O . SER B 1 113 ? -21.594 -61.062 -15.961 1 66 113 SER B O 1
ATOM 6170 N N . SER B 1 114 ? -21.594 -63.062 -16.734 1 68.75 114 SER B N 1
ATOM 6171 C CA . SER B 1 114 ? -20.359 -63 -17.484 1 68.75 114 SER B CA 1
ATOM 6172 C C . SER B 1 114 ? -20.484 -62.062 -18.672 1 68.75 114 SER B C 1
ATOM 6174 O O . SER B 1 114 ? -19.484 -61.688 -19.297 1 68.75 114 SER B O 1
ATOM 6176 N N . ASP B 1 115 ? -21.641 -61.531 -18.906 1 76.94 115 ASP B N 1
ATOM 6177 C CA . ASP B 1 115 ? -21.844 -60.719 -20.109 1 76.94 115 ASP B CA 1
ATOM 6178 C C . ASP B 1 115 ? -22.141 -59.281 -19.734 1 76.94 115 ASP B C 1
ATOM 6180 O O . ASP B 1 115 ? -22.594 -58.5 -20.578 1 76.94 115 ASP B O 1
ATOM 6184 N N . GLY B 1 116 ? -21.828 -58.875 -18.547 1 89.25 116 GLY B N 1
ATOM 6185 C CA . GLY B 1 116 ? -22.094 -57.5 -18.141 1 89.25 116 GLY B CA 1
ATOM 6186 C C . GLY B 1 116 ? -21.047 -56.531 -18.609 1 89.25 116 GLY B C 1
ATOM 6187 O O . GLY B 1 116 ? -20.016 -56.938 -19.156 1 89.25 116 GLY B O 1
ATOM 6188 N N . GLU B 1 117 ? -21.438 -55.219 -18.594 1 93.62 117 GLU B N 1
ATOM 6189 C CA . GLU B 1 117 ? -20.516 -54.125 -18.938 1 93.62 117 GLU B CA 1
ATOM 6190 C C . GLU B 1 117 ? -20.016 -53.438 -17.672 1 93.62 117 GLU B C 1
ATOM 6192 O O . GLU B 1 117 ? -20.812 -52.938 -16.859 1 93.62 117 GLU B O 1
ATOM 6197 N N . TRP B 1 118 ? -18.734 -53.375 -17.484 1 93.38 118 TRP B N 1
ATOM 6198 C CA . TRP B 1 118 ? -18.109 -52.719 -16.328 1 93.38 118 TRP B CA 1
ATOM 6199 C C . TRP B 1 118 ? -16.891 -51.906 -16.734 1 93.38 118 TRP B C 1
ATOM 6201 O O . TRP B 1 118 ? -16.281 -52.188 -17.781 1 93.38 118 TRP B O 1
ATOM 6211 N N . PRO B 1 119 ? -16.578 -50.844 -15.883 1 95.5 119 PRO B N 1
ATOM 6212 C CA . PRO B 1 119 ? -15.234 -50.281 -16.047 1 95.5 119 PRO B CA 1
ATOM 6213 C C . PRO B 1 119 ? -14.141 -51.344 -15.875 1 95.5 119 PRO B C 1
ATOM 6215 O O . PRO B 1 119 ? -14.398 -52.438 -15.391 1 95.5 119 PRO B O 1
ATOM 6218 N N . PHE B 1 120 ? -13.008 -51.094 -16.344 1 96 120 PHE B N 1
ATOM 6219 C CA . PHE B 1 120 ? -11.969 -52.125 -16.312 1 96 120 PHE B CA 1
ATOM 6220 C C . PHE B 1 120 ? -10.594 -51.5 -16.141 1 96 120 PHE B C 1
ATOM 6222 O O . PHE B 1 120 ? -10.438 -50.281 -16.297 1 96 120 PHE B O 1
ATOM 6229 N N . VAL B 1 121 ? -9.602 -52.25 -15.695 1 97.25 121 VAL B N 1
ATOM 6230 C CA . VAL B 1 121 ? -8.242 -51.812 -15.414 1 97.25 121 VAL B CA 1
ATOM 6231 C C . VAL B 1 121 ? -7.258 -52.562 -16.312 1 97.25 121 VAL B C 1
ATOM 6233 O O . VAL B 1 121 ? -7.285 -53.781 -16.391 1 97.25 121 VAL B O 1
ATOM 6236 N N . CYS B 1 122 ? -6.469 -51.75 -17.047 1 97.94 122 CYS B N 1
ATOM 6237 C CA . CYS B 1 122 ? -5.371 -52.281 -17.859 1 97.94 122 CYS B CA 1
ATOM 6238 C C . CYS B 1 122 ? -4.051 -52.188 -17.094 1 97.94 122 CYS B C 1
ATOM 6240 O O . CYS B 1 122 ? -3.908 -51.344 -16.188 1 97.94 122 CYS B O 1
ATOM 6242 N N . THR B 1 123 ? -3.107 -53.031 -17.438 1 97.88 123 THR B N 1
ATOM 6243 C CA . THR B 1 123 ? -1.736 -52.844 -16.984 1 97.88 123 THR B CA 1
ATOM 6244 C C . THR B 1 123 ? -1.164 -51.531 -17.562 1 97.88 123 THR B C 1
ATOM 6246 O O . THR B 1 123 ? -1.713 -51 -18.516 1 97.88 123 THR B O 1
ATOM 6249 N N . ASN B 1 124 ? -0.153 -51.031 -16.969 1 97.88 124 ASN B N 1
ATOM 6250 C CA . ASN B 1 124 ? 0.69 -49.969 -17.531 1 97.88 124 ASN B CA 1
ATOM 6251 C C . ASN B 1 124 ? 2.17 -50.312 -17.438 1 97.88 124 ASN B C 1
ATOM 6253 O O . ASN B 1 124 ? 2.793 -50.156 -16.391 1 97.88 124 ASN B O 1
ATOM 6257 N N . SER B 1 125 ? 2.75 -50.688 -18.547 1 96.5 125 SER B N 1
ATOM 6258 C CA . SER B 1 125 ? 4.137 -51.125 -18.578 1 96.5 125 SER B CA 1
ATOM 6259 C C . SER B 1 125 ? 5.07 -50 -19.016 1 96.5 125 SER B C 1
ATOM 6261 O O . SER B 1 125 ? 6.27 -50.25 -19.219 1 96.5 125 SER B O 1
ATOM 6263 N N . ALA B 1 126 ? 4.516 -48.812 -19.219 1 97.19 126 ALA B N 1
ATOM 6264 C CA . ALA B 1 126 ? 5.332 -47.656 -19.656 1 97.19 126 ALA B CA 1
ATOM 6265 C C . ALA B 1 126 ? 6.453 -47.375 -18.656 1 97.19 126 ALA B C 1
ATOM 6267 O O . ALA B 1 126 ? 6.254 -47.5 -17.438 1 97.19 126 ALA B O 1
ATOM 6268 N N . PRO B 1 127 ? 7.648 -47 -19.109 1 95.94 127 PRO B N 1
ATOM 6269 C CA . PRO B 1 127 ? 8.766 -46.719 -18.188 1 95.94 127 PRO B CA 1
ATOM 6270 C C . PRO B 1 127 ? 8.602 -45.406 -17.438 1 95.94 127 PRO B C 1
ATOM 6272 O O . PRO B 1 127 ? 7.73 -44.594 -17.797 1 95.94 127 PRO B O 1
ATOM 6275 N N . LEU B 1 128 ? 9.414 -45.312 -16.375 1 96.19 128 LEU B N 1
ATOM 6276 C CA . LEU B 1 128 ? 9.531 -44.062 -15.641 1 96.19 128 LEU B CA 1
ATOM 6277 C C . LEU B 1 128 ? 10.484 -43.125 -16.344 1 96.19 128 LEU B C 1
ATOM 6279 O O . LEU B 1 128 ? 11.539 -43.531 -16.828 1 96.19 128 LEU B O 1
ATOM 6283 N N . VAL B 1 129 ? 10.094 -41.844 -16.594 1 95.94 129 VAL B N 1
ATOM 6284 C CA . VAL B 1 129 ? 11.07 -40.812 -16.969 1 95.94 129 VAL B CA 1
ATOM 6285 C C . VAL B 1 129 ? 11.984 -40.531 -15.773 1 95.94 129 VAL B C 1
ATOM 6287 O O . VAL B 1 129 ? 11.57 -39.875 -14.805 1 95.94 129 VAL B O 1
ATOM 6290 N N . ASP B 1 130 ? 13.211 -40.938 -15.797 1 94.19 130 ASP B N 1
ATOM 6291 C CA . ASP B 1 130 ? 14.07 -40.875 -14.617 1 94.19 130 ASP B CA 1
ATOM 6292 C C . ASP B 1 130 ? 15.359 -40.125 -14.922 1 94.19 130 ASP B C 1
ATOM 6294 O O . ASP B 1 130 ? 16.297 -40.156 -14.125 1 94.19 130 ASP B O 1
ATOM 6298 N N . ARG B 1 131 ? 15.445 -39.469 -16.094 1 94.44 131 ARG B N 1
ATOM 6299 C CA . ARG B 1 131 ? 16.609 -38.688 -16.469 1 94.44 131 ARG B CA 1
ATOM 6300 C C . ARG B 1 131 ? 16.25 -37.688 -17.578 1 94.44 131 ARG B C 1
ATOM 6302 O O . ARG B 1 131 ? 15.219 -37.812 -18.234 1 94.44 131 ARG B O 1
ATOM 6309 N N . VAL B 1 132 ? 17.125 -36.781 -17.734 1 93.69 132 VAL B N 1
ATOM 6310 C CA . VAL B 1 132 ? 17.031 -35.875 -18.875 1 93.69 132 VAL B CA 1
ATOM 6311 C C . VAL B 1 132 ? 17.484 -36.594 -20.141 1 93.69 132 VAL B C 1
ATOM 6313 O O . VAL B 1 132 ? 18.625 -37.062 -20.219 1 93.69 132 VAL B O 1
ATOM 6316 N N . ASP B 1 133 ? 16.5 -36.656 -21.031 1 91.38 133 ASP B N 1
ATOM 6317 C CA . ASP B 1 133 ? 16.812 -37.375 -22.25 1 91.38 133 ASP B CA 1
ATOM 6318 C C . ASP B 1 133 ? 16.016 -36.812 -23.438 1 91.38 133 ASP B C 1
ATOM 6320 O O . ASP B 1 133 ? 15.016 -36.125 -23.234 1 91.38 133 ASP B O 1
ATOM 6324 N N . THR B 1 134 ? 16.531 -37.094 -24.625 1 93.69 134 THR B N 1
ATOM 6325 C CA . THR B 1 134 ? 15.859 -36.594 -25.828 1 93.69 134 THR B CA 1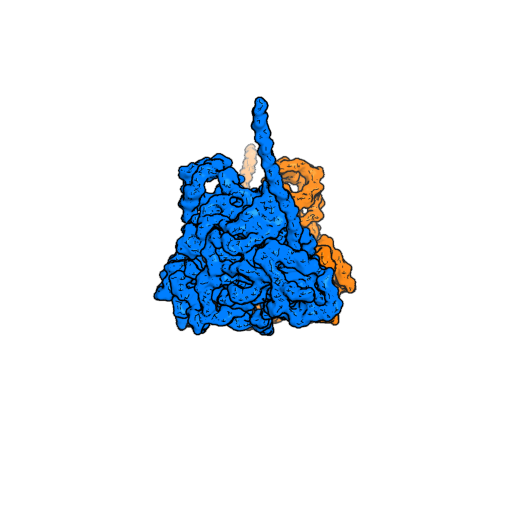
ATOM 6326 C C . THR B 1 134 ? 15.172 -37.75 -26.578 1 93.69 134 THR B C 1
ATOM 6328 O O . THR B 1 134 ? 14.438 -37.531 -27.531 1 93.69 134 THR B O 1
ATOM 6331 N N . ASP B 1 135 ? 15.438 -38.938 -26.172 1 94.62 135 ASP B N 1
ATOM 6332 C CA . ASP B 1 135 ? 14.844 -40.094 -26.828 1 94.62 135 ASP B CA 1
ATOM 6333 C C . ASP B 1 135 ? 13.656 -40.625 -26.031 1 94.62 135 ASP B C 1
ATOM 6335 O O . ASP B 1 135 ? 13.836 -41.281 -25 1 94.62 135 ASP B O 1
ATOM 6339 N N . TYR B 1 136 ? 12.531 -40.5 -26.547 1 95.06 136 TYR B N 1
ATOM 6340 C CA . TYR B 1 136 ? 11.32 -41 -25.906 1 95.06 136 TYR B CA 1
ATOM 6341 C C . TYR B 1 136 ? 10.664 -42.094 -26.75 1 95.06 136 TYR B C 1
ATOM 6343 O O . TYR B 1 136 ? 9.492 -42.406 -26.562 1 95.06 136 TYR B O 1
ATOM 6351 N N . SER B 1 137 ? 11.391 -42.688 -27.625 1 94.38 137 SER B N 1
ATOM 6352 C CA . SER B 1 137 ? 10.883 -43.719 -28.531 1 94.38 137 SER B CA 1
ATOM 6353 C C . SER B 1 137 ? 10.398 -44.938 -27.75 1 94.38 137 SER B C 1
ATOM 6355 O O . SER B 1 137 ? 9.508 -45.656 -28.203 1 94.38 137 SER B O 1
ATOM 6357 N N . PRO B 1 138 ? 10.961 -45.156 -26.594 1 94.12 138 PRO B N 1
ATOM 6358 C CA . PRO B 1 138 ? 10.5 -46.344 -25.859 1 94.12 138 PRO B CA 1
ATOM 6359 C C . PRO B 1 138 ? 9.164 -46.125 -25.156 1 94.12 138 PRO B C 1
ATOM 6361 O O . PRO B 1 138 ? 8.562 -47.062 -24.641 1 94.12 138 PRO B O 1
ATOM 6364 N N . PHE B 1 139 ? 8.727 -44.969 -25.078 1 96.5 139 PHE B N 1
ATOM 6365 C CA . PHE B 1 139 ? 7.492 -44.656 -24.359 1 96.5 139 PHE B CA 1
ATOM 6366 C C . PHE B 1 139 ? 6.281 -44.844 -25.266 1 96.5 139 PHE B C 1
ATOM 6368 O O . PHE B 1 139 ? 6.293 -44.406 -26.422 1 96.5 139 PHE B O 1
ATOM 6375 N N . PRO B 1 140 ? 5.199 -45.5 -24.766 1 97.12 140 PRO B N 1
ATOM 6376 C CA . PRO B 1 140 ? 3.98 -45.625 -25.562 1 97.12 140 PRO B CA 1
ATOM 6377 C C . PRO B 1 140 ? 3.363 -44.281 -25.922 1 97.12 140 PRO B C 1
ATOM 6379 O O . PRO B 1 140 ? 3.432 -43.344 -25.125 1 97.12 140 PRO B O 1
ATOM 6382 N N . ARG B 1 141 ? 2.75 -44.219 -27.094 1 96.25 141 ARG B N 1
ATOM 6383 C CA . ARG B 1 141 ? 2.084 -43 -27.562 1 96.25 141 ARG B CA 1
ATOM 6384 C C . ARG B 1 141 ? 0.636 -42.969 -27.078 1 96.25 141 ARG B C 1
ATOM 6386 O O . ARG B 1 141 ? 0.011 -44 -26.875 1 96.25 141 ARG B O 1
ATOM 6393 N N . VAL B 1 142 ? 0.159 -41.844 -26.828 1 95.75 142 VAL B N 1
ATOM 6394 C CA . VAL B 1 142 ? -1.241 -41.594 -26.484 1 95.75 142 VAL B CA 1
ATOM 6395 C C . VAL B 1 142 ? -1.764 -40.375 -27.25 1 95.75 142 VAL B C 1
ATOM 6397 O O . VAL B 1 142 ? -1.014 -39.438 -27.516 1 95.75 142 VAL B O 1
ATOM 6400 N N . ASN B 1 143 ? -3.078 -40.438 -27.578 1 94.56 143 ASN B N 1
ATOM 6401 C CA . ASN B 1 143 ? -3.684 -39.344 -28.328 1 94.56 143 ASN B CA 1
ATOM 6402 C C . ASN B 1 143 ? -4.832 -38.688 -27.562 1 94.56 143 ASN B C 1
ATOM 6404 O O . ASN B 1 143 ? -5.547 -39.375 -26.828 1 94.56 143 ASN B O 1
ATOM 6408 N N . THR B 1 144 ? -4.91 -37.469 -27.609 1 94.88 144 THR B N 1
ATOM 6409 C CA . THR B 1 144 ? -6.113 -36.719 -27.25 1 94.88 144 THR B CA 1
ATOM 6410 C C . THR B 1 144 ? -6.539 -35.781 -28.391 1 94.88 144 THR B C 1
ATOM 6412 O O . THR B 1 144 ? -5.703 -35.344 -29.172 1 94.88 144 THR B O 1
ATOM 6415 N N . ALA B 1 145 ? -7.848 -35.531 -28.5 1 92.94 145 ALA B N 1
ATOM 6416 C CA . ALA B 1 145 ? -8.367 -34.781 -29.625 1 92.94 145 ALA B CA 1
ATOM 6417 C C . ALA B 1 145 ? -9.086 -33.5 -29.141 1 92.94 145 ALA B C 1
ATOM 6419 O O . ALA B 1 145 ? -9.797 -33.531 -28.141 1 92.94 145 ALA B O 1
ATOM 6420 N N . ALA B 1 146 ? -8.867 -32.469 -29.812 1 91.56 146 ALA B N 1
ATOM 6421 C CA . ALA B 1 146 ? -9.609 -31.203 -29.688 1 91.56 146 ALA B CA 1
ATOM 6422 C C . ALA B 1 146 ? -10.109 -30.734 -31.047 1 91.56 146 ALA B C 1
ATOM 6424 O O . ALA B 1 146 ? -9.352 -30.141 -31.828 1 91.56 146 ALA B O 1
ATOM 6425 N N . GLY B 1 147 ? -11.398 -30.844 -31.234 1 88.94 147 GLY B N 1
ATOM 6426 C CA . GLY B 1 147 ? -11.898 -30.609 -32.562 1 88.94 147 GLY B CA 1
ATOM 6427 C C . GLY B 1 147 ? -11.281 -31.531 -33.625 1 88.94 147 GLY B C 1
ATOM 6428 O O . GLY B 1 147 ? -11.297 -32.75 -33.438 1 88.94 147 GLY B O 1
ATOM 6429 N N . ASN B 1 148 ? -10.641 -30.812 -34.594 1 91.31 148 ASN B N 1
ATOM 6430 C CA . ASN B 1 148 ? -10.047 -31.578 -35.688 1 91.31 148 ASN B CA 1
ATOM 6431 C C . ASN B 1 148 ? -8.562 -31.844 -35.438 1 91.31 148 ASN B C 1
ATOM 6433 O O . ASN B 1 148 ? -7.883 -32.438 -36.281 1 91.31 148 ASN B O 1
ATOM 6437 N N . ILE B 1 149 ? -8.117 -31.5 -34.25 1 96.06 149 ILE B N 1
ATOM 6438 C CA . ILE B 1 149 ? -6.695 -31.625 -33.969 1 96.06 149 ILE B CA 1
ATOM 6439 C C . ILE B 1 149 ? -6.445 -32.844 -33.094 1 96.06 149 ILE B C 1
ATOM 6441 O O . ILE B 1 149 ? -7.102 -33.031 -32.062 1 96.06 149 ILE B O 1
ATOM 6445 N N . THR B 1 150 ? -5.547 -33.688 -33.469 1 96.38 150 THR B N 1
ATOM 6446 C CA . THR B 1 150 ? -5.039 -34.75 -32.625 1 96.38 150 THR B CA 1
ATOM 6447 C C . THR B 1 150 ? -3.686 -34.375 -32.031 1 96.38 150 THR B C 1
ATOM 6449 O O . THR B 1 150 ? -2.746 -34.062 -32.781 1 96.38 150 THR B O 1
ATOM 6452 N N . PHE B 1 151 ? -3.629 -34.406 -30.75 1 97.62 151 PHE B N 1
ATOM 6453 C CA . PHE B 1 151 ? -2.357 -34.25 -30.047 1 97.62 151 PHE B CA 1
ATOM 6454 C C . PHE B 1 151 ? -1.798 -35.625 -29.656 1 97.62 151 PHE B C 1
ATOM 6456 O O . PHE B 1 151 ? -2.42 -36.344 -28.891 1 97.62 151 PHE B O 1
ATOM 6463 N N . GLU B 1 152 ? -0.667 -35.969 -30.203 1 97.44 152 GLU B N 1
ATOM 6464 C CA . GLU B 1 152 ? -0.018 -37.219 -29.844 1 97.44 152 GLU B CA 1
ATOM 6465 C C . GLU B 1 152 ? 1.06 -37 -28.781 1 97.44 152 GLU B C 1
ATOM 6467 O O . GLU B 1 152 ? 2.039 -36.312 -29.031 1 97.44 152 GLU B O 1
ATOM 6472 N N . GLY B 1 153 ? 0.835 -37.562 -27.672 1 97.88 153 GLY B N 1
ATOM 6473 C CA . GLY B 1 153 ? 1.782 -37.469 -26.562 1 97.88 153 GLY B CA 1
ATOM 6474 C C . GLY B 1 153 ? 2.357 -38.812 -26.141 1 97.88 153 GLY B C 1
ATOM 6475 O O . GLY B 1 153 ? 2.506 -39.719 -26.969 1 97.88 153 GLY B O 1
ATOM 6476 N N . LEU B 1 154 ? 2.803 -38.812 -24.938 1 97.69 154 LEU B N 1
ATOM 6477 C CA . LEU B 1 154 ? 3.465 -39.969 -24.359 1 97.69 154 LEU B CA 1
ATOM 6478 C C . LEU B 1 154 ? 2.752 -40.438 -23.094 1 97.69 154 LEU B C 1
ATOM 6480 O O . LEU B 1 154 ? 2.021 -39.656 -22.469 1 97.69 154 LEU B O 1
ATOM 6484 N N . ARG B 1 155 ? 2.885 -41.688 -22.797 1 97.44 155 ARG B N 1
ATOM 6485 C CA . ARG B 1 155 ? 2.512 -42.219 -21.5 1 97.44 155 ARG B CA 1
ATOM 6486 C C . ARG B 1 155 ? 3.738 -42.75 -20.75 1 97.44 155 ARG B C 1
ATOM 6488 O O . ARG B 1 155 ? 4.57 -43.438 -21.312 1 97.44 155 ARG B O 1
ATOM 6495 N N . ASP B 1 156 ? 3.938 -42.281 -19.562 1 95.94 156 ASP B N 1
ATOM 6496 C CA . ASP B 1 156 ? 5.008 -42.844 -18.734 1 95.94 156 ASP B CA 1
ATOM 6497 C C . ASP B 1 156 ? 4.441 -43.562 -17.516 1 95.94 156 ASP B C 1
ATOM 6499 O O . ASP B 1 156 ? 3.26 -43.906 -17.484 1 95.94 156 ASP B O 1
ATOM 6503 N N . HIS B 1 157 ? 5.254 -43.844 -16.594 1 96.81 157 HIS B N 1
ATOM 6504 C CA . HIS B 1 157 ? 4.91 -44.656 -15.43 1 96.81 157 HIS B CA 1
ATOM 6505 C C . HIS B 1 157 ? 3.988 -43.906 -14.477 1 96.81 157 HIS B C 1
ATOM 6507 O O . HIS B 1 157 ? 3.219 -44.5 -13.734 1 96.81 157 HIS B O 1
ATOM 6513 N N . LEU B 1 158 ? 4.031 -42.562 -14.539 1 97.25 158 LEU B N 1
ATOM 6514 C CA . LEU B 1 158 ? 3.354 -41.75 -13.531 1 97.25 158 LEU B CA 1
ATOM 6515 C C . LEU B 1 158 ? 2.203 -40.969 -14.156 1 97.25 158 LEU B C 1
ATOM 6517 O O . LEU B 1 158 ? 1.235 -40.625 -13.469 1 97.25 158 LEU B O 1
ATOM 6521 N N . THR B 1 159 ? 2.332 -40.562 -15.406 1 97.25 159 THR B N 1
ATOM 6522 C CA . THR B 1 159 ? 1.379 -39.625 -15.992 1 97.25 159 THR B CA 1
ATOM 6523 C C . THR B 1 159 ? 1.34 -39.781 -17.516 1 97.25 159 THR B C 1
ATOM 6525 O O . THR B 1 159 ? 2.146 -40.5 -18.094 1 97.25 159 THR B O 1
ATOM 6528 N N . PHE B 1 160 ? 0.28 -39.156 -18.125 1 98.06 160 PHE B N 1
ATOM 6529 C CA . PHE B 1 160 ? 0.313 -38.812 -19.547 1 98.06 160 PHE B CA 1
ATOM 6530 C C . PHE B 1 160 ? 1.069 -37.531 -19.766 1 98.06 160 PHE B C 1
ATOM 6532 O O . PHE B 1 160 ? 0.975 -36.594 -18.953 1 98.06 160 PHE B O 1
ATOM 6539 N N . ARG B 1 161 ? 1.852 -37.469 -20.828 1 97.81 161 ARG B N 1
ATOM 6540 C CA . ARG B 1 161 ? 2.688 -36.281 -21.094 1 97.81 161 ARG B CA 1
ATOM 6541 C C . ARG B 1 161 ? 2.553 -35.844 -22.547 1 97.81 161 ARG B C 1
ATOM 6543 O O . ARG B 1 161 ? 2.598 -36.656 -23.453 1 97.81 161 ARG B O 1
ATOM 6550 N N . PHE B 1 162 ? 2.352 -34.625 -22.75 1 98.56 162 PHE B N 1
ATOM 6551 C CA . PHE B 1 162 ? 2.363 -33.938 -24.047 1 98.56 162 PHE B CA 1
ATOM 6552 C C . PHE B 1 162 ? 3.408 -32.844 -24.078 1 98.56 162 PHE B C 1
ATOM 6554 O O . PHE B 1 162 ? 3.289 -31.844 -23.359 1 98.56 162 PHE B O 1
ATOM 6561 N N . ALA B 1 163 ? 4.484 -33 -24.891 1 98.06 163 ALA B N 1
ATOM 6562 C CA . ALA B 1 163 ? 5.633 -32.094 -24.891 1 98.06 163 ALA B CA 1
ATOM 6563 C C . ALA B 1 163 ? 5.742 -31.344 -26.203 1 98.06 163 ALA B C 1
ATOM 6565 O O . ALA B 1 163 ? 5.488 -31.906 -27.281 1 98.06 163 ALA B O 1
ATOM 6566 N N . GLY B 1 164 ? 6.082 -30.062 -26.094 1 98.12 164 GLY B N 1
ATOM 6567 C CA . GLY B 1 164 ? 6.426 -29.297 -27.281 1 98.12 164 GLY B CA 1
ATOM 6568 C C . GLY B 1 164 ? 5.215 -28.859 -28.078 1 98.12 164 GLY B C 1
ATOM 6569 O O . GLY B 1 164 ? 5.227 -28.906 -29.312 1 98.12 164 GLY B O 1
ATOM 6570 N N . ILE B 1 165 ? 4.195 -28.453 -27.438 1 98.56 165 ILE B N 1
ATOM 6571 C CA . ILE B 1 165 ? 2.98 -28 -28.109 1 98.56 165 ILE B CA 1
ATOM 6572 C C . ILE B 1 165 ? 3.092 -26.5 -28.422 1 98.56 165 ILE B C 1
ATOM 6574 O O . ILE B 1 165 ? 3.322 -25.688 -27.516 1 98.56 165 ILE B O 1
ATOM 6578 N N . PRO B 1 166 ? 2.932 -26.094 -29.688 1 98.25 166 PRO B N 1
ATOM 6579 C CA . PRO B 1 166 ? 2.932 -24.656 -29.969 1 98.25 166 PRO B CA 1
ATOM 6580 C C . PRO B 1 166 ? 1.699 -23.953 -29.406 1 98.25 166 PRO B C 1
ATOM 6582 O O . PRO B 1 166 ? 0.582 -24.469 -29.531 1 98.25 166 PRO B O 1
ATOM 6585 N N . PHE B 1 167 ? 1.857 -22.812 -28.797 1 98.38 167 PHE B N 1
ATOM 6586 C CA . PHE B 1 167 ? 0.706 -22.109 -28.234 1 98.38 167 PHE B CA 1
ATOM 6587 C C . PHE B 1 167 ? 0.57 -20.719 -28.859 1 98.38 167 PHE B C 1
ATOM 6589 O O . PHE B 1 167 ? -0.417 -20.016 -28.625 1 98.38 167 PHE B O 1
ATOM 6596 N N . ALA B 1 168 ? 1.516 -20.297 -29.656 1 98.44 168 ALA B N 1
ATOM 6597 C CA . ALA B 1 168 ? 1.512 -19.016 -30.359 1 98.44 168 ALA B CA 1
ATOM 6598 C C . ALA B 1 168 ? 2.279 -19.109 -31.672 1 98.44 168 ALA B C 1
ATOM 6600 O O . ALA B 1 168 ? 2.973 -20.094 -31.922 1 98.44 168 ALA B O 1
ATOM 6601 N N . GLN B 1 169 ? 2.08 -18.094 -32.562 1 98.06 169 GLN B N 1
ATOM 6602 C CA . GLN B 1 169 ? 2.898 -18 -33.75 1 98.06 169 GLN B CA 1
ATOM 6603 C C . GLN B 1 169 ? 4.367 -17.781 -33.406 1 98.06 169 GLN B C 1
ATOM 6605 O O . GLN B 1 169 ? 4.684 -17.125 -32.406 1 98.06 169 GLN B O 1
ATOM 6610 N N . PRO B 1 170 ? 5.238 -18.406 -34.281 1 97.94 170 PRO B N 1
ATOM 6611 C CA . PRO B 1 170 ? 6.656 -18.141 -34 1 97.94 170 PRO B CA 1
ATOM 6612 C C . PRO B 1 170 ? 6.984 -16.656 -33.969 1 97.94 170 PRO B C 1
ATOM 6614 O O . PRO B 1 170 ? 6.613 -15.914 -34.875 1 97.94 170 PRO B O 1
ATOM 6617 N N . PRO B 1 171 ? 7.617 -16.188 -32.906 1 98.25 171 PRO B N 1
ATOM 6618 C CA . PRO B 1 171 ? 7.941 -14.758 -32.812 1 98.25 171 PRO B CA 1
ATOM 6619 C C . PRO B 1 171 ? 9.211 -14.383 -33.562 1 98.25 171 PRO B C 1
ATOM 6621 O O . PRO B 1 171 ? 10.117 -13.773 -32.969 1 98.25 171 PRO B O 1
ATOM 6624 N N . ILE B 1 172 ? 9.328 -14.695 -34.875 1 97.69 172 ILE B N 1
ATOM 6625 C CA . ILE B 1 172 ? 10.5 -14.484 -35.719 1 97.69 172 ILE B CA 1
ATOM 6626 C C . ILE B 1 172 ? 10.164 -13.5 -36.812 1 97.69 172 ILE B C 1
ATOM 6628 O O . ILE B 1 172 ? 8.992 -13.203 -37.062 1 97.69 172 ILE B O 1
ATOM 6632 N N . GLY B 1 173 ? 11.172 -12.984 -37.438 1 96.56 173 GLY B N 1
ATOM 6633 C CA . GLY B 1 173 ? 10.961 -12.062 -38.531 1 96.56 173 GLY B CA 1
ATOM 6634 C C . GLY B 1 173 ? 10.148 -10.836 -38.125 1 96.56 173 GLY B C 1
ATOM 6635 O O . GLY B 1 173 ? 10.469 -10.164 -37.156 1 96.56 173 GLY B O 1
ATOM 6636 N N . THR B 1 174 ? 9.047 -10.625 -38.875 1 96.75 174 THR B N 1
ATOM 6637 C CA . THR B 1 174 ? 8.242 -9.438 -38.656 1 96.75 174 THR B CA 1
ATOM 6638 C C . THR B 1 174 ? 7.449 -9.547 -37.344 1 96.75 174 THR B C 1
ATOM 6640 O O . THR B 1 174 ? 6.891 -8.555 -36.875 1 96.75 174 THR B O 1
ATOM 6643 N N . ARG B 1 175 ? 7.516 -10.695 -36.75 1 97.94 175 ARG B N 1
ATOM 6644 C CA . ARG B 1 175 ? 6.812 -10.875 -35.469 1 97.94 175 ARG B CA 1
ATOM 6645 C C . ARG B 1 175 ? 7.75 -10.656 -34.281 1 97.94 175 ARG B C 1
ATOM 6647 O O . ARG B 1 175 ? 7.316 -10.664 -33.125 1 97.94 175 ARG B O 1
ATOM 6654 N N . ARG B 1 176 ? 9.102 -10.477 -34.625 1 97.88 176 ARG B N 1
ATOM 6655 C CA . ARG B 1 176 ? 10.023 -10.078 -33.562 1 97.88 176 ARG B CA 1
ATOM 6656 C C . ARG B 1 176 ? 9.664 -8.703 -33.031 1 97.88 176 ARG B C 1
ATOM 6658 O O . ARG B 1 176 ? 9.391 -7.777 -33.781 1 97.88 176 ARG B O 1
ATOM 6665 N N . PHE B 1 177 ? 9.594 -8.602 -31.672 1 98.06 177 PHE B N 1
ATOM 6666 C CA . PHE B 1 177 ? 9.266 -7.371 -30.953 1 98.06 177 PHE B CA 1
ATOM 6667 C C . PHE B 1 177 ? 7.812 -6.973 -31.188 1 98.06 177 PHE B C 1
ATOM 6669 O O . PHE B 1 177 ? 7.496 -5.785 -31.281 1 98.06 177 PHE B O 1
ATOM 6676 N N . LYS B 1 178 ? 7.004 -7.957 -31.406 1 97.94 178 LYS B N 1
ATOM 6677 C CA . LYS B 1 178 ? 5.551 -7.832 -31.422 1 97.94 178 LYS B CA 1
ATOM 6678 C C . LYS B 1 178 ? 4.91 -8.727 -30.359 1 97.94 178 LYS B C 1
ATOM 6680 O O . LYS B 1 178 ? 5.52 -9.703 -29.906 1 97.94 178 LYS B O 1
ATOM 6685 N N . TYR B 1 179 ? 3.754 -8.32 -29.906 1 98.31 179 TYR B N 1
ATOM 6686 C CA . TYR B 1 179 ? 3.021 -9.156 -28.969 1 98.31 179 TYR B CA 1
ATOM 6687 C C . TYR B 1 179 ? 2.672 -10.5 -29.594 1 98.31 179 TYR B C 1
ATOM 6689 O O . TYR B 1 179 ? 2.508 -10.602 -30.812 1 98.31 179 TYR B O 1
ATOM 6697 N N . ALA B 1 180 ? 2.58 -11.523 -28.766 1 98.5 180 ALA B N 1
ATOM 6698 C CA . ALA B 1 180 ? 2.299 -12.875 -29.234 1 98.5 180 ALA B CA 1
ATOM 6699 C C . ALA B 1 180 ? 0.979 -12.938 -30 1 98.5 180 ALA B C 1
ATOM 6701 O O . ALA B 1 180 ? -0.014 -12.336 -29.578 1 98.5 180 ALA B O 1
ATOM 6702 N N . GLU B 1 181 ? 1.067 -13.539 -31.125 1 97.25 181 GLU B N 1
ATOM 6703 C CA . GLU B 1 181 ? -0.136 -13.859 -31.891 1 97.25 181 GLU B CA 1
ATOM 6704 C C . GLU B 1 181 ? -0.611 -15.273 -31.609 1 97.25 181 GLU B C 1
ATOM 6706 O O . GLU B 1 181 ? 0.198 -16.203 -31.516 1 97.25 181 GLU B O 1
ATOM 6711 N N . ALA B 1 182 ? -1.85 -15.43 -31.453 1 94.88 182 ALA B N 1
ATOM 6712 C CA . ALA B 1 182 ? -2.436 -16.719 -31.125 1 94.88 182 ALA B CA 1
ATOM 6713 C C . ALA B 1 182 ? -2.027 -17.797 -32.125 1 94.88 182 ALA B C 1
ATOM 6715 O O . ALA B 1 182 ? -1.86 -17.5 -33.312 1 94.88 182 ALA B O 1
ATOM 6716 N N . TRP B 1 183 ? -1.866 -18.953 -31.594 1 94.88 183 TRP B N 1
ATOM 6717 C CA . TRP B 1 183 ? -1.606 -20.109 -32.438 1 94.88 183 TRP B CA 1
ATOM 6718 C C . TRP B 1 183 ? -2.723 -20.297 -33.469 1 94.88 183 TRP B C 1
ATOM 6720 O O . TRP B 1 183 ? -3.904 -20.297 -33.125 1 94.88 183 TRP B O 1
ATOM 6730 N N . ASP B 1 184 ? -2.373 -20.328 -34.75 1 91.5 184 ASP B N 1
ATOM 6731 C CA . ASP B 1 184 ? -3.35 -20.547 -35.812 1 91.5 184 ASP B CA 1
ATOM 6732 C C . ASP B 1 184 ? -3.615 -22.047 -36 1 91.5 184 ASP B C 1
ATOM 6734 O O . ASP B 1 184 ? -2.9 -22.719 -36.75 1 91.5 184 ASP B O 1
ATOM 6738 N N . ALA B 1 185 ? -4.633 -22.562 -35.438 1 91.81 185 ALA B N 1
ATOM 6739 C CA . ALA B 1 185 ? -4.969 -23.984 -35.469 1 91.81 185 ALA B CA 1
ATOM 6740 C C . ALA B 1 185 ? -5.914 -24.297 -36.625 1 91.81 185 ALA B C 1
ATOM 6742 O O . ALA B 1 185 ? -6.363 -25.438 -36.75 1 91.81 185 ALA B O 1
ATOM 6743 N N . THR B 1 186 ? -6.219 -23.359 -37.5 1 92.06 186 THR B N 1
ATOM 6744 C CA . THR B 1 186 ? -7.273 -23.484 -38.5 1 92.06 186 THR B CA 1
ATOM 6745 C C . THR B 1 186 ? -7.016 -24.688 -39.406 1 92.06 186 THR B C 1
ATOM 6747 O O . THR B 1 186 ? -7.938 -25.422 -39.75 1 92.06 186 THR B O 1
ATOM 6750 N N . ASN B 1 187 ? -5.812 -24.953 -39.781 1 93.25 187 ASN B N 1
ATOM 6751 C CA . ASN B 1 187 ? -5.535 -26.031 -40.719 1 93.25 187 ASN B CA 1
ATOM 6752 C C . ASN B 1 187 ? -4.656 -27.109 -40.094 1 93.25 187 ASN B C 1
ATOM 6754 O O . ASN B 1 187 ? -4.047 -27.906 -40.812 1 93.25 187 ASN B O 1
ATOM 6758 N N . VAL B 1 188 ? -4.605 -27.109 -38.781 1 95.62 188 VAL B N 1
ATOM 6759 C CA . VAL B 1 188 ? -3.789 -28.094 -38.094 1 95.62 188 VAL B CA 1
ATOM 6760 C C . VAL B 1 188 ? -4.645 -29.312 -37.75 1 95.62 188 VAL B C 1
ATOM 6762 O O . VAL B 1 188 ? -5.703 -29.172 -37.125 1 95.62 188 VAL B O 1
ATOM 6765 N N . THR B 1 189 ? -4.199 -30.516 -38.125 1 96.62 189 THR B N 1
ATOM 6766 C CA . THR B 1 189 ? -4.961 -31.719 -37.812 1 96.62 189 THR B CA 1
ATOM 6767 C C . THR B 1 189 ? -4.176 -32.625 -36.875 1 96.62 189 THR B C 1
ATOM 6769 O O . THR B 1 189 ? -4.73 -33.562 -36.312 1 96.62 189 THR B O 1
ATOM 6772 N N . TYR B 1 190 ? -2.936 -32.312 -36.812 1 97.19 190 TYR B N 1
ATOM 6773 C CA . TYR B 1 190 ? -2.062 -33.156 -36.031 1 97.19 190 TYR B CA 1
ATOM 6774 C C . TYR B 1 190 ? -0.946 -32.344 -35.375 1 97.19 190 TYR B C 1
ATOM 6776 O O . TYR B 1 190 ? -0.373 -31.453 -36 1 97.19 190 TYR B O 1
ATOM 6784 N N . VAL B 1 191 ? -0.685 -32.562 -34.062 1 98 191 VAL B N 1
ATOM 6785 C CA . VAL B 1 191 ? 0.439 -31.984 -33.344 1 98 191 VAL B CA 1
ATOM 6786 C C . VAL B 1 191 ? 1.28 -33.125 -32.75 1 98 191 VAL B C 1
ATOM 6788 O O . VAL B 1 191 ? 0.775 -33.938 -31.953 1 98 191 VAL B O 1
ATOM 6791 N N . ASN B 1 192 ? 2.543 -33.25 -33.125 1 97.56 192 ASN B N 1
ATOM 6792 C CA . ASN B 1 192 ? 3.496 -34.125 -32.469 1 97.56 192 ASN B CA 1
ATOM 6793 C C . ASN B 1 192 ? 3.98 -33.562 -31.141 1 97.56 192 ASN B C 1
ATOM 6795 O O . ASN B 1 192 ? 4.875 -32.719 -31.094 1 97.56 192 ASN B O 1
ATOM 6799 N N . ALA B 1 193 ? 3.4 -34.062 -30.094 1 98.31 193 ALA B N 1
ATOM 6800 C CA . ALA B 1 193 ? 3.744 -33.562 -28.766 1 98.31 193 ALA B CA 1
ATOM 6801 C C . ALA B 1 193 ? 4.582 -34.594 -28.016 1 98.31 193 ALA B C 1
ATOM 6803 O O . ALA B 1 193 ? 4.398 -34.812 -26.812 1 98.31 193 ALA B O 1
ATOM 6804 N N . THR B 1 194 ? 5.527 -35.281 -28.688 1 97.62 194 THR B N 1
ATOM 6805 C CA . THR B 1 194 ? 6.305 -36.375 -28.078 1 97.62 194 THR B CA 1
ATOM 6806 C C . THR B 1 194 ? 7.734 -35.906 -27.812 1 97.62 194 THR B C 1
ATOM 6808 O O . THR B 1 194 ? 8.578 -36.719 -27.391 1 97.62 194 THR B O 1
ATOM 6811 N N . GLN B 1 195 ? 8.023 -34.688 -28.094 1 96.19 195 GLN B N 1
ATOM 6812 C CA . GLN B 1 195 ? 9.367 -34.156 -27.875 1 96.19 195 GLN B CA 1
ATOM 6813 C C . GLN B 1 195 ? 9.32 -32.719 -27.312 1 96.19 195 GLN B C 1
ATOM 6815 O O . GLN B 1 195 ? 8.516 -31.906 -27.75 1 96.19 195 GLN B O 1
ATOM 6820 N N . TYR B 1 196 ? 10.227 -32.531 -26.344 1 96.94 196 TYR B N 1
ATOM 6821 C CA . TYR B 1 196 ? 10.336 -31.172 -25.797 1 96.94 196 TYR B CA 1
ATOM 6822 C C . TYR B 1 196 ? 10.938 -30.219 -26.812 1 96.94 196 TYR B C 1
ATOM 6824 O O . TYR B 1 196 ? 11.703 -30.641 -27.688 1 96.94 196 TYR B O 1
ATOM 6832 N N . SER B 1 197 ? 10.547 -28.938 -26.734 1 96.38 197 SER B N 1
ATOM 6833 C CA . SER B 1 197 ? 10.984 -27.922 -27.672 1 96.38 197 SER B CA 1
ATOM 6834 C C . SER B 1 197 ? 12.203 -27.172 -27.156 1 96.38 197 SER B C 1
ATOM 6836 O O . SER B 1 197 ? 12.531 -27.25 -25.969 1 96.38 197 SER B O 1
ATOM 6838 N N . PRO B 1 198 ? 12.883 -26.469 -28.062 1 96.81 198 PRO B N 1
ATOM 6839 C CA . PRO B 1 198 ? 13.992 -25.609 -27.625 1 96.81 198 PRO B CA 1
ATOM 6840 C C . PRO B 1 198 ? 13.531 -24.5 -26.703 1 96.81 198 PRO B C 1
ATOM 6842 O O . PRO B 1 198 ? 12.375 -24.078 -26.766 1 96.81 198 PRO B O 1
ATOM 6845 N N . ALA B 1 199 ? 14.5 -24.094 -25.875 1 97.75 199 ALA B N 1
ATOM 6846 C CA . ALA B 1 199 ? 14.297 -22.891 -25.062 1 97.75 199 ALA B CA 1
ATOM 6847 C C . ALA B 1 199 ? 14.359 -21.625 -25.906 1 97.75 199 ALA B C 1
ATOM 6849 O O . ALA B 1 199 ? 14.805 -21.672 -27.062 1 97.75 199 ALA B O 1
ATOM 6850 N N . CYS B 1 200 ? 13.828 -20.531 -25.375 1 97.94 200 CYS B N 1
ATOM 6851 C CA . CYS B 1 200 ? 14.023 -19.234 -26.031 1 97.94 200 CYS B CA 1
ATOM 6852 C C . CYS B 1 200 ? 15.492 -18.828 -26.016 1 97.94 200 CYS B C 1
ATOM 6854 O O . CYS B 1 200 ? 16.25 -19.281 -25.156 1 97.94 200 CYS B O 1
ATOM 6856 N N . LEU B 1 201 ? 15.875 -17.938 -26.938 1 97 201 LEU B N 1
ATOM 6857 C CA . LEU B 1 201 ? 17.266 -17.516 -27.047 1 97 201 LEU B CA 1
ATOM 6858 C C . LEU B 1 201 ? 17.766 -16.922 -25.734 1 97 201 LEU B C 1
ATOM 6860 O O . LEU B 1 201 ? 17.094 -16.047 -25.156 1 97 201 LEU B O 1
ATOM 6864 N N . GLN B 1 202 ? 18.906 -17.406 -25.312 1 95.88 202 GLN B N 1
ATOM 6865 C CA . GLN B 1 202 ? 19.438 -16.984 -24.016 1 95.88 202 GLN B CA 1
ATOM 6866 C C . GLN B 1 202 ? 20.906 -17.344 -23.875 1 95.88 202 GLN B C 1
ATOM 6868 O O . GLN B 1 202 ? 21.484 -18 -24.75 1 95.88 202 GLN B O 1
ATOM 6873 N N . PHE B 1 203 ? 21.484 -16.781 -22.766 1 89.06 203 PHE B N 1
ATOM 6874 C CA . PHE B 1 203 ? 22.797 -17.172 -22.281 1 89.06 203 PHE B CA 1
ATOM 6875 C C . PHE B 1 203 ? 22.688 -17.922 -20.969 1 89.06 203 PHE B C 1
ATOM 6877 O O . PHE B 1 203 ? 21.609 -18.406 -20.609 1 89.06 203 PHE B O 1
ATOM 6884 N N . GLY B 1 204 ? 23.797 -18.141 -20.391 1 83.12 204 GLY B N 1
ATOM 6885 C CA . GLY B 1 204 ? 23.828 -18.641 -19.016 1 83.12 204 GLY B CA 1
ATOM 6886 C C . GLY B 1 204 ? 23.75 -20.156 -18.922 1 83.12 204 GLY B C 1
ATOM 6887 O O . GLY B 1 204 ? 24.375 -20.859 -19.734 1 83.12 204 GLY B O 1
ATOM 6888 N N . TYR B 1 205 ? 22.984 -20.625 -17.953 1 83.75 205 TYR B N 1
ATOM 6889 C CA . TYR B 1 205 ? 22.969 -22.031 -17.594 1 83.75 205 TYR B CA 1
ATOM 6890 C C . TYR B 1 205 ? 22.281 -22.875 -18.672 1 83.75 205 TYR B C 1
ATOM 6892 O O . TYR B 1 205 ? 22.438 -24.094 -18.703 1 83.75 205 TYR B O 1
ATOM 6900 N N . PHE B 1 206 ? 21.562 -22.203 -19.516 1 87.38 206 PHE B N 1
ATOM 6901 C CA . PHE B 1 206 ? 20.781 -22.922 -20.531 1 87.38 206 PHE B CA 1
ATOM 6902 C C . PHE B 1 206 ? 21.312 -22.625 -21.922 1 87.38 206 PHE B C 1
ATOM 6904 O O . PHE B 1 206 ? 20.641 -22.906 -22.922 1 87.38 206 PHE B O 1
ATOM 6911 N N . ASP B 1 207 ? 22.484 -21.906 -21.922 1 87.88 207 ASP B N 1
ATOM 6912 C CA . ASP B 1 207 ? 23.172 -21.766 -23.203 1 87.88 207 ASP B CA 1
ATOM 6913 C C . ASP B 1 207 ? 23.891 -23.062 -23.578 1 87.88 207 ASP B C 1
ATOM 6915 O O . ASP B 1 207 ? 25.047 -23.266 -23.188 1 87.88 207 ASP B O 1
ATOM 6919 N N . GLY B 1 208 ? 23.219 -23.875 -24.266 1 84.38 208 GLY B N 1
ATOM 6920 C CA . GLY B 1 208 ? 23.703 -25.219 -24.547 1 84.38 208 GLY B CA 1
ATOM 6921 C C . GLY B 1 208 ? 23.328 -26.219 -23.469 1 84.38 208 GLY B C 1
ATOM 6922 O O . GLY B 1 208 ? 22.281 -26.078 -22.828 1 84.38 208 GLY B O 1
ATOM 6923 N N . ASN B 1 209 ? 23.984 -27.359 -23.344 1 89.88 209 ASN B N 1
ATOM 6924 C CA . ASN B 1 209 ? 23.594 -28.438 -22.453 1 89.88 209 ASN B CA 1
ATOM 6925 C C . ASN B 1 209 ? 24.734 -28.812 -21.5 1 89.88 209 ASN B C 1
ATOM 6927 O O . ASN B 1 209 ? 24.844 -29.969 -21.078 1 89.88 209 ASN B O 1
ATOM 6931 N N . SER B 1 210 ? 25.562 -27.828 -21.141 1 84.12 210 SER B N 1
ATOM 6932 C CA . SER B 1 210 ? 26.734 -28.109 -20.328 1 84.12 210 SER B CA 1
ATOM 6933 C C . SER B 1 210 ? 26.344 -28.578 -18.922 1 84.12 210 SER B C 1
ATOM 6935 O O . SER B 1 210 ? 27.078 -29.344 -18.297 1 84.12 210 SER B O 1
ATOM 6937 N N . TYR B 1 211 ? 25.172 -28.266 -18.453 1 87.25 211 TYR B N 1
ATOM 6938 C CA . TYR B 1 211 ? 24.719 -28.641 -17.125 1 87.25 211 TYR B CA 1
ATOM 6939 C C . TYR B 1 211 ? 23.703 -29.781 -17.188 1 87.25 211 TYR B C 1
ATOM 6941 O O . TYR B 1 211 ? 23.125 -30.156 -16.172 1 87.25 211 TYR B O 1
ATOM 6949 N N . GLY B 1 212 ? 23.453 -30.25 -18.438 1 89.38 212 GLY B N 1
ATOM 6950 C CA . GLY B 1 212 ? 22.531 -31.359 -18.625 1 89.38 212 GLY B CA 1
ATOM 6951 C C . GLY B 1 212 ? 21.062 -30.953 -18.469 1 89.38 212 GLY B C 1
ATOM 6952 O O . GLY B 1 212 ? 20.219 -31.781 -18.141 1 89.38 212 GLY B O 1
ATOM 6953 N N . LEU B 1 213 ? 20.766 -29.719 -18.672 1 91.19 213 LEU B N 1
ATOM 6954 C CA . LEU B 1 213 ? 19.422 -29.203 -18.406 1 91.19 213 LEU B CA 1
ATOM 6955 C C . LEU B 1 213 ? 18.688 -28.906 -19.703 1 91.19 213 LEU B C 1
ATOM 6957 O O . LEU B 1 213 ? 17.469 -28.812 -19.734 1 91.19 213 LEU B O 1
ATOM 6961 N N . ASN B 1 214 ? 19.438 -28.719 -20.812 1 93.62 214 ASN B N 1
ATOM 6962 C CA . ASN B 1 214 ? 18.844 -28.188 -22.031 1 93.62 214 ASN B CA 1
ATOM 6963 C C . ASN B 1 214 ? 19.422 -28.875 -23.266 1 93.62 214 ASN B C 1
ATOM 6965 O O . ASN B 1 214 ? 19.953 -28.203 -24.156 1 93.62 214 ASN B O 1
ATOM 6969 N N . PRO B 1 215 ? 19.172 -30.156 -23.375 1 95.19 215 PRO B N 1
ATOM 6970 C CA . PRO B 1 215 ? 19.672 -30.844 -24.562 1 95.19 215 PRO B CA 1
ATOM 6971 C C . PRO B 1 215 ? 18.891 -30.484 -25.828 1 95.19 215 PRO B C 1
ATOM 6973 O O . PRO B 1 215 ? 19.312 -30.828 -26.938 1 95.19 215 PRO B O 1
ATOM 6976 N N . TRP B 1 216 ? 17.859 -29.766 -25.766 1 94.88 216 TRP B N 1
ATOM 6977 C CA . TRP B 1 216 ? 16.984 -29.438 -26.906 1 94.88 216 TRP B CA 1
ATOM 6978 C C . TRP B 1 216 ? 17.453 -28.156 -27.578 1 94.88 216 TRP B C 1
ATOM 6980 O O . TRP B 1 216 ? 16.984 -27.812 -28.672 1 94.88 216 TRP B O 1
ATOM 6990 N N . GLY B 1 217 ? 18.312 -27.375 -26.938 1 95.06 217 GLY B N 1
ATOM 6991 C CA . GLY B 1 217 ? 18.906 -26.188 -27.516 1 95.06 217 GLY B CA 1
ATOM 6992 C C . GLY B 1 217 ? 18.047 -24.953 -27.375 1 95.06 217 GLY B C 1
ATOM 6993 O O . GLY B 1 217 ? 17.078 -24.953 -26.609 1 95.06 217 GLY B O 1
ATOM 6994 N N . ASN B 1 218 ? 18.531 -23.859 -28 1 96.81 218 ASN B N 1
ATOM 6995 C CA . ASN B 1 218 ? 17.844 -22.578 -28.016 1 96.81 218 ASN B CA 1
ATOM 6996 C C . ASN B 1 218 ? 17.391 -22.188 -29.422 1 96.81 218 ASN B C 1
ATOM 6998 O O . ASN B 1 218 ? 18.094 -22.484 -30.406 1 96.81 218 ASN B O 1
ATOM 7002 N N . ASP B 1 219 ? 16.266 -21.578 -29.516 1 97.19 219 ASP B N 1
ATOM 7003 C CA . ASP B 1 219 ? 15.719 -21.109 -30.781 1 97.19 219 ASP B CA 1
ATOM 7004 C C . ASP B 1 219 ? 14.844 -19.875 -30.594 1 97.19 219 ASP B C 1
ATOM 7006 O O . ASP B 1 219 ? 14.258 -19.688 -29.531 1 97.19 219 ASP B O 1
ATOM 7010 N N . GLU B 1 220 ? 14.859 -19.031 -31.641 1 97.69 220 GLU B N 1
ATOM 7011 C CA . GLU B 1 220 ? 13.945 -17.891 -31.578 1 97.69 220 GLU B CA 1
ATOM 7012 C C . GLU B 1 220 ? 12.492 -18.344 -31.688 1 97.69 220 GLU B C 1
ATOM 7014 O O . GLU B 1 220 ? 11.594 -17.719 -31.125 1 97.69 220 GLU B O 1
ATOM 7019 N N . ASP B 1 221 ? 12.258 -19.391 -32.5 1 98.12 221 ASP B N 1
ATOM 7020 C CA . ASP B 1 221 ? 10.953 -20.062 -32.5 1 98.12 221 ASP B CA 1
ATOM 7021 C C . ASP B 1 221 ? 10.781 -20.953 -31.281 1 98.12 221 ASP B C 1
ATOM 7023 O O . ASP B 1 221 ? 11.016 -22.156 -31.344 1 98.12 221 ASP B O 1
ATOM 7027 N N . CYS B 1 222 ? 10.305 -20.359 -30.203 1 98.25 222 CYS B N 1
ATOM 7028 C CA . CYS B 1 222 ? 10.453 -21.062 -28.922 1 98.25 222 CYS B CA 1
ATOM 7029 C C . CYS B 1 222 ? 9.141 -21.047 -28.156 1 98.25 222 CYS B C 1
ATOM 7031 O O . CYS B 1 222 ? 9.094 -21.469 -27 1 98.25 222 CYS B O 1
ATOM 7033 N N . LEU B 1 223 ? 7.984 -20.609 -28.672 1 98.75 223 LEU B N 1
ATOM 7034 C CA . LEU B 1 223 ? 6.75 -20.469 -27.906 1 98.75 223 LEU B CA 1
ATOM 7035 C C . LEU B 1 223 ? 5.973 -21.781 -27.906 1 98.75 223 LEU B C 1
ATOM 7037 O O . LEU B 1 223 ? 4.992 -21.938 -28.641 1 98.75 223 LEU B O 1
ATOM 7041 N N . TYR B 1 224 ? 6.41 -22.656 -27.016 1 98.69 224 TYR B N 1
ATOM 7042 C CA . TYR B 1 224 ? 5.848 -23.984 -26.844 1 98.69 224 TYR B CA 1
ATOM 7043 C C . TYR B 1 224 ? 5.551 -24.25 -25.375 1 98.69 224 TYR B C 1
ATOM 7045 O O . TYR B 1 224 ? 6.133 -23.625 -24.484 1 98.69 224 TYR B O 1
ATOM 7053 N N . LEU B 1 225 ? 4.555 -25.141 -25.078 1 98.81 225 LEU B N 1
ATOM 7054 C CA . LEU B 1 225 ? 4.238 -25.547 -23.719 1 98.81 225 LEU B CA 1
ATOM 7055 C C . LEU B 1 225 ? 4.16 -27.062 -23.609 1 98.81 225 LEU B C 1
ATOM 7057 O O . LEU B 1 225 ? 4.227 -27.766 -24.609 1 98.81 225 LEU B O 1
ATOM 7061 N N . ASN B 1 226 ? 4.16 -27.562 -22.422 1 98.81 226 ASN B N 1
ATOM 7062 C CA . ASN B 1 226 ? 4.031 -28.969 -22.078 1 98.81 226 ASN B CA 1
ATOM 7063 C C . ASN B 1 226 ? 2.871 -29.219 -21.125 1 98.81 226 ASN B C 1
ATOM 7065 O O . ASN B 1 226 ? 2.549 -28.359 -20.312 1 98.81 226 ASN B O 1
ATOM 7069 N N . VAL B 1 227 ? 2.244 -30.406 -21.266 1 98.88 227 VAL B N 1
ATOM 7070 C CA . VAL B 1 227 ? 1.129 -30.766 -20.391 1 98.88 227 VAL B CA 1
ATOM 7071 C C . VAL B 1 227 ? 1.384 -32.125 -19.75 1 98.88 227 VAL B C 1
ATOM 7073 O O . VAL B 1 227 ? 1.713 -33.094 -20.453 1 98.88 227 VAL B O 1
ATOM 7076 N N . TYR B 1 228 ? 1.3 -32.219 -18.484 1 98.81 228 TYR B N 1
ATOM 7077 C CA . TYR B 1 228 ? 1.288 -33.438 -17.703 1 98.81 228 TYR B CA 1
ATOM 7078 C C . TYR B 1 228 ? -0.076 -33.656 -17.062 1 98.81 228 TYR B C 1
ATOM 7080 O O . TYR B 1 228 ? -0.619 -32.781 -16.406 1 98.81 228 TYR B O 1
ATOM 7088 N N . THR B 1 229 ? -0.669 -34.844 -17.25 1 98.69 229 THR B N 1
ATOM 7089 C CA . THR B 1 229 ? -2.023 -35.031 -16.75 1 98.69 229 THR B CA 1
ATOM 7090 C C . THR B 1 229 ? -2.221 -36.469 -16.266 1 98.69 229 THR B C 1
ATOM 7092 O O . THR B 1 229 ? -1.659 -37.406 -16.844 1 98.69 229 THR B O 1
ATOM 7095 N N . PRO B 1 230 ? -2.959 -36.656 -15.234 1 98.06 230 PRO B N 1
ATOM 7096 C CA . PRO B 1 230 ? -3.26 -38 -14.719 1 98.06 230 PRO B CA 1
ATOM 7097 C C . PRO B 1 230 ? -4.492 -38.625 -15.375 1 98.06 230 PRO B C 1
ATOM 7099 O O . PRO B 1 230 ? -4.785 -39.812 -15.148 1 98.06 230 PRO B O 1
ATOM 7102 N N . PHE B 1 231 ? -5.156 -37.844 -16.219 1 97.44 231 PHE B N 1
ATOM 7103 C CA . PHE B 1 231 ? -6.477 -38.219 -16.703 1 97.44 231 PHE B CA 1
ATOM 7104 C C . PHE B 1 231 ? -6.695 -37.688 -18.125 1 97.44 231 PHE B C 1
ATOM 7106 O O . PHE B 1 231 ? -6.387 -36.562 -18.422 1 97.44 231 PHE B O 1
ATOM 7113 N N . LEU B 1 232 ? -7.141 -38.5 -18.969 1 97.19 232 LEU B N 1
ATOM 7114 C CA . LEU B 1 232 ? -7.582 -38.125 -20.312 1 97.19 232 LEU B CA 1
ATOM 7115 C C . LEU B 1 232 ? -9.078 -38.375 -20.469 1 97.19 232 LEU B C 1
ATOM 7117 O O . LEU B 1 232 ? -9.547 -39.531 -20.344 1 97.19 232 LEU B O 1
ATOM 7121 N N . PRO B 1 233 ? -9.812 -37.375 -20.812 1 96.06 233 PRO B N 1
ATOM 7122 C CA . PRO B 1 233 ? -11.266 -37.531 -20.922 1 96.06 233 PRO B CA 1
ATOM 7123 C C . PRO B 1 233 ? -11.688 -38.312 -22.172 1 96.06 233 PRO B C 1
ATOM 7125 O O . PRO B 1 233 ? -12.812 -38.812 -22.234 1 96.06 233 PRO B O 1
ATOM 7128 N N . GLY B 1 234 ? -10.805 -38.312 -23.141 1 91.44 234 GLY B N 1
ATOM 7129 C CA . GLY B 1 234 ? -11.211 -38.875 -24.422 1 91.44 234 GLY B CA 1
ATOM 7130 C C . GLY B 1 234 ? -12.266 -38.031 -25.125 1 91.44 234 GLY B C 1
ATOM 7131 O O . GLY B 1 234 ? -12.172 -36.812 -25.141 1 91.44 234 GLY B O 1
ATOM 7132 N N . ASP B 1 235 ? -13.242 -38.719 -25.688 1 88.06 235 ASP B N 1
ATOM 7133 C CA . ASP B 1 235 ? -14.281 -38.031 -26.438 1 88.06 235 ASP B CA 1
ATOM 7134 C C . ASP B 1 235 ? -15.461 -37.656 -25.547 1 88.06 235 ASP B C 1
ATOM 7136 O O . ASP B 1 235 ? -16.406 -37.031 -26 1 88.06 235 ASP B O 1
ATOM 7140 N N . ALA B 1 236 ? -15.312 -37.969 -24.344 1 86.12 236 ALA B N 1
ATOM 7141 C CA . ALA B 1 236 ? -16.422 -37.719 -23.422 1 86.12 236 ALA B CA 1
ATOM 7142 C C . ALA B 1 236 ? -16.453 -36.25 -23.031 1 86.12 236 ALA B C 1
ATOM 7144 O O . ALA B 1 236 ? -15.422 -35.562 -23 1 86.12 236 ALA B O 1
ATOM 7145 N N . ASP B 1 237 ? -17.672 -35.781 -22.844 1 86.75 237 ASP B N 1
ATOM 7146 C CA . ASP B 1 237 ? -17.844 -34.469 -22.25 1 86.75 237 ASP B CA 1
ATOM 7147 C C . ASP B 1 237 ? -17.906 -34.562 -20.719 1 86.75 237 ASP B C 1
ATOM 7149 O O . ASP B 1 237 ? -18.984 -34.625 -20.141 1 86.75 237 ASP B O 1
ATOM 7153 N N . VAL B 1 238 ? -16.797 -34.531 -20.172 1 90.19 238 VAL B N 1
ATOM 7154 C CA . VAL B 1 238 ? -16.672 -34.656 -18.719 1 90.19 238 VAL B CA 1
ATOM 7155 C C . VAL B 1 238 ? -17.109 -33.375 -18.031 1 90.19 238 VAL B C 1
ATOM 7157 O O . VAL B 1 238 ? -16.734 -32.281 -18.453 1 90.19 238 VAL B O 1
ATOM 7160 N N . PRO B 1 239 ? -17.953 -33.469 -17.016 1 91.31 239 PRO B N 1
ATOM 7161 C CA . PRO B 1 239 ? -18.359 -32.281 -16.281 1 91.31 239 PRO B CA 1
ATOM 7162 C C . PRO B 1 239 ? -17.172 -31.547 -15.664 1 91.31 239 PRO B C 1
ATOM 7164 O O . PRO B 1 239 ? -16.156 -32.156 -15.344 1 91.31 239 PRO B O 1
ATOM 7167 N N . GLU B 1 240 ? -17.391 -30.297 -15.469 1 91.12 240 GLU B N 1
ATOM 7168 C CA . GLU B 1 240 ? -16.344 -29.406 -14.984 1 91.12 240 GLU B CA 1
ATOM 7169 C C . GLU B 1 240 ? -15.828 -29.859 -13.617 1 91.12 240 GLU B C 1
ATOM 7171 O O . GLU B 1 240 ? -14.633 -29.75 -13.336 1 91.12 240 GLU B O 1
ATOM 7176 N N . ASP B 1 241 ? -16.688 -30.328 -12.773 1 89.88 241 ASP B N 1
ATOM 7177 C CA . ASP B 1 241 ? -16.312 -30.672 -11.406 1 89.88 241 ASP B CA 1
ATOM 7178 C C . ASP B 1 241 ? -15.539 -31.984 -11.367 1 89.88 241 ASP B C 1
ATOM 7180 O O . ASP B 1 241 ? -15 -32.375 -10.32 1 89.88 241 ASP B O 1
ATOM 7184 N N . GLN B 1 242 ? -15.445 -32.625 -12.508 1 91.75 242 GLN B N 1
ATOM 7185 C CA . GLN B 1 242 ? -14.672 -33.875 -12.586 1 91.75 242 GLN B CA 1
ATOM 7186 C C . GLN B 1 242 ? -13.336 -33.625 -13.289 1 91.75 242 GLN B C 1
ATOM 7188 O O . GLN B 1 242 ? -12.492 -34.531 -13.336 1 91.75 242 GLN B O 1
ATOM 7193 N N . LEU B 1 243 ? -13.172 -32.469 -13.82 1 97.31 243 LEU B N 1
ATOM 7194 C CA . LEU B 1 243 ? -11.883 -32.094 -14.391 1 97.31 243 LEU B CA 1
ATOM 7195 C C . LEU B 1 243 ? -10.898 -31.719 -13.289 1 97.31 243 LEU B C 1
ATOM 7197 O O . LEU B 1 243 ? -11.289 -31.516 -12.133 1 97.31 243 LEU B O 1
ATOM 7201 N N . LYS B 1 244 ? -9.648 -31.75 -13.609 1 98.38 244 LYS B N 1
ATOM 7202 C CA . LYS B 1 244 ? -8.586 -31.531 -12.633 1 98.38 244 LYS B CA 1
ATOM 7203 C C . LYS B 1 244 ? -8.18 -30.047 -12.586 1 98.38 244 LYS B C 1
ATOM 7205 O O . LYS B 1 244 ? -8.156 -29.375 -13.617 1 98.38 244 LYS B O 1
ATOM 7210 N N . PRO B 1 245 ? -7.875 -29.531 -11.344 1 98.69 245 PRO B N 1
ATOM 7211 C CA . PRO B 1 245 ? -7.277 -28.203 -11.312 1 98.69 245 PRO B CA 1
ATOM 7212 C C . PRO B 1 245 ? -5.984 -28.109 -12.117 1 98.69 245 PRO B C 1
ATOM 7214 O O . PRO B 1 245 ? -5.27 -29.109 -12.258 1 98.69 245 PRO B O 1
ATOM 7217 N N . VAL B 1 246 ? -5.684 -26.922 -12.672 1 98.94 246 VAL B N 1
ATOM 7218 C CA . VAL B 1 246 ? -4.508 -26.703 -13.508 1 98.94 246 VAL B CA 1
ATOM 7219 C C . VAL B 1 246 ? -3.494 -25.844 -12.766 1 98.94 246 VAL B C 1
ATOM 7221 O O . VAL B 1 246 ? -3.842 -24.781 -12.227 1 98.94 246 VAL B O 1
ATOM 7224 N N . LEU B 1 247 ? -2.322 -26.297 -12.609 1 98.94 247 LEU B N 1
ATOM 7225 C CA . LEU B 1 247 ? -1.169 -25.5 -12.188 1 98.94 247 LEU B CA 1
ATOM 7226 C C . LEU B 1 247 ? -0.328 -25.078 -13.383 1 98.94 247 LEU B C 1
ATOM 7228 O O . LEU B 1 247 ? 0.221 -25.922 -14.094 1 98.94 247 LEU B O 1
ATOM 7232 N N . PHE B 1 248 ? -0.289 -23.812 -13.617 1 98.94 248 PHE B N 1
ATOM 7233 C CA . PHE B 1 248 ? 0.438 -23.234 -14.742 1 98.94 248 PHE B CA 1
ATOM 7234 C C . PHE B 1 248 ? 1.765 -22.656 -14.281 1 98.94 248 PHE B C 1
ATOM 7236 O O . PHE B 1 248 ? 1.793 -21.594 -13.656 1 98.94 248 PHE B O 1
ATOM 7243 N N . TRP B 1 249 ? 2.879 -23.266 -14.672 1 98.88 249 TRP B N 1
ATOM 7244 C CA . TRP B 1 249 ? 4.207 -22.922 -14.172 1 98.88 249 TRP B CA 1
ATOM 7245 C C . TRP B 1 249 ? 4.863 -21.859 -15.047 1 98.88 249 TRP B C 1
ATOM 7247 O O . TRP B 1 249 ? 4.906 -22 -16.281 1 98.88 249 TRP B O 1
ATOM 7257 N N . ILE B 1 250 ? 5.371 -20.875 -14.391 1 98.81 250 ILE B N 1
ATOM 7258 C CA . ILE B 1 250 ? 6.184 -19.828 -15.016 1 98.81 250 ILE B CA 1
ATOM 7259 C C . ILE B 1 250 ? 7.598 -19.859 -14.438 1 98.81 250 ILE B C 1
ATOM 7261 O O . ILE B 1 250 ? 7.809 -19.5 -13.273 1 98.81 250 ILE B O 1
ATOM 7265 N N . HIS B 1 251 ? 8.547 -20.25 -15.25 1 98.19 251 HIS B N 1
ATOM 7266 C CA . HIS B 1 251 ? 9.898 -20.484 -14.75 1 98.19 251 HIS B CA 1
ATOM 7267 C C . HIS B 1 251 ? 10.609 -19.188 -14.422 1 98.19 251 HIS B C 1
ATOM 7269 O O . HIS B 1 251 ? 10.266 -18.125 -14.961 1 98.19 251 HIS B O 1
ATOM 7275 N N . GLY B 1 252 ? 11.594 -19.312 -13.531 1 97.44 252 GLY B N 1
ATOM 7276 C CA . GLY B 1 252 ? 12.453 -18.188 -13.219 1 97.44 252 GLY B CA 1
ATOM 7277 C C . GLY B 1 252 ? 13.656 -18.078 -14.141 1 97.44 252 GLY B C 1
ATOM 7278 O O . GLY B 1 252 ? 13.617 -18.562 -15.273 1 97.44 252 GLY B O 1
ATOM 7279 N N . GLY B 1 253 ? 14.641 -17.359 -13.664 1 95.88 253 GLY B N 1
ATOM 7280 C CA . GLY B 1 253 ? 15.852 -17.188 -14.438 1 95.88 253 GLY B CA 1
ATOM 7281 C C . GLY B 1 253 ? 16.203 -15.719 -14.656 1 95.88 253 GLY B C 1
ATOM 7282 O O . GLY B 1 253 ? 16.875 -15.375 -15.641 1 95.88 253 GLY B O 1
ATOM 7283 N N . GLY B 1 254 ? 15.758 -14.859 -13.805 1 95.81 254 GLY B N 1
ATOM 7284 C CA . GLY B 1 254 ? 16.156 -13.461 -13.812 1 95.81 254 GLY B CA 1
ATOM 7285 C C . GLY B 1 254 ? 15.75 -12.734 -15.078 1 95.81 254 GLY B C 1
ATOM 7286 O O . GLY B 1 254 ? 16.484 -11.859 -15.555 1 95.81 254 GLY B O 1
ATOM 7287 N N . PHE B 1 255 ? 14.742 -13.18 -15.758 1 97 255 PHE B N 1
ATOM 7288 C CA . PHE B 1 255 ? 14.18 -12.594 -16.969 1 97 255 PHE B CA 1
ATOM 7289 C C . PHE B 1 255 ? 15.102 -12.812 -18.156 1 97 255 PHE B C 1
ATOM 7291 O O . PHE B 1 255 ? 14.875 -12.258 -19.234 1 97 255 PHE B O 1
ATOM 7298 N N . SER B 1 256 ? 16.156 -13.648 -17.969 1 96.25 256 SER B N 1
ATOM 7299 C CA . SER B 1 256 ? 17.125 -13.789 -19.047 1 96.25 256 SER B CA 1
ATOM 7300 C C . SER B 1 256 ? 17.406 -15.258 -19.344 1 96.25 256 SER B C 1
ATOM 7302 O O . SER B 1 256 ? 18 -15.586 -20.375 1 96.25 256 SER B O 1
ATOM 7304 N N . GLN B 1 257 ? 16.984 -16.078 -18.438 1 95.25 257 GLN B N 1
ATOM 7305 C CA . GLN B 1 257 ? 17.281 -17.5 -18.625 1 95.25 257 GLN B CA 1
ATOM 7306 C C . GLN B 1 257 ? 16.109 -18.359 -18.203 1 95.25 257 GLN B C 1
ATOM 7308 O O . GLN B 1 257 ? 15.141 -17.859 -17.625 1 95.25 257 GLN B O 1
ATOM 7313 N N . GLY B 1 258 ? 16.203 -19.672 -18.547 1 96.31 258 GLY B N 1
ATOM 7314 C CA . GLY B 1 258 ? 15.203 -20.656 -18.141 1 96.31 258 GLY B CA 1
ATOM 7315 C C . GLY B 1 258 ? 14.391 -21.188 -19.297 1 96.31 258 GLY B C 1
ATOM 7316 O O . GLY B 1 258 ? 14.492 -20.688 -20.422 1 96.31 258 GLY B O 1
ATOM 7317 N N . THR B 1 259 ? 13.617 -22.203 -19.031 1 97.5 259 THR B N 1
ATOM 7318 C CA . THR B 1 259 ? 12.758 -22.812 -20.031 1 97.5 259 THR B CA 1
ATOM 7319 C C . THR B 1 259 ? 11.695 -23.688 -19.391 1 97.5 259 THR B C 1
ATOM 7321 O O . THR B 1 259 ? 11.906 -24.219 -18.297 1 97.5 259 THR B O 1
ATOM 7324 N N . GLY B 1 260 ? 10.617 -23.812 -20.078 1 97.12 260 GLY B N 1
ATOM 7325 C CA . GLY B 1 260 ? 9.555 -24.703 -19.656 1 97.12 260 GLY B CA 1
ATOM 7326 C C . GLY B 1 260 ? 9.891 -26.172 -19.859 1 97.12 260 GLY B C 1
ATOM 7327 O O . GLY B 1 260 ? 9.227 -27.062 -19.312 1 97.12 260 GLY B O 1
ATOM 7328 N N . SER B 1 261 ? 10.992 -26.453 -20.484 1 96.56 261 SER B N 1
ATOM 7329 C CA . SER B 1 261 ? 11.398 -27.812 -20.797 1 96.56 261 SER B CA 1
ATOM 7330 C C . SER B 1 261 ? 12.422 -28.328 -19.797 1 96.56 261 SER B C 1
ATOM 7332 O O . SER B 1 261 ? 12.883 -29.469 -19.891 1 96.56 261 SER B O 1
ATOM 7334 N N . ASP B 1 262 ? 12.812 -27.453 -18.812 1 95.94 262 ASP B N 1
ATOM 7335 C CA . ASP B 1 262 ? 13.703 -27.875 -17.734 1 95.94 262 ASP B CA 1
ATOM 7336 C C . ASP B 1 262 ? 13.055 -28.969 -16.891 1 95.94 262 ASP B C 1
ATOM 7338 O O . ASP B 1 262 ? 12.055 -28.719 -16.203 1 95.94 262 ASP B O 1
ATOM 7342 N N . LEU B 1 263 ? 13.656 -30.141 -16.812 1 96.31 263 LEU B N 1
ATOM 7343 C CA . LEU B 1 263 ? 13.016 -31.266 -16.141 1 96.31 263 LEU B CA 1
ATOM 7344 C C . LEU B 1 263 ? 13.094 -31.109 -14.633 1 96.31 263 LEU B C 1
ATOM 7346 O O . LEU B 1 263 ? 12.477 -31.891 -13.891 1 96.31 263 LEU B O 1
ATOM 7350 N N . THR B 1 264 ? 13.812 -30.109 -14.125 1 95.69 264 THR B N 1
ATOM 7351 C CA . THR B 1 264 ? 13.602 -29.719 -12.734 1 95.69 264 THR B CA 1
ATOM 7352 C C . THR B 1 264 ? 12.117 -29.484 -12.461 1 95.69 264 THR B C 1
ATOM 7354 O O . THR B 1 264 ? 11.641 -29.75 -11.352 1 95.69 264 THR B O 1
ATOM 7357 N N . PHE B 1 265 ? 11.422 -29.109 -13.531 1 96.81 265 PHE B N 1
ATOM 7358 C CA . PHE B 1 265 ? 10.008 -28.781 -13.414 1 96.81 265 PHE B CA 1
ATOM 7359 C C . PHE B 1 265 ? 9.141 -29.859 -14.062 1 96.81 265 PHE B C 1
ATOM 7361 O O . PHE B 1 265 ? 8.008 -29.594 -14.469 1 96.81 265 PHE B O 1
ATOM 7368 N N . ASP B 1 266 ? 9.758 -31.016 -14.258 1 97.5 266 ASP B N 1
ATOM 7369 C CA . ASP B 1 266 ? 8.953 -32.125 -14.75 1 97.5 266 ASP B CA 1
ATOM 7370 C C . ASP B 1 266 ? 7.703 -32.344 -13.891 1 97.5 266 ASP B C 1
ATOM 7372 O O . ASP B 1 266 ? 7.789 -32.375 -12.664 1 97.5 266 ASP B O 1
ATOM 7376 N N . GLY B 1 267 ? 6.539 -32.438 -14.555 1 97.69 267 GLY B N 1
ATOM 7377 C CA . GLY B 1 267 ? 5.273 -32.438 -13.836 1 97.69 267 GLY B CA 1
ATOM 7378 C C . GLY B 1 267 ? 4.867 -33.844 -13.344 1 97.69 267 GLY B C 1
ATOM 7379 O O . GLY B 1 267 ? 3.869 -33.969 -12.633 1 97.69 267 GLY B O 1
ATOM 7380 N N . GLY B 1 268 ? 5.609 -34.875 -13.672 1 96.88 268 GLY B N 1
ATOM 7381 C CA . GLY B 1 268 ? 5.191 -36.25 -13.422 1 96.88 268 GLY B CA 1
ATOM 7382 C C . GLY B 1 268 ? 4.848 -36.531 -11.969 1 96.88 268 GLY B C 1
ATOM 7383 O O . GLY B 1 268 ? 3.717 -36.906 -11.656 1 96.88 268 GLY B O 1
ATOM 7384 N N . SER B 1 269 ? 5.77 -36.219 -11.07 1 97.25 269 SER B N 1
ATOM 7385 C CA . SER B 1 269 ? 5.586 -36.531 -9.656 1 97.25 269 SER B CA 1
ATOM 7386 C C . SER B 1 269 ? 4.465 -35.688 -9.055 1 97.25 269 SER B C 1
ATOM 7388 O O . SER B 1 269 ? 3.582 -36.219 -8.375 1 97.25 269 SER B O 1
ATOM 7390 N N . LEU B 1 270 ? 4.477 -34.375 -9.297 1 98.38 270 LEU B N 1
ATOM 7391 C CA . LEU B 1 270 ? 3.477 -33.5 -8.734 1 98.38 270 LEU B CA 1
ATOM 7392 C C . LEU B 1 270 ? 2.088 -33.812 -9.273 1 98.38 270 LEU B C 1
ATOM 7394 O O . LEU B 1 270 ? 1.112 -33.812 -8.516 1 98.38 270 LEU B O 1
ATOM 7398 N N . THR B 1 271 ? 1.962 -34.094 -10.539 1 98.44 271 THR B N 1
ATOM 7399 C CA . THR B 1 271 ? 0.696 -34.469 -11.164 1 98.44 271 THR B CA 1
ATOM 7400 C C . THR B 1 271 ? 0.148 -35.75 -10.539 1 98.44 271 THR B C 1
ATOM 7402 O O . THR B 1 271 ? -1.021 -35.812 -10.156 1 98.44 271 THR B O 1
ATOM 7405 N N . SER B 1 272 ? 1.012 -36.719 -10.453 1 97.75 272 SER B N 1
ATOM 7406 C CA . SER B 1 272 ? 0.614 -38.031 -9.938 1 97.75 272 SER B CA 1
ATOM 7407 C C . SER B 1 272 ? 0.149 -37.938 -8.492 1 97.75 272 SER B C 1
ATOM 7409 O O . SER B 1 272 ? -0.894 -38.469 -8.133 1 97.75 272 SER B O 1
ATOM 7411 N N . ARG B 1 273 ? 0.821 -37.219 -7.734 1 97.56 273 ARG B N 1
ATOM 7412 C CA . ARG B 1 273 ? 0.513 -37.188 -6.309 1 97.56 273 ARG B CA 1
ATOM 7413 C C . ARG B 1 273 ? -0.691 -36.281 -6.035 1 97.56 273 ARG B C 1
ATOM 7415 O O . ARG B 1 273 ? -1.562 -36.625 -5.238 1 97.56 273 ARG B O 1
ATOM 7422 N N . SER B 1 274 ? -0.758 -35.156 -6.684 1 98.12 274 SER B N 1
ATOM 7423 C CA . SER B 1 274 ? -1.71 -34.125 -6.316 1 98.12 274 SER B CA 1
ATOM 7424 C C . SER B 1 274 ? -2.963 -34.188 -7.18 1 98.12 274 SER B C 1
ATOM 7426 O O . SER B 1 274 ? -3.938 -33.469 -6.926 1 98.12 274 SER B O 1
ATOM 7428 N N . ASP B 1 275 ? -2.994 -35 -8.18 1 98.06 275 ASP B N 1
ATOM 7429 C CA . ASP B 1 275 ? -4.129 -35.125 -9.094 1 98.06 275 ASP B CA 1
ATOM 7430 C C . ASP B 1 275 ? -4.465 -33.75 -9.719 1 98.06 275 ASP B C 1
ATOM 7432 O O . ASP B 1 275 ? -5.602 -33.312 -9.641 1 98.06 275 ASP B O 1
ATOM 7436 N N . VAL B 1 276 ? -3.443 -33.156 -10.312 1 98.75 276 VAL B N 1
ATOM 7437 C CA . VAL B 1 276 ? -3.553 -31.875 -10.992 1 98.75 276 VAL B CA 1
ATOM 7438 C C . VAL B 1 276 ? -2.961 -32 -12.398 1 98.75 276 VAL B C 1
ATOM 7440 O O . VAL B 1 276 ? -2.23 -32.938 -12.695 1 98.75 276 VAL B O 1
ATOM 7443 N N . VAL B 1 277 ? -3.395 -31.109 -13.273 1 98.88 277 VAL B N 1
ATOM 7444 C CA . VAL B 1 277 ? -2.725 -30.938 -14.555 1 98.88 277 VAL B CA 1
ATOM 7445 C C . VAL B 1 277 ? -1.643 -29.859 -14.445 1 98.88 277 VAL B C 1
ATOM 7447 O O . VAL B 1 277 ? -1.89 -28.781 -13.906 1 98.88 277 VAL B O 1
ATOM 7450 N N . ILE B 1 278 ? -0.446 -30.203 -14.859 1 98.88 278 ILE B N 1
ATOM 7451 C CA . ILE B 1 278 ? 0.647 -29.234 -14.852 1 98.88 278 ILE B CA 1
ATOM 7452 C C . ILE B 1 278 ? 0.928 -28.766 -16.281 1 98.88 278 ILE B C 1
ATOM 7454 O O . ILE B 1 278 ? 1.019 -29.578 -17.203 1 98.88 278 ILE B O 1
ATOM 7458 N N . VAL B 1 279 ? 0.997 -27.484 -16.453 1 98.94 279 VAL B N 1
ATOM 7459 C CA . VAL B 1 279 ? 1.421 -26.875 -17.703 1 98.94 279 VAL B CA 1
ATOM 7460 C C . VAL B 1 279 ? 2.705 -26.078 -17.484 1 98.94 279 VAL B C 1
ATOM 7462 O O . VAL B 1 279 ? 2.781 -25.25 -16.578 1 98.94 279 VAL B O 1
ATOM 7465 N N . THR B 1 280 ? 3.752 -26.391 -18.188 1 98.81 280 THR B N 1
ATOM 7466 C CA . THR B 1 280 ? 4.961 -25.578 -18.234 1 98.81 280 THR B CA 1
ATOM 7467 C C . THR B 1 280 ? 5.121 -24.906 -19.594 1 98.81 280 THR B C 1
ATOM 7469 O O . THR B 1 280 ? 4.754 -25.484 -20.625 1 98.81 280 THR B O 1
ATOM 7472 N N . SER B 1 281 ? 5.629 -23.672 -19.672 1 98.44 281 SER B N 1
ATOM 7473 C CA . SER B 1 281 ? 5.695 -22.969 -20.938 1 98.44 281 SER B CA 1
ATOM 7474 C C . SER B 1 281 ? 6.949 -22.094 -21.031 1 98.44 281 SER B C 1
ATOM 7476 O O . SER B 1 281 ? 7.508 -21.703 -20 1 98.44 281 SER B O 1
ATOM 7478 N N . ASN B 1 282 ? 7.355 -21.922 -22.266 1 98.56 282 ASN B N 1
ATOM 7479 C CA . ASN B 1 282 ? 8.367 -20.906 -22.547 1 98.56 282 ASN B CA 1
ATOM 7480 C C . ASN B 1 282 ? 7.758 -19.516 -22.641 1 98.56 282 ASN B C 1
ATOM 7482 O O . ASN B 1 282 ? 6.547 -19.375 -22.828 1 98.56 282 ASN B O 1
ATOM 7486 N N . TYR B 1 283 ? 8.508 -18.562 -22.453 1 98.69 283 TYR B N 1
ATOM 7487 C CA . TYR B 1 283 ? 8.25 -17.172 -22.797 1 98.69 283 TYR B CA 1
ATOM 7488 C C . TYR B 1 283 ? 9.531 -16.453 -23.203 1 98.69 283 TYR B C 1
ATOM 7490 O O . TYR B 1 283 ? 10.633 -16.875 -22.828 1 98.69 283 TYR B O 1
ATOM 7498 N N . ARG B 1 284 ? 9.453 -15.469 -24.094 1 98.06 284 ARG B N 1
ATOM 7499 C CA . ARG B 1 284 ? 10.641 -14.773 -24.594 1 98.06 284 ARG B CA 1
ATOM 7500 C C . ARG B 1 284 ? 11.391 -14.094 -23.453 1 98.06 284 ARG B C 1
ATOM 7502 O O . ARG B 1 284 ? 10.773 -13.578 -22.516 1 98.06 284 ARG B O 1
ATOM 7509 N N . LEU B 1 285 ? 12.695 -13.977 -23.547 1 98 285 LEU B N 1
ATOM 7510 C CA . LEU B 1 285 ? 13.602 -13.523 -22.516 1 98 285 LEU B CA 1
ATOM 7511 C C . LEU B 1 285 ? 14.461 -12.367 -23 1 98 285 LEU B C 1
ATOM 7513 O O . LEU B 1 285 ? 14.469 -12.055 -24.203 1 98 285 LEU B O 1
ATOM 7517 N N . ASN B 1 286 ? 15.203 -11.758 -22.062 1 97.44 286 ASN B N 1
ATOM 7518 C CA . ASN B 1 286 ? 16.188 -10.727 -22.344 1 97.44 286 ASN B CA 1
ATOM 7519 C C . ASN B 1 286 ? 15.656 -9.703 -23.344 1 97.44 286 ASN B C 1
ATOM 7521 O O . ASN B 1 286 ? 14.539 -9.203 -23.188 1 97.44 286 ASN B O 1
ATOM 7525 N N . ILE B 1 287 ? 16.391 -9.375 -24.344 1 97.75 287 ILE B N 1
ATOM 7526 C CA . ILE B 1 287 ? 16.016 -8.32 -25.266 1 97.75 287 ILE B CA 1
ATOM 7527 C C . ILE B 1 287 ? 14.75 -8.719 -26.016 1 97.75 287 ILE B C 1
ATOM 7529 O O . ILE B 1 287 ? 13.922 -7.867 -26.344 1 97.75 287 ILE B O 1
ATOM 7533 N N . PHE B 1 288 ? 14.516 -9.977 -26.188 1 98.19 288 PHE B N 1
ATOM 7534 C CA . PHE B 1 288 ? 13.414 -10.453 -27.016 1 98.19 288 PHE B CA 1
ATOM 7535 C C . PHE B 1 288 ? 12.094 -10.375 -26.25 1 98.19 288 PHE B C 1
ATOM 7537 O O . PHE B 1 288 ? 11.031 -10.227 -26.844 1 98.19 288 PHE B O 1
ATOM 7544 N N . GLY B 1 289 ? 12.188 -10.438 -24.969 1 98 289 GLY B N 1
ATOM 7545 C CA . GLY B 1 289 ? 10.977 -10.414 -24.172 1 98 289 GLY B CA 1
ATOM 7546 C C . GLY B 1 289 ? 10.672 -9.047 -23.578 1 98 289 GLY B C 1
ATOM 7547 O O . GLY B 1 289 ? 9.523 -8.75 -23.25 1 98 289 GLY B O 1
ATOM 7548 N N . TYR B 1 290 ? 11.727 -8.117 -23.5 1 97.56 290 TYR B N 1
ATOM 7549 C CA . TYR B 1 290 ? 11.539 -7.016 -22.562 1 97.56 290 TYR B CA 1
ATOM 7550 C C . TYR B 1 290 ? 11.969 -5.691 -23.172 1 97.56 290 TYR B C 1
ATOM 7552 O O . TYR B 1 290 ? 11.75 -4.629 -22.594 1 97.56 290 TYR B O 1
ATOM 7560 N N . LEU B 1 291 ? 12.492 -5.602 -24.391 1 97.75 291 LEU B N 1
ATOM 7561 C CA . LEU B 1 291 ? 12.984 -4.367 -24.984 1 97.75 291 LEU B CA 1
ATOM 7562 C C . LEU B 1 291 ? 11.859 -3.354 -25.156 1 97.75 291 LEU B C 1
ATOM 7564 O O . LEU B 1 291 ? 10.805 -3.676 -25.688 1 97.75 291 LEU B O 1
ATOM 7568 N N . SER B 1 292 ? 12.094 -2.242 -24.656 1 97.56 292 SER B N 1
ATOM 7569 C CA . SER B 1 292 ? 11.258 -1.069 -24.906 1 97.56 292 SER B CA 1
ATOM 7570 C C . SER B 1 292 ? 12.109 0.143 -25.281 1 97.56 292 SER B C 1
ATOM 7572 O O . SER B 1 292 ? 13.18 0.358 -24.703 1 97.56 292 SER B O 1
ATOM 7574 N N . LEU B 1 293 ? 11.672 0.941 -26.234 1 96.44 293 LEU B N 1
ATOM 7575 C CA . LEU B 1 293 ? 12.461 2.104 -26.641 1 96.44 293 LEU B CA 1
ATOM 7576 C C . LEU B 1 293 ? 11.68 3.393 -26.406 1 96.44 293 LEU B C 1
ATOM 7578 O O . LEU B 1 293 ? 12.094 4.461 -26.859 1 96.44 293 LEU B O 1
ATOM 7582 N N . ASP B 1 294 ? 10.562 3.328 -25.766 1 95.06 294 ASP B N 1
ATOM 7583 C CA . ASP B 1 294 ? 9.742 4.48 -25.406 1 95.06 294 ASP B CA 1
ATOM 7584 C C . ASP B 1 294 ? 9.445 5.348 -26.625 1 95.06 294 ASP B C 1
ATOM 7586 O O . ASP B 1 294 ? 9.539 6.574 -26.562 1 95.06 294 ASP B O 1
ATOM 7590 N N . ASP B 1 295 ? 9.219 4.75 -27.812 1 94.25 295 ASP B N 1
ATOM 7591 C CA . ASP B 1 295 ? 9.039 5.492 -29.062 1 94.25 295 ASP B CA 1
ATOM 7592 C C . ASP B 1 295 ? 7.656 5.25 -29.656 1 94.25 295 ASP B C 1
ATOM 7594 O O . ASP B 1 295 ? 7.402 5.598 -30.812 1 94.25 295 ASP B O 1
ATOM 7598 N N . GLY B 1 296 ? 6.82 4.562 -28.906 1 92.81 296 GLY B N 1
ATOM 7599 C CA . GLY B 1 296 ? 5.469 4.277 -29.359 1 92.81 296 GLY B CA 1
ATOM 7600 C C . GLY B 1 296 ? 5.395 3.088 -30.297 1 92.81 296 GLY B C 1
ATOM 7601 O O . GLY B 1 296 ? 4.305 2.619 -30.625 1 92.81 296 GLY B O 1
ATOM 7602 N N . THR B 1 297 ? 6.555 2.502 -30.656 1 95.88 297 THR B N 1
ATOM 7603 C CA . THR B 1 297 ? 6.59 1.421 -31.625 1 95.88 297 THR B CA 1
ATOM 7604 C C . THR B 1 297 ? 7.074 0.125 -30.984 1 95.88 297 THR B C 1
ATOM 7606 O O . THR B 1 297 ? 6.59 -0.959 -31.312 1 95.88 297 THR B O 1
ATOM 7609 N N . ILE B 1 298 ? 7.98 0.19 -30.078 1 96.56 298 ILE B N 1
ATOM 7610 C CA . ILE B 1 298 ? 8.539 -0.948 -29.359 1 96.56 298 ILE B CA 1
ATOM 7611 C C . ILE B 1 298 ? 8.18 -0.845 -27.875 1 96.56 298 ILE B C 1
ATOM 7613 O O . ILE B 1 298 ? 9 -0.409 -27.062 1 96.56 298 ILE B O 1
ATOM 7617 N N . PRO B 1 299 ? 7.066 -1.304 -27.5 1 95.69 299 PRO B N 1
ATOM 7618 C CA . PRO B 1 299 ? 6.465 -0.973 -26.203 1 95.69 299 PRO B CA 1
ATOM 7619 C C . PRO B 1 299 ? 7.035 -1.808 -25.062 1 95.69 299 PRO B C 1
ATOM 7621 O O . PRO B 1 299 ? 6.938 -1.414 -23.891 1 95.69 299 PRO B O 1
ATOM 7624 N N . GLY B 1 300 ? 7.582 -3.012 -25.344 1 97.19 300 GLY B N 1
ATOM 7625 C CA . GLY B 1 300 ? 8.016 -3.912 -24.281 1 97.19 300 GLY B CA 1
ATOM 7626 C C . GLY B 1 300 ? 6.941 -4.902 -23.859 1 97.19 300 GLY B C 1
ATOM 7627 O O . GLY B 1 300 ? 5.895 -4.996 -24.5 1 97.19 300 GLY B O 1
ATOM 7628 N N . ASN B 1 301 ? 7.266 -5.777 -22.875 1 98.31 301 ASN B N 1
ATOM 7629 C CA . ASN B 1 301 ? 6.371 -6.723 -22.219 1 98.31 301 ASN B CA 1
ATOM 7630 C C . ASN B 1 301 ? 5.91 -7.82 -23.172 1 98.31 301 ASN B C 1
ATOM 7632 O O . ASN B 1 301 ? 4.793 -8.328 -23.047 1 98.31 301 ASN B O 1
ATOM 7636 N N . TYR B 1 302 ? 6.734 -8.211 -24.125 1 98.62 302 TYR B N 1
ATOM 7637 C CA . TYR B 1 302 ? 6.414 -9.328 -25 1 98.62 302 TYR B CA 1
ATOM 7638 C C . TYR B 1 302 ? 6.312 -10.625 -24.219 1 98.62 302 TYR B C 1
ATOM 7640 O O . TYR B 1 302 ? 5.5 -11.492 -24.531 1 98.62 302 TYR B O 1
ATOM 7648 N N . TRP B 1 303 ? 7.102 -10.781 -23.203 1 98.56 303 TRP B N 1
ATOM 7649 C CA . TRP B 1 303 ? 7.059 -11.938 -22.312 1 98.56 303 TRP B CA 1
ATOM 7650 C C . TRP B 1 303 ? 5.66 -12.117 -21.734 1 98.56 303 TRP B C 1
ATOM 7652 O O . TRP B 1 303 ? 5.176 -13.25 -21.625 1 98.56 303 TRP B O 1
ATOM 7662 N N . MET B 1 304 ? 5.023 -11.055 -21.312 1 98.62 304 MET B N 1
ATOM 7663 C CA . MET B 1 304 ? 3.699 -11.102 -20.703 1 98.62 304 MET B CA 1
ATOM 7664 C C . MET B 1 304 ? 2.65 -11.555 -21.703 1 98.62 304 MET B C 1
ATOM 7666 O O . MET B 1 304 ? 1.768 -12.344 -21.391 1 98.62 304 MET B O 1
ATOM 7670 N N . SER B 1 305 ? 2.744 -10.969 -22.938 1 98.69 305 SER B N 1
ATOM 7671 C CA . SER B 1 305 ? 1.843 -11.414 -24 1 98.69 305 SER B CA 1
ATOM 7672 C C . SER B 1 305 ? 2.02 -12.898 -24.281 1 98.69 305 SER B C 1
ATOM 7674 O O . SER B 1 305 ? 1.057 -13.594 -24.625 1 98.69 305 SER B O 1
ATOM 7676 N N . ASP B 1 306 ? 3.312 -13.383 -24.188 1 98.81 306 ASP B N 1
ATOM 7677 C CA . ASP B 1 306 ? 3.566 -14.812 -24.359 1 98.81 306 ASP B CA 1
ATOM 7678 C C . ASP B 1 306 ? 2.832 -15.633 -23.312 1 98.81 306 ASP B C 1
ATOM 7680 O O . ASP B 1 306 ? 2.156 -16.609 -23.641 1 98.81 306 ASP B O 1
ATOM 7684 N N . ASN B 1 307 ? 2.941 -15.266 -22.031 1 98.88 307 ASN B N 1
ATOM 7685 C CA . ASN B 1 307 ? 2.252 -15.969 -20.953 1 98.88 307 ASN B CA 1
ATOM 7686 C C . ASN B 1 307 ? 0.736 -15.914 -21.125 1 98.88 307 ASN B C 1
ATOM 7688 O O . ASN B 1 307 ? 0.042 -16.906 -20.906 1 98.88 307 ASN B O 1
ATOM 7692 N N . ILE B 1 308 ? 0.221 -14.773 -21.5 1 98.81 308 ILE B N 1
ATOM 7693 C CA . ILE B 1 308 ? -1.214 -14.602 -21.703 1 98.81 308 ILE B CA 1
ATOM 7694 C C . ILE B 1 308 ? -1.678 -15.484 -22.859 1 98.81 308 ILE B C 1
ATOM 7696 O O . ILE B 1 308 ? -2.725 -16.125 -22.781 1 98.81 308 ILE B O 1
ATOM 7700 N N . ALA B 1 309 ? -0.855 -15.555 -23.922 1 98.75 309 ALA B N 1
ATOM 7701 C CA . ALA B 1 309 ? -1.188 -16.438 -25.047 1 98.75 309 ALA B CA 1
ATOM 7702 C C . ALA B 1 309 ? -1.227 -17.891 -24.609 1 98.75 309 ALA B C 1
ATOM 7704 O O . ALA B 1 309 ? -2.109 -18.641 -25.016 1 98.75 309 ALA B O 1
ATOM 7705 N N . ALA B 1 310 ? -0.259 -18.281 -23.828 1 98.88 310 ALA B N 1
ATOM 7706 C CA . ALA B 1 310 ? -0.243 -19.656 -23.297 1 98.88 310 ALA B CA 1
ATOM 7707 C C . ALA B 1 310 ? -1.464 -19.922 -22.422 1 98.88 310 ALA B C 1
ATOM 7709 O O . ALA B 1 310 ? -2.068 -21 -22.516 1 98.88 310 ALA B O 1
ATOM 7710 N N . LEU B 1 311 ? -1.839 -18.984 -21.594 1 98.88 311 LEU B N 1
ATOM 7711 C CA . LEU B 1 311 ? -3.01 -19.125 -20.734 1 98.88 311 LEU B CA 1
ATOM 7712 C C . LEU B 1 311 ? -4.289 -19.172 -21.562 1 98.88 311 LEU B C 1
ATOM 7714 O O . LEU B 1 311 ? -5.238 -19.875 -21.203 1 98.88 311 LEU B O 1
ATOM 7718 N N . GLN B 1 312 ? -4.332 -18.406 -22.625 1 98.69 312 GLN B N 1
ATOM 7719 C CA . GLN B 1 312 ? -5.477 -18.484 -23.531 1 98.69 312 GLN B CA 1
ATOM 7720 C C . GLN B 1 312 ? -5.562 -19.859 -24.203 1 98.69 312 GLN B C 1
ATOM 7722 O O . GLN B 1 312 ? -6.656 -20.375 -24.406 1 98.69 312 GLN B O 1
ATOM 7727 N N . TRP B 1 313 ? -4.391 -20.391 -24.547 1 98.44 313 TRP B N 1
ATOM 7728 C CA . TRP B 1 313 ? -4.367 -21.781 -25.031 1 98.44 313 TRP B CA 1
ATOM 7729 C C . TRP B 1 313 ? -4.965 -22.719 -24 1 98.44 313 TRP B C 1
ATOM 7731 O O . TRP B 1 313 ? -5.746 -23.609 -24.359 1 98.44 313 TRP B O 1
ATOM 7741 N N . VAL B 1 314 ? -4.625 -22.547 -22.75 1 98.75 314 VAL B N 1
ATOM 7742 C CA . VAL B 1 314 ? -5.152 -23.359 -21.672 1 98.75 314 VAL B CA 1
ATOM 7743 C C . VAL B 1 314 ? -6.672 -23.234 -21.609 1 98.75 314 VAL B C 1
ATOM 7745 O O . VAL B 1 314 ? -7.383 -24.234 -21.531 1 98.75 314 VAL B O 1
ATOM 7748 N N . GLN B 1 315 ? -7.191 -22.062 -21.719 1 98.12 315 GLN B N 1
ATOM 7749 C CA . GLN B 1 315 ? -8.633 -21.844 -21.688 1 98.12 315 GLN B CA 1
ATOM 7750 C C . GLN B 1 315 ? -9.328 -22.594 -22.828 1 98.12 315 GLN B C 1
ATOM 7752 O O . GLN B 1 315 ? -10.422 -23.141 -22.641 1 98.12 315 GLN B O 1
ATOM 7757 N N . LYS B 1 316 ? -8.664 -22.672 -23.859 1 96.88 316 LYS B N 1
ATOM 7758 C CA . LYS B 1 316 ? -9.289 -23.203 -25.062 1 96.88 316 LYS B CA 1
ATOM 7759 C C . LYS B 1 316 ? -9.164 -24.734 -25.125 1 96.88 316 LYS B C 1
ATOM 7761 O O . LYS B 1 316 ? -10.094 -25.406 -25.578 1 96.88 316 LYS B O 1
ATOM 7766 N N . TYR B 1 317 ? -8.008 -25.328 -24.641 1 97.31 317 TYR B N 1
ATOM 7767 C CA . TYR B 1 317 ? -7.723 -26.703 -25.031 1 97.31 317 TYR B CA 1
ATOM 7768 C C . TYR B 1 317 ? -7.555 -27.594 -23.812 1 97.31 317 TYR B C 1
ATOM 7770 O O . TYR B 1 317 ? -7.625 -28.828 -23.922 1 97.31 317 TYR B O 1
ATOM 7778 N N . ILE B 1 318 ? -7.375 -27.078 -22.609 1 98.44 318 ILE B N 1
ATOM 7779 C CA . ILE B 1 318 ? -6.852 -27.859 -21.5 1 98.44 318 ILE B CA 1
ATOM 7780 C C . ILE B 1 318 ? -7.887 -28.906 -21.078 1 98.44 318 ILE B C 1
ATOM 7782 O O . ILE B 1 318 ? -7.543 -29.922 -20.469 1 98.44 318 ILE B O 1
ATOM 7786 N N . ARG B 1 319 ? -9.141 -28.641 -21.375 1 97.56 319 ARG B N 1
ATOM 7787 C CA . ARG B 1 319 ? -10.219 -29.578 -21.047 1 97.56 319 ARG B CA 1
ATOM 7788 C C . ARG B 1 319 ? -9.969 -30.938 -21.672 1 97.56 319 ARG B C 1
ATOM 7790 O O . ARG B 1 319 ? -10.297 -31.969 -21.078 1 97.56 319 ARG B O 1
ATOM 7797 N N . ARG B 1 320 ? -9.336 -31 -22.859 1 96.94 320 ARG B N 1
ATOM 7798 C CA . ARG B 1 320 ? -9.109 -32.25 -23.594 1 96.94 320 ARG B CA 1
ATOM 7799 C C . ARG B 1 320 ? -7.914 -33 -23.016 1 96.94 320 ARG B C 1
ATOM 7801 O O . ARG B 1 320 ? -7.711 -34.188 -23.312 1 96.94 320 ARG B O 1
ATOM 7808 N N . PHE B 1 321 ? -7.266 -32.375 -22.141 1 98 321 PHE B N 1
ATOM 7809 C CA . PHE B 1 321 ? -6.156 -32.969 -21.422 1 98 321 PHE B CA 1
ATOM 7810 C C . PHE B 1 321 ? -6.543 -33.25 -19.969 1 98 321 PHE B C 1
ATOM 7812 O O . PHE B 1 321 ? -5.68 -33.5 -19.125 1 98 321 PHE B O 1
ATOM 7819 N N . GLY B 1 322 ? -7.84 -33.031 -19.672 1 97.88 322 GLY B N 1
ATOM 7820 C CA . GLY B 1 322 ? -8.352 -33.375 -18.359 1 97.88 322 GLY B CA 1
ATOM 7821 C C . GLY B 1 322 ? -8.328 -32.219 -17.391 1 97.88 322 GLY B C 1
ATOM 7822 O O . GLY B 1 322 ? -8.766 -32.344 -16.234 1 97.88 322 GLY B O 1
ATOM 7823 N N . GLY B 1 323 ? -7.836 -31.047 -17.812 1 98.62 323 GLY B N 1
ATOM 7824 C CA . GLY B 1 323 ? -7.758 -29.875 -16.938 1 98.62 323 GLY B CA 1
ATOM 7825 C C . GLY B 1 323 ? -9.016 -29.031 -16.953 1 98.62 323 GLY B C 1
ATOM 7826 O O . GLY B 1 323 ? -9.727 -28.984 -17.969 1 98.62 323 GLY B O 1
ATOM 7827 N N . ASN B 1 324 ? -9.328 -28.391 -15.836 1 98.56 324 ASN B N 1
ATOM 7828 C CA . ASN B 1 324 ? -10.445 -27.453 -15.727 1 98.56 324 ASN B CA 1
ATOM 7829 C C . ASN B 1 324 ? -10.016 -26.031 -16.078 1 98.56 324 ASN B C 1
ATOM 7831 O O . ASN B 1 324 ? -9.266 -25.391 -15.328 1 98.56 324 ASN B O 1
ATOM 7835 N N . PRO B 1 325 ? -10.461 -25.469 -17.219 1 98.19 325 PRO B N 1
ATOM 7836 C CA . PRO B 1 325 ? -10.039 -24.125 -17.594 1 98.19 325 PRO B CA 1
ATOM 7837 C C . PRO B 1 325 ? -10.539 -23.047 -16.641 1 98.19 325 PRO B C 1
ATOM 7839 O O . PRO B 1 325 ? -10.062 -21.922 -16.672 1 98.19 325 PRO B O 1
ATOM 7842 N N . LYS B 1 326 ? -11.492 -23.391 -15.742 1 98 326 LYS B N 1
ATOM 7843 C CA . LYS B 1 326 ? -12.055 -22.422 -14.805 1 98 326 LYS B CA 1
ATOM 7844 C C . LYS B 1 326 ? -11.406 -22.562 -13.43 1 98 326 LYS B C 1
ATOM 7846 O O . LYS B 1 326 ? -11.828 -21.906 -12.469 1 98 326 LYS B O 1
ATOM 7851 N N . ASN B 1 327 ? -10.445 -23.391 -13.281 1 98.5 327 ASN B N 1
ATOM 7852 C CA . ASN B 1 327 ? -9.664 -23.562 -12.055 1 98.5 327 ASN B CA 1
ATOM 7853 C C . ASN B 1 327 ? -8.172 -23.641 -12.352 1 98.5 327 ASN B C 1
ATOM 7855 O O . ASN B 1 327 ? -7.566 -24.703 -12.242 1 98.5 327 ASN B O 1
ATOM 7859 N N . VAL B 1 328 ? -7.641 -22.5 -12.703 1 98.94 328 VAL B N 1
ATOM 7860 C CA . VAL B 1 328 ? -6.238 -22.359 -13.086 1 98.94 328 VAL B CA 1
ATOM 7861 C C . VAL B 1 328 ? -5.492 -21.547 -12.031 1 98.94 328 VAL B C 1
ATOM 7863 O O . VAL B 1 328 ? -5.957 -20.484 -11.617 1 98.94 328 VAL B O 1
ATOM 7866 N N . THR B 1 329 ? -4.418 -22.062 -11.516 1 98.94 329 THR B N 1
ATOM 7867 C CA . THR B 1 329 ? -3.49 -21.359 -10.641 1 98.94 329 THR B CA 1
ATOM 7868 C C . THR B 1 329 ? -2.145 -21.141 -11.328 1 98.94 329 THR B C 1
ATOM 7870 O O . THR B 1 329 ? -1.495 -22.109 -11.734 1 98.94 329 THR B O 1
ATOM 7873 N N . ILE B 1 330 ? -1.75 -19.891 -11.492 1 98.94 330 ILE B N 1
ATOM 7874 C CA . ILE B 1 330 ? -0.393 -19.625 -11.961 1 98.94 330 ILE B CA 1
ATOM 7875 C C . ILE B 1 330 ? 0.584 -19.703 -10.797 1 98.94 330 ILE B C 1
ATOM 7877 O O . ILE B 1 330 ? 0.257 -19.297 -9.672 1 98.94 330 ILE B O 1
ATOM 7881 N N . PHE B 1 331 ? 1.715 -20.359 -10.961 1 98.81 331 PHE B N 1
ATOM 7882 C CA . PHE B 1 331 ? 2.752 -20.375 -9.93 1 98.81 331 PHE B CA 1
ATOM 7883 C C . PHE B 1 331 ? 4.137 -20.281 -10.562 1 98.81 331 PHE B C 1
ATOM 7885 O O . PHE B 1 331 ? 4.344 -20.734 -11.688 1 98.81 331 PHE B O 1
ATOM 7892 N N . GLY B 1 332 ? 5 -19.578 -9.977 1 98.69 332 GLY B N 1
ATOM 7893 C CA . GLY B 1 332 ? 6.355 -19.359 -10.453 1 98.69 332 GLY B CA 1
ATOM 7894 C C . GLY B 1 332 ? 7.328 -19.016 -9.336 1 98.69 332 GLY B C 1
ATOM 7895 O O . GLY B 1 332 ? 6.914 -18.781 -8.195 1 98.69 332 GLY B O 1
ATOM 7896 N N . GLN B 1 333 ? 8.57 -19.078 -9.602 1 98.19 333 GLN B N 1
ATOM 7897 C CA . GLN B 1 333 ? 9.641 -18.828 -8.648 1 98.19 333 GLN B CA 1
ATOM 7898 C C . GLN B 1 333 ? 10.625 -17.797 -9.18 1 98.19 333 GLN B C 1
ATOM 7900 O O . GLN B 1 333 ? 10.945 -17.781 -10.367 1 98.19 333 GLN B O 1
ATOM 7905 N N . SER B 1 334 ? 11.086 -16.906 -8.305 1 97.81 334 SER B N 1
ATOM 7906 C CA . SER B 1 334 ? 12.039 -15.859 -8.664 1 97.81 334 SER B CA 1
ATOM 7907 C C . SER B 1 334 ? 11.453 -14.93 -9.719 1 97.81 334 SER B C 1
ATOM 7909 O O . SER B 1 334 ? 10.367 -14.375 -9.531 1 97.81 334 SER B O 1
ATOM 7911 N N . ALA B 1 335 ? 12.141 -14.844 -10.938 1 97.88 335 ALA B N 1
ATOM 7912 C CA . ALA B 1 335 ? 11.578 -14.047 -12.016 1 97.88 335 ALA B CA 1
ATOM 7913 C C . ALA B 1 335 ? 10.203 -14.57 -12.43 1 97.88 335 ALA B C 1
ATOM 7915 O O . ALA B 1 335 ? 9.32 -13.789 -12.797 1 97.88 335 ALA B O 1
ATOM 7916 N N . GLY B 1 336 ? 10 -15.898 -12.352 1 98.38 336 GLY B N 1
ATOM 7917 C CA . GLY B 1 336 ? 8.688 -16.469 -12.625 1 98.38 336 GLY B CA 1
ATOM 7918 C C . GLY B 1 336 ? 7.637 -16.062 -11.602 1 98.38 336 GLY B C 1
ATOM 7919 O O . GLY B 1 336 ? 6.477 -15.844 -11.953 1 98.38 336 GLY B O 1
ATOM 7920 N N . GLY B 1 337 ? 8.055 -16.062 -10.297 1 98.62 337 GLY B N 1
ATOM 7921 C CA . GLY B 1 337 ? 7.176 -15.547 -9.266 1 98.62 337 GLY B CA 1
ATOM 7922 C C . GLY B 1 337 ? 6.824 -14.086 -9.461 1 98.62 337 GLY B C 1
ATOM 7923 O O . GLY B 1 337 ? 5.672 -13.688 -9.289 1 98.62 337 GLY B O 1
ATOM 7924 N N . ALA B 1 338 ? 7.828 -13.312 -9.828 1 98.38 338 ALA B N 1
ATOM 7925 C CA . ALA B 1 338 ? 7.594 -11.906 -10.148 1 98.38 338 ALA B CA 1
ATOM 7926 C C . ALA B 1 338 ? 6.633 -11.766 -11.328 1 98.38 338 ALA B C 1
ATOM 7928 O O . ALA B 1 338 ? 5.742 -10.914 -11.312 1 98.38 338 ALA B O 1
ATOM 7929 N N . ASN B 1 339 ? 6.797 -12.602 -12.352 1 98.38 339 ASN B N 1
ATOM 7930 C CA . ASN B 1 339 ? 5.871 -12.609 -13.477 1 98.38 339 ASN B CA 1
ATOM 7931 C C . ASN B 1 339 ? 4.438 -12.859 -13.023 1 98.38 339 ASN B C 1
ATOM 7933 O O . ASN B 1 339 ? 3.498 -12.273 -13.562 1 98.38 339 ASN B O 1
ATOM 7937 N N . CYS B 1 340 ? 4.285 -13.727 -12.023 1 98.81 340 CYS B N 1
ATOM 7938 C CA . CYS B 1 340 ? 2.953 -13.953 -11.477 1 98.81 340 CYS B CA 1
ATOM 7939 C C . CYS B 1 340 ? 2.379 -12.68 -10.883 1 98.81 340 CYS B C 1
ATOM 7941 O O . CYS B 1 340 ? 1.202 -12.367 -11.07 1 98.81 340 CYS B O 1
ATOM 7943 N N . ILE B 1 341 ? 3.242 -11.93 -10.164 1 98.81 341 ILE B N 1
ATOM 7944 C CA . ILE B 1 341 ? 2.812 -10.672 -9.57 1 98.81 341 ILE B CA 1
ATOM 7945 C C . ILE B 1 341 ? 2.381 -9.695 -10.664 1 98.81 341 ILE B C 1
ATOM 7947 O O . ILE B 1 341 ? 1.335 -9.055 -10.555 1 98.81 341 ILE B O 1
ATOM 7951 N N . GLU B 1 342 ? 3.129 -9.617 -11.75 1 98.62 342 GLU B N 1
ATOM 7952 C CA . GLU B 1 342 ? 2.822 -8.703 -12.844 1 98.62 342 GLU B CA 1
ATOM 7953 C C . GLU B 1 342 ? 1.572 -9.148 -13.594 1 98.62 342 GLU B C 1
ATOM 7955 O O . GLU B 1 342 ? 0.791 -8.312 -14.062 1 98.62 342 GLU B O 1
ATOM 7960 N N . LEU B 1 343 ? 1.364 -10.453 -13.719 1 98.81 343 LEU B N 1
ATOM 7961 C CA . LEU B 1 343 ? 0.158 -10.953 -14.367 1 98.81 343 LEU B CA 1
ATOM 7962 C C . LEU B 1 343 ? -1.08 -10.633 -13.539 1 98.81 343 LEU B C 1
ATOM 7964 O O . LEU B 1 343 ? -2.125 -10.273 -14.086 1 98.81 343 LEU B O 1
ATOM 7968 N N . VAL B 1 344 ? -0.974 -10.727 -12.25 1 98.75 344 VAL B N 1
ATOM 7969 C CA . VAL B 1 344 ? -2.051 -10.352 -11.336 1 98.75 344 VAL B CA 1
ATOM 7970 C C . VAL B 1 344 ? -2.41 -8.883 -11.539 1 98.75 344 VAL B C 1
ATOM 7972 O O . VAL B 1 344 ? -3.582 -8.508 -11.453 1 98.75 344 VAL B O 1
ATOM 7975 N N . ALA B 1 345 ? -1.451 -8.102 -11.906 1 98.25 345 ALA B N 1
ATOM 7976 C CA . ALA B 1 345 ? -1.63 -6.656 -12.039 1 98.25 345 ALA B CA 1
ATOM 7977 C C . ALA B 1 345 ? -2.057 -6.285 -13.461 1 98.25 345 ALA B C 1
ATOM 7979 O O . ALA B 1 345 ? -2.365 -5.125 -13.734 1 98.25 345 ALA B O 1
ATOM 7980 N N . SER B 1 346 ? -2.111 -7.188 -14.422 1 98.56 346 SER B N 1
ATOM 7981 C CA . SER B 1 346 ? -2.354 -6.879 -15.828 1 98.56 346 SER B CA 1
ATOM 7982 C C . SER B 1 346 ? -3.834 -7.004 -16.172 1 98.56 346 SER B C 1
ATOM 7984 O O . SER B 1 346 ? -4.422 -8.078 -16.031 1 98.56 346 SER B O 1
ATOM 7986 N N . PRO B 1 347 ? -4.418 -5.984 -16.672 1 98.06 347 PRO B N 1
ATOM 7987 C CA . PRO B 1 347 ? -5.816 -6.102 -17.094 1 98.06 347 PRO B CA 1
ATOM 7988 C C . PRO B 1 347 ? -6.004 -7.062 -18.266 1 98.06 347 PRO B C 1
ATOM 7990 O O . PRO B 1 347 ? -7.098 -7.602 -18.453 1 98.06 347 PRO B O 1
ATOM 7993 N N . GLN B 1 348 ? -4.91 -7.328 -19.031 1 98.31 348 GLN B N 1
ATOM 7994 C CA . GLN B 1 348 ? -4.988 -8.211 -20.188 1 98.31 348 GLN B CA 1
ATOM 7995 C C . GLN B 1 348 ? -5.062 -9.672 -19.766 1 98.31 348 GLN B C 1
ATOM 7997 O O . GLN B 1 348 ? -5.395 -10.547 -20.562 1 98.31 348 GLN B O 1
ATOM 8002 N N . ALA B 1 349 ? -4.797 -9.938 -18.5 1 98.69 349 ALA B N 1
ATOM 8003 C CA . ALA B 1 349 ? -4.809 -11.312 -18 1 98.69 349 ALA B CA 1
ATOM 8004 C C . ALA B 1 349 ? -6.109 -11.625 -17.266 1 98.69 349 ALA B C 1
ATOM 8006 O O . ALA B 1 349 ? -6.258 -12.695 -16.688 1 98.69 349 ALA B O 1
ATOM 8007 N N . ALA B 1 350 ? -7.094 -10.742 -17.266 1 98.38 350 ALA B N 1
ATOM 8008 C CA . ALA B 1 350 ? -8.344 -10.867 -16.516 1 98.38 350 ALA B CA 1
ATOM 8009 C C . ALA B 1 350 ? -9.07 -12.156 -16.875 1 98.38 350 ALA B C 1
ATOM 8011 O O . ALA B 1 350 ? -9.258 -12.461 -18.062 1 98.38 350 ALA B O 1
ATOM 8012 N N . GLY B 1 351 ? -9.383 -12.922 -15.875 1 98.31 351 GLY B N 1
ATOM 8013 C CA . GLY B 1 351 ? -10.242 -14.094 -16.031 1 98.31 351 GLY B CA 1
ATOM 8014 C C . GLY B 1 351 ? -9.477 -15.344 -16.406 1 98.31 351 GLY B C 1
ATOM 8015 O O . GLY B 1 351 ? -10.055 -16.438 -16.484 1 98.31 351 GLY B O 1
ATOM 8016 N N . LEU B 1 352 ? -8.117 -15.258 -16.531 1 98.75 352 LEU B N 1
ATOM 8017 C CA . LEU B 1 352 ? -7.367 -16.375 -17.094 1 98.75 352 LEU B CA 1
ATOM 8018 C C . LEU B 1 352 ? -6.898 -17.328 -16 1 98.75 352 LEU B C 1
ATOM 8020 O O . LEU B 1 352 ? -6.465 -18.453 -16.281 1 98.75 352 LEU B O 1
ATOM 8024 N N . PHE B 1 353 ? -6.988 -16.922 -14.742 1 98.81 353 PHE B N 1
ATOM 8025 C CA . PHE B 1 353 ? -6.59 -17.766 -13.625 1 98.81 353 PHE B CA 1
ATOM 8026 C C . PHE B 1 353 ? -7.359 -17.375 -12.359 1 98.81 353 PHE B C 1
ATOM 8028 O O . PHE B 1 353 ? -7.891 -16.281 -12.258 1 98.81 353 PHE B O 1
ATOM 8035 N N . GLN B 1 354 ? -7.406 -18.344 -11.367 1 98.5 354 GLN B N 1
ATOM 8036 C CA . GLN B 1 354 ? -8.195 -18.172 -10.148 1 98.5 354 GLN B CA 1
ATOM 8037 C C . GLN B 1 354 ? -7.305 -18.203 -8.914 1 98.5 354 GLN B C 1
ATOM 8039 O O . GLN B 1 354 ? -7.766 -17.906 -7.805 1 98.5 354 GLN B O 1
ATOM 8044 N N . GLY B 1 355 ? -6 -18.531 -9.086 1 98.81 355 GLY B N 1
ATOM 8045 C CA . GLY B 1 355 ? -5.02 -18.516 -8.008 1 98.81 355 GLY B CA 1
ATOM 8046 C C . GLY B 1 355 ? -3.629 -18.125 -8.469 1 98.81 355 GLY B C 1
ATOM 8047 O O . GLY B 1 355 ? -3.322 -18.203 -9.656 1 98.81 355 GLY B O 1
ATOM 8048 N N . SER B 1 356 ? -2.799 -17.688 -7.551 1 98.88 356 SER B N 1
ATOM 8049 C CA . SER B 1 356 ? -1.418 -17.312 -7.832 1 98.88 356 SER B CA 1
ATOM 8050 C C . SER B 1 356 ? -0.488 -17.734 -6.699 1 98.88 356 SER B C 1
ATOM 8052 O O . SER B 1 356 ? -0.707 -17.359 -5.543 1 98.88 356 SER B O 1
ATOM 8054 N N . ILE B 1 357 ? 0.476 -18.562 -6.961 1 98.94 357 ILE B N 1
ATOM 8055 C CA . ILE B 1 357 ? 1.547 -18.906 -6.035 1 98.94 357 ILE B CA 1
ATOM 8056 C C . ILE B 1 357 ? 2.834 -18.188 -6.438 1 98.94 357 ILE B C 1
ATOM 8058 O O . ILE B 1 357 ? 3.379 -18.453 -7.516 1 98.94 357 ILE B O 1
ATOM 8062 N N . GLN B 1 358 ? 3.297 -17.375 -5.598 1 98.81 358 GLN B N 1
ATOM 8063 C CA . GLN B 1 358 ? 4.434 -16.5 -5.863 1 98.81 358 GLN B CA 1
ATOM 8064 C C . GLN B 1 358 ? 5.629 -16.859 -4.992 1 98.81 358 GLN B C 1
ATOM 8066 O O . GLN B 1 358 ? 5.723 -16.438 -3.84 1 98.81 358 GLN B O 1
ATOM 8071 N N . GLN B 1 359 ? 6.547 -17.656 -5.551 1 98.75 359 GLN B N 1
ATOM 8072 C CA . GLN B 1 359 ? 7.676 -18.188 -4.797 1 98.75 359 GLN B CA 1
ATOM 8073 C C . GLN B 1 359 ? 8.914 -17.312 -4.969 1 98.75 359 GLN B C 1
ATOM 8075 O O . GLN B 1 359 ? 9.398 -17.125 -6.086 1 98.75 359 GLN B O 1
ATOM 8080 N N . SER B 1 360 ? 9.492 -16.812 -3.867 1 98.44 360 SER B N 1
ATOM 8081 C CA . SER B 1 360 ? 10.703 -15.984 -3.891 1 98.44 360 SER B CA 1
ATOM 8082 C C . SER B 1 360 ? 10.57 -14.844 -4.895 1 98.44 360 SER B C 1
ATOM 8084 O O . SER B 1 360 ? 11.461 -14.641 -5.723 1 98.44 360 SER B O 1
ATOM 8086 N N . ALA B 1 361 ? 9.438 -14.133 -4.824 1 97.5 361 ALA B N 1
ATOM 8087 C CA . ALA B 1 361 ? 9.07 -13.18 -5.867 1 97.5 361 ALA B CA 1
ATOM 8088 C C . ALA B 1 361 ? 9.312 -11.742 -5.406 1 97.5 361 ALA B C 1
ATOM 8090 O O . ALA B 1 361 ? 9.219 -10.805 -6.199 1 97.5 361 ALA B O 1
ATOM 8091 N N . GLY B 1 362 ? 9.688 -11.578 -4.086 1 95.5 362 GLY B N 1
ATOM 8092 C CA . GLY B 1 362 ? 9.719 -10.219 -3.566 1 95.5 362 GLY B CA 1
ATOM 8093 C C . GLY B 1 362 ? 8.414 -9.477 -3.762 1 95.5 362 GLY B C 1
ATOM 8094 O O . GLY B 1 362 ? 7.355 -9.953 -3.363 1 95.5 362 GLY B O 1
ATOM 8095 N N . ASN B 1 363 ? 8.492 -8.312 -4.309 1 93.25 363 ASN B N 1
ATOM 8096 C CA . ASN B 1 363 ? 7.293 -7.539 -4.613 1 93.25 363 ASN B CA 1
ATOM 8097 C C . ASN B 1 363 ? 7.172 -7.262 -6.109 1 93.25 363 ASN B C 1
ATOM 8099 O O . ASN B 1 363 ? 6.551 -6.273 -6.512 1 93.25 363 ASN B O 1
ATOM 8103 N N . GLY B 1 364 ? 7.789 -8.117 -6.949 1 92.75 364 GLY B N 1
ATOM 8104 C CA . GLY B 1 364 ? 7.824 -7.914 -8.391 1 92.75 364 GLY B CA 1
ATOM 8105 C C . GLY B 1 364 ? 8.992 -7.059 -8.844 1 92.75 364 GLY B C 1
ATOM 8106 O O . GLY B 1 364 ? 9.906 -6.789 -8.062 1 92.75 364 GLY B O 1
ATOM 8107 N N . ARG B 1 365 ? 9.094 -6.785 -10.148 1 92.69 365 ARG B N 1
ATOM 8108 C CA . ARG B 1 365 ? 10.125 -5.945 -10.742 1 92.69 365 ARG B CA 1
ATOM 8109 C C . ARG B 1 365 ? 9.602 -5.199 -11.961 1 92.69 365 ARG B C 1
ATOM 8111 O O . ARG B 1 365 ? 8.812 -5.746 -12.742 1 92.69 365 ARG B O 1
ATOM 8118 N N . PHE B 1 366 ? 9.992 -3.932 -12.031 1 94.5 366 PHE B N 1
ATOM 8119 C CA . PHE B 1 366 ? 9.594 -3.16 -13.203 1 94.5 366 PHE B CA 1
ATOM 8120 C C . PHE B 1 366 ? 10.492 -1.943 -13.383 1 94.5 366 PHE B C 1
ATOM 8122 O O . PHE B 1 366 ? 11.219 -1.562 -12.461 1 94.5 366 PHE B O 1
ATOM 8129 N N . SER B 1 367 ? 10.531 -1.501 -14.547 1 95.94 367 SER B N 1
ATOM 8130 C CA . SER B 1 367 ? 11.125 -0.22 -14.914 1 95.94 367 SER B CA 1
ATOM 8131 C C . SER B 1 367 ? 10.156 0.617 -15.75 1 95.94 367 SER B C 1
ATOM 8133 O O . SER B 1 367 ? 9.062 0.166 -16.078 1 95.94 367 SER B O 1
ATOM 8135 N N . THR B 1 368 ? 10.531 1.849 -16.031 1 95.31 368 THR B N 1
ATOM 8136 C CA . THR B 1 368 ? 9.82 2.639 -17.031 1 95.31 368 THR B CA 1
ATOM 8137 C C . THR B 1 368 ? 10.32 2.314 -18.438 1 95.31 368 THR B C 1
ATOM 8139 O O . THR B 1 368 ? 11.414 1.774 -18.609 1 95.31 368 THR B O 1
ATOM 8142 N N . GLN B 1 369 ? 9.5 2.629 -19.422 1 96.75 369 GLN B N 1
ATOM 8143 C CA . GLN B 1 369 ? 9.938 2.443 -20.797 1 96.75 369 GLN B CA 1
ATOM 8144 C C . GLN B 1 369 ? 11.172 3.287 -21.109 1 96.75 369 GLN B C 1
ATOM 8146 O O . GLN B 1 369 ? 12.102 2.82 -21.766 1 96.75 369 GLN B O 1
ATOM 8151 N N . SER B 1 370 ? 11.234 4.469 -20.547 1 96.62 370 SER B N 1
ATOM 8152 C CA . SER B 1 370 ? 12.352 5.371 -20.812 1 96.62 370 SER B CA 1
ATOM 8153 C C . SER B 1 370 ? 13.641 4.844 -20.203 1 96.62 370 SER B C 1
ATOM 8155 O O . SER B 1 370 ? 14.719 5.004 -20.781 1 96.62 370 SER B O 1
ATOM 8157 N N . ALA B 1 371 ? 13.523 4.18 -19.062 1 95.94 371 ALA B N 1
ATOM 8158 C CA . ALA B 1 371 ? 14.719 3.639 -18.406 1 95.94 371 ALA B CA 1
ATOM 8159 C C . ALA B 1 371 ? 15.328 2.512 -19.234 1 95.94 371 ALA B C 1
ATOM 8161 O O . ALA B 1 371 ? 16.547 2.443 -19.406 1 95.94 371 ALA B O 1
ATOM 8162 N N . ILE B 1 372 ? 14.484 1.609 -19.75 1 97.31 372 ILE B N 1
ATOM 8163 C CA . ILE B 1 372 ? 14.977 0.509 -20.562 1 97.31 372 ILE B CA 1
ATOM 8164 C C . ILE B 1 372 ? 15.539 1.055 -21.875 1 97.31 372 ILE B C 1
ATOM 8166 O O . ILE B 1 372 ? 16.578 0.595 -22.359 1 97.31 372 ILE B O 1
ATOM 8170 N N . ALA B 1 373 ? 14.898 2.066 -22.453 1 97 373 ALA B N 1
ATOM 8171 C CA . ALA B 1 373 ? 15.375 2.691 -23.688 1 97 373 ALA B CA 1
ATOM 8172 C C . ALA B 1 373 ? 16.766 3.287 -23.5 1 97 373 ALA B C 1
ATOM 8174 O O . ALA B 1 373 ? 17.656 3.109 -24.344 1 97 373 ALA B O 1
ATOM 8175 N N . GLU B 1 374 ? 16.938 3.961 -22.391 1 96.69 374 GLU B N 1
ATOM 8176 C CA . GLU B 1 374 ? 18.234 4.594 -22.094 1 96.69 374 GLU B CA 1
ATOM 8177 C C . GLU B 1 374 ? 19.344 3.555 -22 1 96.69 374 GLU B C 1
ATOM 8179 O O . GLU B 1 374 ? 20.469 3.805 -22.422 1 96.69 374 GLU B O 1
ATOM 8184 N N . LEU B 1 375 ? 19.016 2.398 -21.484 1 95.88 375 LEU B N 1
ATOM 8185 C CA . LEU B 1 375 ? 19.984 1.325 -21.328 1 95.88 375 LEU B CA 1
ATOM 8186 C C . LEU B 1 375 ? 20.281 0.67 -22.672 1 95.88 375 LEU B C 1
ATOM 8188 O O . LEU B 1 375 ? 21.438 0.318 -22.953 1 95.88 375 LEU B O 1
ATOM 8192 N N . ALA B 1 376 ? 19.312 0.519 -23.516 1 96.69 376 ALA B N 1
ATOM 8193 C CA . ALA B 1 376 ? 19.422 -0.317 -24.719 1 96.69 376 ALA B CA 1
ATOM 8194 C C . ALA B 1 376 ? 19.938 0.487 -25.906 1 96.69 376 ALA B C 1
ATOM 8196 O O . ALA B 1 376 ? 20.609 -0.056 -26.781 1 96.69 376 ALA B O 1
ATOM 8197 N N . GLU B 1 377 ? 19.719 1.737 -25.953 1 95.38 377 GLU B N 1
ATOM 8198 C CA . GLU B 1 377 ? 19.953 2.566 -27.125 1 95.38 377 GLU B CA 1
ATOM 8199 C C . GLU B 1 377 ? 21.422 2.582 -27.5 1 95.38 377 GLU B C 1
ATOM 8201 O O . GLU B 1 377 ? 21.781 2.447 -28.672 1 95.38 377 GLU B O 1
ATOM 8206 N N . PRO B 1 378 ? 22.312 2.699 -26.516 1 95.19 378 PRO B N 1
ATOM 8207 C CA . PRO B 1 378 ? 23.734 2.727 -26.891 1 95.19 378 PRO B CA 1
ATOM 8208 C C . PRO B 1 378 ? 24.188 1.438 -27.562 1 95.19 378 PRO B C 1
ATOM 8210 O O . PRO B 1 378 ? 25.125 1.459 -28.375 1 95.19 378 PRO B O 1
ATOM 8213 N N . TYR B 1 379 ? 23.547 0.362 -27.328 1 94.69 379 TYR B N 1
ATOM 8214 C CA . TYR B 1 379 ? 23.938 -0.932 -27.875 1 94.69 379 TYR B CA 1
ATOM 8215 C C . TYR B 1 379 ? 23.266 -1.182 -29.219 1 94.69 379 TYR B C 1
ATOM 8217 O O . TYR B 1 379 ? 23.781 -1.932 -30.047 1 94.69 379 TYR B O 1
ATOM 8225 N N . LEU B 1 380 ? 22.141 -0.574 -29.484 1 95.19 380 LEU B N 1
ATOM 8226 C CA . LEU B 1 380 ? 21.344 -0.867 -30.672 1 95.19 380 LEU B CA 1
ATOM 8227 C C . LEU B 1 380 ? 21.641 0.148 -31.781 1 95.19 380 LEU B C 1
ATOM 8229 O O . LEU B 1 380 ? 21.547 -0.176 -32.969 1 95.19 380 LEU B O 1
ATOM 8233 N N . SER B 1 381 ? 22.047 1.321 -31.422 1 94.81 381 SER B N 1
ATOM 8234 C CA . SER B 1 381 ? 22.172 2.43 -32.375 1 94.81 381 SER B CA 1
ATOM 8235 C C . SER B 1 381 ? 23.266 2.154 -33.406 1 94.81 381 SER B C 1
ATOM 8237 O O . SER B 1 381 ? 23.156 2.598 -34.531 1 94.81 381 SER B O 1
ATOM 8239 N N . PRO B 1 382 ? 24.312 1.428 -33.031 1 96.12 382 PRO B N 1
ATOM 8240 C CA . PRO B 1 382 ? 25.312 1.104 -34.062 1 96.12 382 PRO B CA 1
ATOM 8241 C C . PRO B 1 382 ? 24.75 0.249 -35.188 1 96.12 382 PRO B C 1
ATOM 8243 O O . PRO B 1 382 ? 25.297 0.249 -36.281 1 96.12 382 PRO B O 1
ATOM 8246 N N . TYR B 1 383 ? 23.703 -0.437 -34.969 1 96.81 383 TYR B N 1
ATOM 8247 C CA . TYR B 1 383 ? 23.109 -1.323 -35.969 1 96.81 383 TYR B CA 1
ATOM 8248 C C . TYR B 1 383 ? 21.906 -0.669 -36.625 1 96.81 383 TYR B C 1
ATOM 8250 O O . TYR B 1 383 ? 21.719 -0.782 -37.844 1 96.81 383 TYR B O 1
ATOM 8258 N N . CYS B 1 384 ? 21.078 -0.115 -35.812 1 96.56 384 CYS B N 1
ATOM 8259 C CA . CYS B 1 384 ? 19.844 0.512 -36.25 1 96.56 384 CYS B CA 1
ATOM 8260 C C . CYS B 1 384 ? 19.656 1.889 -35.625 1 96.56 384 CYS B C 1
ATOM 8262 O O . CYS B 1 384 ? 19.141 2.004 -34.5 1 96.56 384 CYS B O 1
ATOM 8264 N N . ASN B 1 385 ? 19.906 2.973 -36.344 1 93.06 385 ASN B N 1
ATOM 8265 C CA . ASN B 1 385 ? 19.922 4.316 -35.781 1 93.06 385 ASN B CA 1
ATOM 8266 C C . ASN B 1 385 ? 18.688 5.109 -36.188 1 93.06 385 ASN B C 1
ATOM 8268 O O . ASN B 1 385 ? 18.547 6.285 -35.844 1 93.06 385 ASN B O 1
ATOM 8272 N N . ASP B 1 386 ? 17.75 4.508 -36.844 1 92.88 386 ASP B N 1
ATOM 8273 C CA . ASP B 1 386 ? 16.5 5.16 -37.156 1 92.88 386 ASP B CA 1
ATOM 8274 C C . ASP B 1 386 ? 15.57 5.211 -35.938 1 92.88 386 ASP B C 1
ATOM 8276 O O . ASP B 1 386 ? 16.016 5.039 -34.812 1 92.88 386 ASP B O 1
ATOM 8280 N N . THR B 1 387 ? 14.352 5.656 -36.219 1 89.75 387 THR B N 1
ATOM 8281 C CA . THR B 1 387 ? 13.352 5.695 -35.156 1 89.75 387 THR B CA 1
ATOM 8282 C C . THR B 1 387 ? 12.039 5.07 -35.625 1 89.75 387 THR B C 1
ATOM 8284 O O . THR B 1 387 ? 11.852 4.824 -36.812 1 89.75 387 THR B O 1
ATOM 8287 N N . GLY B 1 388 ? 11.266 4.746 -34.656 1 93 388 GLY B N 1
ATOM 8288 C CA . GLY B 1 388 ? 9.922 4.281 -34.938 1 93 388 GLY B CA 1
ATOM 8289 C C . GLY B 1 388 ? 9.898 3.023 -35.781 1 93 388 GLY B C 1
ATOM 8290 O O . GLY B 1 388 ? 10.617 2.062 -35.5 1 93 388 GLY B O 1
ATOM 8291 N N . ALA B 1 389 ? 9.094 3.074 -36.781 1 95.69 389 ALA B N 1
ATOM 8292 C CA . ALA B 1 389 ? 8.836 1.905 -37.625 1 95.69 389 ALA B CA 1
ATOM 8293 C C . ALA B 1 389 ? 10.086 1.498 -38.406 1 95.69 389 ALA B C 1
ATOM 8295 O O . ALA B 1 389 ? 10.32 0.309 -38.656 1 95.69 389 ALA B O 1
ATOM 8296 N N . ALA B 1 390 ? 10.844 2.5 -38.781 1 96.44 390 ALA B N 1
ATOM 8297 C CA . ALA B 1 390 ? 12.07 2.195 -39.531 1 96.44 390 ALA B CA 1
ATOM 8298 C C . ALA B 1 390 ? 13.078 1.461 -38.656 1 96.44 390 ALA B C 1
ATOM 8300 O O . ALA B 1 390 ? 13.742 0.53 -39.094 1 96.44 390 ALA B O 1
ATOM 8301 N N . ARG B 1 391 ? 13.234 1.906 -37.469 1 95.88 391 ARG B N 1
ATOM 8302 C CA . ARG B 1 391 ? 14.125 1.227 -36.562 1 95.88 391 ARG B CA 1
ATOM 8303 C C . ARG B 1 391 ? 13.633 -0.186 -36.25 1 95.88 391 ARG B C 1
ATOM 8305 O O . ARG B 1 391 ? 14.43 -1.122 -36.156 1 95.88 391 ARG B O 1
ATOM 8312 N N . LEU B 1 392 ? 12.344 -0.376 -36.062 1 97.81 392 LEU B N 1
ATOM 8313 C CA . LEU B 1 392 ? 11.773 -1.701 -35.844 1 97.81 392 LEU B CA 1
ATOM 8314 C C . LEU B 1 392 ? 12.102 -2.635 -37 1 97.81 392 LEU B C 1
ATOM 8316 O O . LEU B 1 392 ? 12.539 -3.77 -36.781 1 97.81 392 LEU B O 1
ATOM 8320 N N . ALA B 1 393 ? 11.906 -2.17 -38.188 1 97.56 393 ALA B N 1
ATOM 8321 C CA . ALA B 1 393 ? 12.18 -2.98 -39.375 1 97.56 393 ALA B CA 1
ATOM 8322 C C . ALA B 1 393 ? 13.656 -3.385 -39.406 1 97.56 393 ALA B C 1
ATOM 8324 O O . ALA B 1 393 ? 13.977 -4.52 -39.781 1 97.56 393 ALA B O 1
ATOM 8325 N N . CYS B 1 394 ? 14.469 -2.449 -39.125 1 97.62 394 CYS B N 1
ATOM 8326 C CA . CYS B 1 394 ? 15.898 -2.713 -39.094 1 97.62 394 CYS B CA 1
ATOM 8327 C C . CYS B 1 394 ? 16.234 -3.785 -38.062 1 97.62 394 CYS B C 1
ATOM 8329 O O . CYS B 1 394 ? 16.953 -4.742 -38.375 1 97.62 394 CYS B O 1
ATOM 8331 N N . LEU B 1 395 ? 15.711 -3.664 -36.844 1 97.75 395 LEU B N 1
ATOM 8332 C CA . LEU B 1 395 ? 15.977 -4.605 -35.781 1 97.75 395 LEU B CA 1
ATOM 8333 C C . LEU B 1 395 ? 15.43 -5.992 -36.125 1 97.75 395 LEU B C 1
ATOM 8335 O O . LEU B 1 395 ? 16.016 -7.004 -35.719 1 97.75 395 LEU B O 1
ATOM 8339 N N . GLN B 1 396 ? 14.344 -6.027 -36.781 1 98.12 396 GLN B N 1
ATOM 8340 C CA . GLN B 1 396 ? 13.727 -7.289 -37.188 1 98.12 396 GLN B CA 1
ATOM 8341 C C . GLN B 1 396 ? 14.562 -8.008 -38.25 1 98.12 396 GLN B C 1
ATOM 8343 O O . GLN B 1 396 ? 14.453 -9.219 -38.406 1 98.12 396 GLN B O 1
ATOM 8348 N N . GLN B 1 397 ? 15.406 -7.328 -38.906 1 97.06 397 GLN B N 1
ATOM 8349 C CA . GLN B 1 397 ? 16.203 -7.91 -39.969 1 97.06 397 GLN B CA 1
ATOM 8350 C C . GLN B 1 397 ? 17.562 -8.398 -39.438 1 97.06 397 GLN B C 1
ATOM 8352 O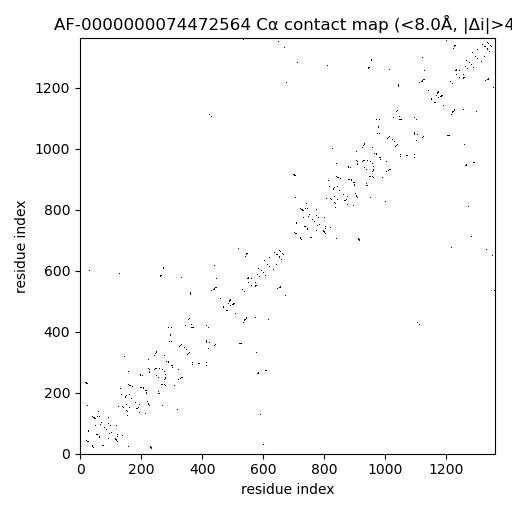 O . GLN B 1 397 ? 18.234 -9.195 -40.094 1 97.06 397 GLN B O 1
ATOM 8357 N N . LEU B 1 398 ? 17.922 -7.906 -38.281 1 97.31 398 LEU B N 1
ATOM 8358 C CA . LEU B 1 398 ? 19.203 -8.336 -37.719 1 97.31 398 LEU B CA 1
ATOM 8359 C C . LEU B 1 398 ? 19.141 -9.812 -37.344 1 97.31 398 LEU B C 1
ATOM 8361 O O . LEU B 1 398 ? 18.109 -10.305 -36.906 1 97.31 398 LEU B O 1
ATOM 8365 N N . PRO B 1 399 ? 20.312 -10.523 -37.562 1 97.12 399 PRO B N 1
ATOM 8366 C CA . PRO B 1 399 ? 20.359 -11.867 -36.969 1 97.12 399 PRO B CA 1
ATOM 8367 C C . PRO B 1 399 ? 20.094 -11.844 -35.438 1 97.12 399 PRO B C 1
ATOM 8369 O O . PRO B 1 399 ? 20.578 -10.953 -34.75 1 97.12 399 PRO B O 1
ATOM 8372 N N . ALA B 1 400 ? 19.375 -12.805 -34.938 1 96.81 400 ALA B N 1
ATOM 8373 C CA . ALA B 1 400 ? 19.016 -12.852 -33.531 1 96.81 400 ALA B CA 1
ATOM 8374 C C . ALA B 1 400 ? 20.25 -12.891 -32.656 1 96.81 400 ALA B C 1
ATOM 8376 O O . ALA B 1 400 ? 20.266 -12.305 -31.562 1 96.81 400 ALA B O 1
ATOM 8377 N N . SER B 1 401 ? 21.297 -13.523 -33.125 1 95.44 401 SER B N 1
ATOM 8378 C CA . SER B 1 401 ? 22.516 -13.648 -32.312 1 95.44 401 SER B CA 1
ATOM 8379 C C . SER B 1 401 ? 23.188 -12.289 -32.125 1 95.44 401 SER B C 1
ATOM 8381 O O . SER B 1 401 ? 23.797 -12.039 -31.078 1 95.44 401 SER B O 1
ATOM 8383 N N . VAL B 1 402 ? 23.047 -11.445 -33.062 1 96.12 402 VAL B N 1
ATOM 8384 C CA . VAL B 1 402 ? 23.625 -10.109 -32.969 1 96.12 402 VAL B CA 1
ATOM 8385 C C . VAL B 1 402 ? 22.906 -9.32 -31.875 1 96.12 402 VAL B C 1
ATOM 8387 O O . VAL B 1 402 ? 23.547 -8.688 -31.031 1 96.12 402 VAL B O 1
ATOM 8390 N N . LEU B 1 403 ? 21.609 -9.391 -31.891 1 96.25 403 LEU B N 1
ATOM 8391 C CA . LEU B 1 403 ? 20.812 -8.688 -30.891 1 96.25 403 LEU B CA 1
ATOM 8392 C C . LEU B 1 403 ? 21.109 -9.219 -29.484 1 96.25 403 LEU B C 1
ATOM 8394 O O . LEU B 1 403 ? 21.281 -8.445 -28.547 1 96.25 403 LEU B O 1
ATOM 8398 N N . LEU B 1 404 ? 21.141 -10.516 -29.344 1 96 404 LEU B N 1
ATOM 8399 C CA . LEU B 1 404 ? 21.406 -11.164 -28.062 1 96 404 LEU B CA 1
ATOM 8400 C C . LEU B 1 404 ? 22.766 -10.758 -27.531 1 96 404 LEU B C 1
ATOM 8402 O O . LEU B 1 404 ? 22.891 -10.391 -26.359 1 96 404 LEU B O 1
ATOM 8406 N N . ASN B 1 405 ? 23.766 -10.758 -28.375 1 94.94 405 ASN B N 1
ATOM 8407 C CA . ASN B 1 405 ? 25.141 -10.445 -27.953 1 94.94 405 ASN B CA 1
ATOM 8408 C C . ASN B 1 405 ? 25.297 -8.961 -27.641 1 94.94 405 ASN B C 1
ATOM 8410 O O . ASN B 1 405 ? 26 -8.594 -26.703 1 94.94 405 ASN B O 1
ATOM 8414 N N . ALA B 1 406 ? 24.609 -8.156 -28.375 1 93.69 406 ALA B N 1
ATOM 8415 C CA . ALA B 1 406 ? 24.734 -6.715 -28.203 1 93.69 406 ALA B CA 1
ATOM 8416 C C . ALA B 1 406 ? 24.156 -6.273 -26.859 1 93.69 406 ALA B C 1
ATOM 8418 O O . ALA B 1 406 ? 24.578 -5.254 -26.312 1 93.69 406 ALA B O 1
ATOM 8419 N N . SER B 1 407 ? 23.281 -7.027 -26.359 1 90.44 407 SER B N 1
ATOM 8420 C CA . SER B 1 407 ? 22.562 -6.605 -25.156 1 90.44 407 SER B CA 1
ATOM 8421 C C . SER B 1 407 ? 22.875 -7.508 -23.969 1 90.44 407 SER B C 1
ATOM 8423 O O . SER B 1 407 ? 22.109 -7.551 -23 1 90.44 407 SER B O 1
ATOM 8425 N N . ALA B 1 408 ? 23.938 -8.25 -24 1 90.88 408 ALA B N 1
ATOM 8426 C CA . ALA B 1 408 ? 24.281 -9.281 -23.031 1 90.88 408 ALA B CA 1
ATOM 8427 C C . ALA B 1 408 ? 24.469 -8.688 -21.641 1 90.88 408 ALA B C 1
ATOM 8429 O O . ALA B 1 408 ? 24.219 -9.352 -20.625 1 90.88 408 ALA B O 1
ATOM 8430 N N . ASP B 1 409 ? 24.734 -7.391 -21.578 1 89.94 409 ASP B N 1
ATOM 8431 C CA . ASP B 1 409 ? 25.062 -6.773 -20.297 1 89.94 409 ASP B CA 1
ATOM 8432 C C . ASP B 1 409 ? 23.875 -5.992 -19.75 1 89.94 409 ASP B C 1
ATOM 8434 O O . ASP B 1 409 ? 23.969 -5.379 -18.672 1 89.94 409 ASP B O 1
ATOM 8438 N N . ILE B 1 410 ? 22.781 -6.039 -20.438 1 93.38 410 ILE B N 1
ATOM 8439 C CA . ILE B 1 410 ? 21.609 -5.273 -20 1 93.38 410 ILE B CA 1
ATOM 8440 C C . ILE B 1 410 ? 20.688 -6.16 -19.172 1 93.38 410 ILE B C 1
ATOM 8442 O O . ILE B 1 410 ? 20.391 -7.293 -19.547 1 93.38 410 ILE B O 1
ATOM 8446 N N . PHE B 1 411 ? 20.359 -5.672 -18.016 1 92.19 411 PHE B N 1
ATOM 8447 C CA . PHE B 1 411 ? 19.344 -6.328 -17.203 1 92.19 411 PHE B CA 1
ATOM 8448 C C . PHE B 1 411 ? 17.953 -5.809 -17.547 1 92.19 411 PHE B C 1
ATOM 8450 O O . PHE B 1 411 ? 17.547 -4.75 -17.062 1 92.19 411 PHE B O 1
ATOM 8457 N N . PHE B 1 412 ? 17.203 -6.582 -18.328 1 95.19 412 PHE B N 1
ATOM 8458 C CA . PHE B 1 412 ? 15.875 -6.195 -18.766 1 95.19 412 PHE B CA 1
ATOM 8459 C C . PHE B 1 412 ? 14.828 -6.559 -17.719 1 95.19 412 PHE B C 1
ATOM 8461 O O . PHE B 1 412 ? 14.938 -7.598 -17.062 1 95.19 412 PHE B O 1
ATOM 8468 N N . THR B 1 413 ? 13.867 -5.711 -17.531 1 96.62 413 THR B N 1
ATOM 8469 C CA . THR B 1 413 ? 12.75 -5.934 -16.609 1 96.62 413 THR B CA 1
ATOM 8470 C C . THR B 1 413 ? 11.422 -5.633 -17.297 1 96.62 413 THR B C 1
ATOM 8472 O O . THR B 1 413 ? 11.398 -5.02 -18.375 1 96.62 413 THR B O 1
ATOM 8475 N N . PRO B 1 414 ? 10.32 -6.121 -16.719 1 97.5 414 PRO B N 1
ATOM 8476 C CA . PRO B 1 414 ? 9.023 -5.582 -17.141 1 97.5 414 PRO B CA 1
ATOM 8477 C C . PRO B 1 414 ? 8.984 -4.059 -17.109 1 97.5 414 PRO B C 1
ATOM 8479 O O . PRO B 1 414 ? 9.758 -3.43 -16.375 1 97.5 414 PRO B O 1
ATOM 8482 N N . VAL B 1 415 ? 8.156 -3.486 -17.984 1 97.69 415 VAL B N 1
ATOM 8483 C CA . VAL B 1 415 ? 8.055 -2.031 -18 1 97.69 415 VAL B CA 1
ATOM 8484 C C . VAL B 1 415 ? 6.605 -1.607 -17.781 1 97.69 415 VAL B C 1
ATOM 8486 O O . VAL B 1 415 ? 5.676 -2.326 -18.156 1 97.69 415 VAL B O 1
ATOM 8489 N N . ILE B 1 416 ? 6.402 -0.531 -17.125 1 96.56 416 ILE B N 1
ATOM 8490 C CA . ILE B 1 416 ? 5.086 0.089 -17.047 1 96.56 416 ILE B CA 1
ATOM 8491 C C . ILE B 1 416 ? 4.664 0.597 -18.422 1 96.56 416 ILE B C 1
ATOM 8493 O O . ILE B 1 416 ? 5.426 1.303 -19.094 1 96.56 416 ILE B O 1
ATOM 8497 N N . ASP B 1 417 ? 3.557 0.183 -18.844 1 94.25 417 ASP B N 1
ATOM 8498 C CA . ASP B 1 417 ? 3.004 0.625 -20.125 1 94.25 417 ASP B CA 1
ATOM 8499 C C . ASP B 1 417 ? 1.493 0.829 -20.031 1 94.25 417 ASP B C 1
ATOM 8501 O O . ASP B 1 417 ? 0.899 0.618 -18.969 1 94.25 417 ASP B O 1
ATOM 8505 N N . THR B 1 418 ? 0.804 1.271 -20.953 1 90.12 418 THR B N 1
ATOM 8506 C CA . THR B 1 418 ? -0.609 1.622 -20.875 1 90.12 418 THR B CA 1
ATOM 8507 C C . THR B 1 418 ? -1.486 0.419 -21.203 1 90.12 418 THR B C 1
ATOM 8509 O O . THR B 1 418 ? -2.703 0.457 -21 1 90.12 418 THR B O 1
ATOM 8512 N N . VAL B 1 419 ? -0.875 -0.677 -21.562 1 93.56 419 VAL B N 1
ATOM 8513 C CA . VAL B 1 419 ? -1.678 -1.776 -22.078 1 93.56 419 VAL B CA 1
ATOM 8514 C C . VAL B 1 419 ? -1.591 -2.977 -21.141 1 93.56 419 VAL B C 1
ATOM 8516 O O . VAL B 1 419 ? -2.607 -3.438 -20.609 1 93.56 419 VAL B O 1
ATOM 8519 N N . TYR B 1 420 ? -0.409 -3.445 -20.828 1 96.75 420 TYR B N 1
ATOM 8520 C CA . TYR B 1 420 ? -0.238 -4.707 -20.109 1 96.75 420 TYR B CA 1
ATOM 8521 C C . TYR B 1 420 ? 0.005 -4.461 -18.625 1 96.75 420 TYR B C 1
ATOM 8523 O O . TYR B 1 420 ? -0.505 -5.199 -17.781 1 96.75 420 TYR B O 1
ATOM 8531 N N . LEU B 1 421 ? 0.782 -3.486 -18.312 1 97.25 421 LEU B N 1
ATOM 8532 C CA . LEU B 1 421 ? 1.091 -3.148 -16.938 1 97.25 421 LEU B CA 1
ATOM 8533 C C . LEU B 1 421 ? 0.937 -1.649 -16.688 1 97.25 421 LEU B C 1
ATOM 8535 O O . LEU B 1 421 ? 1.921 -0.908 -16.719 1 97.25 421 LEU B O 1
ATOM 8539 N N . PRO B 1 422 ? -0.241 -1.234 -16.359 1 95.06 422 PRO B N 1
ATOM 8540 C CA . PRO B 1 422 ? -0.565 0.194 -16.375 1 95.06 422 PRO B CA 1
ATOM 8541 C C . PRO B 1 422 ? 0.098 0.957 -15.227 1 95.06 422 PRO B C 1
ATOM 8543 O O . PRO B 1 422 ? 0.159 2.189 -15.25 1 95.06 422 PRO B O 1
ATOM 8546 N N . ASP B 1 423 ? 0.522 0.243 -14.172 1 95.5 423 ASP B N 1
ATOM 8547 C CA . ASP B 1 423 ? 1.181 0.832 -13.016 1 95.5 423 ASP B CA 1
ATOM 8548 C C . ASP B 1 423 ? 2.02 -0.206 -12.273 1 95.5 423 ASP B C 1
ATOM 8550 O O . ASP B 1 423 ? 1.988 -1.393 -12.609 1 95.5 423 ASP B O 1
ATOM 8554 N N . ALA B 1 424 ? 2.912 0.298 -11.344 1 96.25 424 ALA B N 1
ATOM 8555 C CA . ALA B 1 424 ? 3.643 -0.626 -10.477 1 96.25 424 ALA B CA 1
ATOM 8556 C C . ALA B 1 424 ? 2.688 -1.56 -9.742 1 96.25 424 ALA B C 1
ATOM 8558 O O . ALA B 1 424 ? 1.627 -1.132 -9.273 1 96.25 424 ALA B O 1
ATOM 8559 N N . PRO B 1 425 ? 3.014 -2.844 -9.664 1 96.94 425 PRO B N 1
ATOM 8560 C CA . PRO B 1 425 ? 2.113 -3.785 -8.992 1 96.94 425 PRO B CA 1
ATOM 8561 C C . PRO B 1 425 ? 1.748 -3.346 -7.578 1 96.94 425 PRO B C 1
ATOM 8563 O O . PRO B 1 425 ? 0.58 -3.416 -7.188 1 96.94 425 PRO B O 1
ATOM 8566 N N . MET B 1 426 ? 2.752 -2.826 -6.82 1 97.06 426 MET B N 1
ATOM 8567 C CA . MET B 1 426 ? 2.496 -2.361 -5.461 1 97.06 426 MET B CA 1
ATOM 8568 C C . MET B 1 426 ? 1.476 -1.228 -5.457 1 97.06 426 MET B C 1
ATOM 8570 O O . MET B 1 426 ? 0.635 -1.146 -4.559 1 97.06 426 MET B O 1
ATOM 8574 N N . ALA B 1 427 ? 1.56 -0.325 -6.441 1 97.06 427 ALA B N 1
ATOM 8575 C CA . ALA B 1 427 ? 0.619 0.786 -6.559 1 97.06 427 ALA B CA 1
ATOM 8576 C C . ALA B 1 427 ? -0.801 0.28 -6.797 1 97.06 427 ALA B C 1
ATOM 8578 O O . ALA B 1 427 ? -1.757 0.792 -6.207 1 97.06 427 ALA B O 1
ATOM 8579 N N . LEU B 1 428 ? -0.949 -0.721 -7.625 1 97.38 428 LEU B N 1
ATOM 8580 C CA . LEU B 1 428 ? -2.262 -1.271 -7.945 1 97.38 428 LEU B CA 1
ATOM 8581 C C . LEU B 1 428 ? -2.834 -2.041 -6.762 1 97.38 428 LEU B C 1
ATOM 8583 O O . LEU B 1 428 ? -4.016 -1.897 -6.434 1 97.38 428 LEU B O 1
ATOM 8587 N N . ILE B 1 429 ? -2.02 -2.795 -6.074 1 97.44 429 ILE B N 1
ATOM 8588 C CA . ILE B 1 429 ? -2.439 -3.576 -4.918 1 97.44 429 ILE B CA 1
ATOM 8589 C C . ILE B 1 429 ? -2.908 -2.643 -3.803 1 97.44 429 ILE B C 1
ATOM 8591 O O . ILE B 1 429 ? -3.883 -2.934 -3.107 1 97.44 429 ILE B O 1
ATOM 8595 N N . ALA B 1 430 ? -2.26 -1.512 -3.668 1 97.25 430 ALA B N 1
ATOM 8596 C CA . ALA B 1 430 ? -2.582 -0.561 -2.607 1 97.25 430 ALA B CA 1
ATOM 8597 C C . ALA B 1 430 ? -3.951 0.072 -2.836 1 97.25 430 ALA B C 1
ATOM 8599 O O . ALA B 1 430 ? -4.535 0.651 -1.916 1 97.25 430 ALA B O 1
ATOM 8600 N N . GLN B 1 431 ? -4.445 -0.025 -4.02 1 94.62 431 GLN B N 1
ATOM 8601 C CA . GLN B 1 431 ? -5.75 0.556 -4.328 1 94.62 431 GLN B CA 1
ATOM 8602 C C . GLN B 1 431 ? -6.867 -0.46 -4.113 1 94.62 431 GLN B C 1
ATOM 8604 O O . GLN B 1 431 ? -8.047 -0.114 -4.188 1 94.62 431 GLN B O 1
ATOM 8609 N N . GLY B 1 432 ? -6.488 -1.75 -3.949 1 95.12 432 GLY B N 1
ATOM 8610 C CA . GLY B 1 432 ? -7.48 -2.736 -3.562 1 95.12 432 GLY B CA 1
ATOM 8611 C C . GLY B 1 432 ? -7.809 -3.721 -4.668 1 95.12 432 GLY B C 1
ATOM 8612 O O . GLY B 1 432 ? -7.168 -3.717 -5.723 1 95.12 432 GLY B O 1
ATOM 8613 N N . SER B 1 433 ? -8.836 -4.516 -4.469 1 96.25 433 SER B N 1
ATOM 8614 C CA . SER B 1 433 ? -9.148 -5.691 -5.273 1 96.25 433 SER B CA 1
ATOM 8615 C C . SER B 1 433 ? -9.633 -5.297 -6.664 1 96.25 433 SER B C 1
ATOM 8617 O O . SER B 1 433 ? -9.445 -6.043 -7.629 1 96.25 433 SER B O 1
ATOM 8619 N N . SER B 1 434 ? -10.211 -4.094 -6.836 1 94.12 434 SER B N 1
ATOM 8620 C CA . SER B 1 434 ? -10.805 -3.699 -8.109 1 94.12 434 SER B CA 1
ATOM 8621 C C . SER B 1 434 ? -9.742 -3.26 -9.102 1 94.12 434 SER B C 1
ATOM 8623 O O . SER B 1 434 ? -10.031 -3.08 -10.289 1 94.12 434 SER B O 1
ATOM 8625 N N . TYR B 1 435 ? -8.508 -3.182 -8.656 1 95.31 435 TYR B N 1
ATOM 8626 C CA . TYR B 1 435 ? -7.457 -2.639 -9.508 1 95.31 435 TYR B CA 1
ATOM 8627 C C . TYR B 1 435 ? -6.512 -3.738 -9.977 1 95.31 435 TYR B C 1
ATOM 8629 O O . TYR B 1 435 ? -5.547 -3.471 -10.695 1 95.31 435 TYR B O 1
ATOM 8637 N N . ILE B 1 436 ? -6.742 -5.004 -9.578 1 97.81 436 ILE B N 1
ATOM 8638 C CA . ILE B 1 436 ? -5.941 -6.156 -9.977 1 97.81 436 ILE B CA 1
ATOM 8639 C C . ILE B 1 436 ? -6.855 -7.336 -10.289 1 97.81 436 ILE B C 1
ATOM 8641 O O . ILE B 1 436 ? -8.07 -7.254 -10.102 1 97.81 436 ILE B O 1
ATOM 8645 N N . ASN B 1 437 ? -6.285 -8.375 -10.914 1 98.44 437 ASN B N 1
ATOM 8646 C CA . ASN B 1 437 ? -6.969 -9.664 -10.883 1 98.44 437 ASN B CA 1
ATOM 8647 C C . ASN B 1 437 ? -6.945 -10.281 -9.492 1 98.44 437 ASN B C 1
ATOM 8649 O O . ASN B 1 437 ? -6 -10.984 -9.141 1 98.44 437 ASN B O 1
ATOM 8653 N N . SER B 1 438 ? -7.945 -9.93 -8.727 1 98.12 438 SER B N 1
ATOM 8654 C CA . SER B 1 438 ? -8.008 -10.328 -7.328 1 98.12 438 SER B CA 1
ATOM 8655 C C . SER B 1 438 ? -8.305 -11.82 -7.191 1 98.12 438 SER B C 1
ATOM 8657 O O . SER B 1 438 ? -9.469 -12.227 -7.191 1 98.12 438 SER B O 1
ATOM 8659 N N . VAL B 1 439 ? -7.254 -12.648 -7.008 1 98.5 439 VAL B N 1
ATOM 8660 C CA . VAL B 1 439 ? -7.367 -14.094 -6.914 1 98.5 439 VAL B CA 1
ATOM 8661 C C . VAL B 1 439 ? -6.738 -14.578 -5.605 1 98.5 439 VAL B C 1
ATOM 8663 O O . VAL B 1 439 ? -6.07 -13.812 -4.91 1 98.5 439 VAL B O 1
ATOM 8666 N N . ARG B 1 440 ? -6.98 -15.859 -5.211 1 98.38 440 ARG B N 1
ATOM 8667 C CA . ARG B 1 440 ? -6.328 -16.438 -4.039 1 98.38 440 ARG B CA 1
ATOM 8668 C C . ARG B 1 440 ? -4.812 -16.438 -4.199 1 98.38 440 ARG B C 1
ATOM 8670 O O . ARG B 1 440 ? -4.301 -16.75 -5.277 1 98.38 440 ARG B O 1
ATOM 8677 N N . MET B 1 441 ? -4.172 -16.031 -3.158 1 98.25 441 MET B N 1
ATOM 8678 C CA . MET B 1 441 ? -2.736 -15.812 -3.309 1 98.25 441 MET B CA 1
ATOM 8679 C C . MET B 1 441 ? -1.953 -16.594 -2.256 1 98.25 441 MET B C 1
ATOM 8681 O O . MET B 1 441 ? -2.365 -16.656 -1.096 1 98.25 441 MET B O 1
ATOM 8685 N N . MET B 1 442 ? -0.862 -17.203 -2.609 1 98.69 442 MET B N 1
ATOM 8686 C CA . MET B 1 442 ? 0.133 -17.844 -1.761 1 98.69 442 MET B CA 1
ATOM 8687 C C . MET B 1 442 ? 1.534 -17.328 -2.076 1 98.69 442 MET B C 1
ATOM 8689 O O . MET B 1 442 ? 1.888 -17.156 -3.242 1 98.69 442 MET B O 1
ATOM 8693 N N . SER B 1 443 ? 2.279 -16.984 -1.084 1 98.44 443 SER B N 1
ATOM 8694 C CA . SER B 1 443 ? 3.654 -16.516 -1.256 1 98.44 443 SER B CA 1
ATOM 8695 C C . SER B 1 443 ? 4.609 -17.281 -0.342 1 98.44 443 SER B C 1
ATOM 8697 O O . SER B 1 443 ? 4.297 -17.531 0.825 1 98.44 443 SER B O 1
ATOM 8699 N N . THR B 1 444 ? 5.777 -17.688 -0.882 1 98.5 444 THR B N 1
ATOM 8700 C CA . THR B 1 444 ? 6.77 -18.391 -0.071 1 98.5 444 THR B CA 1
ATOM 8701 C C . THR B 1 444 ? 8.156 -17.766 -0.272 1 98.5 444 THR B C 1
ATOM 8703 O O . THR B 1 444 ? 8.43 -17.172 -1.314 1 98.5 444 THR B O 1
ATOM 8706 N N . LEU B 1 445 ? 8.977 -17.953 0.742 1 97.31 445 LEU B N 1
ATOM 8707 C CA . LEU B 1 445 ? 10.352 -17.469 0.735 1 97.31 445 LEU B CA 1
ATOM 8708 C C . LEU B 1 445 ? 11.305 -18.516 1.298 1 97.31 445 LEU B C 1
ATOM 8710 O O . LEU B 1 445 ? 10.875 -19.469 1.953 1 97.31 445 LEU B O 1
ATOM 8714 N N . MET B 1 446 ? 12.5 -18.312 0.944 1 97.44 446 MET B N 1
ATOM 8715 C CA . MET B 1 446 ? 13.609 -19.031 1.564 1 97.44 446 MET B CA 1
ATOM 8716 C C . MET B 1 446 ? 14.391 -18.109 2.504 1 97.44 446 MET B C 1
ATOM 8718 O O . MET B 1 446 ? 14.57 -16.922 2.217 1 97.44 446 MET B O 1
ATOM 8722 N N . PRO B 1 447 ? 14.906 -18.609 3.561 1 95 447 PRO B N 1
ATOM 8723 C CA . PRO B 1 447 ? 15.539 -17.766 4.582 1 95 447 PRO B CA 1
ATOM 8724 C C . PRO B 1 447 ? 16.859 -17.141 4.109 1 95 447 PRO B C 1
ATOM 8726 O O . PRO B 1 447 ? 17.219 -16.047 4.543 1 95 447 PRO B O 1
ATOM 8729 N N . GLU B 1 448 ? 17.625 -17.859 3.293 1 96.56 448 GLU B N 1
ATOM 8730 C CA . GLU B 1 448 ? 18.938 -17.391 2.85 1 96.56 448 GLU B CA 1
ATOM 8731 C C . GLU B 1 448 ? 19.031 -17.359 1.325 1 96.56 448 GLU B C 1
ATOM 8733 O O . GLU B 1 448 ? 19.969 -17.875 0.741 1 96.56 448 GLU B O 1
ATOM 8738 N N . GLU B 1 449 ? 18.109 -16.609 0.693 1 96.12 449 GLU B N 1
ATOM 8739 C CA . GLU B 1 449 ? 17.953 -16.516 -0.755 1 96.12 449 GLU B CA 1
ATOM 8740 C C . GLU B 1 449 ? 19.281 -16.172 -1.438 1 96.12 449 GLU B C 1
ATOM 8742 O O . GLU B 1 449 ? 19.656 -16.812 -2.42 1 96.12 449 GLU B O 1
ATOM 8747 N N . THR B 1 450 ? 20.016 -15.25 -0.881 1 96.75 450 THR B N 1
ATOM 8748 C CA . THR B 1 450 ? 21.094 -14.641 -1.641 1 96.75 450 THR B CA 1
ATOM 8749 C C . THR B 1 450 ? 22.375 -15.461 -1.504 1 96.75 450 THR B C 1
ATOM 8751 O O . THR B 1 450 ? 23.375 -15.18 -2.174 1 96.75 450 THR B O 1
ATOM 8754 N N . GLN B 1 451 ? 22.375 -16.5 -0.642 1 97.06 451 GLN B N 1
ATOM 8755 C CA . GLN B 1 451 ? 23.547 -17.359 -0.588 1 97.06 451 GLN B CA 1
ATOM 8756 C C . GLN B 1 451 ? 23.891 -17.922 -1.969 1 97.06 451 GLN B C 1
ATOM 8758 O O . GLN B 1 451 ? 25.047 -17.906 -2.385 1 97.06 451 GLN B O 1
ATOM 8763 N N . SER B 1 452 ? 22.875 -18.406 -2.652 1 95.62 452 SER B N 1
ATOM 8764 C CA . SER B 1 452 ? 23.125 -18.922 -3.992 1 95.62 452 SER B CA 1
ATOM 8765 C C . SER B 1 452 ? 23.031 -17.828 -5.043 1 95.62 452 SER B C 1
ATOM 8767 O O . SER B 1 452 ? 23.719 -17.859 -6.062 1 95.62 452 SER B O 1
ATOM 8769 N N . LEU B 1 453 ? 22.266 -16.781 -4.805 1 95.81 453 LEU B N 1
ATOM 8770 C CA . LEU B 1 453 ? 22.062 -15.727 -5.793 1 95.81 453 LEU B CA 1
ATOM 8771 C C . LEU B 1 453 ? 23.328 -14.898 -5.984 1 95.81 453 LEU B C 1
ATOM 8773 O O . LEU B 1 453 ? 23.562 -14.359 -7.066 1 95.81 453 LEU B O 1
ATOM 8777 N N . THR B 1 454 ? 24.141 -14.828 -4.922 1 95.56 454 THR B N 1
ATOM 8778 C CA . THR B 1 454 ? 25.359 -14.039 -5.039 1 95.56 454 THR B CA 1
ATOM 8779 C C . THR B 1 454 ? 26.516 -14.906 -5.543 1 95.56 454 THR B C 1
ATOM 8781 O O . THR B 1 454 ? 27.641 -14.43 -5.684 1 95.56 454 THR B O 1
ATOM 8784 N N . THR B 1 455 ? 26.297 -16.125 -5.766 1 94.19 455 THR B N 1
ATOM 8785 C CA . THR B 1 455 ? 27.25 -17.062 -6.324 1 94.19 455 THR B CA 1
ATOM 8786 C C . THR B 1 455 ? 28.531 -17.094 -5.488 1 94.19 455 THR B C 1
ATOM 8788 O O . THR B 1 455 ? 28.531 -17.609 -4.363 1 94.19 455 THR B O 1
ATOM 8791 N N . THR B 1 456 ? 29.609 -16.547 -6.121 1 95.12 456 THR B N 1
ATOM 8792 C CA . THR B 1 456 ? 30.891 -16.594 -5.402 1 95.12 456 THR B CA 1
ATOM 8793 C C . THR B 1 456 ? 31.344 -15.18 -5.043 1 95.12 456 THR B C 1
ATOM 8795 O O . THR B 1 456 ? 32.531 -14.969 -4.754 1 95.12 456 THR B O 1
ATOM 8798 N N . THR B 1 457 ? 30.391 -14.195 -5.109 1 96.56 457 THR B N 1
ATOM 8799 C CA . THR B 1 457 ? 30.719 -12.812 -4.777 1 96.56 457 THR B CA 1
ATOM 8800 C C . THR B 1 457 ? 31.234 -12.711 -3.348 1 96.56 457 THR B C 1
ATOM 8802 O O . THR B 1 457 ? 32.156 -11.945 -3.074 1 96.56 457 THR B O 1
ATOM 8805 N N . LEU B 1 458 ? 30.594 -13.469 -2.432 1 97.38 458 LEU B N 1
ATOM 8806 C CA . LEU B 1 458 ? 31.016 -13.562 -1.039 1 97.38 458 LEU B CA 1
ATOM 8807 C C . LEU B 1 458 ? 31.688 -14.906 -0.767 1 97.38 458 LEU B C 1
ATOM 8809 O O . LEU B 1 458 ? 31.297 -15.922 -1.351 1 97.38 458 LEU B O 1
ATOM 8813 N N . THR B 1 459 ? 32.625 -14.867 0.104 1 97 459 THR B N 1
ATOM 8814 C CA . THR B 1 459 ? 33.281 -16.125 0.473 1 97 459 THR B CA 1
ATOM 8815 C C . THR B 1 459 ? 32.969 -16.484 1.917 1 97 459 THR B C 1
ATOM 8817 O O . THR B 1 459 ? 32.906 -15.625 2.791 1 97 459 THR B O 1
ATOM 8820 N N . PRO B 1 460 ? 32.75 -17.781 2.162 1 96.31 460 PRO B N 1
ATOM 8821 C CA . PRO B 1 460 ? 32.312 -18.219 3.49 1 96.31 460 PRO B CA 1
ATOM 8822 C C . PRO B 1 460 ? 33.344 -17.891 4.586 1 96.31 460 PRO B C 1
ATOM 8824 O O . PRO B 1 460 ? 32.969 -17.781 5.754 1 96.31 460 PRO B O 1
ATOM 8827 N N . ASN B 1 461 ? 34.625 -17.688 4.27 1 95.44 461 ASN B N 1
ATOM 8828 C CA . ASN B 1 461 ? 35.656 -17.469 5.277 1 95.44 461 ASN B CA 1
ATOM 8829 C C . ASN B 1 461 ? 36 -15.984 5.426 1 95.44 461 ASN B C 1
ATOM 8831 O O . ASN B 1 461 ? 36.969 -15.625 6.121 1 95.44 461 ASN B O 1
ATOM 8835 N N . MET B 1 462 ? 35.25 -15.195 4.816 1 95.62 462 MET B N 1
ATOM 8836 C CA . MET B 1 462 ? 35.531 -13.766 4.902 1 95.62 462 MET B CA 1
ATOM 8837 C C . MET B 1 462 ? 35.344 -13.258 6.324 1 95.62 462 MET B C 1
ATOM 8839 O O . MET B 1 462 ? 34.406 -13.695 7.023 1 95.62 462 MET B O 1
ATOM 8843 N N . THR B 1 463 ? 36.188 -12.227 6.75 1 95.06 463 THR B N 1
ATOM 8844 C CA . THR B 1 463 ? 36.156 -11.781 8.141 1 95.06 463 THR B CA 1
ATOM 8845 C C . THR B 1 463 ? 35.969 -10.266 8.219 1 95.06 463 THR B C 1
ATOM 8847 O O . THR B 1 463 ? 35.688 -9.734 9.289 1 95.06 463 THR B O 1
ATOM 8850 N N . ASP B 1 464 ? 36.125 -9.57 7.137 1 96.94 464 ASP B N 1
ATOM 8851 C CA . ASP B 1 464 ? 35.969 -8.125 7.133 1 96.94 464 ASP B CA 1
ATOM 8852 C C . ASP B 1 464 ? 34.562 -7.742 6.652 1 96.94 464 ASP B C 1
ATOM 8854 O O . ASP B 1 464 ? 34.25 -7.891 5.469 1 96.94 464 ASP B O 1
ATOM 8858 N N . PHE B 1 465 ? 33.844 -7.234 7.562 1 96.44 465 PHE B N 1
ATOM 8859 C CA . PHE B 1 465 ? 32.438 -6.961 7.309 1 96.44 465 PHE B CA 1
ATOM 8860 C C . PHE B 1 465 ? 32.281 -5.871 6.254 1 96.44 465 PHE B C 1
ATOM 8862 O O . PHE B 1 465 ? 31.453 -6.004 5.336 1 96.44 465 PHE B O 1
ATOM 8869 N N . GLN B 1 466 ? 33.062 -4.809 6.301 1 97.31 466 GLN B N 1
ATOM 8870 C CA . GLN B 1 466 ? 32.938 -3.727 5.332 1 97.31 466 GLN B CA 1
ATOM 8871 C C . GLN B 1 466 ? 33.281 -4.207 3.924 1 97.31 466 GLN B C 1
ATOM 8873 O O . GLN B 1 466 ? 32.594 -3.824 2.957 1 97.31 466 GLN B O 1
ATOM 8878 N N . THR B 1 467 ? 34.25 -5 3.836 1 97.88 467 THR B N 1
ATOM 8879 C CA . THR B 1 467 ? 34.625 -5.555 2.535 1 97.88 467 THR B CA 1
ATOM 8880 C C . THR B 1 467 ? 33.469 -6.363 1.951 1 97.88 467 THR B C 1
ATOM 8882 O O . THR B 1 467 ? 33.188 -6.266 0.757 1 97.88 467 THR B O 1
ATOM 8885 N N . ALA B 1 468 ? 32.844 -7.188 2.771 1 98.19 468 ALA B N 1
ATOM 8886 C CA . ALA B 1 468 ? 31.703 -7.973 2.316 1 98.19 468 ALA B CA 1
ATOM 8887 C C . ALA B 1 468 ? 30.594 -7.066 1.792 1 98.19 468 ALA B C 1
ATOM 8889 O O . ALA B 1 468 ? 30.016 -7.328 0.731 1 98.19 468 ALA B O 1
ATOM 8890 N N . LEU B 1 469 ? 30.266 -5.992 2.514 1 98.25 469 LEU B N 1
ATOM 8891 C CA . LEU B 1 469 ? 29.234 -5.062 2.102 1 98.25 469 LEU B CA 1
ATOM 8892 C C . LEU B 1 469 ? 29.578 -4.395 0.779 1 98.25 469 LEU B C 1
ATOM 8894 O O . LEU B 1 469 ? 28.734 -4.246 -0.097 1 98.25 469 LEU B O 1
ATOM 8898 N N . ASP B 1 470 ? 30.844 -4.035 0.592 1 98.31 470 ASP B N 1
ATOM 8899 C CA . ASP B 1 470 ? 31.297 -3.383 -0.632 1 98.31 470 ASP B CA 1
ATOM 8900 C C . ASP B 1 470 ? 31.141 -4.309 -1.837 1 98.31 470 ASP B C 1
ATOM 8902 O O . ASP B 1 470 ? 30.812 -3.855 -2.936 1 98.31 470 ASP B O 1
ATOM 8906 N N . LEU B 1 471 ? 31.344 -5.547 -1.62 1 98.25 471 LEU B N 1
ATOM 8907 C CA . LEU B 1 471 ? 31.266 -6.527 -2.697 1 98.25 471 LEU B CA 1
ATOM 8908 C C . LEU B 1 471 ? 29.812 -6.711 -3.154 1 98.25 471 LEU B C 1
ATOM 8910 O O . LEU B 1 471 ? 29.578 -7.18 -4.266 1 98.25 471 LEU B O 1
ATOM 8914 N N . LEU B 1 472 ? 28.859 -6.344 -2.328 1 97.88 472 LEU B N 1
ATOM 8915 C CA . LEU B 1 472 ? 27.438 -6.523 -2.645 1 97.88 472 LEU B CA 1
ATOM 8916 C C . LEU B 1 472 ? 26.922 -5.371 -3.492 1 97.88 472 LEU B C 1
ATOM 8918 O O . LEU B 1 472 ? 25.844 -5.469 -4.098 1 97.88 472 LEU B O 1
ATOM 8922 N N . ILE B 1 473 ? 27.641 -4.242 -3.58 1 96.94 473 ILE B N 1
ATOM 8923 C CA . ILE B 1 473 ? 27.156 -3.004 -4.18 1 96.94 473 ILE B CA 1
ATOM 8924 C C . ILE B 1 473 ? 27.078 -3.162 -5.695 1 96.94 473 ILE B C 1
ATOM 8926 O O . ILE B 1 473 ? 26.047 -2.863 -6.305 1 96.94 473 ILE B O 1
ATOM 8930 N N . PRO B 1 474 ? 28.078 -3.791 -6.434 1 94.69 474 PRO B N 1
ATOM 8931 C CA . PRO B 1 474 ? 28.031 -3.844 -7.895 1 94.69 474 PRO B CA 1
ATOM 8932 C C . PRO B 1 474 ? 26.859 -4.684 -8.414 1 94.69 474 PRO B C 1
ATOM 8934 O O . PRO B 1 474 ? 26.328 -4.398 -9.484 1 94.69 474 PRO B O 1
ATOM 8937 N N . GLY B 1 475 ? 26.531 -5.648 -7.609 1 92.19 475 GLY B N 1
ATOM 8938 C CA . GLY B 1 475 ? 25.438 -6.512 -8.031 1 92.19 475 GLY B CA 1
ATOM 8939 C C . GLY B 1 475 ? 24.078 -5.949 -7.688 1 92.19 475 GLY B C 1
ATOM 8940 O O . GLY B 1 475 ? 23.047 -6.539 -8.039 1 92.19 475 GLY B O 1
ATOM 8941 N N . GLY B 1 476 ? 24.047 -4.805 -7.043 1 92.56 476 GLY B N 1
ATOM 8942 C CA . GLY B 1 476 ? 22.797 -4.164 -6.68 1 92.56 476 GLY B CA 1
ATOM 8943 C C . GLY B 1 476 ? 22.109 -4.816 -5.488 1 92.56 476 GLY B C 1
ATOM 8944 O O . GLY B 1 476 ? 20.906 -4.645 -5.285 1 92.56 476 GLY B O 1
ATOM 8945 N N . TRP B 1 477 ? 22.844 -5.613 -4.715 1 96.56 477 TRP B N 1
ATOM 8946 C CA . TRP B 1 477 ? 22.266 -6.297 -3.562 1 96.56 477 TRP B CA 1
ATOM 8947 C C . TRP B 1 477 ? 22 -5.316 -2.422 1 96.56 477 TRP B C 1
ATOM 8949 O O . TRP B 1 477 ? 21.109 -5.535 -1.601 1 96.56 477 TRP B O 1
ATOM 8959 N N . ILE B 1 478 ? 22.828 -4.27 -2.23 1 97 478 ILE B N 1
ATOM 8960 C CA . ILE B 1 478 ? 22.641 -3.057 -1.44 1 97 478 ILE B CA 1
ATOM 8961 C C . ILE B 1 478 ? 23.234 -1.86 -2.182 1 97 478 ILE B C 1
ATOM 8963 O O . ILE B 1 478 ? 23.906 -2.025 -3.195 1 97 478 ILE B O 1
ATOM 8967 N N . ASN B 1 479 ? 22.875 -0.711 -1.802 1 96 479 ASN B N 1
ATOM 8968 C CA . ASN B 1 479 ? 23.5 0.46 -2.406 1 96 479 ASN B CA 1
ATOM 8969 C C . ASN B 1 479 ? 24.594 1.038 -1.513 1 96 479 ASN B C 1
ATOM 8971 O O . ASN B 1 479 ? 24.844 0.524 -0.421 1 96 479 ASN B O 1
ATOM 8975 N N . GLU B 1 480 ? 25.281 2.035 -2.004 1 96.56 480 GLU B N 1
ATOM 8976 C CA . GLU B 1 480 ? 26.422 2.621 -1.302 1 96.56 480 GLU B CA 1
ATOM 8977 C C . GLU B 1 480 ? 25.984 3.211 0.04 1 96.56 480 GLU B C 1
ATOM 8979 O O . GLU B 1 480 ? 26.672 3.025 1.05 1 96.56 480 GLU B O 1
ATOM 8984 N N . LYS B 1 481 ? 24.891 3.877 0.039 1 95.19 481 LYS B N 1
ATOM 8985 C CA . LYS B 1 481 ? 24.406 4.496 1.271 1 95.19 481 LYS B CA 1
ATOM 8986 C C . LYS B 1 481 ? 24.094 3.441 2.328 1 95.19 481 LYS B C 1
ATOM 8988 O O . LYS B 1 481 ? 24.422 3.617 3.504 1 95.19 481 LYS B O 1
ATOM 8993 N N . GLN B 1 482 ? 23.453 2.363 1.952 1 96.38 482 GLN B N 1
ATOM 8994 C CA . GLN B 1 482 ? 23.156 1.263 2.867 1 96.38 482 GLN B CA 1
ATOM 8995 C C . GLN B 1 482 ? 24.453 0.655 3.414 1 96.38 482 GLN B C 1
ATOM 8997 O O . GLN B 1 482 ? 24.578 0.439 4.621 1 96.38 482 GLN B O 1
ATOM 9002 N N . ALA B 1 483 ? 25.406 0.428 2.512 1 96.69 483 ALA B N 1
ATOM 9003 C CA . ALA B 1 483 ? 26.672 -0.17 2.928 1 96.69 483 ALA B CA 1
ATOM 9004 C C . ALA B 1 483 ? 27.359 0.685 3.988 1 96.69 483 ALA B C 1
ATOM 9006 O O . ALA B 1 483 ? 27.953 0.156 4.934 1 96.69 483 ALA B O 1
ATOM 9007 N N . ASP B 1 484 ? 27.219 1.998 3.842 1 95.12 484 ASP B N 1
ATOM 9008 C CA . ASP B 1 484 ? 27.891 2.934 4.742 1 95.12 484 ASP B CA 1
ATOM 9009 C C . ASP B 1 484 ? 27.203 2.977 6.102 1 95.12 484 ASP B C 1
ATOM 9011 O O . ASP B 1 484 ? 27.812 3.342 7.105 1 95.12 484 ASP B O 1
ATOM 9015 N N . HIS B 1 485 ? 25.953 2.568 6.16 1 94 485 HIS B N 1
ATOM 9016 C CA . HIS B 1 485 ? 25.188 2.855 7.371 1 94 485 HIS B CA 1
ATOM 9017 C C . HIS B 1 485 ? 24.828 1.572 8.109 1 94 485 HIS B C 1
ATOM 9019 O O . HIS B 1 485 ? 24.359 1.617 9.25 1 94 485 HIS B O 1
ATOM 9025 N N . ILE B 1 486 ? 25.062 0.408 7.539 1 94.94 486 ILE B N 1
ATOM 9026 C CA . ILE B 1 486 ? 24.656 -0.87 8.117 1 94.94 486 ILE B CA 1
ATOM 9027 C C . ILE B 1 486 ? 25.453 -1.127 9.398 1 94.94 486 ILE B C 1
ATOM 9029 O O . ILE B 1 486 ? 24.875 -1.38 10.453 1 94.94 486 ILE B O 1
ATOM 9033 N N . ILE B 1 487 ? 26.781 -1.03 9.375 1 93.5 487 ILE B N 1
ATOM 9034 C CA . ILE B 1 487 ? 27.609 -1.328 10.531 1 93.5 487 ILE B CA 1
ATOM 9035 C C . ILE B 1 487 ? 27.344 -0.305 11.641 1 93.5 487 ILE B C 1
ATOM 9037 O O . ILE B 1 487 ? 27.078 -0.674 12.781 1 93.5 487 ILE B O 1
ATOM 9041 N N . PRO B 1 488 ? 27.266 1.041 11.312 1 92.25 488 PRO B N 1
ATOM 9042 C CA . PRO B 1 488 ? 27 2.033 12.359 1 92.25 488 PRO B CA 1
ATOM 9043 C C . PRO B 1 488 ? 25.625 1.864 13 1 92.25 488 PRO B C 1
ATOM 9045 O O . PRO B 1 488 ? 25.406 2.301 14.133 1 92.25 488 PRO B O 1
ATOM 9048 N N . SER B 1 489 ? 24.672 1.295 12.289 1 91 489 SER B N 1
ATOM 9049 C CA . SER B 1 489 ? 23.328 1.137 12.828 1 91 489 SER B CA 1
ATOM 9050 C C . SER B 1 489 ? 23.328 0.233 14.062 1 91 489 SER B C 1
ATOM 9052 O O . SER B 1 489 ? 22.422 0.318 14.898 1 91 489 SER B O 1
ATOM 9054 N N . GLY B 1 490 ? 24.203 -0.752 14.102 1 91 490 GLY B N 1
ATOM 9055 C CA . GLY B 1 490 ? 24.266 -1.707 15.195 1 91 490 GLY B CA 1
ATOM 9056 C C . GLY B 1 490 ? 23.172 -2.76 15.133 1 91 490 GLY B C 1
ATOM 9057 O O . GLY B 1 490 ? 22.953 -3.492 16.094 1 91 490 GLY B O 1
ATOM 9058 N N . LEU B 1 491 ? 22.484 -2.908 13.992 1 92.69 491 LEU B N 1
ATOM 9059 C CA . LEU B 1 491 ? 21.359 -3.826 13.891 1 92.69 491 LEU B CA 1
ATOM 9060 C C . LEU B 1 491 ? 21.828 -5.223 13.492 1 92.69 491 LEU B C 1
ATOM 9062 O O . LEU B 1 491 ? 21.156 -6.215 13.766 1 92.69 491 LEU B O 1
ATOM 9066 N N . TRP B 1 492 ? 22.906 -5.316 12.781 1 94.88 492 TRP B N 1
ATOM 9067 C CA . TRP B 1 492 ? 23.516 -6.582 12.391 1 94.88 492 TRP B CA 1
ATOM 9068 C C . TRP B 1 492 ? 24.859 -6.785 13.086 1 94.88 492 TRP B C 1
ATOM 9070 O O . TRP B 1 492 ? 25.891 -6.254 12.648 1 94.88 492 TRP B O 1
ATOM 9080 N N . LEU B 1 493 ? 24.906 -7.559 14.078 1 92.25 493 LEU B N 1
ATOM 9081 C CA . LEU B 1 493 ? 26.094 -7.75 14.891 1 92.25 493 LEU B CA 1
ATOM 9082 C C . LEU B 1 493 ? 26.781 -9.07 14.555 1 92.25 493 LEU B C 1
ATOM 9084 O O . LEU B 1 493 ? 26.125 -10.031 14.148 1 92.25 493 LEU B O 1
ATOM 9088 N N . ILE B 1 494 ? 28.062 -9.008 14.586 1 91.06 494 ILE B N 1
ATOM 9089 C CA . ILE B 1 494 ? 28.844 -10.227 14.391 1 91.06 494 ILE B CA 1
ATOM 9090 C C . ILE B 1 494 ? 29.266 -10.797 15.734 1 91.06 494 ILE B C 1
ATOM 9092 O O . ILE B 1 494 ? 29.844 -10.086 16.562 1 91.06 494 ILE B O 1
ATOM 9096 N N . SER B 1 495 ? 29.094 -12.109 15.922 1 75.19 495 SER B N 1
ATOM 9097 C CA . SER B 1 495 ? 29.5 -12.836 17.109 1 75.19 495 SER B CA 1
ATOM 9098 C C . SER B 1 495 ? 28.922 -12.219 18.375 1 75.19 495 SER B C 1
ATOM 9100 O O . SER B 1 495 ? 27.766 -11.789 18.375 1 75.19 495 SER B O 1
ATOM 9102 N N . ASN B 1 496 ? 29.516 -12.148 19.469 1 63.53 496 ASN B N 1
ATOM 9103 C CA . ASN B 1 496 ? 29.031 -11.828 20.797 1 63.53 496 ASN B CA 1
ATOM 9104 C C . ASN B 1 496 ? 29.031 -10.32 21.047 1 63.53 496 ASN B C 1
ATOM 9106 O O . ASN B 1 496 ? 29.281 -9.867 22.156 1 63.53 496 ASN B O 1
ATOM 9110 N N . GLU B 1 497 ? 28.797 -9.703 19.922 1 59.69 497 GLU B N 1
ATOM 9111 C CA . GLU B 1 497 ? 28.734 -8.258 20.156 1 59.69 497 GLU B CA 1
ATOM 9112 C C . GLU B 1 497 ? 27.516 -7.875 20.969 1 59.69 497 GLU B C 1
ATOM 9114 O O . GLU B 1 497 ? 26.562 -8.648 21.062 1 59.69 497 GLU B O 1
ATOM 9119 N N . THR B 1 498 ? 27.547 -6.801 21.719 1 54.81 498 THR B N 1
ATOM 9120 C CA . THR B 1 498 ? 26.531 -6.312 22.641 1 54.81 498 THR B CA 1
ATOM 9121 C C . THR B 1 498 ? 25.234 -5.996 21.906 1 54.81 498 THR B C 1
ATOM 9123 O O . THR B 1 498 ? 25.25 -5.309 20.875 1 54.81 498 THR B O 1
ATOM 9126 N N . PHE B 1 499 ? 24.094 -6.586 22.453 1 57.97 499 PHE B N 1
ATOM 9127 C CA . PHE B 1 499 ? 22.75 -6.574 21.906 1 57.97 499 PHE B CA 1
ATOM 9128 C C . PHE B 1 499 ? 22.062 -5.242 22.188 1 57.97 499 PHE B C 1
ATOM 9130 O O . PHE B 1 499 ? 22.234 -4.66 23.266 1 57.97 499 PHE B O 1
ATOM 9137 N N . HIS B 1 500 ? 21.75 -4.477 21.219 1 54.81 500 HIS B N 1
ATOM 9138 C CA . HIS B 1 500 ? 20.766 -3.398 21.375 1 54.81 500 HIS B CA 1
ATOM 9139 C C . HIS B 1 500 ? 19.406 -3.814 20.828 1 54.81 500 HIS B C 1
ATOM 9141 O O . HIS B 1 500 ? 19.297 -4.797 20.094 1 54.81 500 HIS B O 1
ATOM 9147 N N . ASN B 1 501 ? 18.375 -3.178 21.219 1 58.72 501 ASN B N 1
ATOM 9148 C CA . ASN B 1 501 ? 17.016 -3.451 20.766 1 58.72 501 ASN B CA 1
ATOM 9149 C C . ASN B 1 501 ? 16.922 -3.488 19.25 1 58.72 501 ASN B C 1
ATOM 9151 O O . ASN B 1 501 ? 17.406 -2.588 18.562 1 58.72 501 ASN B O 1
ATOM 9155 N N . GLY B 1 502 ? 16.484 -4.555 18.703 1 67.38 502 GLY B N 1
ATOM 9156 C CA . GLY B 1 502 ? 16.297 -4.75 17.266 1 67.38 502 GLY B CA 1
ATOM 9157 C C . GLY B 1 502 ? 17.5 -5.383 16.594 1 67.38 502 GLY B C 1
ATOM 9158 O O . GLY B 1 502 ? 17.438 -5.758 15.422 1 67.38 502 GLY B O 1
ATOM 9159 N N . SER B 1 503 ? 18.547 -5.543 17.406 1 80.69 503 SER B N 1
ATOM 9160 C CA . SER B 1 503 ? 19.766 -6.109 16.828 1 80.69 503 SER B CA 1
ATOM 9161 C C . SER B 1 503 ? 19.672 -7.629 16.734 1 80.69 503 SER B C 1
ATOM 9163 O O . SER B 1 503 ? 18.969 -8.266 17.516 1 80.69 503 SER B O 1
ATOM 9165 N N . THR B 1 504 ? 20.25 -8.125 15.758 1 87.94 504 THR B N 1
ATOM 9166 C CA . THR B 1 504 ? 20.422 -9.562 15.578 1 87.94 504 THR B CA 1
ATOM 9167 C C . THR B 1 504 ? 21.891 -9.93 15.492 1 87.94 504 THR B C 1
ATOM 9169 O O . THR B 1 504 ? 22.672 -9.25 14.812 1 87.94 504 THR B O 1
ATOM 9172 N N . SER B 1 505 ? 22.328 -10.906 16.219 1 91.12 505 SER B N 1
ATOM 9173 C CA . SER B 1 505 ? 23.703 -11.391 16.172 1 91.12 505 SER B CA 1
ATOM 9174 C C . SER B 1 505 ? 23.859 -12.547 15.195 1 91.12 505 SER B C 1
ATOM 9176 O O . SER B 1 505 ? 23 -13.438 15.133 1 91.12 505 SER B O 1
ATOM 9178 N N . TYR B 1 506 ? 24.891 -12.492 14.445 1 93.31 506 TYR B N 1
ATOM 9179 C CA . TYR B 1 506 ? 25.203 -13.516 13.453 1 93.31 506 TYR B CA 1
ATOM 9180 C C . TYR B 1 506 ? 26.531 -14.195 13.766 1 93.31 506 TYR B C 1
ATOM 9182 O O . TYR B 1 506 ? 27.453 -13.562 14.289 1 93.31 506 TYR B O 1
ATOM 9190 N N . PRO B 1 507 ? 26.672 -15.43 13.414 1 92 507 PRO B N 1
ATOM 9191 C CA . PRO B 1 507 ? 27.875 -16.188 13.766 1 92 507 PRO B CA 1
ATOM 9192 C C . PRO B 1 507 ? 29.109 -15.742 12.961 1 92 507 PRO B C 1
ATOM 9194 O O . PRO B 1 507 ? 30.234 -16.016 13.359 1 92 507 PRO B O 1
ATOM 9197 N N . SER B 1 508 ? 28.922 -15.133 11.781 1 94.56 508 SER B N 1
ATOM 9198 C CA . SER B 1 508 ? 30.047 -14.719 10.945 1 94.56 508 SER B CA 1
ATOM 9199 C C . SER B 1 508 ? 29.656 -13.539 10.055 1 94.56 508 SER B C 1
ATOM 9201 O O . SER B 1 508 ? 28.484 -13.211 9.922 1 94.56 508 SER B O 1
ATOM 9203 N N . VAL B 1 509 ? 30.688 -12.969 9.438 1 96.19 509 VAL B N 1
ATOM 9204 C CA . VAL B 1 509 ? 30.5 -11.914 8.453 1 96.19 509 VAL B CA 1
ATOM 9205 C C . VAL B 1 509 ? 29.734 -12.453 7.25 1 96.19 509 VAL B C 1
ATOM 9207 O O . VAL B 1 509 ? 28.875 -11.773 6.699 1 96.19 509 VAL B O 1
ATOM 9210 N N . TYR B 1 510 ? 30.062 -13.648 6.906 1 96.75 510 TYR B N 1
ATOM 9211 C CA . TYR B 1 510 ? 29.406 -14.273 5.777 1 96.75 510 TYR B CA 1
ATOM 9212 C C . TYR B 1 510 ? 27.906 -14.398 6.023 1 96.75 510 TYR B C 1
ATOM 9214 O O . TYR B 1 510 ? 27.094 -13.984 5.191 1 96.75 510 TYR B O 1
ATOM 9222 N N . ASN B 1 511 ? 27.531 -14.875 7.203 1 96.19 511 ASN B N 1
ATOM 9223 C CA . ASN B 1 511 ? 26.125 -15.047 7.555 1 96.19 511 ASN B CA 1
ATOM 9224 C C . ASN B 1 511 ? 25.391 -13.711 7.566 1 96.19 511 ASN B C 1
ATOM 9226 O O . ASN B 1 511 ? 24.281 -13.609 7.043 1 96.19 511 ASN B O 1
ATOM 9230 N N . ALA B 1 512 ? 26.016 -12.766 8.148 1 96.56 512 ALA B N 1
ATOM 9231 C CA . ALA B 1 512 ? 25.391 -11.445 8.227 1 96.56 512 ALA B CA 1
ATOM 9232 C C . ALA B 1 512 ? 25.188 -10.844 6.84 1 96.56 512 ALA B C 1
ATOM 9234 O O . ALA B 1 512 ? 24.125 -10.289 6.543 1 96.56 512 ALA B O 1
ATOM 9235 N N . SER B 1 513 ? 26.188 -10.984 6.008 1 97.88 513 SER B N 1
ATOM 9236 C CA . SER B 1 513 ? 26.141 -10.383 4.676 1 97.88 513 SER B CA 1
ATOM 9237 C C . SER B 1 513 ? 25.109 -11.07 3.801 1 97.88 513 SER B C 1
ATOM 9239 O O . SER B 1 513 ? 24.375 -10.398 3.055 1 97.88 513 SER B O 1
ATOM 9241 N N . ILE B 1 514 ? 24.969 -12.383 3.912 1 97.69 514 ILE B N 1
ATOM 9242 C CA . ILE B 1 514 ? 23.938 -13.133 3.193 1 97.69 514 ILE B CA 1
ATOM 9243 C C . ILE B 1 514 ? 22.547 -12.695 3.664 1 97.69 514 ILE B C 1
ATOM 9245 O O . ILE B 1 514 ? 21.641 -12.492 2.852 1 97.69 514 ILE B O 1
ATOM 9249 N N . LYS B 1 515 ? 22.453 -12.516 4.926 1 96.81 515 LYS B N 1
ATOM 9250 C CA . LYS B 1 515 ? 21.156 -12.125 5.473 1 96.81 515 LYS B CA 1
ATOM 9251 C C . LYS B 1 515 ? 20.766 -10.727 5.02 1 96.81 515 LYS B C 1
ATOM 9253 O O . LYS B 1 515 ? 19.625 -10.492 4.613 1 96.81 515 LYS B O 1
ATOM 9258 N N . ILE B 1 516 ? 21.719 -9.812 5.039 1 97.38 516 ILE B N 1
ATOM 9259 C CA . ILE B 1 516 ? 21.469 -8.43 4.648 1 97.38 516 ILE B CA 1
ATOM 9260 C C . ILE B 1 516 ? 21 -8.375 3.195 1 97.38 516 ILE B C 1
ATOM 9262 O O . ILE B 1 516 ? 20.016 -7.715 2.875 1 97.38 516 ILE B O 1
ATOM 9266 N N . SER B 1 517 ? 21.688 -9.055 2.346 1 97.94 517 SER B N 1
ATOM 9267 C CA . SER B 1 517 ? 21.312 -9.062 0.935 1 97.94 517 SER B CA 1
ATOM 9268 C C . SER B 1 517 ? 19.984 -9.766 0.716 1 97.94 517 SER B C 1
ATOM 9270 O O . SER B 1 517 ? 19.188 -9.359 -0.137 1 97.94 517 SER B O 1
ATOM 9272 N N . THR B 1 518 ? 19.672 -10.852 1.476 1 97.94 518 THR B N 1
ATOM 9273 C CA . THR B 1 518 ? 18.375 -11.523 1.417 1 97.94 518 THR B CA 1
ATOM 9274 C C . THR B 1 518 ? 17.25 -10.602 1.88 1 97.94 518 THR B C 1
ATOM 9276 O O . THR B 1 518 ? 16.203 -10.508 1.234 1 97.94 518 THR B O 1
ATOM 9279 N N . GLU B 1 519 ? 17.531 -9.883 2.994 1 97.12 519 GLU B N 1
ATOM 9280 C CA . GLU B 1 519 ? 16.547 -8.945 3.529 1 97.12 519 GLU B CA 1
ATOM 9281 C C . GLU B 1 519 ? 16.219 -7.848 2.523 1 97.12 519 GLU B C 1
ATOM 9283 O O . GLU B 1 519 ? 15.055 -7.613 2.203 1 97.12 519 GLU B O 1
ATOM 9288 N N . ASN B 1 520 ? 17.234 -7.262 1.957 1 97.25 520 ASN B N 1
ATOM 9289 C CA . ASN B 1 520 ? 17.062 -6.082 1.112 1 97.25 520 ASN B CA 1
ATOM 9290 C C . ASN B 1 520 ? 16.391 -6.438 -0.212 1 97.25 520 ASN B C 1
ATOM 9292 O O . ASN B 1 520 ? 15.727 -5.594 -0.82 1 97.25 520 ASN B O 1
ATOM 9296 N N . ASN B 1 521 ? 16.531 -7.695 -0.651 1 96.31 521 ASN B N 1
ATOM 9297 C CA . ASN B 1 521 ? 16.141 -7.988 -2.025 1 96.31 521 ASN B CA 1
ATOM 9298 C C . ASN B 1 521 ? 14.938 -8.938 -2.076 1 96.31 521 ASN B C 1
ATOM 9300 O O . ASN B 1 521 ? 14.258 -9.023 -3.098 1 96.31 521 ASN B O 1
ATOM 9304 N N . GLN B 1 522 ? 14.688 -9.648 -1.012 1 96.88 522 GLN B N 1
ATOM 9305 C CA . GLN B 1 522 ? 13.625 -10.648 -1.064 1 96.88 522 GLN B CA 1
ATOM 9306 C C . GLN B 1 522 ? 12.672 -10.5 0.118 1 96.88 522 GLN B C 1
ATOM 9308 O O . GLN B 1 522 ? 11.469 -10.273 -0.068 1 96.88 522 GLN B O 1
ATOM 9313 N N . GLU B 1 523 ? 13.203 -10.484 1.305 1 97.06 523 GLU B N 1
ATOM 9314 C CA . GLU B 1 523 ? 12.383 -10.562 2.512 1 97.06 523 GLU B CA 1
ATOM 9315 C C . GLU B 1 523 ? 11.625 -9.258 2.746 1 97.06 523 GLU B C 1
ATOM 9317 O O . GLU B 1 523 ? 10.414 -9.273 2.99 1 97.06 523 GLU B O 1
ATOM 9322 N N . CYS B 1 524 ? 12.375 -8.102 2.75 1 97.19 524 CYS B N 1
ATOM 9323 C CA . CYS B 1 524 ? 11.727 -6.82 3.01 1 97.19 524 CYS B CA 1
ATOM 9324 C C . CYS B 1 524 ? 10.711 -6.496 1.92 1 97.19 524 CYS B C 1
ATOM 9326 O O . CYS B 1 524 ? 9.57 -6.133 2.215 1 97.19 524 CYS B O 1
ATOM 9328 N N . PRO B 1 525 ? 11.039 -6.672 0.623 1 96.94 525 PRO B N 1
ATOM 9329 C CA . PRO B 1 525 ? 10.047 -6.434 -0.428 1 96.94 525 PRO B CA 1
ATOM 9330 C C . PRO B 1 525 ? 8.828 -7.348 -0.312 1 96.94 525 PRO B C 1
ATOM 9332 O O . PRO B 1 525 ? 7.695 -6.895 -0.489 1 96.94 525 PRO B O 1
ATOM 9335 N N . ASN B 1 526 ? 9.023 -8.633 -0.05 1 97.75 526 ASN B N 1
ATOM 9336 C CA . ASN B 1 526 ? 7.895 -9.539 0.103 1 97.75 526 ASN B CA 1
ATOM 9337 C C . ASN B 1 526 ? 7.023 -9.156 1.297 1 97.75 526 ASN B C 1
ATOM 9339 O O . ASN B 1 526 ? 5.797 -9.195 1.215 1 97.75 526 ASN B O 1
ATOM 9343 N N . GLY B 1 527 ? 7.688 -8.828 2.414 1 97.94 527 GLY B N 1
ATOM 9344 C CA . GLY B 1 527 ? 6.949 -8.375 3.582 1 97.94 527 GLY B CA 1
ATOM 9345 C C . GLY B 1 527 ? 6.051 -7.188 3.299 1 97.94 527 GLY B C 1
ATOM 9346 O O . GLY B 1 527 ? 4.875 -7.188 3.666 1 97.94 527 GLY B O 1
ATOM 9347 N N . ALA B 1 528 ? 6.605 -6.191 2.652 1 97.88 528 ALA B N 1
ATOM 9348 C CA . ALA B 1 528 ? 5.809 -5.027 2.279 1 97.88 528 ALA B CA 1
ATOM 9349 C C . ALA B 1 528 ? 4.648 -5.426 1.371 1 97.88 528 ALA B C 1
ATOM 9351 O O . ALA B 1 528 ? 3.52 -4.965 1.558 1 97.88 528 ALA B O 1
ATOM 9352 N N . TYR B 1 529 ? 4.934 -6.293 0.417 1 98.19 529 TYR B N 1
ATOM 9353 C CA . TYR B 1 529 ? 3.945 -6.734 -0.559 1 98.19 529 TYR B CA 1
ATOM 9354 C C . TYR B 1 529 ? 2.756 -7.395 0.129 1 98.19 529 TYR B C 1
ATOM 9356 O O . TYR B 1 529 ? 1.604 -7.031 -0.121 1 98.19 529 TYR B O 1
ATOM 9364 N N . VAL B 1 530 ? 2.975 -8.305 1.02 1 98.44 530 VAL B N 1
ATOM 9365 C CA . VAL B 1 530 ? 1.883 -9.055 1.626 1 98.44 530 VAL B CA 1
ATOM 9366 C C . VAL B 1 530 ? 1.172 -8.195 2.664 1 98.44 530 VAL B C 1
ATOM 9368 O O . VAL B 1 530 ? -0.042 -8.305 2.852 1 98.44 530 VAL B O 1
ATOM 9371 N N . MET B 1 531 ? 1.898 -7.305 3.369 1 98.44 531 MET B N 1
ATOM 9372 C CA . MET B 1 531 ? 1.258 -6.422 4.34 1 98.44 531 MET B CA 1
ATOM 9373 C C . MET B 1 531 ? 0.345 -5.418 3.646 1 98.44 531 MET B C 1
ATOM 9375 O O . MET B 1 531 ? -0.752 -5.133 4.129 1 98.44 531 MET B O 1
ATOM 9379 N N . VAL B 1 532 ? 0.796 -4.863 2.521 1 98.44 532 VAL B N 1
ATOM 9380 C CA . VAL B 1 532 ? -0.037 -3.943 1.758 1 98.44 532 VAL B CA 1
ATOM 9381 C C . VAL B 1 532 ? -1.273 -4.672 1.239 1 98.44 532 VAL B C 1
ATOM 9383 O O . VAL B 1 532 ? -2.389 -4.148 1.314 1 98.44 532 VAL B O 1
ATOM 9386 N N . GLY B 1 533 ? -1.065 -5.902 0.718 1 98.31 533 GLY B N 1
ATOM 9387 C CA . GLY B 1 533 ? -2.201 -6.695 0.274 1 98.31 533 GLY B CA 1
ATOM 9388 C C . GLY B 1 533 ? -3.223 -6.938 1.368 1 98.31 533 GLY B C 1
ATOM 9389 O O . GLY B 1 533 ? -4.43 -6.875 1.124 1 98.31 533 GLY B O 1
ATOM 9390 N N . ALA B 1 534 ? -2.766 -7.203 2.576 1 98.12 534 ALA B N 1
ATOM 9391 C CA . ALA B 1 534 ? -3.646 -7.457 3.713 1 98.12 534 ALA B CA 1
ATOM 9392 C C . ALA B 1 534 ? -4.375 -6.184 4.137 1 98.12 534 ALA B C 1
ATOM 9394 O O . ALA B 1 534 ? -5.59 -6.199 4.359 1 98.12 534 ALA B O 1
ATOM 9395 N N . ALA B 1 535 ? -3.648 -5.078 4.207 1 97.62 535 ALA B N 1
ATOM 9396 C CA . ALA B 1 535 ? -4.191 -3.809 4.684 1 97.62 535 ALA B CA 1
ATOM 9397 C C . ALA B 1 535 ? -5.305 -3.307 3.768 1 97.62 535 ALA B C 1
ATOM 9399 O O . ALA B 1 535 ? -6.242 -2.645 4.223 1 97.62 535 ALA B O 1
ATOM 9400 N N . THR B 1 536 ? -5.281 -3.648 2.516 1 97.44 536 THR B N 1
ATOM 9401 C CA . THR B 1 536 ? -6.215 -3.104 1.538 1 97.44 536 THR B CA 1
ATOM 9402 C C . THR B 1 536 ? -7.172 -4.184 1.044 1 97.44 536 THR B C 1
ATOM 9404 O O . THR B 1 536 ? -7.977 -3.941 0.139 1 97.44 536 THR B O 1
ATOM 9407 N N . VAL B 1 537 ? -7.027 -5.402 1.518 1 97 537 VAL B N 1
ATOM 9408 C CA . VAL B 1 537 ? -7.871 -6.535 1.156 1 97 537 VAL B CA 1
ATOM 9409 C C . VAL B 1 537 ? -7.879 -6.715 -0.36 1 97 537 VAL B C 1
ATOM 9411 O O . VAL B 1 537 ? -8.945 -6.809 -0.977 1 97 537 VAL B O 1
ATOM 9414 N N . ALA B 1 538 ? -6.656 -6.652 -0.901 1 97.62 538 ALA B N 1
ATOM 9415 C CA . ALA B 1 538 ? -6.512 -6.738 -2.352 1 97.62 538 ALA B CA 1
ATOM 9416 C C . ALA B 1 538 ? -6.836 -8.141 -2.854 1 97.62 538 ALA B C 1
ATOM 9418 O O . ALA B 1 538 ? -7.23 -8.32 -4.008 1 97.62 538 ALA B O 1
ATOM 9419 N N . PHE B 1 539 ? -6.676 -9.188 -1.983 1 98 539 PHE B N 1
ATOM 9420 C CA . PHE B 1 539 ? -6.879 -10.586 -2.342 1 98 539 PHE B CA 1
ATOM 9421 C C . PHE B 1 539 ? -7.969 -11.211 -1.481 1 98 539 PHE B C 1
ATOM 9423 O O . PHE B 1 539 ? -8.109 -10.875 -0.306 1 98 539 PHE B O 1
ATOM 9430 N N . PRO B 1 540 ? -8.734 -12.164 -2.037 1 96.5 540 PRO B N 1
ATOM 9431 C CA . PRO B 1 540 ? -9.758 -12.828 -1.229 1 96.5 540 PRO B CA 1
ATOM 9432 C C . PRO B 1 540 ? -9.164 -13.656 -0.086 1 96.5 540 PRO B C 1
ATOM 9434 O O . PRO B 1 540 ? -9.797 -13.805 0.963 1 96.5 540 PRO B O 1
ATOM 9437 N N . SER B 1 541 ? -7.953 -14.195 -0.319 1 97.5 541 SER B N 1
ATOM 9438 C CA . SER B 1 541 ? -7.191 -14.891 0.712 1 97.5 541 SER B CA 1
ATOM 9439 C C . SER B 1 541 ? -5.699 -14.859 0.413 1 97.5 541 SER B C 1
ATOM 9441 O O . SER B 1 541 ? -5.293 -14.812 -0.75 1 97.5 541 SER B O 1
ATOM 9443 N N . MET B 1 542 ? -4.934 -14.844 1.454 1 98.38 542 MET B N 1
ATOM 9444 C CA . MET B 1 542 ? -3.477 -14.875 1.339 1 98.38 542 MET B CA 1
ATOM 9445 C C . MET B 1 542 ? -2.875 -15.875 2.32 1 98.38 542 MET B C 1
ATOM 9447 O O . MET B 1 542 ? -3.297 -15.945 3.475 1 98.38 542 MET B O 1
ATOM 9451 N N . HIS B 1 543 ? -1.979 -16.641 1.877 1 98.88 543 HIS B N 1
ATOM 9452 C CA . HIS B 1 543 ? -1.163 -17.531 2.691 1 98.88 543 HIS B CA 1
ATOM 9453 C C . HIS B 1 543 ? 0.323 -17.328 2.424 1 98.88 543 HIS B C 1
ATOM 9455 O O . HIS B 1 543 ? 0.768 -17.391 1.276 1 98.88 543 HIS B O 1
ATOM 9461 N N . VAL B 1 544 ? 1.095 -17.047 3.467 1 98.69 544 VAL B N 1
ATOM 9462 C CA . VAL B 1 544 ? 2.514 -16.719 3.336 1 98.69 544 VAL B CA 1
ATOM 9463 C C . VAL B 1 544 ? 3.342 -17.703 4.168 1 98.69 544 VAL B C 1
ATOM 9465 O O . VAL B 1 544 ? 2.955 -18.062 5.281 1 98.69 544 VAL B O 1
ATOM 9468 N N . ALA B 1 545 ? 4.508 -18.172 3.627 1 98.31 545 ALA B N 1
ATOM 9469 C CA . ALA B 1 545 ? 5.301 -19.141 4.379 1 98.31 545 ALA B CA 1
ATOM 9470 C C . ALA B 1 545 ? 6.789 -18.969 4.102 1 98.31 545 ALA B C 1
ATOM 9472 O O . ALA B 1 545 ? 7.176 -18.422 3.066 1 98.31 545 ALA B O 1
ATOM 9473 N N . TYR B 1 546 ? 7.562 -19.453 5.062 1 96.12 546 TYR B N 1
ATOM 9474 C CA . TYR B 1 546 ? 8.969 -19.781 4.883 1 96.12 546 TYR B CA 1
ATOM 9475 C C . TYR B 1 546 ? 9.172 -21.281 4.762 1 96.12 546 TYR B C 1
ATOM 9477 O O . TYR B 1 546 ? 8.562 -22.062 5.5 1 96.12 546 TYR B O 1
ATOM 9485 N N . HIS B 1 547 ? 9.969 -21.609 3.762 1 97.12 547 HIS B N 1
ATOM 9486 C CA . HIS B 1 547 ? 10.523 -22.969 3.783 1 97.12 547 HIS B CA 1
ATOM 9487 C C . HIS B 1 547 ? 11.703 -23.062 4.738 1 97.12 547 HIS B C 1
ATOM 9489 O O . HIS B 1 547 ? 12.727 -22.391 4.539 1 97.12 547 HIS B O 1
ATOM 9495 N N . GLN B 1 548 ? 11.617 -23.875 5.719 1 95.81 548 GLN B N 1
ATOM 9496 C CA . GLN B 1 548 ? 12.727 -24.062 6.641 1 95.81 548 GLN B CA 1
ATOM 9497 C C . GLN B 1 548 ? 13.523 -25.328 6.297 1 95.81 548 GLN B C 1
ATOM 9499 O O . GLN B 1 548 ? 14.352 -25.781 7.086 1 95.81 548 GLN B O 1
ATOM 9504 N N . ARG B 1 549 ? 13.195 -25.875 5.188 1 95.25 549 ARG B N 1
ATOM 9505 C CA . ARG B 1 549 ? 13.906 -27.016 4.59 1 95.25 549 ARG B CA 1
ATOM 9506 C C . ARG B 1 549 ? 14.109 -26.797 3.094 1 95.25 549 ARG B C 1
ATOM 9508 O O . ARG B 1 549 ? 13.227 -26.266 2.412 1 95.25 549 ARG B O 1
ATOM 9515 N N . GLY B 1 550 ? 15.289 -27.094 2.623 1 92.81 550 GLY B N 1
ATOM 9516 C CA . GLY B 1 550 ? 15.609 -26.906 1.218 1 92.81 550 GLY B CA 1
ATOM 9517 C C . GLY B 1 550 ? 16.609 -27.938 0.693 1 92.81 550 GLY B C 1
ATOM 9518 O O . GLY B 1 550 ? 17.266 -28.625 1.474 1 92.81 550 GLY B O 1
ATOM 9519 N N . TYR B 1 551 ? 16.625 -28.141 -0.532 1 95.88 551 TYR B N 1
ATOM 9520 C CA . TYR B 1 551 ? 17.531 -29 -1.275 1 95.88 551 TYR B CA 1
ATOM 9521 C C . TYR B 1 551 ? 18.078 -28.281 -2.504 1 95.88 551 TYR B C 1
ATOM 9523 O O . TYR B 1 551 ? 17.328 -27.984 -3.445 1 95.88 551 TYR B O 1
ATOM 9531 N N . ALA B 1 552 ? 19.328 -28.031 -2.49 1 94.94 552 ALA B N 1
ATOM 9532 C CA . ALA B 1 552 ? 19.938 -27.219 -3.535 1 94.94 552 ALA B CA 1
ATOM 9533 C C . ALA B 1 552 ? 19.844 -27.891 -4.898 1 94.94 552 ALA B C 1
ATOM 9535 O O . ALA B 1 552 ? 19.969 -29.109 -4.996 1 94.94 552 ALA B O 1
ATOM 9536 N N . LEU B 1 553 ? 19.594 -27.062 -5.945 1 92.56 553 LEU B N 1
ATOM 9537 C CA . LEU B 1 553 ? 19.766 -27.578 -7.297 1 92.56 553 LEU B CA 1
ATOM 9538 C C . LEU B 1 553 ? 21.234 -27.906 -7.566 1 92.56 553 LEU B C 1
ATOM 9540 O O . LEU B 1 553 ? 22.125 -27.203 -7.102 1 92.56 553 LEU B O 1
ATOM 9544 N N . SER B 1 554 ? 21.469 -28.906 -8.289 1 81.75 554 SER B N 1
ATOM 9545 C CA . SER B 1 554 ? 22.797 -29.453 -8.484 1 81.75 554 SER B CA 1
ATOM 9546 C C . SER B 1 554 ? 23.734 -28.406 -9.086 1 81.75 554 SER B C 1
ATOM 9548 O O . SER B 1 554 ? 24.938 -28.375 -8.773 1 81.75 554 SER B O 1
ATOM 9550 N N . TYR B 1 555 ? 23.266 -27.484 -9.891 1 83.56 555 TYR B N 1
ATOM 9551 C CA . TYR B 1 555 ? 24.125 -26.531 -10.594 1 83.56 555 TYR B CA 1
ATOM 9552 C C . TYR B 1 555 ? 24.141 -25.188 -9.883 1 83.56 555 TYR B C 1
ATOM 9554 O O . TYR B 1 555 ? 24.828 -24.25 -10.305 1 83.56 555 TYR B O 1
ATOM 9562 N N . TYR B 1 556 ? 23.391 -25.062 -8.812 1 90.88 556 TYR B N 1
ATOM 9563 C CA . TYR B 1 556 ? 23.203 -23.766 -8.172 1 90.88 556 TYR B CA 1
ATOM 9564 C C . TYR B 1 556 ? 23.547 -23.828 -6.688 1 90.88 556 TYR B C 1
ATOM 9566 O O . TYR B 1 556 ? 22.766 -23.406 -5.84 1 90.88 556 TYR B O 1
ATOM 9574 N N . ASP B 1 557 ? 24.625 -24.516 -6.348 1 93.62 557 ASP B N 1
ATOM 9575 C CA . ASP B 1 557 ? 25.188 -24.688 -5.008 1 93.62 557 ASP B CA 1
ATOM 9576 C C . ASP B 1 557 ? 26.688 -24.469 -5.004 1 93.62 557 ASP B C 1
ATOM 9578 O O . ASP B 1 557 ? 27.469 -25.422 -4.887 1 93.62 557 ASP B O 1
ATOM 9582 N N . PHE B 1 558 ? 27.125 -23.297 -5.008 1 92.75 558 PHE B N 1
ATOM 9583 C CA . PHE B 1 558 ? 28.469 -22.906 -5.371 1 92.75 558 PHE B CA 1
ATOM 9584 C C . PHE B 1 558 ? 29.469 -23.297 -4.277 1 92.75 558 PHE B C 1
ATOM 9586 O O . PHE B 1 558 ? 30.641 -23.531 -4.555 1 92.75 558 PHE B O 1
ATOM 9593 N N . TYR B 1 559 ? 29.109 -23.359 -3.016 1 94.62 559 TYR B N 1
ATOM 9594 C CA . TYR B 1 559 ? 30.016 -23.719 -1.932 1 94.62 559 TYR B CA 1
ATOM 9595 C C . TYR B 1 559 ? 29.562 -25 -1.242 1 94.62 559 TYR B C 1
ATOM 9597 O O . TYR B 1 559 ? 30.062 -25.344 -0.17 1 94.62 559 TYR B O 1
ATOM 9605 N N . ASP B 1 560 ? 28.594 -25.688 -1.887 1 94.31 560 ASP B N 1
ATOM 9606 C CA . ASP B 1 560 ? 28.031 -26.922 -1.333 1 94.31 560 ASP B CA 1
ATOM 9607 C C . ASP B 1 560 ? 27.531 -26.703 0.088 1 94.31 560 ASP B C 1
ATOM 9609 O O . ASP B 1 560 ? 27.812 -27.484 0.989 1 94.31 560 ASP B O 1
ATOM 9613 N N . LEU B 1 561 ? 26.844 -25.609 0.249 1 95.38 561 LEU B N 1
ATOM 9614 C CA . LEU B 1 561 ? 26.391 -25.25 1.585 1 95.38 561 LEU B CA 1
ATOM 9615 C C . LEU B 1 561 ? 24.859 -25.172 1.631 1 95.38 561 LEU B C 1
ATOM 9617 O O . LEU B 1 561 ? 24.281 -24.891 2.684 1 95.38 561 LEU B O 1
ATOM 9621 N N . CYS B 1 562 ? 24.156 -25.469 0.522 1 96.5 562 CYS B N 1
ATOM 9622 C CA . CYS B 1 562 ? 22.719 -25.25 0.444 1 96.5 562 CYS B CA 1
ATOM 9623 C C . CYS B 1 562 ? 21.953 -26.562 0.614 1 96.5 562 CYS B C 1
ATOM 9625 O O . CYS B 1 562 ? 20.75 -26.625 0.353 1 96.5 562 CYS B O 1
ATOM 9627 N N . THR B 1 563 ? 22.641 -27.625 0.957 1 95.5 563 THR B N 1
ATOM 9628 C CA . THR B 1 563 ? 22.094 -28.953 1.249 1 95.5 563 THR B CA 1
ATOM 9629 C C . THR B 1 563 ? 22.844 -29.609 2.406 1 95.5 563 THR B C 1
ATOM 9631 O O . THR B 1 563 ? 24.078 -29.578 2.447 1 95.5 563 THR B O 1
ATOM 9634 N N . PHE B 1 564 ? 22.125 -30.203 3.439 1 95.06 564 PHE B N 1
ATOM 9635 C CA . PHE B 1 564 ? 22.844 -30.922 4.477 1 95.06 564 PHE B CA 1
ATOM 9636 C C . PHE B 1 564 ? 23.266 -32.312 3.984 1 95.06 564 PHE B C 1
ATOM 9638 O O . PHE B 1 564 ? 22.594 -32.906 3.133 1 95.06 564 PHE B O 1
ATOM 9645 N N . PRO B 1 565 ? 24.328 -32.875 4.496 1 95.56 565 PRO B N 1
ATOM 9646 C CA . PRO B 1 565 ? 24.844 -34.156 4.023 1 95.56 565 PRO B CA 1
ATOM 9647 C C . PRO B 1 565 ? 23.891 -35.312 4.328 1 95.56 565 PRO B C 1
ATOM 9649 O O . PRO B 1 565 ? 23.172 -35.281 5.324 1 95.56 565 PRO B O 1
ATOM 9652 N N . VAL B 1 566 ? 23.969 -36.312 3.439 1 96.81 566 VAL B N 1
ATOM 9653 C CA . VAL B 1 566 ? 23.156 -37.531 3.6 1 96.81 566 VAL B CA 1
ATOM 9654 C C . VAL B 1 566 ? 23.344 -38.094 5.008 1 96.81 566 VAL B C 1
ATOM 9656 O O . VAL B 1 566 ? 24.469 -38.25 5.473 1 96.81 566 VAL B O 1
ATOM 9659 N N . GLY B 1 567 ? 22.25 -38.25 5.691 1 96.88 567 GLY B N 1
ATOM 9660 C CA . GLY B 1 567 ? 22.25 -38.906 6.996 1 96.88 567 GLY B CA 1
ATOM 9661 C C . GLY B 1 567 ? 22.609 -37.969 8.125 1 96.88 567 GLY B C 1
ATOM 9662 O O . GLY B 1 567 ? 22.703 -38.375 9.281 1 96.88 567 GLY B O 1
ATOM 9663 N N . LYS B 1 568 ? 22.812 -36.656 7.82 1 96.75 568 LYS B N 1
ATOM 9664 C CA . LYS B 1 568 ? 23.234 -35.688 8.836 1 96.75 568 LYS B CA 1
ATOM 9665 C C . LYS B 1 568 ? 22.297 -34.5 8.875 1 96.75 568 LYS B C 1
ATOM 9667 O O . LYS B 1 568 ? 22.719 -33.344 8.664 1 96.75 568 LYS B O 1
ATOM 9672 N N . PRO B 1 569 ? 21.047 -34.719 9.25 1 93.62 569 PRO B N 1
ATOM 9673 C CA . PRO B 1 569 ? 20.031 -33.688 9.18 1 93.62 569 PRO B CA 1
ATOM 9674 C C . PRO B 1 569 ? 20.297 -32.531 10.156 1 93.62 569 PRO B C 1
ATOM 9676 O O . PRO B 1 569 ? 19.703 -31.469 10.039 1 93.62 569 PRO B O 1
ATOM 9679 N N . LYS B 1 570 ? 21.188 -32.688 11.18 1 92.94 570 LYS B N 1
ATOM 9680 C CA . LYS B 1 570 ? 21.469 -31.656 12.18 1 92.94 570 LYS B CA 1
ATOM 9681 C C . LYS B 1 570 ? 22.594 -30.734 11.719 1 92.94 570 LYS B C 1
ATOM 9683 O O . LYS B 1 570 ? 22.844 -29.688 12.344 1 92.94 570 LYS B O 1
ATOM 9688 N N . THR B 1 571 ? 23.266 -31.094 10.617 1 95.25 571 THR B N 1
ATOM 9689 C CA . THR B 1 571 ? 24.281 -30.203 10.078 1 95.25 571 THR B CA 1
ATOM 9690 C C . THR B 1 571 ? 23.656 -28.891 9.602 1 95.25 571 THR B C 1
ATOM 9692 O O . THR B 1 571 ? 22.734 -28.906 8.789 1 95.25 571 THR B O 1
ATOM 9695 N N . PRO B 1 572 ? 24.188 -27.812 10.164 1 93.44 572 PRO B N 1
ATOM 9696 C CA . PRO B 1 572 ? 23.672 -26.547 9.672 1 93.44 572 PRO B CA 1
ATOM 9697 C C . PRO B 1 572 ? 23.922 -26.328 8.18 1 93.44 572 PRO B C 1
ATOM 9699 O O . PRO B 1 572 ? 24.984 -26.719 7.672 1 93.44 572 PRO B O 1
ATOM 9702 N N . TYR B 1 573 ? 22.984 -25.812 7.48 1 95.69 573 TYR B N 1
ATOM 9703 C CA . TYR B 1 573 ? 23.078 -25.469 6.062 1 95.69 573 TYR B CA 1
ATOM 9704 C C . TYR B 1 573 ? 22.219 -24.266 5.73 1 95.69 573 TYR B C 1
ATOM 9706 O O . TYR B 1 573 ? 21.422 -23.812 6.562 1 95.69 573 TYR B O 1
ATOM 9714 N N . TYR B 1 574 ? 22.422 -23.703 4.582 1 96.38 574 TYR B N 1
ATOM 9715 C CA . TYR B 1 574 ? 21.625 -22.562 4.113 1 96.38 574 TYR B CA 1
ATOM 9716 C C . TYR B 1 574 ? 20.453 -23.031 3.256 1 96.38 574 TYR B C 1
ATOM 9718 O O . TYR B 1 574 ? 20.625 -23.875 2.369 1 96.38 574 TYR B O 1
ATOM 9726 N N . ARG B 1 575 ? 19.234 -22.625 3.582 1 96.88 575 ARG B N 1
ATOM 9727 C CA . ARG B 1 575 ? 18.109 -22.797 2.678 1 96.88 575 ARG B CA 1
ATOM 9728 C C . ARG B 1 575 ? 18.094 -21.719 1.596 1 96.88 575 ARG B C 1
ATOM 9730 O O . ARG B 1 575 ? 17.516 -20.656 1.78 1 96.88 575 ARG B O 1
ATOM 9737 N N . CYS B 1 576 ? 18.656 -22.062 0.496 1 97.25 576 CYS B N 1
ATOM 9738 C CA . CYS B 1 576 ? 19.031 -21.078 -0.521 1 97.25 576 CYS B CA 1
ATOM 9739 C C . CYS B 1 576 ? 17.906 -20.891 -1.537 1 97.25 576 CYS B C 1
ATOM 9741 O O . CYS B 1 576 ? 16.891 -21.578 -1.476 1 97.25 576 CYS B O 1
ATOM 9743 N N . HIS B 1 577 ? 18.109 -19.859 -2.406 1 97.69 577 HIS B N 1
ATOM 9744 C CA . HIS B 1 577 ? 17.219 -19.594 -3.531 1 97.69 577 HIS B CA 1
ATOM 9745 C C . HIS B 1 577 ? 17.047 -20.828 -4.398 1 97.69 577 HIS B C 1
ATOM 9747 O O . HIS B 1 577 ? 18.016 -21.5 -4.73 1 97.69 577 HIS B O 1
ATOM 9753 N N . SER B 1 578 ? 15.797 -21.25 -4.68 1 96.94 578 SER B N 1
ATOM 9754 C CA . SER B 1 578 ? 15.414 -22.344 -5.574 1 96.94 578 SER B CA 1
ATOM 9755 C C . SER B 1 578 ? 15.5 -23.688 -4.871 1 96.94 578 SER B C 1
ATOM 9757 O O . SER B 1 578 ? 15.258 -24.734 -5.48 1 96.94 578 SER B O 1
ATOM 9759 N N . SER B 1 579 ? 15.836 -23.672 -3.586 1 96.94 579 SER B N 1
ATOM 9760 C CA . SER B 1 579 ? 15.953 -24.938 -2.877 1 96.94 579 SER B CA 1
ATOM 9761 C C . SER B 1 579 ? 14.586 -25.547 -2.6 1 96.94 579 SER B C 1
ATOM 9763 O O . SER B 1 579 ? 14.484 -26.688 -2.131 1 96.94 579 SER B O 1
ATOM 9765 N N . ASP B 1 580 ? 13.531 -24.828 -2.906 1 97.5 580 ASP B N 1
ATOM 9766 C CA . ASP B 1 580 ? 12.164 -25.312 -2.721 1 97.5 580 ASP B CA 1
ATOM 9767 C C . ASP B 1 580 ? 11.672 -26.047 -3.963 1 97.5 580 ASP B C 1
ATOM 9769 O O . ASP B 1 580 ? 10.648 -26.734 -3.918 1 97.5 580 ASP B O 1
ATOM 9773 N N . LEU B 1 581 ? 12.375 -26.047 -5.07 1 98 581 LEU B N 1
ATOM 9774 C CA . LEU B 1 581 ? 11.828 -26.484 -6.348 1 98 581 LEU B CA 1
ATOM 9775 C C . LEU B 1 581 ? 11.773 -28.016 -6.414 1 98 581 LEU B C 1
ATOM 9777 O O . LEU B 1 581 ? 10.797 -28.578 -6.906 1 98 581 LEU B O 1
ATOM 9781 N N . TYR B 1 582 ? 12.867 -28.688 -5.887 1 96.62 582 TYR B N 1
ATOM 9782 C CA . TYR B 1 582 ? 12.781 -30.156 -5.805 1 96.62 582 TYR B CA 1
ATOM 9783 C C . TYR B 1 582 ? 11.625 -30.578 -4.91 1 96.62 582 TYR B C 1
ATOM 9785 O O . TYR B 1 582 ? 10.984 -31.609 -5.16 1 96.62 582 TYR B O 1
ATOM 9793 N N . GLU B 1 583 ? 11.359 -29.828 -3.879 1 96.62 583 GLU B N 1
ATOM 9794 C CA . GLU B 1 583 ? 10.273 -30.141 -2.957 1 96.62 583 GLU B CA 1
ATOM 9795 C C . GLU B 1 583 ? 8.914 -29.984 -3.633 1 96.62 583 GLU B C 1
ATOM 9797 O O . GLU B 1 583 ? 8.016 -30.812 -3.453 1 96.62 583 GLU B O 1
ATOM 9802 N N . VAL B 1 584 ? 8.75 -28.953 -4.387 1 98.25 584 VAL B N 1
ATOM 9803 C CA . VAL B 1 584 ? 7.473 -28.641 -5.023 1 98.25 584 VAL B CA 1
ATOM 9804 C C . VAL B 1 584 ? 7.203 -29.656 -6.141 1 98.25 584 VAL B C 1
ATOM 9806 O O . VAL B 1 584 ? 6.105 -30.219 -6.227 1 98.25 584 VAL B O 1
ATOM 9809 N N . PHE B 1 585 ? 8.211 -30.016 -6.949 1 98.12 585 PHE B N 1
ATOM 9810 C CA . PHE B 1 585 ? 7.98 -30.812 -8.141 1 98.12 585 PHE B CA 1
ATOM 9811 C C . PHE B 1 585 ? 8.273 -32.281 -7.875 1 98.12 585 PHE B C 1
ATOM 9813 O O . PHE B 1 585 ? 7.828 -33.156 -8.617 1 98.12 585 PHE B O 1
ATOM 9820 N N . GLY B 1 586 ? 9.094 -32.625 -6.867 1 96.56 586 GLY B N 1
ATOM 9821 C CA . GLY B 1 586 ? 9.453 -34 -6.559 1 96.56 586 GLY B CA 1
ATOM 9822 C C . GLY B 1 586 ? 10.344 -34.625 -7.609 1 96.56 586 GLY B C 1
ATOM 9823 O O . GLY B 1 586 ? 10.195 -35.812 -7.926 1 96.56 586 GLY B O 1
ATOM 9824 N N . THR B 1 587 ? 11.305 -33.906 -8.164 1 95.81 587 THR B N 1
ATOM 9825 C CA . THR B 1 587 ? 12.039 -34.375 -9.328 1 95.81 587 THR B CA 1
ATOM 9826 C C . THR B 1 587 ? 13.469 -34.75 -8.961 1 95.81 587 THR B C 1
ATOM 9828 O O . THR B 1 587 ? 14.352 -34.781 -9.82 1 95.81 587 THR B O 1
ATOM 9831 N N . TYR B 1 588 ? 13.734 -35.094 -7.676 1 93.69 588 TYR B N 1
ATOM 9832 C CA . TYR B 1 588 ? 15.062 -35.5 -7.199 1 93.69 588 TYR B CA 1
ATOM 9833 C C . TYR B 1 588 ? 15.648 -36.594 -8.055 1 93.69 588 TYR B C 1
ATOM 9835 O O . TYR B 1 588 ? 16.828 -36.562 -8.398 1 93.69 588 TYR B O 1
ATOM 9843 N N . TYR B 1 589 ? 14.82 -37.5 -8.422 1 93 589 TYR B N 1
ATOM 9844 C CA . TYR B 1 589 ? 15.242 -38.75 -9.047 1 93 589 TYR B CA 1
ATOM 9845 C C . TYR B 1 589 ? 15.688 -38.5 -10.484 1 93 589 TYR B C 1
ATOM 9847 O O . TYR B 1 589 ? 16.484 -39.281 -11.031 1 93 589 TYR B O 1
ATOM 9855 N N . ILE B 1 590 ? 15.203 -37.5 -11.102 1 95.12 590 ILE B N 1
ATOM 9856 C CA . ILE B 1 590 ? 15.578 -37.219 -12.484 1 95.12 590 ILE B CA 1
ATOM 9857 C C . ILE B 1 590 ? 17.047 -36.812 -12.539 1 95.12 590 ILE B C 1
ATOM 9859 O O . ILE B 1 590 ? 17.719 -37.031 -13.539 1 95.12 590 ILE B O 1
ATOM 9863 N N . PHE B 1 591 ? 17.547 -36.25 -11.438 1 93.25 591 PHE B N 1
ATOM 9864 C CA . PHE B 1 591 ? 18.938 -35.781 -11.375 1 93.25 591 PHE B CA 1
ATOM 9865 C C . PHE B 1 591 ? 19.75 -36.656 -10.422 1 93.25 591 PHE B C 1
ATOM 9867 O O . PHE B 1 591 ? 20.812 -36.219 -9.945 1 93.25 591 PHE B O 1
ATOM 9874 N N . ASP B 1 592 ? 19.297 -37.781 -10.023 1 92.25 592 ASP B N 1
ATOM 9875 C CA . ASP B 1 592 ? 19.969 -38.781 -9.211 1 92.25 592 ASP B CA 1
ATOM 9876 C C . ASP B 1 592 ? 20.359 -38.219 -7.848 1 92.25 592 ASP B C 1
ATOM 9878 O O . ASP B 1 592 ? 21.469 -38.469 -7.375 1 92.25 592 ASP B O 1
ATOM 9882 N N . GLN B 1 593 ? 19.531 -37.375 -7.355 1 93.69 593 GLN B N 1
ATOM 9883 C CA . GLN B 1 593 ? 19.781 -36.844 -6.023 1 93.69 593 GLN B CA 1
ATOM 9884 C C . GLN B 1 593 ? 19.406 -37.844 -4.945 1 93.69 593 GLN B C 1
ATOM 9886 O O . GLN B 1 593 ? 18.344 -38.469 -5.016 1 93.69 593 GLN B O 1
ATOM 9891 N N . PRO B 1 594 ? 20.203 -38.031 -3.955 1 94.75 594 PRO B N 1
ATOM 9892 C CA . PRO B 1 594 ? 19.906 -39.031 -2.914 1 94.75 594 PRO B CA 1
ATOM 9893 C C . PRO B 1 594 ? 18.875 -38.531 -1.908 1 94.75 594 PRO B C 1
ATOM 9895 O O . PRO B 1 594 ? 18.719 -37.312 -1.729 1 94.75 594 PRO B O 1
ATOM 9898 N N . ILE B 1 595 ? 18.172 -39.469 -1.311 1 96.25 595 ILE B N 1
ATOM 9899 C CA . ILE B 1 595 ? 17.422 -39.156 -0.101 1 96.25 595 ILE B CA 1
ATOM 9900 C C . ILE B 1 595 ? 18.391 -38.938 1.06 1 96.25 595 ILE B C 1
ATOM 9902 O O . ILE B 1 595 ? 19.141 -39.812 1.438 1 96.25 595 ILE B O 1
ATOM 9906 N N . ARG B 1 596 ? 18.375 -37.75 1.652 1 96.31 596 ARG B N 1
ATOM 9907 C CA . ARG B 1 596 ? 19.312 -37.438 2.727 1 96.31 596 ARG B CA 1
ATOM 9908 C C . ARG B 1 596 ? 18.875 -38.094 4.035 1 96.31 596 ARG B C 1
ATOM 9910 O O . ARG B 1 596 ? 19.688 -38.625 4.777 1 96.31 596 ARG B O 1
ATOM 9917 N N . VAL B 1 597 ? 17.547 -37.969 4.293 1 96.38 597 VAL B N 1
ATOM 9918 C CA . VAL B 1 597 ? 16.812 -38.625 5.367 1 96.38 597 VAL B CA 1
ATOM 9919 C C . VAL B 1 597 ? 15.383 -38.906 4.922 1 96.38 597 VAL B C 1
ATOM 9921 O O . VAL B 1 597 ? 14.883 -38.25 4 1 96.38 597 VAL B O 1
ATOM 9924 N N . PRO B 1 598 ? 14.688 -39.844 5.504 1 95.06 598 PRO B N 1
ATOM 9925 C CA . PRO B 1 598 ? 13.312 -40.125 5.098 1 95.06 598 PRO B CA 1
ATOM 9926 C C . PRO B 1 598 ? 12.398 -38.906 5.168 1 95.06 598 PRO B C 1
ATOM 9928 O O . PRO B 1 598 ? 11.461 -38.781 4.379 1 95.06 598 PRO B O 1
ATOM 9931 N N . GLU B 1 599 ? 12.68 -38.031 6.051 1 95.25 599 GLU B N 1
ATOM 9932 C CA . GLU B 1 599 ? 11.867 -36.844 6.25 1 95.25 599 GLU B CA 1
ATOM 9933 C C . GLU B 1 599 ? 11.883 -35.938 5.016 1 95.25 599 GLU B C 1
ATOM 9935 O O . GLU B 1 599 ? 11.016 -35.062 4.852 1 95.25 599 GLU B O 1
ATOM 9940 N N . ASP B 1 600 ? 12.906 -36.125 4.168 1 95.06 600 ASP B N 1
ATOM 9941 C CA . ASP B 1 600 ? 12.898 -35.406 2.906 1 95.06 600 ASP B CA 1
ATOM 9942 C C . ASP B 1 600 ? 11.695 -35.781 2.051 1 95.06 600 ASP B C 1
ATOM 9944 O O . ASP B 1 600 ? 11.062 -34.938 1.434 1 95.06 600 ASP B O 1
ATOM 9948 N N . ILE B 1 601 ? 11.438 -37.062 2.086 1 96.56 601 ILE B N 1
ATOM 9949 C CA . ILE B 1 601 ? 10.281 -37.562 1.348 1 96.56 601 ILE B CA 1
ATOM 9950 C C . ILE B 1 601 ? 9 -37 1.947 1 96.56 601 ILE B C 1
ATOM 9952 O O . ILE B 1 601 ? 8.133 -36.5 1.223 1 96.56 601 ILE B O 1
ATOM 9956 N N . TYR B 1 602 ? 8.938 -37 3.285 1 97.56 602 TYR B N 1
ATOM 9957 C CA . TYR B 1 602 ? 7.719 -36.594 3.975 1 97.56 602 TYR B CA 1
ATOM 9958 C C . TYR B 1 602 ? 7.473 -35.094 3.799 1 97.56 602 TYR B C 1
ATOM 9960 O O . TYR B 1 602 ? 6.328 -34.688 3.637 1 97.56 602 TYR B O 1
ATOM 9968 N N . TYR B 1 603 ? 8.539 -34.312 3.852 1 97.5 603 TYR B N 1
ATOM 9969 C CA . TYR B 1 603 ? 8.406 -32.875 3.621 1 97.5 603 TYR B CA 1
ATOM 9970 C C . TYR B 1 603 ? 7.941 -32.594 2.195 1 97.5 603 TYR B C 1
ATOM 9972 O O . TYR B 1 603 ? 7.047 -31.781 1.978 1 97.5 603 TYR B O 1
ATOM 9980 N N . THR B 1 604 ? 8.562 -33.281 1.249 1 97.5 604 THR B N 1
ATOM 9981 C CA . THR B 1 604 ? 8.18 -33.125 -0.149 1 97.5 604 THR B CA 1
ATOM 9982 C C . THR B 1 604 ? 6.711 -33.5 -0.344 1 97.5 604 THR B C 1
ATOM 9984 O O . THR B 1 604 ? 5.973 -32.781 -1.035 1 97.5 604 THR B O 1
ATOM 9987 N N . ASN B 1 605 ? 6.27 -34.594 0.324 1 97.94 605 ASN B N 1
ATOM 9988 C CA . ASN B 1 605 ? 4.867 -35 0.286 1 97.94 605 ASN B CA 1
ATOM 9989 C C . ASN B 1 605 ? 3.949 -33.875 0.771 1 97.94 605 ASN B C 1
ATOM 9991 O O . ASN B 1 605 ? 2.973 -33.531 0.102 1 97.94 605 ASN B O 1
ATOM 9995 N N . ALA B 1 606 ? 4.277 -33.312 1.892 1 98.31 606 ALA B N 1
ATOM 9996 C CA . ALA B 1 606 ? 3.453 -32.25 2.477 1 98.31 606 ALA B CA 1
ATOM 9997 C C . ALA B 1 606 ? 3.391 -31.031 1.559 1 98.31 606 ALA B C 1
ATOM 9999 O O . ALA B 1 606 ? 2.32 -30.453 1.358 1 98.31 606 ALA B O 1
ATOM 10000 N N . VAL B 1 607 ? 4.527 -30.641 1.011 1 98.5 607 VAL B N 1
ATOM 10001 C CA . VAL B 1 607 ? 4.598 -29.484 0.126 1 98.5 607 VAL B CA 1
ATOM 10002 C C . VAL B 1 607 ? 3.725 -29.719 -1.104 1 98.5 607 VAL B C 1
ATOM 10004 O O . VAL B 1 607 ? 2.887 -28.891 -1.451 1 98.5 607 VAL B O 1
ATOM 10007 N N . GLN B 1 608 ? 3.85 -30.875 -1.744 1 98.62 608 GLN B N 1
ATOM 10008 C CA . GLN B 1 608 ? 3.053 -31.188 -2.926 1 98.62 608 GLN B CA 1
ATOM 10009 C C . GLN B 1 608 ? 1.563 -31.203 -2.594 1 98.62 608 GLN B C 1
ATOM 10011 O O . GLN B 1 608 ? 0.74 -30.734 -3.377 1 98.62 608 GLN B O 1
ATOM 10016 N N . ASP B 1 609 ? 1.237 -31.812 -1.45 1 98.75 609 ASP B N 1
ATOM 10017 C CA . ASP B 1 609 ? -0.163 -31.875 -1.046 1 98.75 609 ASP B CA 1
ATOM 10018 C C . ASP B 1 609 ? -0.735 -30.484 -0.802 1 98.75 609 ASP B C 1
ATOM 10020 O O . ASP B 1 609 ? -1.883 -30.203 -1.157 1 98.75 609 ASP B O 1
ATOM 10024 N N . MET B 1 610 ? 0.028 -29.562 -0.221 1 98.75 610 MET B N 1
ATOM 10025 C CA . MET B 1 610 ? -0.419 -28.188 0.018 1 98.75 610 MET B CA 1
ATOM 10026 C C . MET B 1 610 ? -0.573 -27.438 -1.295 1 98.75 610 MET B C 1
ATOM 10028 O O . MET B 1 610 ? -1.536 -26.688 -1.476 1 98.75 610 MET B O 1
ATOM 10032 N N . TRP B 1 611 ? 0.338 -27.578 -2.219 1 98.81 611 TRP B N 1
ATOM 10033 C CA . TRP B 1 611 ? 0.229 -26.953 -3.533 1 98.81 611 TRP B CA 1
ATOM 10034 C C . TRP B 1 611 ? -0.988 -27.484 -4.289 1 98.81 611 TRP B C 1
ATOM 10036 O O . TRP B 1 611 ? -1.728 -26.703 -4.902 1 98.81 611 TRP B O 1
ATOM 10046 N N . GLY B 1 612 ? -1.178 -28.812 -4.23 1 98.75 612 GLY B N 1
ATOM 10047 C CA . GLY B 1 612 ? -2.357 -29.406 -4.848 1 98.75 612 GLY B CA 1
ATOM 10048 C C . GLY B 1 612 ? -3.656 -28.906 -4.238 1 98.75 612 GLY B C 1
ATOM 10049 O O . GLY B 1 612 ? -4.617 -28.625 -4.961 1 98.75 612 GLY B O 1
ATOM 10050 N N . SER B 1 613 ? -3.672 -28.812 -2.922 1 98.75 613 SER B N 1
ATOM 10051 C CA . SER B 1 613 ? -4.859 -28.328 -2.234 1 98.75 613 SER B CA 1
ATOM 10052 C C . SER B 1 613 ? -5.168 -26.891 -2.627 1 98.75 613 SER B C 1
ATOM 10054 O O . SER B 1 613 ? -6.328 -26.531 -2.855 1 98.75 613 SER B O 1
ATOM 10056 N N . PHE B 1 614 ? -4.117 -26.078 -2.645 1 98.62 614 PHE B N 1
ATOM 10057 C CA . PHE B 1 614 ? -4.305 -24.703 -3.055 1 98.62 614 PHE B CA 1
ATOM 10058 C C . PHE B 1 614 ? -4.848 -24.625 -4.477 1 98.62 614 PHE B C 1
ATOM 10060 O O . PHE B 1 614 ? -5.719 -23.797 -4.773 1 98.62 614 PHE B O 1
ATOM 10067 N N . ALA B 1 615 ? -4.312 -25.391 -5.375 1 98.62 615 ALA B N 1
ATOM 10068 C CA . ALA B 1 615 ? -4.809 -25.422 -6.746 1 98.62 615 ALA B CA 1
ATOM 10069 C C . ALA B 1 615 ? -6.289 -25.797 -6.789 1 98.62 615 ALA B C 1
ATOM 10071 O O . ALA B 1 615 ? -7.055 -25.219 -7.566 1 98.62 615 ALA B O 1
ATOM 10072 N N . ARG B 1 616 ? -6.719 -26.734 -5.984 1 97.56 616 ARG B N 1
ATOM 10073 C CA . ARG B 1 616 ? -8.078 -27.266 -5.996 1 97.56 616 ARG B CA 1
ATOM 10074 C C . ARG B 1 616 ? -9.055 -26.266 -5.363 1 97.56 616 ARG B C 1
ATOM 10076 O O . ARG B 1 616 ? -10.156 -26.078 -5.871 1 97.56 616 ARG B O 1
ATOM 10083 N N . THR B 1 617 ? -8.586 -25.578 -4.199 1 97 617 THR B N 1
ATOM 10084 C CA . THR B 1 617 ? -9.586 -24.875 -3.393 1 97 617 THR B CA 1
ATOM 10085 C C . THR B 1 617 ? -9.148 -23.453 -3.109 1 97 617 THR B C 1
ATOM 10087 O O . THR B 1 617 ? -9.93 -22.641 -2.602 1 97 617 THR B O 1
ATOM 10090 N N . GLY B 1 618 ? -7.941 -23.156 -3.418 1 97.25 618 GLY B N 1
ATOM 10091 C CA . GLY B 1 618 ? -7.383 -21.875 -3.027 1 97.25 618 GLY B CA 1
ATOM 10092 C C . GLY B 1 618 ? -6.895 -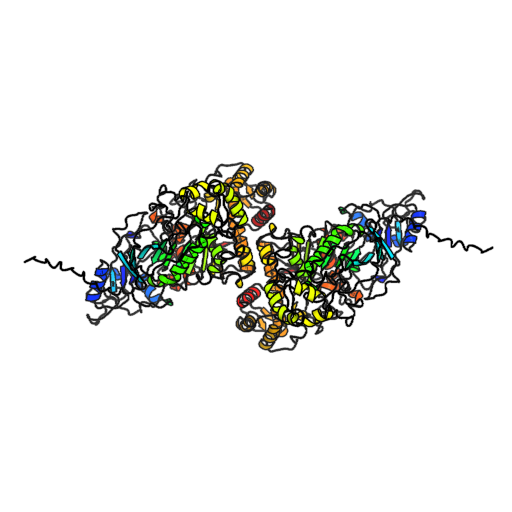21.844 -1.592 1 97.25 618 GLY B C 1
ATOM 10093 O O . GLY B 1 618 ? -6.461 -20.797 -1.1 1 97.25 618 GLY B O 1
ATOM 10094 N N . ASN B 1 619 ? -6.961 -22.953 -0.859 1 98.19 619 ASN B N 1
ATOM 10095 C CA . ASN B 1 619 ? -6.539 -23.109 0.527 1 98.19 619 ASN B CA 1
ATOM 10096 C C . ASN B 1 619 ? -5.473 -24.203 0.662 1 98.19 619 ASN B C 1
ATOM 10098 O O . ASN B 1 619 ? -5.711 -25.359 0.31 1 98.19 619 ASN B O 1
ATOM 10102 N N . PRO B 1 620 ? -4.301 -23.859 1.148 1 98.56 620 PRO B N 1
ATOM 10103 C CA . PRO B 1 620 ? -3.24 -24.859 1.245 1 98.56 620 PRO B CA 1
ATOM 10104 C C . PRO B 1 620 ? -3.502 -25.891 2.342 1 98.56 620 PRO B C 1
ATOM 10106 O O . PRO B 1 620 ? -2.807 -26.906 2.418 1 98.56 620 PRO B O 1
ATOM 10109 N N . ASN B 1 621 ? -4.406 -25.609 3.24 1 98.62 621 ASN B N 1
ATOM 10110 C CA . ASN B 1 621 ? -4.797 -26.625 4.215 1 98.62 621 ASN B CA 1
ATOM 10111 C C . ASN B 1 621 ? -5.547 -27.781 3.553 1 98.62 621 ASN B C 1
ATOM 10113 O O . ASN B 1 621 ? -6.664 -27.594 3.064 1 98.62 621 ASN B O 1
ATOM 10117 N N . VAL B 1 622 ? -4.977 -28.953 3.654 1 98.38 622 VAL B N 1
ATOM 10118 C CA . VAL B 1 622 ? -5.512 -30.109 2.939 1 98.38 622 VAL B CA 1
ATOM 10119 C C . VAL B 1 622 ? -6.66 -30.719 3.734 1 98.38 622 VAL B C 1
ATOM 10121 O O . VAL B 1 622 ? -6.539 -30.938 4.941 1 98.38 622 VAL B O 1
ATOM 10124 N N . GLU B 1 623 ? -7.699 -30.969 3.08 1 97.38 623 GLU B N 1
ATOM 10125 C CA . GLU B 1 623 ? -8.844 -31.609 3.734 1 97.38 623 GLU B CA 1
ATOM 10126 C C . GLU B 1 623 ? -8.484 -33 4.254 1 97.38 623 GLU B C 1
ATOM 10128 O O . GLU B 1 623 ? -7.891 -33.812 3.531 1 97.38 623 GLU B O 1
ATOM 10133 N N . ARG B 1 624 ? -8.859 -33.281 5.43 1 97.56 624 ARG B N 1
ATOM 10134 C CA . ARG B 1 624 ? -8.516 -34.531 6.066 1 97.56 624 ARG B CA 1
ATOM 10135 C C . ARG B 1 624 ? -9.102 -35.719 5.297 1 97.56 624 ARG B C 1
ATOM 10137 O O . ARG B 1 624 ? -8.445 -36.75 5.105 1 97.56 624 ARG B O 1
ATOM 10144 N N . GLU B 1 625 ? -10.359 -35.625 4.797 1 97.5 625 GLU B N 1
ATOM 10145 C CA . GLU B 1 625 ? -11.023 -36.688 4.062 1 97.5 625 GLU B CA 1
ATOM 10146 C C . GLU B 1 625 ? -10.289 -37 2.76 1 97.5 625 GLU B C 1
ATOM 10148 O O . GLU B 1 625 ? -10.234 -38.156 2.33 1 97.5 625 GLU B O 1
ATOM 10153 N N . TYR B 1 626 ? -9.734 -36 2.143 1 97.88 626 TYR B N 1
ATOM 10154 C CA . TYR B 1 626 ? -8.914 -36.188 0.954 1 97.88 626 TYR B CA 1
ATOM 10155 C C . TYR B 1 626 ? -7.68 -37.031 1.274 1 97.88 626 TYR B C 1
ATOM 10157 O O . TYR B 1 626 ? -7.355 -37.969 0.552 1 97.88 626 TYR B O 1
ATOM 10165 N N . LEU B 1 627 ? -7.027 -36.688 2.357 1 98.31 627 LEU B N 1
ATOM 10166 C CA . LEU B 1 627 ? -5.801 -37.375 2.752 1 98.31 627 LEU B CA 1
ATOM 10167 C C . LEU B 1 627 ? -6.09 -38.812 3.113 1 98.31 627 LEU B C 1
ATOM 10169 O O . LEU B 1 627 ? -5.305 -39.719 2.789 1 98.31 627 LEU B O 1
ATOM 10173 N N . ILE B 1 628 ? -7.223 -39.062 3.74 1 97.69 628 ILE B N 1
ATOM 10174 C CA . ILE B 1 628 ? -7.613 -40.438 4.098 1 97.69 628 ILE B CA 1
ATOM 10175 C C . ILE B 1 628 ? -7.895 -41.219 2.83 1 97.69 628 ILE B C 1
ATOM 10177 O O . ILE B 1 628 ? -7.41 -42.344 2.68 1 97.69 628 ILE B O 1
ATOM 10181 N N . ALA B 1 629 ? -8.586 -40.656 1.92 1 96.81 629 ALA B N 1
ATOM 10182 C CA . ALA B 1 629 ? -8.93 -41.344 0.675 1 96.81 629 ALA B CA 1
ATOM 10183 C C . ALA B 1 629 ? -7.672 -41.688 -0.111 1 96.81 629 ALA B C 1
ATOM 10185 O O . ALA B 1 629 ? -7.617 -42.75 -0.76 1 96.81 629 ALA B O 1
ATOM 10186 N N . ARG B 1 630 ? -6.645 -40.844 -0.06 1 97.44 630 ARG B N 1
ATOM 10187 C CA . ARG B 1 630 ? -5.41 -41.031 -0.815 1 97.44 630 ARG B CA 1
ATOM 10188 C C . ARG B 1 630 ? -4.438 -41.938 -0.059 1 97.44 630 ARG B C 1
ATOM 10190 O O . ARG B 1 630 ? -3.482 -42.469 -0.642 1 97.44 630 ARG B O 1
ATOM 10197 N N . GLY B 1 631 ? -4.668 -42.125 1.205 1 96.94 631 GLY B N 1
ATOM 10198 C CA . GLY B 1 631 ? -3.732 -42.875 2.047 1 96.94 631 GLY B CA 1
ATOM 10199 C C . GLY B 1 631 ? -2.48 -42.062 2.371 1 96.94 631 GLY B C 1
ATOM 10200 O O . GLY B 1 631 ? -1.396 -42.656 2.504 1 96.94 631 GLY B O 1
ATOM 10201 N N . TYR B 1 632 ? -2.568 -40.781 2.451 1 98 632 TYR B N 1
ATOM 10202 C CA . TYR B 1 632 ? -1.425 -39.906 2.652 1 98 632 TYR B CA 1
ATOM 10203 C C . TYR B 1 632 ? -1.189 -39.656 4.137 1 98 632 TYR B C 1
ATOM 10205 O O . TYR B 1 632 ? -1.326 -38.531 4.605 1 98 632 TYR B O 1
ATOM 10213 N N . ASN B 1 633 ? -0.701 -40.625 4.852 1 96.62 633 ASN B N 1
ATOM 10214 C CA . ASN B 1 633 ? -0.582 -40.625 6.305 1 96.62 633 ASN B CA 1
ATOM 10215 C C . ASN B 1 633 ? 0.477 -39.656 6.789 1 96.62 633 ASN B C 1
ATOM 10217 O O . ASN B 1 633 ? 0.32 -39.031 7.84 1 96.62 633 ASN B O 1
ATOM 10221 N N . THR B 1 634 ? 1.57 -39.469 6.09 1 96.81 634 THR B N 1
ATOM 10222 C CA . THR B 1 634 ? 2.625 -38.562 6.527 1 96.81 634 THR B CA 1
ATOM 10223 C C . THR B 1 634 ? 2.137 -37.125 6.504 1 96.81 634 THR B C 1
ATOM 10225 O O . THR B 1 634 ? 2.531 -36.312 7.344 1 96.81 634 THR B O 1
ATOM 10228 N N . THR B 1 635 ? 1.293 -36.812 5.539 1 97.88 635 THR B N 1
ATOM 10229 C CA . THR B 1 635 ? 0.728 -35.469 5.488 1 97.88 635 THR B CA 1
ATOM 10230 C C . THR B 1 635 ? -0.328 -35.281 6.574 1 97.88 635 THR B C 1
ATOM 10232 O O . THR B 1 635 ? -0.465 -34.188 7.137 1 97.88 635 THR B O 1
ATOM 10235 N N . ILE B 1 636 ? -1.097 -36.344 6.895 1 97.69 636 ILE B N 1
ATOM 10236 C CA . ILE B 1 636 ? -2.018 -36.281 8.023 1 97.69 636 ILE B CA 1
ATOM 10237 C C . ILE B 1 636 ? -1.25 -35.938 9.297 1 97.69 636 ILE B C 1
ATOM 10239 O O . ILE B 1 636 ? -1.677 -35.062 10.078 1 97.69 636 ILE B O 1
ATOM 10243 N N . GLN B 1 637 ? -0.117 -36.531 9.469 1 96.94 637 GLN B N 1
ATOM 10244 C CA . GLN B 1 637 ? 0.718 -36.25 10.633 1 96.94 637 GLN B CA 1
ATOM 10245 C C . GLN B 1 637 ? 1.263 -34.844 10.594 1 96.94 637 GLN B C 1
ATOM 10247 O O . GLN B 1 637 ? 1.346 -34.156 11.625 1 96.94 637 GLN B O 1
ATOM 10252 N N . PHE B 1 638 ? 1.644 -34.406 9.438 1 97.38 638 PHE B N 1
ATOM 10253 C CA . PHE B 1 638 ? 2.168 -33.062 9.242 1 97.38 638 PHE B CA 1
ATOM 10254 C C . PHE B 1 638 ? 1.171 -32 9.727 1 97.38 638 PHE B C 1
ATOM 10256 O O . PHE B 1 638 ? 1.556 -31.031 10.367 1 97.38 638 PHE B O 1
ATOM 10263 N N . PHE B 1 639 ? -0.118 -32.219 9.508 1 97.62 639 PHE B N 1
ATOM 10264 C CA . PHE B 1 639 ? -1.153 -31.219 9.805 1 97.62 639 PHE B CA 1
ATOM 10265 C C . PHE B 1 639 ? -1.739 -31.453 11.195 1 97.62 639 PHE B C 1
ATOM 10267 O O . PHE B 1 639 ? -2.646 -30.734 11.617 1 97.62 639 PHE B O 1
ATOM 10274 N N . ALA B 1 640 ? -1.306 -32.5 11.898 1 96.56 640 ALA B N 1
ATOM 10275 C CA . ALA B 1 640 ? -1.86 -32.781 13.219 1 96.56 640 ALA B CA 1
ATOM 10276 C C . ALA B 1 640 ? -1.658 -31.625 14.18 1 96.56 640 ALA B C 1
ATOM 10278 O O . ALA B 1 640 ? -0.528 -31.328 14.578 1 96.56 640 ALA B O 1
ATOM 10279 N N . GLY B 1 641 ? -2.732 -30.953 14.555 1 96 641 GLY B N 1
ATOM 10280 C CA . GLY B 1 641 ? -2.691 -29.859 15.508 1 96 641 GLY B CA 1
ATOM 10281 C C . GLY B 1 641 ? -2.191 -28.562 14.898 1 96 641 GLY B C 1
ATOM 10282 O O . GLY B 1 641 ? -1.781 -27.641 15.617 1 96 641 GLY B O 1
ATOM 10283 N N . TRP B 1 642 ? -2.139 -28.469 13.617 1 97.19 642 TRP B N 1
ATOM 10284 C CA . TRP B 1 642 ? -1.61 -27.281 12.93 1 97.19 642 TRP B CA 1
ATOM 10285 C C . TRP B 1 642 ? -2.445 -26.953 11.695 1 97.19 642 TRP B C 1
ATOM 10287 O O . TRP B 1 642 ? -3.062 -27.844 11.102 1 97.19 642 TRP B O 1
ATOM 10297 N N . ASN B 1 643 ? -2.516 -25.75 11.312 1 97.38 643 ASN B N 1
ATOM 10298 C CA . ASN B 1 643 ? -3.033 -25.266 10.031 1 97.38 643 ASN B CA 1
ATOM 10299 C C . ASN B 1 643 ? -2.223 -24.094 9.508 1 97.38 643 ASN B C 1
ATOM 10301 O O . ASN B 1 643 ? -1.54 -23.406 10.281 1 97.38 643 ASN B O 1
ATOM 10305 N N . TRP B 1 644 ? -2.125 -23.922 8.289 1 98.44 644 TRP B N 1
ATOM 10306 C CA . TRP B 1 644 ? -1.561 -22.719 7.672 1 98.44 644 TRP B CA 1
ATOM 10307 C C . TRP B 1 644 ? -2.5 -21.531 7.836 1 98.44 644 TRP B C 1
ATOM 10309 O O . TRP B 1 644 ? -3.557 -21.484 7.203 1 98.44 644 TRP B O 1
ATOM 10319 N N . PRO B 1 645 ? -2.127 -20.594 8.664 1 98 645 PRO B N 1
ATOM 10320 C CA . PRO B 1 645 ? -3.043 -19.469 8.906 1 98 645 PRO B CA 1
ATOM 10321 C C . PRO B 1 645 ? -3.201 -18.562 7.691 1 98 645 PRO B C 1
ATOM 10323 O O . PRO B 1 645 ? -2.25 -18.375 6.93 1 98 645 PRO B O 1
ATOM 10326 N N . GLU B 1 646 ? -4.438 -18.062 7.504 1 97.88 646 GLU B N 1
ATOM 10327 C CA . GLU B 1 646 ? -4.625 -17 6.523 1 97.88 646 GLU B CA 1
ATOM 10328 C C . GLU B 1 646 ? -3.945 -15.703 6.969 1 97.88 646 GLU B C 1
ATOM 10330 O O . GLU B 1 646 ? -4.012 -15.328 8.141 1 97.88 646 GLU B O 1
ATOM 10335 N N . PHE B 1 647 ? -3.227 -15.078 6.125 1 98.31 647 PHE B N 1
ATOM 10336 C CA . PHE B 1 647 ? -2.566 -13.805 6.387 1 98.31 647 PHE B CA 1
ATOM 10337 C C . PHE B 1 647 ? -3.521 -12.641 6.16 1 98.31 647 PHE B C 1
ATOM 10339 O O . PHE B 1 647 ? -4.004 -12.43 5.043 1 98.31 647 PHE B O 1
ATOM 10346 N N . THR B 1 648 ? -3.885 -11.891 7.184 1 96.94 648 THR B N 1
ATOM 10347 C CA . THR B 1 648 ? -4.77 -10.734 7.129 1 96.94 648 THR B CA 1
ATOM 10348 C C . THR B 1 648 ? -4.191 -9.57 7.938 1 96.94 648 THR B C 1
ATOM 10350 O O . THR B 1 648 ? -3.162 -9.719 8.594 1 96.94 648 THR B O 1
ATOM 10353 N N . ALA B 1 649 ? -4.84 -8.453 7.879 1 96 649 ALA B N 1
ATOM 10354 C CA . ALA B 1 649 ? -4.371 -7.281 8.617 1 96 649 ALA B CA 1
ATOM 10355 C C . ALA B 1 649 ? -4.449 -7.523 10.125 1 96 649 ALA B C 1
ATOM 10357 O O . ALA B 1 649 ? -3.641 -6.984 10.891 1 96 649 ALA B O 1
ATOM 10358 N N . SER B 1 650 ? -5.379 -8.383 10.586 1 93.88 650 SER B N 1
ATOM 10359 C CA . SER B 1 650 ? -5.547 -8.656 12.008 1 93.88 650 SER B CA 1
ATOM 10360 C C . SER B 1 650 ? -4.734 -9.875 12.43 1 93.88 650 SER B C 1
ATOM 10362 O O . SER B 1 650 ? -4.633 -10.172 13.625 1 93.88 650 SER B O 1
ATOM 10364 N N . ASN B 1 651 ? -4.191 -10.594 11.453 1 94.81 651 ASN B N 1
ATOM 10365 C CA . ASN B 1 651 ? -3.414 -11.805 11.703 1 94.81 651 ASN B CA 1
ATOM 10366 C C . ASN B 1 651 ? -2.221 -11.906 10.758 1 94.81 651 ASN B C 1
ATOM 10368 O O . ASN B 1 651 ? -2.242 -12.695 9.812 1 94.81 651 ASN B O 1
ATOM 10372 N N . MET B 1 652 ? -1.114 -11.219 11.125 1 96.12 652 MET B N 1
ATOM 10373 C CA . MET B 1 652 ? 0.071 -11.219 10.273 1 96.12 652 MET B CA 1
ATOM 10374 C C . MET B 1 652 ? 1.052 -12.297 10.703 1 96.12 652 MET B C 1
ATOM 10376 O O . MET B 1 652 ? 2.162 -12 11.141 1 96.12 652 MET B O 1
ATOM 10380 N N . VAL B 1 653 ? 0.601 -13.562 10.438 1 97.38 653 VAL B N 1
ATOM 10381 C CA . VAL B 1 653 ? 1.353 -14.742 10.836 1 97.38 653 VAL B CA 1
ATOM 10382 C C . VAL B 1 653 ? 1.674 -15.594 9.609 1 97.38 653 VAL B C 1
ATOM 10384 O O . VAL B 1 653 ? 0.802 -15.836 8.773 1 97.38 653 VAL B O 1
ATOM 10387 N N . LEU B 1 654 ? 2.922 -15.992 9.469 1 97.94 654 LEU B N 1
ATOM 10388 C CA . LEU B 1 654 ? 3.396 -16.859 8.383 1 97.94 654 LEU B CA 1
ATOM 10389 C C . LEU B 1 654 ? 3.547 -18.297 8.867 1 97.94 654 LEU B C 1
ATOM 10391 O O . LEU B 1 654 ? 3.805 -18.531 10.047 1 97.94 654 LEU B O 1
ATOM 10395 N N . ALA B 1 655 ? 3.361 -19.188 7.938 1 98.38 655 ALA B N 1
ATOM 10396 C CA . ALA B 1 655 ? 3.723 -20.578 8.211 1 98.38 655 ALA B CA 1
ATOM 10397 C C . ALA B 1 655 ? 5.23 -20.781 8.125 1 98.38 655 ALA B C 1
ATOM 10399 O O . ALA B 1 655 ? 5.887 -20.234 7.23 1 98.38 655 ALA B O 1
ATOM 10400 N N . ASP B 1 656 ? 5.801 -21.484 9.094 1 97.25 656 ASP B N 1
ATOM 10401 C CA . ASP B 1 656 ? 7.164 -22 9.055 1 97.25 656 ASP B CA 1
ATOM 10402 C C . ASP B 1 656 ? 7.184 -23.484 8.719 1 97.25 656 ASP B C 1
ATOM 10404 O O . ASP B 1 656 ? 7.047 -24.328 9.609 1 97.25 656 ASP B O 1
ATOM 10408 N N . LEU B 1 657 ? 7.418 -23.766 7.445 1 97.94 657 LEU B N 1
ATOM 10409 C CA . LEU B 1 657 ? 7.27 -25.125 6.961 1 97.94 657 LEU B CA 1
ATOM 10410 C C . LEU B 1 657 ? 8.516 -25.953 7.254 1 97.94 657 LEU B C 1
ATOM 10412 O O . LEU B 1 657 ? 9.609 -25.609 6.789 1 97.94 657 LEU B O 1
ATOM 10416 N N . GLN B 1 658 ? 8.297 -26.906 7.93 1 95.25 658 GLN B N 1
ATOM 10417 C CA . GLN B 1 658 ? 9.336 -27.844 8.328 1 95.25 658 GLN B CA 1
ATOM 10418 C C . GLN B 1 658 ? 8.742 -29.203 8.656 1 95.25 658 GLN B C 1
ATOM 10420 O O . GLN B 1 658 ? 7.535 -29.328 8.875 1 95.25 658 GLN B O 1
ATOM 10425 N N . TYR B 1 659 ? 9.461 -30.219 8.531 1 93.31 659 TYR B N 1
ATOM 10426 C CA . TYR B 1 659 ? 9.047 -31.531 8.984 1 93.31 659 TYR B CA 1
ATOM 10427 C C . TYR B 1 659 ? 9.852 -31.969 10.203 1 93.31 659 TYR B C 1
ATOM 10429 O O . TYR B 1 659 ? 11.07 -31.766 10.258 1 93.31 659 TYR B O 1
ATOM 10437 N N . PRO B 1 660 ? 9.32 -32.594 11.25 1 89.5 660 PRO B N 1
ATOM 10438 C CA . PRO B 1 660 ? 7.984 -33.188 11.258 1 89.5 660 PRO B CA 1
ATOM 10439 C C . PRO B 1 660 ? 6.898 -32.188 11.641 1 89.5 660 PRO B C 1
ATOM 10441 O O . PRO B 1 660 ? 5.715 -32.438 11.398 1 89.5 660 PRO B O 1
ATOM 10444 N N . ARG B 1 661 ? 7.281 -31.047 12.219 1 89.12 661 ARG B N 1
ATOM 10445 C CA . ARG B 1 661 ? 6.234 -30.141 12.688 1 89.12 661 ARG B CA 1
ATOM 10446 C C . ARG B 1 661 ? 6.441 -28.734 12.141 1 89.12 661 ARG B C 1
ATOM 10448 O O . ARG B 1 661 ? 7.441 -28.078 12.445 1 89.12 661 ARG B O 1
ATOM 10455 N N . PRO B 1 662 ? 5.461 -28.297 11.305 1 96.62 662 PRO B N 1
ATOM 10456 C CA . PRO B 1 662 ? 5.508 -26.891 10.898 1 96.62 662 PRO B CA 1
ATOM 10457 C C . PRO B 1 662 ? 5.18 -25.938 12.039 1 96.62 662 PRO B C 1
ATOM 10459 O O . PRO B 1 662 ? 4.648 -26.359 13.07 1 96.62 662 PRO B O 1
ATOM 10462 N N . GLY B 1 663 ? 5.641 -24.719 11.953 1 97.44 663 GLY B N 1
ATOM 10463 C CA . GLY B 1 663 ? 5.383 -23.703 12.961 1 97.44 663 GLY B CA 1
ATOM 10464 C C . GLY B 1 663 ? 4.828 -22.406 12.383 1 97.44 663 GLY B C 1
ATOM 10465 O O . GLY B 1 663 ? 4.242 -22.406 11.297 1 97.44 663 GLY B O 1
ATOM 10466 N N . TYR B 1 664 ? 4.848 -21.406 13.242 1 97.38 664 TYR B N 1
ATOM 10467 C CA . TYR B 1 664 ? 4.398 -20.062 12.883 1 97.38 664 TYR B CA 1
ATOM 10468 C C . TYR B 1 664 ? 5.508 -19.047 13.094 1 97.38 664 TYR B C 1
ATOM 10470 O O . TYR B 1 664 ? 6.398 -19.25 13.922 1 97.38 664 TYR B O 1
ATOM 10478 N N . THR B 1 665 ? 5.539 -18.031 12.367 1 95.38 665 THR B N 1
ATOM 10479 C CA . THR B 1 665 ? 6.418 -16.891 12.602 1 95.38 665 THR B CA 1
ATOM 10480 C C . THR B 1 665 ? 5.746 -15.586 12.164 1 95.38 665 THR B C 1
ATOM 10482 O O . THR B 1 665 ? 4.824 -15.602 11.344 1 95.38 665 THR B O 1
ATOM 10485 N N . ASP B 1 666 ? 6.172 -14.461 12.711 1 93.31 666 ASP B N 1
ATOM 10486 C CA . ASP B 1 666 ? 5.73 -13.148 12.25 1 93.31 666 ASP B CA 1
ATOM 10487 C C . ASP B 1 666 ? 6.465 -12.734 10.984 1 93.31 666 ASP B C 1
ATOM 10489 O O . ASP B 1 666 ? 7.367 -13.438 10.516 1 93.31 666 ASP B O 1
ATOM 10493 N N . VAL B 1 667 ? 6.016 -11.617 10.375 1 93.88 667 VAL B N 1
ATOM 10494 C CA . VAL B 1 667 ? 6.793 -11.039 9.281 1 93.88 667 VAL B CA 1
ATOM 10495 C C . VAL B 1 667 ? 8.211 -10.727 9.766 1 93.88 667 VAL B C 1
ATOM 10497 O O . VAL B 1 667 ? 8.391 -10 10.742 1 93.88 667 VAL B O 1
ATOM 10500 N N . PRO B 1 668 ? 9.156 -11.227 9.156 1 89.38 668 PRO B N 1
ATOM 10501 C CA . PRO B 1 668 ? 10.5 -11.195 9.742 1 89.38 668 PRO B CA 1
ATOM 10502 C C . PRO B 1 668 ? 11.188 -9.844 9.562 1 89.38 668 PRO B C 1
ATOM 10504 O O . PRO B 1 668 ? 10.93 -9.141 8.578 1 89.38 668 PRO B O 1
ATOM 10507 N N . ASP B 1 669 ? 12.031 -9.508 10.539 1 92.62 669 ASP B N 1
ATOM 10508 C CA . ASP B 1 669 ? 13.102 -8.516 10.469 1 92.62 669 ASP B CA 1
ATOM 10509 C C . ASP B 1 669 ? 12.555 -7.145 10.07 1 92.62 669 ASP B C 1
ATOM 10511 O O . ASP B 1 669 ? 13.164 -6.43 9.281 1 92.62 669 ASP B O 1
ATOM 10515 N N . LEU B 1 670 ? 11.383 -6.812 10.586 1 94.25 670 LEU B N 1
ATOM 10516 C CA . LEU B 1 670 ? 10.711 -5.57 10.211 1 94.25 670 LEU B CA 1
ATOM 10517 C C . LEU B 1 670 ? 11.555 -4.359 10.594 1 94.25 670 LEU B C 1
ATOM 10519 O O . LEU B 1 670 ? 11.555 -3.346 9.891 1 94.25 670 LEU B O 1
ATOM 10523 N N . GLU B 1 671 ? 12.352 -4.395 11.695 1 93.19 671 GLU B N 1
ATOM 10524 C CA . GLU B 1 671 ? 13.219 -3.283 12.07 1 93.19 671 GLU B CA 1
ATOM 10525 C C . GLU B 1 671 ? 14.383 -3.139 11.094 1 93.19 671 GLU B C 1
ATOM 10527 O O . GLU B 1 671 ? 14.781 -2.021 10.766 1 93.19 671 GLU B O 1
ATOM 10532 N N . HIS B 1 672 ? 14.961 -4.312 10.672 1 95.25 672 HIS B N 1
ATOM 10533 C CA . HIS B 1 672 ? 15.977 -4.281 9.625 1 95.25 672 HIS B CA 1
ATOM 10534 C C . HIS B 1 672 ? 15.43 -3.668 8.344 1 95.25 672 HIS B C 1
ATOM 10536 O O . HIS B 1 672 ? 16.094 -2.828 7.723 1 95.25 672 HIS B O 1
ATOM 10542 N N . CYS B 1 673 ? 14.234 -4.121 7.988 1 95.75 673 CYS B N 1
ATOM 10543 C CA . CYS B 1 673 ? 13.617 -3.645 6.758 1 95.75 673 CYS B CA 1
ATOM 10544 C C . CYS B 1 673 ? 13.383 -2.141 6.816 1 95.75 673 CYS B C 1
ATOM 10546 O O . CYS B 1 673 ? 13.594 -1.436 5.828 1 95.75 673 CYS B O 1
ATOM 10548 N N . ARG B 1 674 ? 12.906 -1.648 7.965 1 94.81 674 ARG B N 1
ATOM 10549 C CA . ARG B 1 674 ? 12.68 -0.219 8.148 1 94.81 674 ARG B CA 1
ATOM 10550 C C . ARG B 1 674 ? 13.969 0.569 7.961 1 94.81 674 ARG B C 1
ATOM 10552 O O . ARG B 1 674 ? 13.984 1.594 7.273 1 94.81 674 ARG B O 1
ATOM 10559 N N . TYR B 1 675 ? 15.102 0.119 8.523 1 93.19 675 TYR B N 1
ATOM 10560 C CA . TYR B 1 675 ? 16.391 0.803 8.414 1 93.19 675 TYR B CA 1
ATOM 10561 C C . TYR B 1 675 ? 16.891 0.787 6.973 1 93.19 675 TYR B C 1
ATOM 10563 O O . TYR B 1 675 ? 17.359 1.807 6.461 1 93.19 675 TYR B O 1
ATOM 10571 N N . LEU B 1 676 ? 16.797 -0.417 6.32 1 95.06 676 LEU B N 1
ATOM 10572 C CA . LEU B 1 676 ? 17.266 -0.554 4.945 1 95.06 676 LEU B CA 1
ATOM 10573 C C . LEU B 1 676 ? 16.469 0.345 4.004 1 95.06 676 LEU B C 1
ATOM 10575 O O . LEU B 1 676 ? 17.031 0.922 3.07 1 95.06 676 LEU B O 1
ATOM 10579 N N . ALA B 1 677 ? 15.219 0.457 4.242 1 92.81 677 ALA B N 1
ATOM 10580 C CA . ALA B 1 677 ? 14.367 1.306 3.412 1 92.81 677 ALA B CA 1
ATOM 10581 C C . ALA B 1 677 ? 14.727 2.779 3.586 1 92.81 677 ALA B C 1
ATOM 10583 O O . ALA B 1 677 ? 14.734 3.543 2.619 1 92.81 677 ALA B O 1
ATOM 10584 N N . LYS B 1 678 ? 15 3.248 4.801 1 87.62 678 LYS B N 1
ATOM 10585 C CA . LYS B 1 678 ? 15.352 4.633 5.098 1 87.62 678 LYS B CA 1
ATOM 10586 C C . LYS B 1 678 ? 16.656 5.031 4.402 1 87.62 678 LYS B C 1
ATOM 10588 O O . LYS B 1 678 ? 16.812 6.188 4 1 87.62 678 LYS B O 1
ATOM 10593 N N . GLU B 1 679 ? 17.516 4.066 4.211 1 81.88 679 GLU B N 1
ATOM 10594 C CA . GLU B 1 679 ? 18.828 4.34 3.635 1 81.88 679 GLU B CA 1
ATOM 10595 C C . GLU B 1 679 ? 18.844 4.082 2.131 1 81.88 679 GLU B C 1
ATOM 10597 O O . GLU B 1 679 ? 19.906 4.074 1.502 1 81.88 679 GLU B O 1
ATOM 10602 N N . GLN B 1 680 ? 17.719 3.752 1.575 1 79 680 GLN B N 1
ATOM 10603 C CA . GLN B 1 680 ? 17.656 3.471 0.145 1 79 680 GLN B CA 1
ATOM 10604 C C . GLN B 1 680 ? 17.766 4.754 -0.675 1 79 680 GLN B C 1
ATOM 10606 O O . GLN B 1 680 ? 18.266 4.734 -1.803 1 79 680 GLN B O 1
ATOM 10611 N N . TYR B 1 681 ? 17.297 5.922 -0.042 1 63.19 681 TYR B N 1
ATOM 10612 C CA . TYR B 1 681 ? 17.328 7.18 -0.779 1 63.19 681 TYR B CA 1
ATOM 10613 C C . TYR B 1 681 ? 18.047 8.266 0.015 1 63.19 681 TYR B C 1
ATOM 10615 O O . TYR B 1 681 ? 17.984 8.281 1.247 1 63.19 681 TYR B O 1
#

Secondary structure (DSSP, 8-state):
----------------------EEEEE---S-GGGTTTS-EEEEEEEEE-HHHHHHHHHHTT--BPPGGGGGGGHHHHHHHHHHTSS-TT-EEB-SSSS-EETTSSSB-TT--TT--EEEEEE--PPP--S--S--TTSPEEEEEETTEEEEEEE-SS-EEEEEEE-B----GGGTTSPPPBP--TT--EEE-BSPPPEES--GGGSSSTTSS-TT-EES---EEEEEESEE-TTS---GGGSEEEEEEE--STTTS--TT-GGG-SHHHHHHHT-EEEEE----HHHHH---SSSS----HHHHHHHHHHHHHHHHGGGGTEEEEEEEEEEETHHHHHHHHHHT-GGGTTS-SEEEEES-BTB--B-HHHHHHHHHHHHTTT----HHHHHHHHHHS-HHHHHHHTTT-----B--SSS--S-HHHHHTT-GGGTT--EEEEEE-TTHHHHHTTTSS-TT---HHHHHHHHTTTTSS-HHHHHHHHHHTSEEETT----TT-EEESSHHHHHHHHHHIIIIIHHHHHHHHHHHHTT-SS-EEEEEES-----TTS-TTS-SSPPTT-TTS-----TTTTHHHHH--GGGGTPPPSSHHHHHHHHHHHHHHHHHHHHS-SSPPHHHHHHHT-HHHHHHTTT------BTTB-EEEEE-SS--EEEESTTHHHHHHHHHTT-/----------------------EEEEE---S-GGGTTTS-EEEEEEEEE-HHHHHHHHHHTT--BPPGGGGGGGHHHHHHHHHHTSS-TT-EEB-SSSS-EETTSSSB-TT--TT--EEEEEE--PPP--S--S--TTSPEEEEEETTEEEEEEE-SS-EEEEEEE-B----GGGTTSPPPBP--TT--EEE-BSPPPBPS--GGGSSSTTSS-TT-B-S---EEEEEESEE-TTS---GGGSEEEEEEE--STTTS--TT-GGG-SHHHHHHHT-EEEEE----HHHHH---SSSS----HHHHHHHHHHHHHHHHGGGGTEEEEEEEEEEETHHHHHHHHHHT-GGGTTS-SEEEEES-BTB--B-HHHHHHHHHHHHTTT----HHHHHHHHHHS-HHHHHHHTTT-----B--SSS--S-HHHHHTT-GGGTT--EEEEEE-TTHHHHHTTTSS-TT---HHHHHHHHTTTTSS-HHHHHHHHHHTSEEETT----TT-EEESSHHHHHHHHHHIIIIIHHHHHHHHHHHHTT-SS-EEEEEES-----TTS-TTS-SSPPTT-TTS-----TTTTHHHHH--GGGGTPPPSSHHHHHHHHHHHHHHHHHHHHS-SSPPHHHHHHHT-HHHHHHTTT------BTTB-EEEEE-SS--EEEESTTHHHHHHHHHTT-

pLDDT: mean 93.02, std 11.84, range [20.19, 98.94]

Radius of gyration: 38.57 Å; Cα contacts (8 Å, |Δi|>4): 3105; chains: 2; bounding box: 71×156×120 Å